Protein AF-A0A6J8AWX3-F1 (afdb_monomer_lite)

Radius of gyration: 43.08 Å; chains: 1; bounding box: 112×89×134 Å

Organism: Mytilus coruscus (NCBI:txid42192)

InterPro domains:
  IPR013320 Concanavalin A-like lectin/glucanase domain superfamily [SSF49899] (795-946)
  IPR016024 Armadillo-type fold [SSF48371] (82-376)
  IPR031570 Neurobeachin/BDCP, DUF4704 [PF15787] (1084-1241)
  IPR046852 Neurobeachin, alpha-solenoid region [PF20425] (607-786)
  IPR050865 BEACH Domain-Containing [PTHR13743] (530-1243)

Sequence (1250 aa):
MEGLSATENLFEKWMLFSTKNDREKLADFVNCFQETYKHLVDLELTHLNDGYSEEGPHFTVLPDGVLQVFSTQLSQCSELIAHSCDLDTLHFASSIIECLIIITRNYDNVPLVASCEFVKYIVSIASTVISKIKDNSCDIDDICMFVKLVVHFFECLYDPYFVWRKRIKGWSMDKNRMKYKPANLHVEVVPFFFDCFDRGHLSFDLRIRLLHMFGAIMCGSQNNALKVITPATLEVLLKMLSADHVTGPTNELRQELFCIKDLVLKCIICMVHVINLASIDQRQVEVSHVMEDYIKILLKKEDEPQDEQETHIQLAMIGAINEMLSCQDKSSLQVIMVSGGTFDAFISLLQKTALTGSEGQNLAMSVLGVMNSVLSGSVSAKVCRPMSVLVVMNAVLSGSDSAQVCRPMSVLGVMNSVLSGSVRAQVCRPMSVLVVMNAVLSGSVSAKVCRPMSVLVVMNAVLSGSVRAKVCRPMSVLVVMNSVLSGSVRAQVCRPMSVLGVMNSVLSGSVSAKVCRPMSVLVVMNAVLSGSVRAQVCRPMSVLGVMNSVLSGSVSAKVCRPMSVLVVMNAVLSGSVRAQVCRPMSVLVVMNSVLSGSVRAQVCRPMSVLGVMNSVLSGSVSAKERFHLRVGYVKFVEALKSLGQPSIDLLKAVLNLVVETEFDGTKHLVVHNTQAAIMLLHWLPDIQSHDLQMWLSESLGTLCAKTYNKMNCCRDGMISAILQVLERSKQINTKAVGYLIGLLECLGTQSITATELKKLISLLRLDEEENQNPYCSRLMRAMSTMARREGNEGALHFLSLQEHNDCVSLPAGIKKWPGVAFSFHAWLCLDTEVDLTPHNIAGQTYRRQLYSFIASAGCGLESFVTAEFDIVISVFNKKEHSSVLVENTTIGDGHWHCIDIVQSSSRRPFTVSQLNVYFDGKLVQNSQLKFPSMTDPFSSCNIGSPCPKSALVSFADQSDSNTNAEVKKKSPFKFIFPGQSKPSSEPGIRTVPIGTQNEEWGSPIALHGQIGSVCLFHDVITPAQIKTLYTLGPNQMNIFDDEEHTELNDLVNKSVLYYSAKAHKDGVVVDLTGNQHHGHLIGQCCVTWDIKDVINCIGGIQVLFPLLEQVNKSPIPENDEVTILSSPVTISPTDDDWLLIRPSSSYADSKLEQNQAAGFLTLLRHMLHTSSTNRDTFTRTNAAATIGAILQKVNSKLIDVHVLMSAQLLVDMAATTSRTLLQHLYQYILFDFRIWSKSNFPIRIGKKVT

Foldseek 3Di:
DDDDPLLVVLVVLVVVCVVPVDPVSVVVNLVSLCVVQVVLPPLPCPVPDQPDDDAADDCVSPDPCPLVVLLVLLQVLLVCCLVPVDPVSLVVNLSSLVVLSRQLLHLVCLAVNLVGCNLVSLLSNLLSLQLCVVVVPDDVVSNLSSLSSNLSSLLSQQQVVLQLVCVVVVHDDDPVVCPHAHHADDPCVLVSLLCCQPPGPDDLVSLVSSLSSLSSLLRRDLNSVQVNDAPSNLCSLLCLLLDPDDPDDDPVVVVSSLVSNLSSLSSLLSSLQSQVPDDPVSHNDDNLVSVLSLLVSLQVPQDDPPDPSVLVSSLSSLVSLLSSCVHDCNVVVLVSCVPSCVLVSLLVCLVRDPDADPSSVSSVLSSLLNVLSSQDDDDDDDDDFFDDEDEAEDEEEAEEAADEEEHAAYEYEYELYEYAYEYHYEEEYAAYEYEYYNYEYAEEYEYEEAYHHYEAEYYNYEYQYEYYYEYEDEAYEAEYECYEYQEEYEYEYEYYHYEAEYYLYEYQYEYYYEYEYAHYEYEYENYEYQEEYEYEEAYAHYEYEYYLYEYAYEYYYEYEDAHYEYEYYNYEYAEEYEYEYEDDHYYYYYYNYHYPYYYYYYYHDDDGSLLSVLVSPPPPPPSVVCCCVPCNLVSVLVSVVSRPADDPVNLQSLVCSQQSHRDDLVDQTAGPDLVSLLSLLLCLLVHQDQVSLLVSLQSSLSRCLPLRNLQVNLVVCVLVSLLVSLVSCVSHDPNSNVSSLSSNLSNLLFFDFLVSVVSLLVLLAQDPVSHGNPCNLVSLVSLLSSLQDFPFFDFQWWFFAADQPWWWWFDLPCQFQDAFKKKKKWKWAAALDHDCVVVVQVPWWEWWWQKWWAFPQAKTWTWTATNQGWIKTWIDHQWKIKIFTQPDDPRSPGTIKMKMWMWGHDPDPPDAIWIWIDILLHTRDIDRHHDDPRGGGIPIIIGQFDDDPVSVVVVVPPPDPDDDDDDDDDDPDDDDDDDDDDDDDDPRMDMDTPPCCCVVRNHYGGNNTIIFKMWIFRDGDDSVLSNVVSVVHRYDPPQQPDPVCVVCVVCLVGTPFIFGLVQDDDQWTFGPHPNGRITGTPGDIGGHHRPLVSC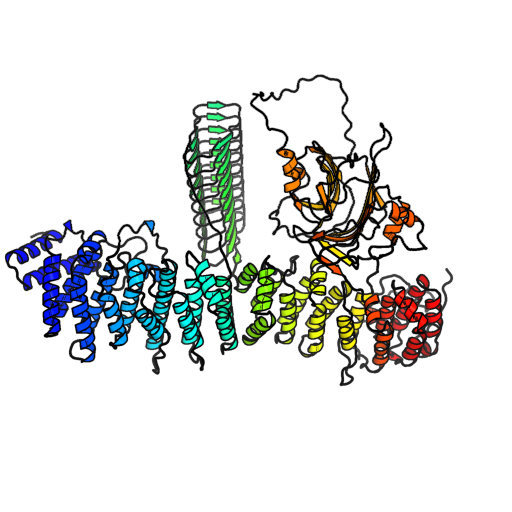VVVPAPVSCLVSLLSLQSHPDDDDPPDDDDDDDPDDDDDDDPDDDDDPDDPPPCVVLSVQSLLSSLSSLLSSPANDPVRLCVCLVVLVLQVNLVSLLVDALVRLEVSNVVSLVSSLVRCVVPPPSSNVSSVVRPVVPVSNVVSYPDDDDDDDDDD

Structure (mmCIF, N/CA/C/O backbone):
data_AF-A0A6J8AWX3-F1
#
_entry.id   AF-A0A6J8AWX3-F1
#
loop_
_atom_site.group_PDB
_atom_site.id
_atom_site.type_symbol
_atom_site.label_atom_id
_atom_site.label_alt_id
_atom_site.label_comp_id
_atom_site.label_asym_id
_atom_site.label_entity_id
_atom_site.label_seq_id
_atom_site.pdbx_PDB_ins_code
_atom_site.Cartn_x
_atom_site.Cartn_y
_atom_site.Cartn_z
_atom_site.occupancy
_atom_site.B_iso_or_equiv
_atom_site.auth_seq_id
_atom_site.auth_comp_id
_atom_site.auth_asym_id
_atom_site.auth_atom_id
_atom_site.pdbx_PDB_model_num
ATOM 1 N N . MET A 1 1 ? 65.670 15.652 -52.267 1.00 40.12 1 MET A N 1
ATOM 2 C CA . MET A 1 1 ? 64.398 15.288 -52.921 1.00 40.12 1 MET A CA 1
ATOM 3 C C . MET A 1 1 ? 63.368 15.340 -51.820 1.00 40.12 1 MET A C 1
ATOM 5 O O . MET A 1 1 ? 63.522 14.609 -50.850 1.00 40.12 1 MET A O 1
ATOM 9 N N . GLU A 1 2 ? 62.469 16.313 -51.876 1.00 34.88 2 GLU A N 1
ATOM 10 C CA . GLU A 1 2 ? 61.564 16.641 -50.769 1.00 34.88 2 GLU A CA 1
ATOM 11 C C . GLU A 1 2 ? 60.180 16.031 -51.017 1.00 34.88 2 GLU A C 1
ATOM 13 O O . GLU A 1 2 ? 59.877 15.619 -52.135 1.00 34.88 2 GLU A O 1
ATOM 18 N N . GLY A 1 3 ? 59.395 15.878 -49.949 1.00 42.22 3 GLY A N 1
ATOM 19 C CA . GLY A 1 3 ? 58.271 14.944 -49.915 1.00 42.22 3 GLY A CA 1
ATOM 20 C C . GLY A 1 3 ? 57.171 15.209 -50.945 1.00 42.22 3 GLY A C 1
ATOM 21 O O . GLY A 1 3 ? 56.498 16.236 -50.890 1.00 42.22 3 GLY A O 1
ATOM 22 N N . LEU A 1 4 ? 56.921 14.203 -51.787 1.00 43.84 4 LEU A N 1
ATOM 23 C CA . LEU A 1 4 ? 55.582 13.918 -52.304 1.00 43.84 4 LEU A CA 1
ATOM 24 C C . LEU A 1 4 ? 54.631 13.672 -51.121 1.00 43.84 4 LEU A C 1
ATOM 26 O O . LEU A 1 4 ? 55.043 13.134 -50.087 1.00 43.84 4 LEU A O 1
ATOM 30 N N . SER A 1 5 ? 53.355 14.023 -51.266 1.00 58.16 5 SER A N 1
ATOM 31 C CA . SER A 1 5 ? 52.338 13.633 -50.288 1.00 58.16 5 SER A CA 1
ATOM 32 C C . SER A 1 5 ? 52.164 12.109 -50.260 1.00 58.16 5 SER A C 1
ATOM 34 O O . SER A 1 5 ? 52.387 11.419 -51.259 1.00 58.16 5 SER A O 1
ATOM 36 N N . ALA A 1 6 ? 51.717 11.563 -49.123 1.00 60.31 6 ALA A N 1
ATOM 37 C CA . ALA A 1 6 ? 51.477 10.121 -48.982 1.00 60.31 6 ALA A CA 1
ATOM 38 C C . ALA A 1 6 ? 50.500 9.580 -50.049 1.00 60.31 6 ALA A C 1
ATOM 40 O O . ALA A 1 6 ? 50.668 8.471 -50.548 1.00 60.31 6 ALA A O 1
ATOM 41 N N . THR A 1 7 ? 49.530 10.403 -50.457 1.00 62.00 7 THR A N 1
ATOM 42 C CA . THR A 1 7 ? 48.603 10.131 -51.562 1.00 62.00 7 THR A CA 1
ATOM 43 C C . THR A 1 7 ? 49.288 10.032 -52.926 1.00 62.00 7 THR A C 1
ATOM 45 O O . THR A 1 7 ? 48.968 9.128 -53.690 1.00 62.00 7 THR A O 1
ATOM 48 N N . GLU A 1 8 ? 50.247 10.903 -53.251 1.00 65.62 8 GLU A N 1
ATOM 49 C CA . GLU A 1 8 ? 50.924 10.880 -54.560 1.00 65.62 8 GLU A CA 1
ATOM 50 C C . GLU A 1 8 ? 51.823 9.642 -54.716 1.00 65.62 8 GLU A C 1
ATOM 52 O O . GLU A 1 8 ? 51.775 8.981 -55.751 1.00 65.62 8 GLU A O 1
ATOM 57 N N . ASN A 1 9 ? 52.549 9.262 -53.657 1.00 74.44 9 ASN A N 1
ATOM 58 C CA . ASN A 1 9 ? 53.335 8.019 -53.595 1.00 74.44 9 ASN A CA 1
ATOM 59 C C . ASN A 1 9 ? 52.445 6.770 -53.804 1.00 74.44 9 ASN A C 1
ATOM 61 O O . ASN A 1 9 ? 52.802 5.845 -54.537 1.00 74.44 9 ASN A O 1
ATOM 65 N N . LEU A 1 10 ? 51.234 6.771 -53.231 1.00 76.06 10 LEU A N 1
ATOM 66 C CA . LEU A 1 10 ? 50.262 5.693 -53.421 1.00 76.06 10 LEU A CA 1
ATOM 67 C C . LEU A 1 10 ? 49.818 5.553 -54.892 1.00 76.06 10 LEU A C 1
ATOM 69 O O . LEU A 1 10 ? 49.774 4.441 -55.427 1.00 76.06 10 LEU A O 1
ATOM 73 N N . PHE A 1 11 ? 49.518 6.673 -55.559 1.00 76.25 11 PHE A N 1
ATOM 74 C CA . PHE A 1 11 ? 49.150 6.683 -56.979 1.00 76.25 11 PHE A CA 1
ATOM 75 C C . PHE A 1 11 ? 50.326 6.307 -57.892 1.00 76.25 11 PHE A C 1
ATOM 77 O O . PHE A 1 11 ? 50.115 5.586 -58.869 1.00 76.25 11 PHE A O 1
ATOM 84 N N . GLU A 1 12 ? 51.560 6.712 -57.573 1.00 77.56 12 GLU A N 1
ATOM 85 C CA . GLU A 1 12 ? 52.757 6.297 -58.316 1.00 77.56 12 GLU A CA 1
ATOM 86 C C . GLU A 1 12 ? 52.929 4.770 -58.282 1.00 77.56 12 GLU A C 1
ATOM 88 O O . GLU A 1 12 ? 53.055 4.134 -59.333 1.00 77.56 12 GLU A O 1
ATOM 93 N N . LYS A 1 13 ? 52.833 4.155 -57.095 1.00 79.06 13 LYS A N 1
ATOM 94 C CA . LYS A 1 13 ? 52.882 2.692 -56.943 1.00 79.06 13 LYS A CA 1
ATOM 95 C C . LYS A 1 13 ? 51.745 1.983 -57.685 1.00 79.06 13 LYS A C 1
ATOM 97 O O . LYS A 1 13 ? 51.999 0.978 -58.349 1.00 79.06 13 LYS A O 1
ATOM 102 N N . TRP A 1 14 ? 50.523 2.522 -57.659 1.00 80.25 14 TRP A N 1
ATOM 103 C CA . TRP A 1 14 ? 49.409 1.963 -58.436 1.00 80.25 14 TRP A CA 1
ATOM 104 C C . TRP A 1 14 ? 49.652 2.027 -59.948 1.00 80.25 14 TRP A C 1
ATOM 106 O O . TRP A 1 14 ? 49.464 1.031 -60.644 1.00 80.25 14 TRP A O 1
ATOM 116 N N . MET A 1 15 ? 50.133 3.157 -60.473 1.00 76.12 15 MET A N 1
ATOM 117 C CA . MET A 1 15 ? 50.483 3.294 -61.894 1.00 76.12 15 MET A CA 1
ATOM 118 C C . MET A 1 15 ? 51.615 2.336 -62.293 1.00 76.12 15 MET A C 1
ATOM 120 O O . MET A 1 15 ? 51.580 1.727 -63.365 1.00 76.12 15 MET A O 1
ATOM 124 N N . LEU A 1 16 ? 52.590 2.138 -61.404 1.00 75.56 16 LEU A N 1
ATOM 125 C CA . LEU A 1 16 ? 53.685 1.180 -61.552 1.00 75.56 16 LEU A CA 1
ATOM 126 C C . LEU A 1 16 ? 53.244 -0.294 -61.475 1.00 75.56 16 LEU A C 1
ATOM 128 O O . LEU A 1 16 ? 53.989 -1.153 -61.958 1.00 75.56 16 LEU A O 1
ATOM 132 N N . PHE A 1 17 ? 52.083 -0.595 -60.887 1.00 81.56 17 PHE A N 1
ATOM 133 C CA . PHE A 1 17 ? 51.407 -1.891 -60.991 1.00 81.56 17 PHE A CA 1
ATOM 134 C C . PHE A 1 17 ? 50.600 -1.977 -62.294 1.00 81.56 17 PHE A C 1
ATOM 136 O O . PHE A 1 17 ? 50.862 -2.857 -63.110 1.00 81.56 17 PHE A O 1
ATOM 143 N N . SER A 1 18 ? 49.694 -1.027 -62.546 1.00 72.81 18 SER A N 1
ATOM 144 C CA . SER A 1 18 ? 48.782 -1.012 -63.701 1.00 72.81 18 SER A CA 1
ATOM 145 C C . SER A 1 18 ? 49.494 -1.074 -65.060 1.00 72.81 18 SER A C 1
ATOM 147 O O . SER A 1 18 ? 48.910 -1.548 -66.031 1.00 72.81 18 SER A O 1
ATOM 149 N N . THR A 1 19 ? 50.743 -0.606 -65.146 1.00 70.44 19 THR A N 1
ATOM 150 C CA . THR A 1 19 ? 51.570 -0.652 -66.367 1.00 70.44 19 THR A CA 1
ATOM 151 C C . THR A 1 19 ? 52.378 -1.943 -66.550 1.00 70.44 19 THR A C 1
ATOM 153 O O . THR A 1 19 ? 52.921 -2.150 -67.635 1.00 70.44 19 THR A O 1
ATOM 156 N N . LYS A 1 20 ? 52.479 -2.812 -65.530 1.00 70.19 20 LYS A N 1
ATOM 157 C CA . LYS A 1 20 ? 53.238 -4.081 -65.595 1.00 70.19 20 LYS A CA 1
ATOM 158 C C . LYS A 1 20 ? 52.442 -5.342 -65.229 1.00 70.19 20 LYS A C 1
ATOM 160 O O . LYS A 1 20 ? 52.871 -6.424 -65.607 1.00 70.19 20 LYS A O 1
ATOM 165 N N . ASN A 1 21 ? 51.309 -5.205 -64.536 1.00 72.56 21 ASN A N 1
ATOM 166 C CA . ASN A 1 21 ? 50.432 -6.287 -64.073 1.00 72.56 21 ASN A CA 1
ATOM 167 C C . ASN A 1 21 ? 51.176 -7.399 -63.298 1.00 72.56 21 ASN A C 1
ATOM 169 O O . ASN A 1 21 ? 51.109 -8.576 -63.644 1.00 72.56 21 ASN A O 1
ATOM 173 N N . ASP A 1 22 ? 51.916 -6.992 -62.267 1.00 76.31 22 ASP A N 1
ATOM 174 C CA . ASP A 1 22 ? 52.918 -7.799 -61.559 1.00 76.31 22 ASP A CA 1
ATOM 175 C C . ASP A 1 22 ? 52.577 -7.928 -60.058 1.00 76.31 22 ASP A C 1
ATOM 177 O O . ASP A 1 22 ? 52.214 -6.936 -59.418 1.00 76.31 22 ASP A O 1
ATOM 181 N N . ARG A 1 23 ? 52.675 -9.140 -59.488 1.00 71.75 23 ARG A N 1
ATOM 182 C CA . ARG A 1 23 ? 52.224 -9.448 -58.114 1.00 71.75 23 ARG A CA 1
ATOM 183 C C . ARG A 1 23 ? 53.098 -8.778 -57.053 1.00 71.75 23 ARG A C 1
ATOM 185 O O . ARG A 1 23 ? 52.554 -8.280 -56.070 1.00 71.75 23 ARG A O 1
ATOM 192 N N . GLU A 1 24 ? 54.413 -8.693 -57.266 1.00 74.50 24 GLU A N 1
ATOM 193 C CA . GLU A 1 24 ? 55.331 -8.016 -56.330 1.00 74.50 24 GLU A CA 1
ATOM 194 C C . GLU A 1 24 ? 54.977 -6.526 -56.208 1.00 74.50 24 GLU A C 1
ATOM 196 O O . GLU A 1 24 ? 54.868 -5.970 -55.117 1.00 74.50 24 GLU A O 1
ATOM 201 N N . LYS A 1 25 ? 54.654 -5.897 -57.341 1.00 76.88 25 LYS A N 1
ATOM 202 C CA . LYS A 1 25 ? 54.291 -4.475 -57.431 1.00 76.88 25 LYS A CA 1
ATOM 203 C C . LYS A 1 25 ? 52.911 -4.175 -56.842 1.00 76.88 25 LYS A C 1
ATOM 205 O O . LYS A 1 25 ? 52.665 -3.054 -56.399 1.00 76.88 25 LYS A O 1
ATOM 210 N N . LEU A 1 26 ? 52.016 -5.164 -56.816 1.00 80.00 26 LEU A N 1
ATOM 211 C CA . LEU A 1 26 ? 50.752 -5.067 -56.087 1.00 80.00 26 LEU A CA 1
ATOM 212 C C . LEU A 1 26 ? 50.974 -5.167 -54.569 1.00 80.00 26 LEU A C 1
ATOM 214 O O . LEU A 1 26 ? 50.343 -4.421 -53.823 1.00 80.00 26 LEU A O 1
ATOM 218 N N . ALA A 1 27 ? 51.903 -6.015 -54.113 1.00 78.88 27 ALA A N 1
ATOM 219 C CA . ALA A 1 27 ? 52.310 -6.063 -52.708 1.00 78.88 27 ALA A CA 1
ATOM 220 C C . ALA A 1 27 ? 52.970 -4.742 -52.259 1.00 78.88 27 ALA A C 1
ATOM 222 O O . ALA A 1 27 ? 52.600 -4.208 -51.217 1.00 78.88 27 ALA A O 1
ATOM 223 N N . ASP A 1 28 ? 53.843 -4.137 -53.077 1.00 79.00 28 ASP A N 1
ATOM 224 C CA . ASP A 1 28 ? 54.427 -2.807 -52.815 1.00 79.00 28 ASP A CA 1
ATOM 225 C C . ASP A 1 28 ? 53.374 -1.708 -52.591 1.00 79.00 28 ASP A C 1
ATOM 227 O O . ASP A 1 28 ? 53.579 -0.808 -51.767 1.00 79.00 28 ASP A O 1
ATOM 231 N N . PHE A 1 29 ? 52.267 -1.757 -53.344 1.00 83.81 29 PHE A N 1
ATOM 232 C CA . PHE A 1 29 ? 51.123 -0.851 -53.206 1.00 83.81 29 PHE A CA 1
ATOM 233 C C . PHE A 1 29 ? 50.322 -1.141 -51.928 1.00 83.81 29 PHE A C 1
ATOM 235 O O . PHE A 1 29 ? 50.059 -0.217 -51.158 1.00 83.81 29 PHE A O 1
ATOM 242 N N . VAL A 1 30 ? 49.987 -2.412 -51.675 1.00 82.12 30 VAL A N 1
ATOM 243 C CA . VAL A 1 30 ? 49.249 -2.865 -50.480 1.00 82.12 30 VAL A CA 1
ATOM 244 C C . VAL A 1 30 ? 49.996 -2.493 -49.194 1.00 82.12 30 VAL A C 1
ATOM 246 O O . VAL A 1 30 ? 49.419 -1.836 -48.327 1.00 82.12 30 VAL A O 1
ATOM 249 N N . ASN A 1 31 ? 51.298 -2.780 -49.123 1.00 82.81 31 ASN A N 1
ATOM 250 C CA . ASN A 1 31 ? 52.151 -2.427 -47.987 1.00 82.81 31 ASN A CA 1
ATOM 251 C C . ASN A 1 31 ? 52.167 -0.902 -47.754 1.00 82.81 31 ASN A C 1
ATOM 253 O O . ASN A 1 31 ? 52.000 -0.436 -46.629 1.00 82.81 31 ASN A O 1
ATOM 257 N N . CYS A 1 32 ? 52.281 -0.103 -48.824 1.00 81.25 32 CYS A N 1
ATOM 258 C CA . CYS A 1 32 ? 52.262 1.362 -48.728 1.00 81.25 32 CYS A CA 1
ATOM 259 C C . CYS A 1 32 ? 50.914 1.911 -48.230 1.00 81.25 32 CYS A C 1
ATOM 261 O O . CYS A 1 32 ? 50.868 2.903 -47.496 1.00 81.25 32 CYS A O 1
ATOM 263 N N . PHE A 1 33 ? 49.812 1.271 -48.631 1.00 82.19 33 PHE A N 1
ATOM 264 C CA . PHE A 1 33 ? 48.465 1.603 -48.179 1.00 82.19 33 PHE A CA 1
ATOM 265 C C . PHE A 1 33 ? 48.288 1.289 -46.686 1.00 82.19 33 PHE A C 1
ATOM 267 O O . PHE A 1 33 ? 47.804 2.136 -45.933 1.00 82.19 33 PHE A O 1
ATOM 274 N N . GLN A 1 34 ? 48.741 0.109 -46.245 1.00 81.62 34 GLN A N 1
ATOM 275 C CA . GLN A 1 34 ? 48.739 -0.295 -44.836 1.00 81.62 34 GLN A CA 1
ATOM 276 C C . GLN A 1 34 ? 49.578 0.658 -43.974 1.00 81.62 34 GLN A C 1
ATOM 278 O O . GLN A 1 34 ? 49.087 1.122 -42.949 1.00 81.62 34 GLN A O 1
ATOM 283 N N . GLU A 1 35 ? 50.798 1.019 -44.389 1.00 81.31 35 GLU A N 1
ATOM 284 C CA . GLU A 1 35 ? 51.639 1.986 -43.664 1.00 81.31 35 GLU A CA 1
ATOM 285 C C . GLU A 1 35 ? 50.961 3.356 -43.515 1.00 81.31 35 GLU A C 1
ATOM 287 O O . GLU A 1 35 ? 50.958 3.928 -42.423 1.00 81.31 35 GLU A O 1
ATOM 292 N N . THR A 1 36 ? 50.329 3.854 -44.583 1.00 80.50 36 THR A N 1
ATOM 293 C CA . THR A 1 36 ? 49.646 5.161 -44.600 1.00 80.50 36 THR A CA 1
ATOM 294 C C . THR A 1 36 ? 48.445 5.210 -43.645 1.00 80.50 36 THR A C 1
ATOM 296 O O . THR A 1 36 ? 48.205 6.229 -42.996 1.00 80.50 36 THR A O 1
ATOM 299 N N . TYR A 1 37 ? 47.696 4.109 -43.526 1.00 79.44 37 TYR A N 1
ATOM 300 C CA . TYR A 1 37 ? 46.421 4.054 -42.796 1.00 79.44 37 TYR A CA 1
ATOM 301 C C . TYR A 1 37 ? 46.437 3.160 -41.543 1.00 79.44 37 TYR A C 1
ATOM 303 O O . TYR A 1 37 ? 45.381 2.878 -40.974 1.00 79.44 37 TYR A O 1
ATOM 311 N N . LYS A 1 38 ? 47.621 2.752 -41.065 1.00 77.31 38 LYS A N 1
ATOM 312 C CA . LYS A 1 38 ? 47.820 1.761 -39.985 1.00 77.31 38 LYS A CA 1
ATOM 313 C C . LYS A 1 38 ? 47.013 2.019 -38.705 1.00 77.31 38 LYS A C 1
ATOM 315 O O . LYS A 1 38 ? 46.582 1.078 -38.046 1.00 77.31 38 LYS A O 1
ATOM 320 N N . HIS A 1 39 ? 46.774 3.286 -38.369 1.00 71.75 39 HIS A N 1
ATOM 321 C CA . HIS A 1 39 ? 45.999 3.710 -37.197 1.00 71.75 39 HIS A CA 1
ATOM 322 C C . HIS A 1 39 ? 44.514 3.290 -37.245 1.00 71.75 39 HIS A C 1
ATOM 324 O O . HIS A 1 39 ? 43.889 3.132 -36.200 1.00 71.75 39 HIS A O 1
ATOM 330 N N . LEU A 1 40 ? 43.953 3.037 -38.433 1.00 73.19 40 LEU A N 1
ATOM 331 C CA . LEU A 1 40 ? 42.547 2.653 -38.610 1.00 73.19 40 LEU A CA 1
ATOM 332 C C . LEU A 1 40 ? 42.271 1.155 -38.345 1.00 73.19 40 LEU A C 1
ATOM 334 O O . LEU A 1 40 ? 41.105 0.743 -38.265 1.00 73.19 40 LEU A O 1
ATOM 338 N N . VAL A 1 41 ? 43.310 0.329 -38.171 1.00 75.06 41 VAL A N 1
ATOM 339 C CA . VAL A 1 41 ? 43.216 -1.133 -37.957 1.00 75.06 41 VAL A CA 1
ATOM 340 C C . VAL A 1 41 ? 43.241 -1.489 -36.456 1.00 75.06 41 VAL A C 1
ATOM 342 O O . VAL A 1 41 ? 43.943 -2.385 -36.003 1.00 75.06 41 VAL A O 1
ATOM 345 N N . ASP A 1 42 ? 42.444 -0.782 -35.650 1.00 77.25 42 ASP A N 1
ATOM 346 C CA . ASP A 1 42 ? 42.178 -1.155 -34.250 1.00 77.25 42 ASP A CA 1
ATOM 347 C C . ASP A 1 42 ? 41.193 -2.342 -34.187 1.00 77.25 42 ASP A C 1
ATOM 349 O O . ASP A 1 42 ? 39.975 -2.143 -34.302 1.00 77.25 42 ASP A O 1
ATOM 353 N N . LEU A 1 43 ? 41.737 -3.559 -34.034 1.00 74.50 43 LEU A N 1
ATOM 354 C CA . LEU A 1 43 ? 41.008 -4.839 -33.932 1.00 74.50 43 LEU A CA 1
ATOM 355 C C . LEU A 1 43 ? 40.319 -5.059 -32.573 1.00 74.50 43 LEU A C 1
ATOM 357 O O . LEU A 1 43 ? 39.480 -5.951 -32.427 1.00 74.50 43 LEU A O 1
ATOM 361 N N . GLU A 1 44 ? 40.692 -4.287 -31.552 1.00 69.00 44 GLU A N 1
ATOM 362 C CA . GLU A 1 44 ? 40.143 -4.398 -30.194 1.00 69.00 44 GLU A CA 1
ATOM 363 C C . GLU A 1 44 ? 39.135 -3.285 -29.880 1.00 69.00 44 GLU A C 1
ATOM 365 O O . GLU A 1 44 ? 38.353 -3.390 -28.931 1.00 69.00 44 GLU A O 1
ATOM 370 N N . LEU A 1 45 ? 39.109 -2.239 -30.711 1.00 71.19 45 LEU A N 1
ATOM 371 C CA . LEU A 1 45 ? 38.271 -1.051 -30.564 1.00 71.19 45 LEU A CA 1
ATOM 372 C C . LEU A 1 45 ? 38.535 -0.358 -29.213 1.00 71.19 45 LEU A C 1
ATOM 374 O O . LEU A 1 45 ? 37.617 0.102 -28.511 1.00 71.19 45 LEU A O 1
ATOM 378 N N . THR A 1 46 ? 39.824 -0.290 -28.864 1.00 63.28 46 THR A N 1
ATOM 379 C CA . THR A 1 46 ? 40.371 0.434 -27.710 1.00 63.28 46 THR A CA 1
ATOM 380 C C . THR A 1 46 ? 40.183 1.941 -27.867 1.00 63.28 46 THR A C 1
ATOM 382 O O . THR A 1 46 ? 39.697 2.589 -26.939 1.00 63.28 46 THR A O 1
ATOM 385 N N . HIS A 1 47 ? 40.447 2.482 -29.060 1.00 64.44 47 HIS A N 1
ATOM 386 C CA . HIS A 1 47 ? 40.358 3.911 -29.381 1.00 64.44 47 HIS A CA 1
ATOM 387 C C . HIS A 1 47 ? 38.934 4.378 -29.744 1.00 64.44 47 HIS A C 1
ATOM 389 O O . HIS A 1 47 ? 38.703 5.559 -30.016 1.00 64.44 47 HIS A O 1
ATOM 395 N N . LEU A 1 48 ? 37.950 3.471 -29.727 1.00 68.94 48 LEU A N 1
ATOM 396 C CA . LEU A 1 48 ? 36.548 3.769 -30.027 1.00 68.94 48 LEU A CA 1
ATOM 397 C C . LEU A 1 48 ? 35.960 4.769 -29.017 1.00 68.94 48 LEU A C 1
ATOM 399 O O . LEU A 1 48 ? 35.874 4.456 -27.831 1.00 68.94 48 LEU A O 1
ATOM 403 N N . ASN A 1 49 ? 35.477 5.917 -29.501 1.00 63.66 49 ASN A N 1
ATOM 404 C CA . ASN A 1 49 ? 34.885 6.993 -28.698 1.00 63.66 49 ASN A CA 1
ATOM 405 C C . ASN A 1 49 ? 33.358 7.139 -28.910 1.00 63.66 49 ASN A C 1
ATOM 407 O O . ASN A 1 49 ? 32.787 6.639 -29.883 1.00 63.66 49 ASN A O 1
ATOM 411 N N . ASP A 1 50 ? 32.689 7.846 -27.990 1.00 49.22 50 ASP A N 1
ATOM 412 C CA . ASP A 1 50 ? 31.227 8.075 -27.996 1.00 49.22 50 ASP A CA 1
ATOM 413 C C . ASP A 1 50 ? 30.770 9.046 -29.111 1.00 49.22 50 ASP A C 1
ATOM 415 O O . ASP A 1 50 ? 29.672 8.923 -29.654 1.00 49.22 50 ASP A O 1
ATOM 419 N N . GLY A 1 51 ? 31.625 10.008 -29.486 1.00 56.12 51 GLY A N 1
ATOM 420 C CA . GLY A 1 51 ? 31.279 11.091 -30.419 1.00 56.12 51 GLY A CA 1
ATOM 421 C C . GLY A 1 51 ? 31.741 10.914 -31.870 1.00 56.12 51 GLY A C 1
ATOM 422 O O . GLY A 1 51 ? 31.007 11.303 -32.776 1.00 56.12 51 GLY A O 1
ATOM 423 N N . TYR A 1 52 ? 32.932 10.349 -32.088 1.00 50.66 52 TYR A N 1
ATOM 424 C CA . TYR A 1 52 ? 33.592 10.257 -33.396 1.00 50.66 52 TYR A CA 1
ATOM 425 C C . TYR A 1 52 ? 34.271 8.892 -33.575 1.00 50.66 52 TYR A C 1
ATOM 427 O O . TYR A 1 52 ? 34.841 8.347 -32.629 1.00 50.66 52 TYR A O 1
ATOM 435 N N . SER A 1 53 ? 34.217 8.377 -34.803 1.00 56.41 53 SER A N 1
ATOM 436 C CA . SER A 1 53 ? 35.218 7.459 -35.354 1.00 56.41 53 SER A CA 1
ATOM 437 C C . SER A 1 53 ? 36.077 8.271 -36.312 1.00 56.41 53 SER A C 1
ATOM 439 O O . SER A 1 53 ? 35.566 9.203 -36.934 1.00 56.41 53 SER A O 1
ATOM 441 N N . GLU A 1 54 ? 37.342 7.903 -36.464 1.00 58.53 54 GLU A N 1
ATOM 442 C CA . GLU A 1 54 ? 38.134 8.345 -37.609 1.00 58.53 54 GLU A CA 1
ATOM 443 C C . GLU A 1 54 ? 37.542 7.708 -38.879 1.00 58.53 54 GLU A C 1
ATOM 445 O O . GLU A 1 54 ? 37.063 6.567 -38.841 1.00 58.53 54 GLU A O 1
ATOM 450 N N . GLU A 1 55 ? 37.480 8.476 -39.967 1.00 66.56 55 GLU A N 1
ATOM 451 C CA . GLU A 1 55 ? 36.829 8.080 -41.220 1.00 66.56 55 GLU A CA 1
ATOM 452 C C . GLU A 1 55 ? 37.883 7.606 -42.228 1.00 66.56 55 GLU A C 1
ATOM 454 O O . GLU A 1 55 ? 38.910 8.256 -42.426 1.00 66.56 55 GLU A O 1
ATOM 459 N N . GLY A 1 56 ? 37.634 6.457 -42.864 1.00 73.94 56 GLY A N 1
ATOM 460 C CA . GLY A 1 56 ? 38.543 5.891 -43.866 1.00 73.94 56 GLY A CA 1
ATOM 461 C C . GLY A 1 56 ? 38.618 6.717 -45.163 1.00 73.94 56 GLY A C 1
ATOM 462 O O . GLY A 1 56 ? 37.787 7.607 -45.386 1.00 73.94 56 GLY A O 1
ATOM 463 N N . PRO A 1 57 ? 39.569 6.410 -46.064 1.00 79.94 57 PRO A N 1
ATOM 464 C CA . PRO A 1 57 ? 39.684 7.094 -47.350 1.00 79.94 57 PRO A CA 1
ATOM 465 C C . PRO A 1 57 ? 38.388 6.981 -48.168 1.00 79.94 57 PRO A C 1
ATOM 467 O O . PRO A 1 57 ? 37.869 5.889 -48.410 1.00 79.94 57 PRO A O 1
ATOM 470 N N . HIS A 1 58 ? 37.861 8.125 -48.604 1.00 78.12 58 HIS A N 1
ATOM 471 C CA . HIS A 1 58 ? 36.719 8.180 -49.517 1.00 78.12 58 HIS A CA 1
ATOM 472 C C . HIS A 1 58 ? 37.122 7.643 -50.898 1.00 78.12 58 HIS A C 1
ATOM 474 O O . HIS A 1 58 ? 38.241 7.891 -51.349 1.00 78.12 58 HIS A O 1
ATOM 480 N N . PHE A 1 59 ? 36.214 6.946 -51.591 1.00 75.62 59 PHE A N 1
ATOM 481 C CA . PHE A 1 59 ? 36.530 6.228 -52.834 1.00 75.62 59 PHE A CA 1
ATOM 482 C C . PHE A 1 59 ? 37.202 7.091 -53.920 1.00 75.62 59 PHE A C 1
ATOM 484 O O . PHE A 1 59 ? 38.057 6.602 -54.642 1.00 75.62 59 PHE A O 1
ATOM 491 N N . THR A 1 60 ? 36.907 8.395 -53.987 1.00 72.44 60 THR A N 1
ATOM 492 C CA . THR A 1 60 ? 37.540 9.347 -54.930 1.00 72.44 60 THR A CA 1
ATOM 493 C C . THR A 1 60 ? 39.035 9.607 -54.694 1.00 72.44 60 THR A C 1
ATOM 495 O O . THR A 1 60 ? 39.643 10.347 -55.460 1.00 72.44 60 THR A O 1
ATOM 498 N N . VAL A 1 61 ? 39.612 9.084 -53.609 1.00 72.50 61 VAL A N 1
ATOM 499 C CA . VAL A 1 61 ? 41.053 9.147 -53.289 1.00 72.50 61 VAL A CA 1
ATOM 500 C C . VAL A 1 61 ? 41.731 7.791 -53.553 1.00 72.50 61 VAL A C 1
ATOM 502 O O . VAL A 1 61 ? 42.952 7.683 -53.490 1.00 72.50 61 VAL A O 1
ATOM 505 N N . LEU A 1 62 ? 40.953 6.751 -53.867 1.00 78.50 62 LEU A N 1
ATOM 506 C CA . LEU A 1 62 ? 41.453 5.438 -54.259 1.00 78.50 62 LEU A CA 1
ATOM 507 C C . LEU A 1 62 ? 41.603 5.379 -55.790 1.00 78.50 62 LEU A C 1
ATOM 509 O O . LEU A 1 62 ? 40.788 5.970 -56.499 1.00 78.50 62 LEU A O 1
ATOM 513 N N . PRO A 1 63 ? 42.604 4.661 -56.322 1.00 78.56 63 PRO A N 1
ATOM 514 C CA . PRO A 1 63 ? 42.704 4.440 -57.759 1.00 78.56 63 PRO A CA 1
ATOM 515 C C . PRO A 1 63 ? 41.539 3.628 -58.351 1.00 78.56 63 PRO A C 1
ATOM 517 O O . PRO A 1 63 ? 40.972 2.740 -57.706 1.00 78.56 63 PRO A O 1
ATOM 520 N N . ASP A 1 64 ? 41.223 3.888 -59.622 1.00 76.00 64 ASP A N 1
ATOM 521 C CA . ASP A 1 64 ? 40.194 3.150 -60.356 1.00 76.00 64 ASP A CA 1
ATOM 522 C C . ASP A 1 64 ? 40.531 1.651 -60.469 1.00 76.00 64 ASP A C 1
ATOM 524 O O . ASP A 1 64 ? 41.666 1.254 -60.736 1.00 76.00 64 ASP A O 1
ATOM 528 N N . GLY A 1 65 ? 39.517 0.800 -60.282 1.00 78.50 65 GLY A N 1
ATOM 529 C CA . GLY A 1 65 ? 39.624 -0.657 -60.441 1.00 78.50 65 GLY A CA 1
ATOM 530 C C . GLY A 1 65 ? 40.174 -1.439 -59.237 1.00 78.50 65 GLY A C 1
ATOM 531 O O . GLY A 1 65 ? 40.102 -2.668 -59.256 1.00 78.50 65 GLY A O 1
ATOM 532 N N . VAL A 1 66 ? 40.647 -0.782 -58.166 1.00 82.94 66 VAL A N 1
ATOM 533 C CA . VAL A 1 66 ? 41.261 -1.439 -56.984 1.00 82.94 66 VAL A CA 1
ATOM 534 C C . VAL A 1 66 ? 40.423 -2.598 -56.425 1.00 82.94 66 VAL A C 1
ATOM 536 O O . VAL A 1 66 ? 40.947 -3.693 -56.222 1.00 82.94 66 VAL A O 1
ATOM 539 N N . LEU A 1 67 ? 39.110 -2.408 -56.240 1.00 84.38 67 LEU A N 1
ATOM 540 C CA . LEU A 1 67 ? 38.232 -3.461 -55.706 1.00 84.38 67 LEU A CA 1
ATOM 541 C C . LEU A 1 67 ? 38.108 -4.677 -56.644 1.00 84.38 67 LEU A C 1
ATOM 543 O O . LEU A 1 67 ? 38.004 -5.806 -56.166 1.00 84.38 67 LEU A O 1
ATOM 547 N N . GLN A 1 68 ? 38.158 -4.477 -57.965 1.00 84.25 68 GLN A N 1
ATOM 548 C CA . GLN A 1 68 ? 38.113 -5.570 -58.942 1.00 84.25 68 GLN A CA 1
ATOM 549 C C . GLN A 1 68 ? 39.422 -6.373 -58.934 1.00 84.25 68 GLN A C 1
ATOM 551 O O . GLN A 1 68 ? 39.391 -7.605 -58.977 1.00 84.25 68 GLN A O 1
ATOM 556 N N . VAL A 1 69 ? 40.566 -5.692 -58.808 1.00 84.75 69 VAL A N 1
ATOM 557 C CA . VAL A 1 69 ? 41.881 -6.336 -58.657 1.00 84.75 69 VAL A CA 1
ATOM 558 C C . VAL A 1 69 ? 41.927 -7.151 -57.363 1.00 84.75 69 VAL A C 1
ATOM 560 O O . VAL A 1 69 ? 42.218 -8.345 -57.414 1.00 84.75 69 VAL A O 1
ATOM 563 N N . PHE A 1 70 ? 41.540 -6.566 -56.223 1.00 88.12 70 PHE A N 1
ATOM 564 C CA . PHE A 1 70 ? 41.455 -7.283 -54.945 1.00 88.12 70 PHE A CA 1
ATOM 565 C C . PHE A 1 70 ? 40.500 -8.486 -55.004 1.00 88.12 70 PHE A C 1
ATOM 567 O O . PHE A 1 70 ? 40.829 -9.541 -54.468 1.00 88.12 70 PHE A O 1
ATOM 574 N N . SER A 1 71 ? 39.352 -8.378 -55.685 1.00 86.94 71 SER A N 1
ATOM 575 C CA . SER A 1 71 ? 38.410 -9.503 -55.803 1.00 86.94 71 SER A CA 1
ATOM 576 C C . SER A 1 71 ? 38.975 -10.632 -56.668 1.00 86.94 71 SER A C 1
ATOM 578 O O . SER A 1 71 ? 38.752 -11.802 -56.366 1.00 86.94 71 SER A O 1
ATOM 580 N N . THR A 1 72 ? 39.733 -10.293 -57.713 1.00 85.75 72 THR A N 1
ATOM 581 C CA . THR A 1 72 ? 40.409 -11.273 -58.579 1.00 85.75 72 THR A CA 1
ATOM 582 C C . THR A 1 72 ? 41.531 -11.987 -57.820 1.00 85.75 72 THR A C 1
ATOM 584 O O . THR A 1 72 ? 41.642 -13.209 -57.889 1.00 85.75 72 THR A O 1
ATOM 587 N N . GLN A 1 73 ? 42.327 -11.244 -57.043 1.00 85.06 73 GLN A N 1
ATOM 588 C CA . GLN A 1 73 ? 43.389 -11.814 -56.209 1.00 85.06 73 GLN A CA 1
ATOM 589 C C . GLN A 1 73 ? 42.839 -12.704 -55.087 1.00 85.06 73 GLN A C 1
ATOM 591 O O . GLN A 1 73 ? 43.350 -13.801 -54.893 1.00 85.06 73 GLN A O 1
ATOM 596 N N . LEU A 1 74 ? 41.763 -12.304 -54.398 1.00 86.38 74 LEU A N 1
ATOM 597 C CA . LEU A 1 74 ? 41.145 -13.141 -53.361 1.00 86.38 74 LEU A CA 1
ATOM 598 C C . LEU A 1 74 ? 40.529 -14.433 -53.925 1.00 86.38 74 LEU A C 1
ATOM 600 O O . LEU A 1 74 ? 40.617 -15.465 -53.262 1.00 86.38 74 LEU A O 1
ATOM 604 N N . SER A 1 75 ? 39.990 -14.419 -55.153 1.00 88.19 75 SER A N 1
ATOM 605 C CA . SER A 1 75 ? 39.579 -15.652 -55.848 1.00 88.19 75 SER A CA 1
ATOM 606 C C . SER A 1 75 ? 40.768 -16.596 -56.044 1.00 88.19 75 SER A C 1
ATOM 608 O O . SER A 1 75 ? 40.712 -17.748 -55.613 1.00 88.19 75 SER A O 1
ATOM 610 N N . GLN A 1 76 ? 41.880 -16.089 -56.590 1.00 84.38 76 GLN A N 1
ATOM 611 C CA . GLN A 1 76 ? 43.108 -16.866 -56.808 1.00 84.38 76 GLN A CA 1
ATOM 612 C C . GLN A 1 76 ? 43.699 -17.399 -55.490 1.00 84.38 76 GLN A C 1
ATOM 614 O O . GLN A 1 76 ? 44.065 -18.569 -55.412 1.00 84.38 76 GLN A O 1
ATOM 619 N N . CYS A 1 77 ? 43.721 -16.593 -54.422 1.00 84.56 77 CYS A N 1
ATOM 620 C CA . CYS A 1 77 ? 44.109 -17.050 -53.085 1.00 84.56 77 CYS A CA 1
ATOM 621 C C . CYS A 1 77 ? 43.195 -18.172 -52.565 1.00 84.56 77 CYS A C 1
ATOM 623 O O . CYS A 1 77 ? 43.689 -19.107 -51.940 1.00 84.56 77 CYS A O 1
ATOM 625 N N . SER A 1 78 ? 41.883 -18.114 -52.827 1.00 85.94 78 SER A N 1
ATOM 626 C CA . SER A 1 78 ? 40.941 -19.144 -52.368 1.00 85.94 78 SER A CA 1
ATOM 627 C C . SER A 1 78 ? 41.128 -20.492 -53.071 1.00 85.94 78 SER A C 1
ATOM 629 O O . SER A 1 78 ? 41.081 -21.530 -52.412 1.00 85.94 78 SER A O 1
ATOM 631 N N . GLU A 1 79 ? 41.431 -20.481 -54.372 1.00 82.94 79 GLU A N 1
ATOM 632 C CA . GLU A 1 79 ? 41.766 -21.681 -55.150 1.00 82.94 79 GLU A CA 1
ATOM 633 C C . GLU A 1 79 ? 43.112 -22.275 -54.700 1.00 82.94 79 GLU A C 1
ATOM 635 O O . GLU A 1 79 ? 43.217 -23.477 -54.449 1.00 82.94 79 GLU A O 1
ATOM 640 N N . LEU A 1 80 ? 44.132 -21.428 -54.516 1.00 81.12 80 LEU A N 1
ATOM 641 C CA . LEU A 1 80 ? 45.454 -21.859 -54.058 1.00 81.12 80 LEU A CA 1
ATOM 642 C C . LEU A 1 80 ? 45.405 -22.465 -52.648 1.00 81.12 80 LEU A C 1
ATOM 644 O O . LEU A 1 80 ? 45.891 -23.577 -52.465 1.00 81.12 80 LEU A O 1
ATOM 648 N N . ILE A 1 81 ? 44.767 -21.804 -51.673 1.00 81.69 81 ILE A N 1
ATOM 649 C CA . ILE A 1 81 ? 44.688 -22.279 -50.275 1.00 81.69 81 ILE A CA 1
ATOM 650 C C . ILE A 1 81 ? 43.851 -23.567 -50.145 1.00 81.69 81 ILE A C 1
ATOM 652 O O . ILE A 1 81 ? 44.104 -24.383 -49.247 1.00 81.69 81 ILE A O 1
ATOM 656 N N . ALA A 1 82 ? 42.894 -23.799 -51.051 1.00 78.62 82 ALA A N 1
ATOM 657 C CA . ALA A 1 82 ? 42.181 -25.072 -51.143 1.00 78.62 82 ALA A CA 1
ATOM 658 C C . ALA A 1 82 ? 43.129 -26.227 -51.518 1.00 78.62 82 ALA A C 1
ATOM 660 O O . ALA A 1 82 ? 43.121 -27.259 -50.844 1.00 78.62 82 ALA A O 1
ATOM 661 N N . HIS A 1 83 ? 43.990 -26.037 -52.525 1.00 74.69 83 HIS A N 1
ATOM 662 C CA . HIS A 1 83 ? 44.926 -27.062 -53.005 1.00 74.69 83 HIS A CA 1
ATOM 663 C C . HIS A 1 83 ? 46.196 -27.217 -52.148 1.00 74.69 83 HIS A C 1
ATOM 665 O O . HIS A 1 83 ? 46.640 -28.338 -51.909 1.00 74.69 83 HIS A O 1
ATOM 671 N N . SER A 1 84 ? 46.770 -26.118 -51.659 1.00 66.19 84 SER A N 1
ATOM 672 C CA . SER A 1 84 ? 48.010 -26.080 -50.874 1.00 66.19 84 SER A CA 1
ATOM 673 C C . SER A 1 84 ? 47.974 -24.905 -49.896 1.00 66.19 84 SER A C 1
ATOM 675 O O . SER A 1 84 ? 47.842 -23.759 -50.315 1.00 66.19 84 SER A O 1
ATOM 677 N N . CYS A 1 85 ? 48.096 -25.170 -48.591 1.00 67.31 85 CYS A N 1
ATOM 678 C CA . CYS A 1 85 ? 48.016 -24.129 -47.559 1.00 67.31 85 CYS A CA 1
ATOM 679 C C . CYS A 1 85 ? 49.342 -23.360 -47.430 1.00 67.31 85 CYS A C 1
ATOM 681 O O . CYS A 1 85 ? 50.064 -23.510 -46.450 1.00 67.31 85 CYS A O 1
ATOM 683 N N . ASP A 1 86 ? 49.673 -22.589 -48.461 1.00 75.69 86 ASP A N 1
ATOM 684 C CA . ASP A 1 86 ? 50.851 -21.728 -48.507 1.00 75.69 86 ASP A CA 1
ATOM 685 C C . ASP A 1 86 ? 50.695 -20.504 -47.584 1.00 75.69 86 ASP A C 1
ATOM 687 O O . ASP A 1 86 ? 49.683 -19.794 -47.636 1.00 75.69 86 ASP A O 1
ATOM 691 N N . LEU A 1 87 ? 51.708 -20.263 -46.748 1.00 76.38 87 LEU A N 1
ATOM 692 C CA . LEU A 1 87 ? 51.702 -19.214 -45.728 1.00 76.38 87 LEU A CA 1
ATOM 693 C C . LEU A 1 87 ? 51.861 -17.818 -46.350 1.00 76.38 87 LEU A C 1
ATOM 695 O O . LEU A 1 87 ? 51.145 -16.897 -45.957 1.00 76.38 87 LEU A O 1
ATOM 699 N N . ASP A 1 88 ? 52.687 -17.669 -47.391 1.00 77.94 88 ASP A N 1
ATOM 700 C CA . ASP A 1 88 ? 52.857 -16.395 -48.107 1.00 77.94 88 ASP A CA 1
ATOM 701 C C . ASP A 1 88 ? 51.540 -15.952 -48.769 1.00 77.94 88 ASP A C 1
ATOM 703 O O . ASP A 1 88 ? 51.154 -14.779 -48.735 1.00 77.94 88 ASP A O 1
ATOM 707 N N . THR A 1 89 ? 50.786 -16.904 -49.324 1.00 82.19 89 THR A N 1
ATOM 708 C CA . THR A 1 89 ? 49.454 -16.653 -49.887 1.00 82.19 89 THR A CA 1
ATOM 709 C C . THR A 1 89 ? 48.403 -16.343 -48.809 1.00 82.19 89 THR A C 1
ATOM 711 O O . THR A 1 89 ? 47.515 -15.524 -49.067 1.00 82.19 89 THR A O 1
ATOM 714 N N . LEU A 1 90 ? 48.518 -16.895 -47.592 1.00 83.56 90 LEU A N 1
ATOM 715 C CA . LEU A 1 90 ? 47.664 -16.529 -46.450 1.00 83.56 90 LEU A CA 1
ATOM 716 C C . LEU A 1 90 ? 47.981 -15.120 -45.914 1.00 83.56 90 LEU A C 1
ATOM 718 O O . LEU A 1 90 ? 47.057 -14.341 -45.657 1.00 83.56 90 LEU A O 1
ATOM 722 N N . HIS A 1 91 ? 49.259 -14.744 -45.810 1.00 84.88 91 HIS A N 1
ATOM 723 C CA . HIS A 1 91 ? 49.670 -13.380 -45.460 1.00 84.88 91 HIS A CA 1
ATOM 724 C C . HIS A 1 91 ? 49.204 -12.367 -46.515 1.00 84.88 91 HIS A C 1
ATOM 726 O O . HIS A 1 91 ? 48.618 -11.343 -46.170 1.00 84.88 91 HIS A O 1
ATOM 732 N N . PHE A 1 92 ? 49.361 -12.670 -47.808 1.00 85.06 92 PHE A N 1
ATOM 733 C CA . PHE A 1 92 ? 48.884 -11.796 -48.884 1.00 85.06 92 PHE A CA 1
ATOM 734 C C . PHE A 1 92 ? 47.357 -11.599 -48.845 1.00 85.06 92 PHE A C 1
ATOM 736 O O . PHE A 1 92 ? 46.873 -10.475 -48.990 1.00 85.06 92 PHE A O 1
ATOM 743 N N . ALA A 1 93 ? 46.589 -12.661 -48.567 1.00 86.50 93 ALA A N 1
ATOM 744 C CA . ALA A 1 93 ? 45.146 -12.556 -48.344 1.00 86.50 93 ALA A CA 1
ATOM 745 C C . ALA A 1 93 ? 44.805 -11.715 -47.094 1.00 86.50 93 ALA A C 1
ATOM 747 O O . ALA A 1 93 ? 43.873 -10.910 -47.138 1.00 86.50 93 ALA A O 1
ATOM 748 N N . SER A 1 94 ? 45.583 -11.849 -46.013 1.00 88.25 94 SER A N 1
ATOM 749 C CA . SER A 1 94 ? 45.455 -11.040 -44.788 1.00 88.25 94 SER A CA 1
ATOM 750 C C . SER A 1 94 ? 45.621 -9.545 -45.078 1.00 88.25 94 SER A C 1
ATOM 752 O O . SER A 1 94 ? 44.759 -8.750 -44.701 1.00 88.25 94 SER A O 1
ATOM 754 N N . SER A 1 95 ? 46.662 -9.158 -45.823 1.00 86.38 95 SER A N 1
ATOM 755 C CA . SER A 1 95 ? 46.914 -7.752 -46.166 1.00 86.38 95 SER A CA 1
ATOM 756 C C . SER A 1 95 ? 45.810 -7.139 -47.037 1.00 86.38 95 SER A C 1
ATOM 758 O O . SER A 1 95 ? 45.432 -5.986 -46.829 1.00 86.38 95 SER A O 1
ATOM 760 N N . ILE A 1 96 ? 45.214 -7.907 -47.961 1.00 88.00 96 ILE A N 1
ATOM 761 C CA . ILE A 1 96 ? 44.044 -7.436 -48.725 1.00 88.00 96 ILE A CA 1
ATOM 762 C C . ILE A 1 96 ? 42.836 -7.218 -47.795 1.00 88.00 96 ILE A C 1
ATOM 764 O O . ILE A 1 96 ? 42.117 -6.229 -47.951 1.00 88.00 96 ILE A O 1
ATOM 768 N N . ILE A 1 97 ? 42.616 -8.087 -46.801 1.00 89.56 97 ILE A N 1
ATOM 769 C CA . ILE A 1 97 ? 41.533 -7.918 -45.816 1.00 89.56 97 ILE A CA 1
ATOM 770 C C . ILE A 1 97 ? 41.769 -6.674 -44.946 1.00 89.56 97 ILE A C 1
ATOM 772 O O . ILE A 1 97 ? 40.821 -5.929 -44.700 1.00 89.56 97 ILE A O 1
ATOM 776 N N . GLU A 1 98 ? 43.010 -6.370 -44.552 1.00 88.75 98 GLU A N 1
ATOM 777 C CA . GLU A 1 98 ? 43.336 -5.108 -43.870 1.00 88.75 98 GLU A CA 1
ATOM 778 C C . GLU A 1 98 ? 43.032 -3.877 -44.737 1.00 88.75 98 GLU A C 1
ATOM 780 O O . GLU A 1 98 ? 42.406 -2.929 -44.253 1.00 88.75 98 GLU A O 1
ATOM 785 N N . CYS A 1 99 ? 43.368 -3.900 -46.033 1.00 87.38 99 CYS A N 1
ATOM 786 C CA . CYS A 1 99 ? 42.950 -2.843 -46.958 1.00 87.38 99 CYS A CA 1
ATOM 787 C C . CYS A 1 99 ? 41.416 -2.702 -47.016 1.00 87.38 99 CYS A C 1
ATOM 789 O O . CYS A 1 99 ? 40.903 -1.583 -46.986 1.00 87.38 99 CYS A O 1
ATOM 791 N N . LEU A 1 100 ? 40.666 -3.810 -47.047 1.00 88.06 100 LEU A N 1
ATOM 792 C CA . LEU A 1 100 ? 39.197 -3.793 -47.044 1.00 88.06 100 LEU A CA 1
ATOM 793 C C . LEU A 1 100 ? 38.607 -3.286 -45.712 1.00 88.06 100 LEU A C 1
ATOM 795 O O . LEU A 1 100 ? 37.597 -2.577 -45.732 1.00 88.06 100 LEU A O 1
ATOM 799 N N . ILE A 1 101 ? 39.241 -3.567 -44.569 1.00 87.50 101 ILE A N 1
ATOM 800 C CA . ILE A 1 101 ? 38.898 -2.977 -43.261 1.00 87.50 101 ILE A CA 1
ATOM 801 C C . ILE A 1 101 ? 39.075 -1.454 -43.313 1.00 87.50 101 ILE A C 1
ATOM 803 O O . ILE A 1 101 ? 38.142 -0.717 -43.002 1.00 87.50 101 ILE A O 1
ATOM 807 N N . ILE A 1 102 ? 40.233 -0.966 -43.771 1.00 86.00 102 ILE A N 1
ATOM 808 C CA . ILE A 1 102 ? 40.525 0.473 -43.900 1.00 86.00 102 ILE A CA 1
ATOM 809 C C . ILE A 1 102 ? 39.505 1.167 -44.820 1.00 86.00 102 ILE A C 1
ATOM 811 O O . ILE A 1 102 ? 38.968 2.218 -44.469 1.00 86.00 102 ILE A O 1
ATOM 815 N N . ILE A 1 103 ? 39.184 0.563 -45.969 1.00 86.06 103 ILE A N 1
ATOM 816 C CA . ILE A 1 103 ? 38.199 1.097 -46.923 1.00 86.06 103 ILE A CA 1
ATOM 817 C C . ILE A 1 103 ? 36.789 1.128 -46.307 1.00 86.06 103 ILE A C 1
ATOM 819 O O . ILE A 1 103 ? 36.071 2.111 -46.492 1.00 86.06 103 ILE A O 1
ATOM 823 N N . THR A 1 104 ? 36.387 0.107 -45.541 1.00 86.12 104 THR A N 1
ATOM 824 C CA . THR A 1 104 ? 35.054 0.042 -44.902 1.00 86.12 104 THR A CA 1
ATOM 825 C C . THR A 1 104 ? 34.907 0.884 -43.629 1.00 86.12 104 THR A C 1
ATOM 827 O O . THR A 1 104 ? 33.778 1.108 -43.194 1.00 86.12 104 THR A O 1
ATOM 830 N N . ARG A 1 105 ? 35.990 1.456 -43.074 1.00 84.06 105 ARG A N 1
ATOM 831 C CA . ARG A 1 105 ? 35.896 2.521 -42.047 1.00 84.06 105 ARG A CA 1
ATOM 832 C C . ARG A 1 105 ? 35.221 3.795 -42.569 1.00 84.06 105 ARG A C 1
ATOM 834 O O . ARG A 1 105 ? 34.786 4.613 -41.763 1.00 84.06 105 ARG A O 1
ATOM 841 N N . ASN A 1 106 ? 35.132 3.993 -43.887 1.00 84.12 106 ASN A N 1
ATOM 842 C CA . ASN A 1 106 ? 34.288 5.034 -44.468 1.00 84.12 106 ASN A CA 1
ATOM 843 C C . ASN A 1 106 ? 32.899 4.466 -44.798 1.00 84.12 106 ASN A C 1
ATOM 845 O O . ASN A 1 106 ? 32.764 3.548 -45.610 1.00 84.12 106 ASN A O 1
ATOM 849 N N . TYR A 1 107 ? 31.860 5.030 -44.182 1.00 82.00 107 TYR A N 1
ATOM 850 C CA . TYR A 1 107 ? 30.490 4.523 -44.281 1.00 82.00 107 TYR A CA 1
ATOM 851 C C . TYR A 1 107 ? 29.913 4.558 -45.709 1.00 82.00 107 TYR A C 1
ATOM 853 O O . TYR A 1 107 ? 29.085 3.708 -46.039 1.00 82.00 107 TYR A O 1
ATOM 861 N N . ASP A 1 108 ? 30.349 5.501 -46.555 1.00 81.25 108 ASP A N 1
ATOM 862 C CA . ASP A 1 108 ? 29.909 5.606 -47.954 1.00 81.25 108 ASP A CA 1
ATOM 863 C C . ASP A 1 108 ? 30.459 4.460 -48.829 1.00 81.25 108 ASP A C 1
ATOM 865 O O . ASP A 1 108 ? 29.816 4.055 -49.798 1.00 81.25 108 ASP A O 1
ATOM 869 N N . ASN A 1 109 ? 31.603 3.868 -48.462 1.00 86.44 109 ASN A N 1
ATOM 870 C CA . ASN A 1 109 ? 32.217 2.764 -49.208 1.00 86.44 109 ASN A CA 1
ATOM 871 C C . ASN A 1 109 ? 31.528 1.405 -48.945 1.00 86.44 109 ASN A C 1
ATOM 873 O O . ASN A 1 109 ? 31.616 0.496 -49.776 1.00 86.44 109 ASN A O 1
ATOM 877 N N . VAL A 1 110 ? 30.844 1.242 -47.802 1.00 86.25 110 VAL A N 1
ATOM 878 C CA . VAL A 1 110 ? 30.284 -0.046 -47.335 1.00 86.25 110 VAL A CA 1
ATOM 879 C C . VAL A 1 110 ? 29.355 -0.721 -48.364 1.00 86.25 110 VAL A C 1
ATOM 881 O O . VAL A 1 110 ? 29.543 -1.915 -48.608 1.00 86.25 110 VAL A O 1
ATOM 884 N N . PRO A 1 111 ? 28.405 -0.028 -49.032 1.00 83.12 111 PRO A N 1
ATOM 885 C CA . PRO A 1 111 ? 27.535 -0.658 -50.029 1.00 83.12 111 PRO A CA 1
ATOM 886 C C . PRO A 1 111 ? 28.273 -1.132 -51.289 1.00 83.12 111 PRO A C 1
ATOM 888 O O . PRO A 1 111 ? 27.847 -2.107 -51.904 1.00 83.12 111 PRO A O 1
ATOM 891 N N . LEU A 1 112 ? 29.370 -0.465 -51.669 1.00 83.25 112 LEU A N 1
ATOM 892 C CA . LEU A 1 112 ? 30.181 -0.836 -52.832 1.00 83.25 112 LEU A CA 1
ATOM 893 C C . LEU A 1 112 ? 31.001 -2.093 -52.532 1.00 83.25 112 LEU A C 1
ATOM 895 O O . LEU A 1 112 ? 30.927 -3.062 -53.284 1.00 83.25 112 LEU A O 1
ATOM 899 N N . VAL A 1 113 ? 31.693 -2.128 -51.388 1.00 85.75 113 VAL A N 1
ATOM 900 C CA . VAL A 1 113 ? 32.427 -3.322 -50.931 1.00 85.75 113 VAL A CA 1
ATOM 901 C C . VAL A 1 113 ? 31.479 -4.518 -50.764 1.00 85.75 113 VAL A C 1
ATOM 903 O O . VAL A 1 113 ? 31.813 -5.624 -51.177 1.00 85.75 113 VAL A O 1
ATOM 906 N N . ALA A 1 114 ? 30.264 -4.293 -50.254 1.00 83.69 114 ALA A N 1
ATOM 907 C CA . ALA A 1 114 ? 29.229 -5.320 -50.115 1.00 83.69 114 ALA A CA 1
ATOM 908 C C . ALA A 1 114 ? 28.636 -5.839 -51.442 1.00 83.69 114 ALA A C 1
ATOM 910 O O . ALA A 1 114 ? 27.931 -6.847 -51.426 1.00 83.69 114 ALA A O 1
ATOM 911 N N . SER A 1 115 ? 28.872 -5.156 -52.569 1.00 83.31 115 SER A N 1
ATOM 912 C CA . SER A 1 115 ? 28.420 -5.599 -53.899 1.00 83.31 115 SER A CA 1
ATOM 913 C C . SER A 1 115 ? 29.412 -6.531 -54.606 1.00 83.31 115 SER A C 1
ATOM 915 O O . SER A 1 115 ? 29.046 -7.197 -55.573 1.00 83.31 115 SER A O 1
ATOM 917 N N . CYS A 1 116 ? 30.648 -6.610 -54.108 1.00 85.38 116 CYS A N 1
ATOM 918 C CA . CYS A 1 116 ? 31.682 -7.512 -54.601 1.00 85.38 116 CYS A CA 1
ATOM 919 C C . CYS A 1 116 ? 31.611 -8.877 -53.896 1.00 85.38 116 CYS A C 1
ATOM 921 O O . CYS A 1 116 ? 31.238 -8.974 -52.727 1.00 85.38 116 CYS A O 1
ATOM 923 N N . GLU A 1 117 ? 32.078 -9.938 -54.556 1.00 85.81 117 GLU A N 1
ATOM 924 C CA . GLU A 1 117 ? 32.088 -11.306 -54.011 1.00 85.81 117 GLU A CA 1
ATOM 925 C C . GLU A 1 117 ? 33.126 -11.548 -52.883 1.00 85.81 117 GLU A C 1
ATOM 927 O O . GLU A 1 117 ? 33.403 -12.692 -52.530 1.00 85.81 117 GLU A O 1
ATOM 932 N N . PHE A 1 118 ? 33.695 -10.503 -52.267 1.00 88.62 118 PHE A N 1
ATOM 933 C CA . PHE A 1 118 ? 34.725 -10.627 -51.222 1.00 88.62 118 PHE A CA 1
ATOM 934 C C . PHE A 1 118 ? 34.334 -11.594 -50.099 1.00 88.62 118 PHE A C 1
ATOM 936 O O . PHE A 1 118 ? 35.140 -12.432 -49.705 1.00 88.62 118 PHE A O 1
ATOM 943 N N . VAL A 1 119 ? 33.095 -11.505 -49.600 1.00 88.56 119 VAL A N 1
ATOM 944 C CA . VAL A 1 119 ? 32.624 -12.322 -48.468 1.00 88.56 119 VAL A CA 1
ATOM 945 C C . VAL A 1 119 ? 32.686 -13.818 -48.789 1.00 88.56 119 VAL A C 1
ATOM 947 O O . VAL A 1 119 ? 33.074 -14.595 -47.926 1.00 88.56 119 VAL A O 1
ATOM 950 N N . LYS A 1 120 ? 32.382 -14.207 -50.032 1.00 88.69 120 LYS A N 1
ATOM 951 C CA . LYS A 1 120 ? 32.411 -15.593 -50.518 1.00 88.69 120 LYS A CA 1
ATOM 952 C C . LYS A 1 120 ? 33.829 -16.166 -50.512 1.00 88.69 120 LYS A C 1
ATOM 954 O O . LYS A 1 120 ? 34.094 -17.184 -49.876 1.00 88.69 120 LYS A O 1
ATOM 959 N N . TYR A 1 121 ? 34.774 -15.464 -51.140 1.00 89.44 121 TYR A N 1
ATOM 960 C CA . TYR A 1 121 ? 36.177 -15.892 -51.163 1.00 89.44 121 TYR A CA 1
ATOM 961 C C . TYR A 1 121 ? 36.793 -15.915 -49.757 1.00 89.44 121 TYR A C 1
ATOM 963 O O . TYR A 1 121 ? 37.477 -16.872 -49.397 1.00 89.44 121 TYR A O 1
ATOM 971 N N . ILE A 1 122 ? 36.481 -14.916 -48.924 1.00 90.25 122 ILE A N 1
ATOM 972 C CA . ILE A 1 122 ? 36.963 -14.828 -47.541 1.00 90.25 122 ILE A CA 1
ATOM 973 C C . ILE A 1 122 ? 36.400 -15.961 -46.663 1.00 90.25 122 ILE A C 1
ATOM 975 O O . ILE A 1 122 ? 37.173 -16.597 -45.948 1.00 90.25 122 ILE A O 1
ATOM 979 N N . VAL A 1 123 ? 35.096 -16.268 -46.729 1.00 89.06 123 VAL A N 1
ATOM 980 C CA . VAL A 1 123 ? 34.502 -17.390 -45.973 1.00 89.06 123 VAL A CA 1
ATOM 981 C C . VAL A 1 123 ? 35.043 -18.735 -46.462 1.00 89.06 123 VAL A C 1
ATOM 983 O O . VAL A 1 123 ? 35.329 -19.600 -45.633 1.00 89.06 123 VAL A O 1
ATOM 986 N N . SER A 1 124 ? 35.256 -18.912 -47.769 1.00 87.31 124 SER A N 1
ATOM 987 C CA . SER A 1 124 ? 35.854 -20.134 -48.322 1.00 87.31 124 SER A CA 1
ATOM 988 C C . SER A 1 124 ? 37.278 -20.368 -47.795 1.00 87.31 124 SER A C 1
ATOM 990 O O . SER A 1 124 ? 37.596 -21.468 -47.332 1.00 87.31 124 SER A O 1
ATOM 992 N N . ILE A 1 125 ? 38.120 -19.324 -47.779 1.00 85.69 125 ILE A N 1
ATOM 993 C CA . ILE A 1 125 ? 39.469 -19.389 -47.189 1.00 85.69 125 ILE A CA 1
ATOM 994 C C . ILE A 1 125 ? 39.374 -19.681 -45.686 1.00 85.69 125 ILE A C 1
ATOM 996 O O . ILE A 1 125 ? 39.982 -20.641 -45.219 1.00 85.69 125 ILE A O 1
ATOM 1000 N N . ALA A 1 126 ? 38.576 -18.915 -44.934 1.00 87.06 126 ALA A N 1
ATOM 1001 C CA . ALA A 1 126 ? 38.462 -19.059 -43.482 1.00 87.06 126 ALA A CA 1
ATOM 1002 C C . ALA A 1 126 ? 37.969 -20.454 -43.064 1.00 87.06 126 ALA A C 1
ATOM 1004 O O . ALA A 1 126 ? 38.527 -21.048 -42.146 1.00 87.06 126 ALA A O 1
ATOM 1005 N N . SER A 1 127 ? 36.978 -21.011 -43.763 1.00 86.31 127 SER A N 1
ATOM 1006 C CA . SER A 1 127 ? 36.454 -22.360 -43.498 1.00 86.31 127 SER A CA 1
ATOM 1007 C C . SER A 1 127 ? 37.504 -23.439 -43.779 1.00 86.31 127 SER A C 1
ATOM 1009 O O . SER A 1 127 ? 37.699 -24.351 -42.974 1.00 86.31 127 SER A O 1
ATOM 1011 N N . THR A 1 128 ? 38.233 -23.305 -44.894 1.00 82.50 128 THR A N 1
ATOM 1012 C CA . THR A 1 128 ? 39.328 -24.215 -45.265 1.00 82.50 128 THR A CA 1
ATOM 1013 C C . THR A 1 128 ? 40.444 -24.176 -44.223 1.00 82.50 128 THR A C 1
ATOM 1015 O O . THR A 1 128 ? 40.886 -25.220 -43.747 1.00 82.50 128 THR A O 1
ATOM 1018 N N . VAL A 1 129 ? 40.867 -22.978 -43.823 1.00 80.31 129 VAL A N 1
ATOM 1019 C CA . VAL A 1 129 ? 41.925 -22.760 -42.833 1.00 80.31 129 VAL A CA 1
ATOM 1020 C C . VAL A 1 129 ? 41.516 -23.282 -41.450 1.00 80.31 129 VAL A C 1
ATOM 1022 O O . VAL A 1 129 ? 42.279 -24.026 -40.840 1.00 80.31 129 VAL A O 1
ATOM 1025 N N . ILE A 1 130 ? 40.293 -22.998 -40.983 1.00 78.81 130 ILE A N 1
ATOM 1026 C CA . ILE A 1 130 ? 39.785 -23.505 -39.695 1.00 78.81 130 ILE A CA 1
ATOM 1027 C C . ILE A 1 130 ? 39.706 -25.038 -39.682 1.00 78.81 130 ILE A C 1
ATOM 1029 O O . ILE A 1 130 ? 40.004 -25.646 -38.655 1.00 78.81 130 ILE A O 1
ATOM 1033 N N . SER A 1 131 ? 39.383 -25.684 -40.809 1.00 76.56 131 SER A N 1
ATOM 1034 C CA . SER A 1 131 ? 39.417 -27.152 -40.883 1.00 76.56 131 SER A CA 1
ATOM 1035 C C . SER A 1 131 ? 40.832 -27.721 -40.684 1.00 76.56 131 SER A C 1
ATOM 1037 O O . SER A 1 131 ? 40.988 -28.714 -39.976 1.00 76.56 131 SER A O 1
ATOM 1039 N N . LYS A 1 132 ? 41.865 -27.039 -41.203 1.00 71.38 132 LYS A N 1
ATOM 1040 C CA . LYS A 1 132 ? 43.278 -27.453 -41.119 1.00 71.38 132 LYS A CA 1
ATOM 1041 C C . LYS A 1 132 ? 43.905 -27.238 -39.731 1.00 71.38 132 LYS A C 1
ATOM 1043 O O . LYS A 1 132 ? 44.879 -27.914 -39.412 1.00 71.38 132 LYS A O 1
ATOM 1048 N N . ILE A 1 133 ? 43.305 -26.412 -38.858 1.00 68.50 133 ILE A N 1
ATOM 1049 C CA . ILE A 1 133 ? 43.688 -26.316 -37.426 1.00 68.50 133 ILE A CA 1
ATOM 1050 C C . ILE A 1 133 ? 43.630 -27.695 -36.747 1.00 68.50 133 ILE A C 1
ATOM 1052 O O . ILE A 1 133 ? 44.416 -27.982 -35.850 1.00 68.50 133 ILE A O 1
ATOM 1056 N N . LYS A 1 134 ? 42.715 -28.571 -37.183 1.00 60.50 134 LYS A N 1
ATOM 1057 C CA . LYS A 1 134 ? 42.533 -29.914 -36.618 1.00 60.50 134 LYS A CA 1
ATOM 1058 C C . LYS A 1 134 ? 43.681 -30.882 -36.935 1.00 60.50 134 LYS A C 1
ATOM 1060 O O . LYS A 1 134 ? 43.899 -31.821 -36.172 1.00 60.50 134 LYS A O 1
ATOM 1065 N N . ASP A 1 135 ? 44.403 -30.641 -38.027 1.00 59.72 135 ASP A N 1
ATOM 1066 C CA . ASP A 1 135 ? 45.415 -31.555 -38.567 1.00 59.72 135 ASP A CA 1
ATOM 1067 C C . ASP A 1 135 ? 46.856 -31.147 -38.182 1.00 59.72 135 ASP A C 1
ATOM 1069 O O . ASP A 1 135 ? 47.814 -31.795 -38.601 1.00 59.72 135 ASP A O 1
ATOM 1073 N N . ASN A 1 136 ? 47.023 -30.092 -37.363 1.00 57.56 136 ASN A N 1
ATOM 1074 C CA . ASN A 1 136 ? 48.306 -29.575 -36.849 1.00 57.56 136 ASN A CA 1
ATOM 1075 C C . ASN A 1 136 ? 49.376 -29.271 -37.929 1.00 57.56 136 ASN A C 1
ATOM 1077 O O . ASN A 1 136 ? 50.573 -29.326 -37.651 1.00 57.56 136 ASN A O 1
ATOM 1081 N N . SER A 1 137 ? 48.972 -28.959 -39.166 1.00 53.84 137 SER A N 1
ATOM 1082 C CA . SER A 1 137 ? 49.889 -28.871 -40.316 1.00 53.84 137 SER A CA 1
ATOM 1083 C C . SER A 1 137 ? 50.501 -27.488 -40.587 1.00 53.84 137 SER A C 1
ATOM 1085 O O . SER A 1 137 ? 51.299 -27.363 -41.514 1.00 53.84 137 SER A O 1
ATOM 1087 N N . CYS A 1 138 ? 50.081 -26.446 -39.866 1.00 56.66 138 CYS A N 1
ATOM 1088 C CA . CYS A 1 138 ? 50.413 -25.040 -40.136 1.00 56.66 138 CYS A CA 1
ATOM 1089 C C . CYS A 1 138 ? 50.501 -24.236 -38.828 1.00 56.66 138 CYS A C 1
ATOM 1091 O O . CYS A 1 138 ? 49.876 -24.617 -37.835 1.00 56.66 138 CYS A O 1
ATOM 1093 N N . ASP A 1 139 ? 51.212 -23.105 -38.843 1.00 65.94 139 ASP A N 1
ATOM 1094 C CA . ASP A 1 139 ? 51.346 -22.226 -37.678 1.00 65.94 139 ASP A CA 1
ATOM 1095 C C . ASP A 1 139 ? 49.996 -21.645 -37.223 1.00 65.94 139 ASP A C 1
ATOM 1097 O O . ASP A 1 139 ? 49.240 -21.026 -37.977 1.00 65.94 139 ASP A O 1
ATOM 1101 N N . ILE A 1 140 ? 49.675 -21.894 -35.951 1.00 70.62 140 ILE A N 1
ATOM 1102 C CA . ILE A 1 140 ? 48.342 -21.662 -35.380 1.00 70.62 140 ILE A CA 1
ATOM 1103 C C . ILE A 1 140 ? 48.072 -20.165 -35.169 1.00 70.62 140 ILE A C 1
ATOM 1105 O O . ILE A 1 140 ? 46.922 -19.731 -35.279 1.00 70.62 140 ILE A O 1
ATOM 1109 N N . ASP A 1 141 ? 49.107 -19.369 -34.892 1.00 75.12 141 ASP A N 1
ATOM 1110 C CA . ASP A 1 141 ? 48.965 -17.946 -34.572 1.00 75.12 141 ASP A CA 1
ATOM 1111 C C . ASP A 1 141 ? 48.609 -17.095 -35.800 1.00 75.12 141 ASP A C 1
ATOM 1113 O O . ASP A 1 141 ? 47.685 -16.283 -35.718 1.00 75.12 141 ASP A O 1
ATOM 1117 N N . ASP A 1 142 ? 49.236 -17.331 -36.957 1.00 76.88 142 ASP A N 1
ATOM 1118 C CA . ASP A 1 142 ? 48.898 -16.642 -38.213 1.00 76.88 142 ASP A CA 1
ATOM 1119 C C . ASP A 1 142 ? 47.498 -17.011 -38.709 1.00 76.88 142 ASP A C 1
ATOM 1121 O O . ASP A 1 142 ? 46.726 -16.152 -39.146 1.00 76.88 142 ASP A O 1
ATOM 1125 N N . ILE A 1 143 ? 47.111 -18.278 -38.538 1.00 78.62 143 ILE A N 1
ATOM 1126 C CA . ILE A 1 143 ? 45.739 -18.739 -38.761 1.00 78.62 143 ILE A CA 1
ATOM 1127 C C . ILE A 1 143 ? 44.756 -18.015 -37.828 1.00 78.62 143 ILE A C 1
ATOM 1129 O O . ILE A 1 143 ? 43.717 -17.519 -38.277 1.00 78.62 143 ILE A O 1
ATOM 1133 N N . CYS A 1 144 ? 45.079 -17.901 -36.538 1.00 80.38 144 CYS A N 1
ATOM 1134 C CA . CYS A 1 144 ? 44.258 -17.155 -35.590 1.00 80.38 144 CYS A CA 1
ATOM 1135 C C . CYS A 1 144 ? 44.178 -15.666 -35.955 1.00 80.38 144 CYS A C 1
ATOM 1137 O O . CYS A 1 144 ? 43.106 -15.074 -35.828 1.00 80.38 144 CYS A O 1
ATOM 1139 N N . MET A 1 145 ? 45.266 -15.056 -36.431 1.00 84.12 145 MET A N 1
ATOM 1140 C CA . MET A 1 145 ? 45.298 -13.659 -36.867 1.00 84.12 145 MET A CA 1
ATOM 1141 C C . MET A 1 145 ? 44.431 -13.430 -38.112 1.00 84.12 145 MET A C 1
ATOM 1143 O O . MET A 1 145 ? 43.605 -12.516 -38.113 1.00 84.12 145 MET A O 1
ATOM 1147 N N . PHE A 1 146 ? 44.514 -14.305 -39.121 1.00 87.19 146 PHE A N 1
ATOM 1148 C CA . PHE A 1 146 ? 43.629 -14.264 -40.290 1.00 87.19 146 PHE A CA 1
ATOM 1149 C C . PHE A 1 146 ? 42.150 -14.319 -39.875 1.00 87.19 146 PHE A C 1
ATOM 1151 O O . PHE A 1 146 ? 41.352 -13.480 -40.295 1.00 87.19 146 PHE A O 1
ATOM 1158 N N . VAL A 1 147 ? 41.768 -15.243 -38.984 1.00 85.88 147 VAL A N 1
ATOM 1159 C CA . VAL A 1 147 ? 40.375 -15.349 -38.507 1.00 85.88 147 VAL A CA 1
ATOM 1160 C C . VAL A 1 147 ? 39.935 -14.100 -37.724 1.00 85.88 147 VAL A C 1
ATOM 1162 O O . VAL A 1 147 ? 38.795 -13.660 -37.885 1.00 85.88 147 VAL A O 1
ATOM 1165 N N . LYS A 1 148 ? 40.823 -13.467 -36.939 1.00 87.25 148 LYS A N 1
ATOM 1166 C CA . LYS A 1 148 ? 40.539 -12.176 -36.276 1.00 87.25 148 LYS A CA 1
ATOM 1167 C C . LYS A 1 148 ? 40.291 -11.054 -37.289 1.00 87.25 148 LYS A C 1
ATOM 1169 O O . LYS A 1 148 ? 39.341 -10.292 -37.108 1.00 87.25 148 LYS A O 1
ATOM 1174 N N . LEU A 1 149 ? 41.086 -10.976 -38.359 1.00 88.88 149 LEU A N 1
ATOM 1175 C CA . LEU A 1 149 ? 40.900 -10.009 -39.448 1.00 88.88 149 LEU A CA 1
ATOM 1176 C C . LEU A 1 149 ? 39.563 -10.219 -40.175 1.00 88.88 149 LEU A C 1
ATOM 1178 O O . LEU A 1 149 ? 38.815 -9.260 -40.365 1.00 88.88 149 LEU A O 1
ATOM 1182 N N . VAL A 1 150 ? 39.211 -11.465 -40.508 1.00 90.25 150 VAL A N 1
ATOM 1183 C CA . VAL A 1 150 ? 37.917 -11.814 -41.126 1.00 90.25 150 VAL A CA 1
ATOM 1184 C C . VAL A 1 150 ? 36.737 -11.403 -40.242 1.00 90.25 150 VAL A C 1
ATOM 1186 O O . VAL A 1 150 ? 35.794 -10.767 -40.715 1.00 90.25 150 VAL A O 1
ATOM 1189 N N . VAL A 1 151 ? 36.801 -11.712 -38.946 1.00 90.06 151 VAL A N 1
ATOM 1190 C CA . VAL A 1 151 ? 35.767 -11.323 -37.978 1.00 90.06 151 VAL A CA 1
ATOM 1191 C C . VAL A 1 151 ? 35.643 -9.802 -37.860 1.00 90.06 151 VAL A C 1
ATOM 1193 O O . VAL A 1 151 ? 34.529 -9.278 -37.893 1.00 90.06 151 VAL A O 1
ATOM 1196 N N . HIS A 1 152 ? 36.761 -9.079 -37.772 1.00 89.69 152 HIS A N 1
ATOM 1197 C CA . HIS A 1 152 ? 36.750 -7.618 -37.670 1.00 89.69 152 HIS A CA 1
ATOM 1198 C C . HIS A 1 152 ? 36.209 -6.950 -38.940 1.00 89.69 152 HIS A C 1
ATOM 1200 O O . HIS A 1 152 ? 35.421 -6.008 -38.855 1.00 89.69 152 HIS A O 1
ATOM 1206 N N . PHE A 1 153 ? 36.544 -7.483 -40.120 1.00 91.25 153 PHE A N 1
ATOM 1207 C CA . PHE A 1 153 ? 35.945 -7.066 -41.389 1.00 91.25 153 PHE A CA 1
ATOM 1208 C C . PHE A 1 153 ? 34.420 -7.262 -41.393 1.00 91.25 153 PHE A C 1
ATOM 1210 O O . PHE A 1 153 ? 33.690 -6.376 -41.838 1.00 91.25 153 PHE A O 1
ATOM 1217 N N . PHE A 1 154 ? 33.907 -8.364 -40.838 1.00 91.94 154 PHE A N 1
ATOM 1218 C CA . PHE A 1 154 ? 32.463 -8.575 -40.700 1.00 91.94 154 PHE A CA 1
ATOM 1219 C C . PHE A 1 154 ? 31.804 -7.664 -39.645 1.00 91.94 154 PHE A C 1
ATOM 1221 O O . PHE A 1 154 ? 30.665 -7.246 -39.862 1.00 91.94 154 PHE A O 1
ATOM 1228 N N . GLU A 1 155 ? 32.496 -7.268 -38.568 1.00 90.56 155 GLU A N 1
ATOM 1229 C CA . GLU A 1 155 ? 32.015 -6.187 -37.687 1.00 90.56 155 GLU A CA 1
ATOM 1230 C C . GLU A 1 155 ? 31.914 -4.852 -38.451 1.00 90.56 155 GLU A C 1
ATOM 1232 O O . GLU A 1 155 ? 30.850 -4.234 -38.435 1.00 90.56 155 GLU A O 1
ATOM 1237 N N . CYS A 1 156 ? 32.949 -4.451 -39.204 1.00 88.38 156 CYS A N 1
ATOM 1238 C CA . CYS A 1 156 ? 32.921 -3.258 -40.065 1.00 88.38 156 CYS A CA 1
ATOM 1239 C C . CYS A 1 156 ? 31.786 -3.286 -41.107 1.00 88.38 156 CYS A C 1
ATOM 1241 O O . CYS A 1 156 ? 31.145 -2.266 -41.353 1.00 88.38 156 CYS A O 1
ATOM 1243 N N . LEU A 1 157 ? 31.539 -4.441 -41.731 1.00 89.69 157 LEU A N 1
ATOM 1244 C CA . LEU A 1 157 ? 30.600 -4.602 -42.846 1.00 89.69 157 LEU A CA 1
ATOM 1245 C C . LEU A 1 157 ? 29.126 -4.645 -42.391 1.00 89.69 157 LEU A C 1
ATOM 1247 O O . LEU A 1 157 ? 28.245 -4.107 -43.074 1.00 89.69 157 LEU A O 1
ATOM 1251 N N . TYR A 1 158 ? 28.849 -5.277 -41.243 1.00 91.31 158 TYR A N 1
ATOM 1252 C CA . TYR A 1 158 ? 27.486 -5.511 -40.746 1.00 91.31 158 TYR A CA 1
ATOM 1253 C C . TYR A 1 158 ? 27.063 -4.607 -39.575 1.00 91.31 158 TYR A C 1
ATOM 1255 O O . TYR A 1 158 ? 25.860 -4.409 -39.397 1.00 91.31 158 TYR A O 1
ATOM 1263 N N . ASP A 1 159 ? 28.001 -3.999 -38.839 1.00 88.38 159 ASP A N 1
ATOM 1264 C CA . ASP A 1 159 ? 27.757 -2.937 -37.846 1.00 88.38 159 ASP A CA 1
ATOM 1265 C C . ASP A 1 159 ? 28.785 -1.785 -37.980 1.00 88.38 159 ASP A C 1
ATOM 1267 O O . ASP A 1 159 ? 29.584 -1.560 -37.068 1.00 88.38 159 ASP A O 1
ATOM 1271 N N . PRO A 1 160 ? 28.762 -0.995 -39.079 1.00 85.00 160 PRO A N 1
ATOM 1272 C CA . PRO A 1 160 ? 29.752 0.063 -39.327 1.00 85.00 160 PRO A CA 1
ATOM 1273 C C . PRO A 1 160 ? 29.875 1.102 -38.201 1.00 85.00 160 PRO A C 1
ATOM 1275 O O . PRO A 1 160 ? 30.915 1.729 -38.025 1.00 85.00 160 PRO A O 1
ATOM 1278 N N . TYR A 1 161 ? 28.806 1.307 -37.424 1.00 83.56 161 TYR A N 1
ATOM 1279 C CA . TYR A 1 161 ? 28.777 2.250 -36.303 1.00 83.56 161 TYR A CA 1
ATOM 1280 C C . TYR A 1 161 ? 29.253 1.642 -34.970 1.00 83.56 161 TYR A C 1
ATOM 1282 O O . TYR A 1 161 ? 29.343 2.375 -33.972 1.00 83.56 161 TYR A O 1
ATOM 1290 N N . PHE A 1 162 ? 29.557 0.340 -34.949 1.00 85.88 162 PHE A N 1
ATOM 1291 C CA . PHE A 1 162 ? 29.913 -0.475 -33.784 1.00 85.88 162 PHE A CA 1
ATOM 1292 C C . PHE A 1 162 ? 28.889 -0.357 -32.643 1.00 85.88 162 PHE A C 1
ATOM 1294 O O . PHE A 1 162 ? 29.243 -0.232 -31.465 1.00 85.88 162 PHE A O 1
ATOM 1301 N N . VAL A 1 163 ? 27.598 -0.365 -32.995 1.00 86.25 163 VAL A N 1
ATOM 1302 C CA . VAL A 1 163 ? 26.454 -0.296 -32.073 1.00 86.25 163 VAL A CA 1
ATOM 1303 C C . VAL A 1 163 ? 26.544 -1.377 -30.998 1.00 86.25 163 VAL A C 1
ATOM 1305 O O . VAL A 1 163 ? 26.294 -1.083 -29.830 1.00 86.25 163 VAL A O 1
ATOM 1308 N N . TRP A 1 164 ? 26.949 -2.598 -31.353 1.00 89.00 164 TRP A N 1
ATOM 1309 C CA . TRP A 1 164 ? 27.135 -3.699 -30.408 1.00 89.00 164 TRP A CA 1
ATOM 1310 C C . TRP A 1 164 ? 28.226 -3.412 -29.372 1.00 89.00 164 TRP A C 1
ATOM 1312 O O . TRP A 1 164 ? 27.981 -3.467 -28.165 1.00 89.00 164 TRP A O 1
ATOM 1322 N N . ARG A 1 165 ? 29.423 -3.025 -29.826 1.00 86.88 165 ARG A N 1
ATOM 1323 C CA . ARG A 1 165 ? 30.564 -2.712 -28.950 1.00 86.88 165 ARG A CA 1
ATOM 1324 C C . ARG A 1 165 ? 30.251 -1.520 -28.034 1.00 86.88 165 ARG A C 1
ATOM 1326 O O . ARG A 1 165 ? 30.567 -1.558 -26.846 1.00 86.88 165 ARG A O 1
ATOM 1333 N N . LYS A 1 166 ? 29.550 -0.499 -28.545 1.00 84.44 166 LYS A N 1
ATOM 1334 C CA . LYS A 1 166 ? 29.075 0.661 -27.763 1.00 84.44 166 LYS A CA 1
ATOM 1335 C C . LYS A 1 166 ? 27.968 0.288 -26.768 1.00 84.44 166 LYS A C 1
ATOM 1337 O O . LYS A 1 166 ? 27.975 0.794 -25.647 1.00 84.44 166 LYS A O 1
ATOM 1342 N N . ARG A 1 167 ? 27.072 -0.645 -27.122 1.00 81.94 167 ARG A N 1
ATOM 1343 C CA . ARG A 1 167 ? 26.058 -1.220 -26.216 1.00 81.94 167 ARG A CA 1
ATOM 1344 C C . ARG A 1 167 ? 26.709 -1.968 -25.050 1.00 81.94 167 ARG A C 1
ATOM 1346 O O . ARG A 1 167 ? 26.289 -1.757 -23.918 1.00 81.94 167 ARG A O 1
ATOM 1353 N N . ILE A 1 168 ? 27.753 -2.768 -25.294 1.00 83.12 168 ILE A N 1
ATOM 1354 C CA . ILE A 1 168 ? 28.517 -3.446 -24.226 1.00 83.12 168 ILE A CA 1
ATOM 1355 C C . ILE A 1 168 ? 29.219 -2.431 -23.310 1.00 83.12 168 ILE A C 1
ATOM 1357 O O . ILE A 1 168 ? 29.165 -2.581 -22.093 1.00 83.12 168 ILE A O 1
ATOM 1361 N N . LYS A 1 169 ? 29.807 -1.357 -23.864 1.00 79.94 169 LYS A N 1
ATOM 1362 C CA . LYS A 1 169 ? 30.375 -0.238 -23.079 1.00 79.94 169 LYS A CA 1
ATOM 1363 C C . LYS A 1 169 ? 29.305 0.636 -22.376 1.00 79.94 169 LYS A C 1
ATOM 1365 O O . LYS A 1 169 ? 29.656 1.584 -21.676 1.00 79.94 169 LYS A O 1
ATOM 1370 N N . GLY A 1 170 ? 28.010 0.323 -22.521 1.00 71.94 170 GLY A N 1
ATOM 1371 C CA . GLY A 1 170 ? 26.895 0.979 -21.826 1.00 71.94 170 GLY A CA 1
ATOM 1372 C C . GLY A 1 170 ? 26.447 2.326 -22.410 1.00 71.94 170 GLY A C 1
ATOM 1373 O O . GLY A 1 170 ? 25.765 3.090 -21.724 1.00 71.94 170 GLY A O 1
ATOM 1374 N N . TRP A 1 171 ? 26.834 2.658 -23.646 1.00 76.12 171 TRP A N 1
ATOM 1375 C CA . TRP A 1 171 ? 26.592 3.978 -24.244 1.00 76.12 171 TRP A CA 1
ATOM 1376 C C . TRP A 1 171 ? 25.223 4.082 -24.937 1.00 76.12 171 TRP A C 1
ATOM 1378 O O . TRP A 1 171 ? 24.721 3.133 -25.543 1.00 76.12 171 TRP A O 1
ATOM 1388 N N . SER A 1 172 ? 24.592 5.258 -24.852 1.00 59.59 172 SER A N 1
ATOM 1389 C CA . SER A 1 172 ? 23.224 5.481 -25.337 1.00 59.59 172 SER A CA 1
ATOM 1390 C C . SER A 1 172 ? 23.192 6.002 -26.779 1.00 59.59 172 SER A C 1
ATOM 1392 O O . SER A 1 172 ? 23.289 7.206 -27.015 1.00 59.59 172 SER A O 1
ATOM 1394 N N . MET A 1 173 ? 23.003 5.099 -27.741 1.00 64.38 173 MET A N 1
ATOM 1395 C CA . MET A 1 173 ? 23.030 5.423 -29.173 1.00 64.38 173 MET A CA 1
ATOM 1396 C C . MET A 1 173 ? 21.785 6.193 -29.657 1.00 64.38 173 MET A C 1
ATOM 1398 O O . MET A 1 173 ? 20.653 5.712 -29.562 1.00 64.38 173 MET A O 1
ATOM 1402 N N . ASP A 1 174 ? 21.995 7.366 -30.261 1.00 59.22 174 ASP A N 1
ATOM 1403 C CA . ASP A 1 174 ? 20.950 8.142 -30.943 1.00 59.22 174 ASP A CA 1
ATOM 1404 C C . ASP A 1 174 ? 20.774 7.673 -32.398 1.00 59.22 174 ASP A C 1
ATOM 1406 O O . ASP A 1 174 ? 21.556 8.032 -33.283 1.00 59.22 174 ASP A O 1
ATOM 1410 N N . LYS A 1 175 ? 19.709 6.901 -32.659 1.00 65.06 175 LYS A N 1
ATOM 1411 C CA . LYS A 1 175 ? 19.389 6.371 -33.999 1.00 65.06 175 LYS A CA 1
ATOM 1412 C C . LYS A 1 175 ? 19.241 7.454 -35.078 1.00 65.06 175 LYS A C 1
ATOM 1414 O O . LYS A 1 175 ? 19.416 7.146 -36.249 1.00 65.06 175 LYS A O 1
ATOM 1419 N N . ASN A 1 176 ? 18.974 8.716 -34.722 1.00 63.06 176 ASN A N 1
ATOM 1420 C CA . ASN A 1 176 ? 18.855 9.808 -35.699 1.00 63.06 176 ASN A CA 1
ATOM 1421 C C . ASN A 1 176 ? 20.203 10.218 -36.327 1.00 63.06 176 ASN A C 1
ATOM 1423 O O . ASN A 1 176 ? 20.217 10.964 -37.305 1.00 63.06 176 ASN A O 1
ATOM 1427 N N . ARG A 1 177 ? 21.335 9.757 -35.773 1.00 65.62 177 ARG A N 1
ATOM 1428 C CA . ARG A 1 177 ? 22.686 10.012 -36.307 1.00 65.62 177 ARG A CA 1
ATOM 1429 C C . ARG A 1 177 ? 23.152 8.951 -37.309 1.00 65.62 177 ARG A C 1
ATOM 1431 O O . ARG A 1 177 ? 24.100 9.194 -38.049 1.00 65.62 177 ARG A O 1
ATOM 1438 N N . MET A 1 178 ? 22.484 7.799 -37.348 1.00 73.50 178 MET A N 1
ATOM 1439 C CA . MET A 1 178 ? 22.798 6.678 -38.236 1.00 73.50 178 MET A CA 1
ATOM 1440 C C . MET A 1 178 ? 22.173 6.934 -39.612 1.00 73.50 178 MET A C 1
ATOM 1442 O O . MET A 1 178 ? 21.003 6.629 -39.839 1.00 73.50 178 MET A O 1
ATOM 1446 N N . LYS A 1 179 ? 22.934 7.564 -40.514 1.00 69.38 179 LYS A N 1
ATOM 1447 C CA . LYS A 1 179 ? 22.482 7.889 -41.880 1.00 69.38 179 LYS A CA 1
ATOM 1448 C C . LYS A 1 179 ? 22.640 6.716 -42.847 1.00 69.38 179 LYS A C 1
ATOM 1450 O O . LYS A 1 179 ? 21.791 6.520 -43.714 1.00 69.38 179 LYS A O 1
ATOM 1455 N N . TYR A 1 180 ? 23.732 5.972 -42.704 1.00 73.44 180 TYR A N 1
ATOM 1456 C CA . TYR A 1 180 ? 24.119 4.894 -43.606 1.00 73.44 180 TYR A CA 1
ATOM 1457 C C . TYR A 1 180 ? 23.563 3.551 -43.132 1.00 73.44 180 TYR A C 1
ATOM 1459 O O . TYR A 1 180 ? 23.250 3.369 -41.954 1.00 73.44 180 TYR A O 1
ATOM 1467 N N . LYS A 1 181 ? 23.410 2.612 -44.068 1.00 78.38 181 LYS A N 1
ATOM 1468 C CA . LYS A 1 181 ? 22.940 1.248 -43.796 1.00 78.38 181 LYS A CA 1
ATOM 1469 C C . LYS A 1 181 ? 24.122 0.275 -43.880 1.00 78.38 181 LYS A C 1
ATOM 1471 O O . LYS A 1 181 ? 24.952 0.457 -44.768 1.00 78.38 181 LYS A O 1
ATOM 1476 N N . PRO A 1 182 ? 24.187 -0.756 -43.019 1.00 86.06 182 PRO A N 1
ATOM 1477 C CA . PRO A 1 182 ? 25.148 -1.842 -43.185 1.00 86.06 182 PRO A CA 1
ATOM 1478 C C . PRO A 1 182 ? 24.845 -2.669 -44.441 1.00 86.06 182 PRO A C 1
ATOM 1480 O O . PRO A 1 182 ? 23.756 -2.576 -45.018 1.00 86.06 182 PRO A O 1
ATOM 1483 N N . ALA A 1 183 ? 25.790 -3.530 -44.816 1.00 87.56 183 ALA A N 1
ATOM 1484 C CA . ALA A 1 183 ? 25.598 -4.530 -45.860 1.00 87.56 183 ALA A CA 1
ATOM 1485 C C . ALA A 1 183 ? 24.437 -5.495 -45.547 1.00 87.56 183 ALA A C 1
ATOM 1487 O O . ALA A 1 183 ? 24.084 -5.714 -44.386 1.00 87.56 183 ALA A O 1
ATOM 1488 N N . ASN A 1 184 ? 23.877 -6.135 -46.576 1.00 88.12 184 ASN A N 1
ATOM 1489 C CA . ASN A 1 184 ? 22.974 -7.275 -46.390 1.00 88.12 184 ASN A CA 1
ATOM 1490 C C . ASN A 1 184 ? 23.786 -8.526 -46.023 1.00 88.12 184 ASN A C 1
ATOM 1492 O O . ASN A 1 184 ? 24.780 -8.815 -46.682 1.00 88.12 184 ASN A O 1
ATOM 1496 N N . LEU A 1 185 ? 23.340 -9.296 -45.025 1.00 89.75 185 LEU A N 1
ATOM 1497 C CA . LEU A 1 185 ? 24.015 -10.530 -44.601 1.00 89.75 185 LEU A CA 1
ATOM 1498 C C . LEU A 1 185 ? 24.126 -11.550 -45.752 1.00 89.75 185 LEU A C 1
ATOM 1500 O O . LEU A 1 185 ? 23.099 -11.962 -46.309 1.00 89.75 185 LEU A O 1
ATOM 1504 N N . HIS A 1 186 ? 25.363 -11.953 -46.071 1.00 90.69 186 HIS A N 1
ATOM 1505 C CA . HIS A 1 186 ? 25.679 -12.993 -47.056 1.00 90.69 186 HIS A CA 1
ATOM 1506 C C . HIS A 1 186 ? 25.283 -14.387 -46.545 1.00 90.69 186 HIS A C 1
ATOM 1508 O O . HIS A 1 186 ? 25.375 -14.666 -45.349 1.00 90.69 186 HIS A O 1
ATOM 1514 N N . VAL A 1 187 ? 24.853 -15.273 -47.449 1.00 87.12 187 VAL A N 1
ATOM 1515 C CA . VAL A 1 187 ? 24.233 -16.563 -47.082 1.00 87.12 187 VAL A CA 1
ATOM 1516 C C . VAL A 1 187 ? 25.189 -17.534 -46.380 1.00 87.12 187 VAL A C 1
ATOM 1518 O O . VAL A 1 187 ? 24.755 -18.300 -45.528 1.00 87.12 187 VAL A O 1
ATOM 1521 N N . GLU A 1 188 ? 26.486 -17.458 -46.673 1.00 87.38 188 GLU A N 1
ATOM 1522 C CA . GLU A 1 188 ? 27.517 -18.355 -46.123 1.00 87.38 188 GLU A CA 1
ATOM 1523 C C . GLU A 1 188 ? 27.971 -17.989 -44.697 1.00 87.38 188 GLU A C 1
ATOM 1525 O O . GLU A 1 188 ? 28.564 -18.817 -44.010 1.00 87.38 188 GLU A O 1
ATOM 1530 N N . VAL A 1 189 ? 27.664 -16.780 -44.207 1.00 89.06 189 VAL A N 1
ATOM 1531 C CA . VAL A 1 189 ? 28.137 -16.306 -42.888 1.00 89.06 189 VAL A CA 1
ATOM 1532 C C . VAL A 1 189 ? 27.453 -17.042 -41.727 1.00 89.06 189 VAL A C 1
ATOM 1534 O O . VAL A 1 189 ? 28.065 -17.225 -40.676 1.00 89.06 189 VAL A O 1
ATOM 1537 N N . VAL A 1 190 ? 26.206 -17.500 -41.902 1.00 87.88 190 VAL A N 1
ATOM 1538 C CA . VAL A 1 190 ? 25.485 -18.261 -40.863 1.00 87.88 190 VAL A CA 1
ATOM 1539 C C . VAL A 1 190 ? 26.004 -19.708 -40.754 1.00 87.88 190 VAL A C 1
ATOM 1541 O O . VAL A 1 190 ? 26.333 -20.107 -39.636 1.00 87.88 190 VAL A O 1
ATOM 1544 N N . PRO A 1 191 ? 26.182 -20.473 -41.857 1.00 87.75 191 PRO A N 1
ATOM 1545 C CA . PRO A 1 191 ? 26.916 -21.743 -41.833 1.00 87.75 191 PRO A CA 1
ATOM 1546 C C . PRO A 1 191 ? 28.328 -21.617 -41.249 1.00 87.75 191 PRO A C 1
ATOM 1548 O O . PRO A 1 191 ? 28.677 -22.382 -40.357 1.00 87.75 191 PRO A O 1
ATOM 1551 N N . PHE A 1 192 ? 29.103 -20.608 -41.668 1.00 87.06 192 PHE A N 1
ATOM 1552 C CA . PHE A 1 192 ? 30.454 -20.362 -41.153 1.00 87.06 192 PHE A CA 1
ATOM 1553 C C . PHE A 1 192 ? 30.485 -20.188 -39.628 1.00 87.06 192 PHE A C 1
ATOM 1555 O O . PHE A 1 192 ? 31.296 -20.818 -38.949 1.00 87.06 192 PHE A O 1
ATOM 1562 N N . PHE A 1 193 ? 29.573 -19.382 -39.071 1.00 87.12 193 PHE A N 1
ATOM 1563 C CA . PHE A 1 193 ? 29.450 -19.215 -37.621 1.00 87.12 193 PHE A CA 1
ATOM 1564 C C . PHE A 1 193 ? 29.109 -20.535 -36.910 1.00 87.12 193 PHE A C 1
ATOM 1566 O O . PHE A 1 193 ? 29.667 -20.809 -35.851 1.00 87.12 193 PHE A O 1
ATOM 1573 N N . PHE A 1 194 ? 28.232 -21.365 -37.485 1.00 82.19 194 PHE A N 1
ATOM 1574 C CA . PHE A 1 194 ? 27.892 -22.670 -36.914 1.00 82.19 194 PHE A CA 1
ATOM 1575 C C . PHE A 1 194 ? 29.086 -23.639 -36.939 1.00 82.19 194 PHE A C 1
ATOM 1577 O O . PHE A 1 194 ? 29.471 -24.164 -35.894 1.00 82.19 194 PHE A O 1
ATOM 1584 N N . ASP A 1 195 ? 29.723 -23.821 -38.100 1.00 80.75 195 ASP A N 1
ATOM 1585 C CA . ASP A 1 195 ? 30.854 -24.743 -38.269 1.00 80.75 195 ASP A CA 1
ATOM 1586 C C . ASP A 1 195 ? 32.049 -24.372 -37.371 1.00 80.75 195 ASP A C 1
ATOM 1588 O O . ASP A 1 195 ? 32.725 -25.264 -36.851 1.00 80.75 195 ASP A O 1
ATOM 1592 N N . CYS A 1 196 ? 32.263 -23.076 -37.107 1.00 80.88 196 CYS A N 1
ATOM 1593 C CA . CYS A 1 196 ? 33.265 -22.592 -36.152 1.00 80.88 196 CYS A CA 1
ATOM 1594 C C . CYS A 1 196 ? 33.061 -23.134 -34.724 1.00 80.88 196 CYS A C 1
ATOM 1596 O O . CYS A 1 196 ? 34.043 -23.460 -34.056 1.00 80.88 196 CYS A O 1
ATOM 1598 N N . PHE A 1 197 ? 31.815 -23.227 -34.244 1.00 76.88 197 PHE A N 1
ATOM 1599 C CA . PHE A 1 197 ? 31.505 -23.674 -32.878 1.00 76.88 197 PHE A CA 1
ATOM 1600 C C . PHE A 1 197 ? 31.213 -25.175 -32.761 1.00 76.88 197 PHE A C 1
ATOM 1602 O O . PHE A 1 197 ? 31.367 -25.723 -31.670 1.00 76.88 197 PHE A O 1
ATOM 1609 N N . ASP A 1 198 ? 30.810 -25.843 -33.845 1.00 69.38 198 ASP A N 1
ATOM 1610 C CA . ASP A 1 198 ? 30.514 -27.281 -33.824 1.00 69.38 198 ASP A CA 1
ATOM 1611 C C . ASP A 1 198 ? 31.735 -28.158 -34.164 1.00 69.38 198 ASP A C 1
ATOM 1613 O O . ASP A 1 198 ? 31.887 -29.244 -33.605 1.00 69.38 198 ASP A O 1
ATOM 1617 N N . ARG A 1 199 ? 32.652 -27.689 -35.031 1.00 58.41 199 ARG A N 1
ATOM 1618 C CA . ARG A 1 199 ? 33.776 -28.509 -35.536 1.00 58.41 199 ARG A CA 1
ATOM 1619 C C . ARG A 1 199 ? 35.157 -28.165 -34.971 1.00 58.41 199 ARG A C 1
ATOM 1621 O O . ARG A 1 199 ? 36.079 -28.965 -35.144 1.00 58.41 199 ARG A O 1
ATOM 1628 N N . GLY A 1 200 ? 35.331 -26.994 -34.355 1.00 55.22 200 GLY A N 1
ATOM 1629 C CA . GLY A 1 200 ? 36.646 -26.436 -34.019 1.00 55.22 200 GLY A CA 1
ATOM 1630 C C . GLY A 1 200 ? 36.969 -26.378 -32.522 1.00 55.22 200 GLY A C 1
ATOM 1631 O O . GLY A 1 200 ? 36.224 -25.799 -31.734 1.00 55.22 200 GLY A O 1
ATOM 1632 N N . HIS A 1 201 ? 38.161 -26.846 -32.134 1.00 63.94 201 HIS A N 1
ATOM 1633 C CA . HIS A 1 201 ? 38.777 -26.512 -30.840 1.00 63.94 201 HIS A CA 1
ATOM 1634 C C . HIS A 1 201 ? 39.342 -25.076 -30.856 1.00 63.94 201 HIS A C 1
ATOM 1636 O O . HIS A 1 201 ? 40.532 -24.856 -30.653 1.00 63.94 201 HIS A O 1
ATOM 1642 N N . LEU A 1 202 ? 38.489 -24.081 -31.120 1.00 72.69 202 LEU A N 1
ATOM 1643 C CA . LEU A 1 202 ? 38.905 -22.678 -31.202 1.00 72.69 202 LEU A CA 1
ATOM 1644 C C . LEU A 1 202 ? 39.456 -22.172 -29.863 1.00 72.69 202 LEU A C 1
ATOM 1646 O O . LEU A 1 202 ? 38.912 -22.494 -28.799 1.00 72.69 202 LEU A O 1
ATOM 1650 N N . SER A 1 203 ? 40.491 -21.333 -29.928 1.00 75.25 203 SER A N 1
ATOM 1651 C CA . SER A 1 203 ? 41.068 -20.645 -28.770 1.00 75.25 203 SER A CA 1
ATOM 1652 C C . SER A 1 203 ? 40.081 -19.653 -28.139 1.00 75.25 203 SER A C 1
ATOM 1654 O O . SER A 1 203 ? 39.084 -19.255 -28.750 1.00 75.25 203 SER A O 1
ATOM 1656 N N . PHE A 1 204 ? 40.345 -19.269 -26.889 1.00 76.44 204 PHE A N 1
ATOM 1657 C CA . PHE A 1 204 ? 39.443 -18.446 -26.083 1.00 76.44 204 PHE A CA 1
ATOM 1658 C C . PHE A 1 204 ? 39.087 -17.100 -26.745 1.00 76.44 204 PHE A C 1
ATOM 1660 O O . PHE A 1 204 ? 37.906 -16.799 -26.940 1.00 76.44 204 PHE A O 1
ATOM 1667 N N . ASP A 1 205 ? 40.100 -16.339 -27.175 1.00 79.50 205 ASP A N 1
ATOM 1668 C CA . ASP A 1 205 ? 39.926 -15.057 -27.873 1.00 79.50 205 ASP A CA 1
ATOM 1669 C C . ASP A 1 205 ? 39.073 -15.215 -29.144 1.00 79.50 205 ASP A C 1
ATOM 1671 O O . ASP A 1 205 ? 38.109 -14.475 -29.323 1.00 79.50 205 ASP A O 1
ATOM 1675 N N . LEU A 1 206 ? 39.321 -16.233 -29.981 1.00 82.38 206 LEU A N 1
ATOM 1676 C CA . LEU A 1 206 ? 38.542 -16.453 -31.210 1.00 82.38 206 LEU A CA 1
ATOM 1677 C C . LEU A 1 206 ? 37.042 -16.665 -30.936 1.00 82.38 206 LEU A C 1
ATOM 1679 O O . LEU A 1 206 ? 36.211 -16.132 -31.674 1.00 82.38 206 LEU A O 1
ATOM 1683 N N . ARG A 1 207 ? 36.672 -17.368 -29.855 1.00 85.44 207 ARG A N 1
ATOM 1684 C CA . ARG A 1 207 ? 35.258 -17.533 -29.455 1.00 85.44 207 ARG A CA 1
ATOM 1685 C C . ARG A 1 207 ? 34.624 -16.201 -29.053 1.00 85.44 207 ARG A C 1
ATOM 1687 O O . ARG A 1 207 ? 33.489 -15.926 -29.442 1.00 85.44 207 ARG A O 1
ATOM 1694 N N . ILE A 1 208 ? 35.359 -15.354 -28.328 1.00 85.75 208 ILE A N 1
ATOM 1695 C CA . ILE A 1 208 ? 34.917 -13.997 -27.974 1.00 85.75 208 ILE A CA 1
ATOM 1696 C C . ILE A 1 208 ? 34.763 -13.119 -29.223 1.00 85.75 208 ILE A C 1
ATOM 1698 O O . ILE A 1 208 ? 33.738 -12.450 -29.367 1.00 85.75 208 ILE A O 1
ATOM 1702 N N . ARG A 1 209 ? 35.713 -13.153 -30.168 1.00 87.62 209 ARG A N 1
ATOM 1703 C CA . ARG A 1 209 ? 35.620 -12.409 -31.441 1.00 87.62 209 ARG A CA 1
ATOM 1704 C C . ARG A 1 209 ? 34.384 -12.844 -32.240 1.00 87.62 209 ARG A C 1
ATOM 1706 O O . ARG A 1 209 ? 33.602 -11.992 -32.652 1.00 87.62 209 ARG A O 1
ATOM 1713 N N . LEU A 1 210 ? 34.139 -14.148 -32.388 1.00 88.81 210 LEU A N 1
ATOM 1714 C CA . LEU A 1 210 ? 32.952 -14.672 -33.083 1.00 88.81 210 LEU A CA 1
ATOM 1715 C C . LEU A 1 210 ? 31.630 -14.278 -32.397 1.00 88.81 210 LEU A C 1
ATOM 1717 O O . LEU A 1 210 ? 30.664 -13.929 -33.078 1.00 88.81 210 LEU A O 1
ATOM 1721 N N . LEU A 1 211 ? 31.578 -14.262 -31.061 1.00 89.88 211 LEU A N 1
ATOM 1722 C CA . LEU A 1 211 ? 30.428 -13.724 -30.323 1.00 89.88 211 LEU A CA 1
ATOM 1723 C C . LEU A 1 211 ? 30.253 -12.211 -30.543 1.00 89.88 211 LEU A C 1
ATOM 1725 O O . LEU A 1 211 ? 29.120 -11.728 -30.632 1.00 89.88 211 LEU A O 1
ATOM 1729 N N . HIS A 1 212 ? 31.344 -11.452 -30.693 1.00 90.62 212 HIS A N 1
ATOM 1730 C CA . HIS A 1 212 ? 31.256 -10.041 -31.062 1.00 90.62 212 HIS A CA 1
ATOM 1731 C C . HIS A 1 212 ? 30.724 -9.823 -32.483 1.00 90.62 212 HIS A C 1
ATOM 1733 O O . HIS A 1 212 ? 29.826 -8.999 -32.657 1.00 90.62 212 HIS A O 1
ATOM 1739 N N . MET A 1 213 ? 31.169 -10.619 -33.457 1.00 91.81 213 MET A N 1
ATOM 1740 C CA . MET A 1 213 ? 30.617 -10.647 -34.815 1.00 91.81 213 MET A CA 1
ATOM 1741 C C . MET A 1 213 ? 29.106 -10.927 -34.817 1.00 91.81 213 MET A C 1
ATOM 1743 O O . MET A 1 213 ? 28.336 -10.206 -35.451 1.00 91.81 213 MET A O 1
ATOM 1747 N N . PHE A 1 214 ? 28.658 -11.945 -34.076 1.00 92.19 214 PHE A N 1
ATOM 1748 C CA . PHE A 1 214 ? 27.243 -12.314 -33.989 1.00 92.19 214 PHE A CA 1
ATOM 1749 C C . PHE A 1 214 ? 26.390 -11.180 -33.395 1.00 92.19 214 PHE A C 1
ATOM 1751 O O . PHE A 1 214 ? 25.354 -10.802 -33.949 1.00 92.19 214 PHE A O 1
ATOM 1758 N N . GLY A 1 215 ? 26.860 -10.568 -32.304 1.00 90.06 215 GLY A N 1
ATOM 1759 C CA . GLY A 1 215 ? 26.203 -9.414 -31.693 1.00 90.06 215 GLY A CA 1
ATOM 1760 C C . GLY A 1 215 ? 26.191 -8.157 -32.573 1.00 90.06 215 GLY A C 1
ATOM 1761 O O . GLY A 1 215 ? 25.188 -7.437 -32.577 1.00 90.06 215 GLY A O 1
ATOM 1762 N N . ALA A 1 216 ? 27.243 -7.925 -33.364 1.00 89.75 216 ALA A N 1
ATOM 1763 C CA . ALA A 1 216 ? 27.309 -6.865 -34.371 1.00 89.75 216 ALA A CA 1
ATOM 1764 C C . ALA A 1 216 ? 26.255 -7.069 -35.473 1.00 89.75 216 ALA A C 1
ATOM 1766 O O . ALA A 1 216 ? 25.427 -6.183 -35.701 1.00 89.75 216 ALA A O 1
ATOM 1767 N N . ILE A 1 217 ? 26.189 -8.266 -36.072 1.00 91.38 217 ILE A N 1
ATOM 1768 C CA . ILE A 1 217 ? 25.184 -8.621 -37.091 1.00 91.38 217 ILE A CA 1
ATOM 1769 C C . ILE A 1 217 ? 23.752 -8.421 -36.557 1.00 91.38 217 ILE A C 1
ATOM 1771 O O . ILE A 1 217 ? 22.890 -7.920 -37.285 1.00 91.38 217 ILE A O 1
ATOM 1775 N N . MET A 1 218 ? 23.498 -8.740 -35.279 1.00 90.50 218 MET A N 1
ATOM 1776 C CA . MET A 1 218 ? 22.205 -8.472 -34.631 1.00 90.50 218 MET A CA 1
ATOM 1777 C C . MET A 1 218 ? 21.919 -6.980 -34.381 1.00 90.50 218 MET A C 1
ATOM 1779 O O . MET A 1 218 ? 20.761 -6.564 -34.443 1.00 90.50 218 MET A O 1
ATOM 1783 N N . CYS A 1 219 ? 22.932 -6.166 -34.067 1.00 86.81 219 CYS A N 1
ATOM 1784 C CA . CYS A 1 219 ? 22.741 -4.754 -33.714 1.00 86.81 219 CYS A CA 1
ATOM 1785 C C . CYS A 1 219 ? 22.666 -3.811 -34.921 1.00 86.81 219 CYS A C 1
ATOM 1787 O O . CYS A 1 219 ? 21.937 -2.818 -34.856 1.00 86.81 219 CYS A O 1
ATOM 1789 N N . GLY A 1 220 ? 23.401 -4.093 -36.001 1.00 83.50 220 GLY A N 1
ATOM 1790 C CA . GLY A 1 220 ? 23.530 -3.178 -37.137 1.00 83.50 220 GLY A CA 1
ATOM 1791 C C . GLY A 1 220 ? 22.270 -3.059 -38.004 1.00 83.50 220 GLY A C 1
ATOM 1792 O O . GLY A 1 220 ? 21.924 -1.962 -38.447 1.00 83.50 220 GLY A O 1
ATOM 1793 N N . SER A 1 221 ? 21.543 -4.159 -38.241 1.00 86.75 221 SER A N 1
ATOM 1794 C CA . SER A 1 221 ? 20.308 -4.153 -39.044 1.00 86.75 221 SER A CA 1
ATOM 1795 C C . SER A 1 221 ? 19.335 -5.254 -38.637 1.00 86.75 221 SER A C 1
ATOM 1797 O O . SER A 1 221 ? 19.687 -6.430 -38.615 1.00 86.75 221 SER A O 1
ATOM 1799 N N . GLN A 1 222 ? 18.069 -4.881 -38.429 1.00 85.44 222 GLN A N 1
ATOM 1800 C CA . GLN A 1 222 ? 16.984 -5.811 -38.097 1.00 85.44 222 GLN A CA 1
ATOM 1801 C C . GLN A 1 222 ? 16.798 -6.910 -39.162 1.00 85.44 222 GLN A C 1
ATOM 1803 O O . GLN A 1 222 ? 16.531 -8.055 -38.812 1.00 85.44 222 GLN A O 1
ATOM 1808 N N . ASN A 1 223 ? 17.021 -6.600 -40.445 1.00 86.38 223 ASN A N 1
ATOM 1809 C CA . ASN A 1 223 ? 16.918 -7.582 -41.533 1.00 86.38 223 ASN A CA 1
ATOM 1810 C C . ASN A 1 223 ? 18.065 -8.607 -41.516 1.00 86.38 223 ASN A C 1
ATOM 1812 O O . ASN A 1 223 ? 17.872 -9.744 -41.937 1.00 86.38 223 ASN A O 1
ATOM 1816 N N . ASN A 1 224 ? 19.254 -8.218 -41.045 1.00 89.75 224 ASN A N 1
ATOM 1817 C CA . ASN A 1 224 ? 20.379 -9.141 -40.870 1.00 89.75 224 ASN A CA 1
ATOM 1818 C C . ASN A 1 224 ? 20.191 -9.967 -39.596 1.00 89.75 224 ASN A C 1
ATOM 1820 O O . ASN A 1 224 ? 20.390 -11.178 -39.609 1.00 89.75 224 ASN A O 1
ATOM 1824 N N . ALA A 1 225 ? 19.728 -9.323 -38.525 1.00 88.62 225 ALA A N 1
ATOM 1825 C CA . ALA A 1 225 ? 19.435 -9.961 -37.255 1.00 88.62 225 ALA A CA 1
ATOM 1826 C C . ALA A 1 225 ? 18.396 -11.089 -37.406 1.00 88.62 225 ALA A C 1
ATOM 1828 O O . ALA A 1 225 ? 18.629 -12.201 -36.950 1.00 88.62 225 ALA A O 1
ATOM 1829 N N . LEU A 1 226 ? 17.297 -10.861 -38.135 1.00 87.38 226 LEU A N 1
ATOM 1830 C CA . LEU A 1 226 ? 16.281 -11.895 -38.390 1.00 87.38 226 LEU A CA 1
ATOM 1831 C C . LEU A 1 226 ? 16.758 -13.036 -39.307 1.00 87.38 226 LEU A C 1
ATOM 1833 O O . LEU A 1 226 ? 16.153 -14.105 -39.294 1.00 87.38 226 LEU A O 1
ATOM 1837 N N . LYS A 1 227 ? 17.844 -12.842 -40.070 1.00 87.25 227 LYS A N 1
ATOM 1838 C CA . LYS A 1 227 ? 18.511 -13.914 -40.829 1.00 87.25 227 LYS A CA 1
ATOM 1839 C C . LYS A 1 227 ? 19.507 -14.707 -39.979 1.00 87.25 227 LYS A C 1
ATOM 1841 O O . LYS A 1 227 ? 19.571 -15.921 -40.128 1.00 87.25 227 LYS A O 1
ATOM 1846 N N . VAL A 1 228 ? 20.285 -14.032 -39.124 1.00 89.56 228 VAL A N 1
ATOM 1847 C CA . VAL A 1 228 ? 21.308 -14.675 -38.277 1.00 89.56 228 VAL A CA 1
ATOM 1848 C C . VAL A 1 228 ? 20.681 -15.439 -37.108 1.00 89.56 228 VAL A C 1
ATOM 1850 O O . VAL A 1 228 ? 21.208 -16.469 -36.710 1.00 89.56 228 VAL A O 1
ATOM 1853 N N . ILE A 1 229 ? 19.540 -14.970 -36.589 1.00 90.50 229 ILE A N 1
ATOM 1854 C CA . ILE A 1 229 ? 18.768 -15.646 -35.541 1.00 90.50 229 ILE A CA 1
ATOM 1855 C C . ILE A 1 229 ? 18.041 -16.847 -36.161 1.00 90.50 229 ILE A C 1
ATOM 1857 O O . ILE A 1 229 ? 16.988 -16.710 -36.780 1.00 90.50 229 ILE A O 1
ATOM 1861 N N . THR A 1 230 ? 18.621 -18.027 -35.968 1.00 89.06 230 THR A N 1
ATOM 1862 C CA . THR A 1 230 ? 18.103 -19.341 -36.383 1.00 89.06 230 THR A CA 1
ATOM 1863 C C . THR A 1 230 ? 18.067 -20.305 -35.187 1.00 89.06 230 THR A C 1
ATOM 1865 O O . THR A 1 230 ? 18.821 -20.093 -34.228 1.00 89.06 230 THR A O 1
ATOM 1868 N N . PRO A 1 231 ? 17.273 -21.395 -35.226 1.00 87.38 231 PRO A N 1
ATOM 1869 C CA . PRO A 1 231 ? 17.275 -22.409 -34.167 1.00 87.38 231 PRO A CA 1
ATOM 1870 C C . PRO A 1 231 ? 18.676 -22.964 -33.854 1.00 87.38 231 PRO A C 1
ATOM 1872 O O . PRO A 1 231 ? 19.061 -23.017 -32.691 1.00 87.38 231 PRO A O 1
ATOM 1875 N N . ALA A 1 232 ? 19.488 -23.255 -34.878 1.00 85.00 232 ALA A N 1
ATOM 1876 C CA . ALA A 1 232 ? 20.859 -23.746 -34.701 1.00 85.00 232 ALA A CA 1
ATOM 1877 C C . ALA A 1 232 ? 21.772 -22.727 -33.987 1.00 85.00 232 ALA A C 1
ATOM 1879 O O . ALA A 1 232 ? 22.544 -23.086 -33.101 1.00 85.00 232 ALA A O 1
ATOM 1880 N N . THR A 1 233 ? 21.664 -21.432 -34.313 1.00 87.94 233 THR A N 1
ATOM 1881 C CA . THR A 1 233 ? 22.436 -20.390 -33.604 1.00 87.94 233 THR A CA 1
ATOM 1882 C C . THR A 1 233 ? 21.965 -20.160 -32.167 1.00 87.94 233 THR A C 1
ATOM 1884 O O . THR A 1 233 ? 22.781 -19.821 -31.312 1.00 87.94 233 THR A O 1
ATOM 1887 N N . LEU A 1 234 ? 20.673 -20.368 -31.878 1.00 89.81 234 LEU A N 1
ATOM 1888 C CA . LEU A 1 234 ? 20.159 -20.362 -30.509 1.00 89.81 234 LEU A CA 1
ATOM 1889 C C . LEU A 1 234 ? 20.732 -21.552 -29.727 1.00 89.81 234 LEU A C 1
ATOM 1891 O O . LEU A 1 234 ? 21.250 -21.354 -28.631 1.00 89.81 234 LEU A O 1
ATOM 1895 N N . GLU A 1 235 ? 20.705 -22.756 -30.304 1.00 86.81 235 GLU A N 1
ATOM 1896 C CA . GLU A 1 235 ? 21.259 -23.964 -29.688 1.00 86.81 235 GLU A CA 1
ATOM 1897 C C . GLU A 1 235 ? 22.745 -23.796 -29.339 1.00 86.81 235 GLU A C 1
ATOM 1899 O O . GLU A 1 235 ? 23.134 -24.089 -28.213 1.00 86.81 235 GLU A O 1
ATOM 1904 N N . VAL A 1 236 ? 23.564 -23.232 -30.237 1.00 86.81 236 VAL A N 1
ATOM 1905 C CA . VAL A 1 236 ? 24.986 -22.933 -29.970 1.00 86.81 236 VAL A CA 1
ATOM 1906 C C . VAL A 1 236 ? 25.168 -21.994 -28.765 1.00 86.81 236 VAL A C 1
ATOM 1908 O O . VAL A 1 236 ? 26.009 -22.261 -27.903 1.00 86.81 236 VAL A O 1
ATOM 1911 N N . LEU A 1 237 ? 24.372 -20.923 -28.653 1.00 87.88 237 LEU A N 1
ATOM 1912 C CA . LEU A 1 237 ? 24.436 -20.006 -27.504 1.00 87.88 237 LEU A CA 1
ATOM 1913 C C . LEU A 1 237 ? 23.999 -20.686 -26.199 1.00 87.88 237 LEU A C 1
ATOM 1915 O O . LEU A 1 237 ? 24.671 -20.548 -25.176 1.00 87.88 237 LEU A O 1
ATOM 1919 N N . LEU A 1 238 ? 22.899 -21.442 -26.231 1.00 86.44 238 LEU A N 1
ATOM 1920 C CA . LEU A 1 238 ? 22.379 -22.166 -25.070 1.00 86.44 238 LEU A CA 1
ATOM 1921 C C . LEU A 1 238 ? 23.359 -23.262 -24.604 1.00 86.44 238 LEU A C 1
ATOM 1923 O O . LEU A 1 238 ? 23.643 -23.349 -23.411 1.00 86.44 238 LEU A O 1
ATOM 1927 N N . LYS A 1 239 ? 23.958 -24.013 -25.539 1.00 84.06 239 LYS A N 1
ATOM 1928 C CA . LYS A 1 239 ? 24.997 -25.035 -25.308 1.00 84.06 239 LYS A CA 1
ATOM 1929 C C . LYS A 1 239 ? 26.257 -24.443 -24.670 1.00 84.06 239 LYS A C 1
ATOM 1931 O O . LYS A 1 239 ? 26.830 -25.072 -23.786 1.00 84.06 239 LYS A O 1
ATOM 1936 N N . MET A 1 240 ? 26.669 -23.228 -25.054 1.00 81.75 240 MET A N 1
ATOM 1937 C CA . MET A 1 240 ? 27.777 -22.518 -24.393 1.00 81.75 240 MET A CA 1
ATOM 1938 C C . MET A 1 240 ? 27.415 -21.999 -22.994 1.00 81.75 240 MET A C 1
ATOM 1940 O O . MET A 1 240 ? 28.260 -22.021 -22.098 1.00 81.75 240 MET A O 1
ATOM 1944 N N . LEU A 1 241 ? 26.170 -21.568 -22.771 1.00 81.38 241 LEU A N 1
ATOM 1945 C CA . LEU A 1 241 ? 25.704 -21.157 -21.444 1.00 81.38 241 LEU A CA 1
ATOM 1946 C C . LEU A 1 241 ? 25.667 -22.353 -20.472 1.00 81.38 241 LEU A C 1
ATOM 1948 O O . LEU A 1 241 ? 26.165 -22.252 -19.348 1.00 81.38 241 LEU A O 1
ATOM 1952 N N . SER A 1 242 ? 25.170 -23.505 -20.936 1.00 75.75 242 SER A N 1
ATOM 1953 C CA . SER A 1 242 ? 25.106 -24.767 -20.186 1.00 75.75 242 SER A CA 1
ATOM 1954 C C . SER A 1 242 ? 26.386 -25.617 -20.241 1.00 75.75 242 SER A C 1
ATOM 1956 O O . SER A 1 242 ? 26.334 -26.800 -19.916 1.00 75.75 242 SER A O 1
ATOM 1958 N N . ALA A 1 243 ? 27.518 -25.080 -20.709 1.00 68.56 243 ALA A N 1
ATOM 1959 C CA . ALA A 1 243 ? 28.760 -25.846 -20.803 1.00 68.56 243 ALA A CA 1
ATOM 1960 C C . ALA A 1 243 ? 29.422 -25.998 -19.423 1.00 68.56 243 ALA A C 1
ATOM 1962 O O . ALA A 1 243 ? 29.926 -25.019 -18.861 1.00 68.56 243 ALA A O 1
ATOM 1963 N N . ASP A 1 244 ? 29.456 -27.228 -18.911 1.00 55.56 244 ASP A N 1
ATOM 1964 C CA . ASP A 1 244 ? 30.109 -27.609 -17.654 1.00 55.56 244 ASP A CA 1
ATOM 1965 C C . ASP A 1 244 ? 31.511 -28.177 -17.931 1.00 55.56 244 ASP A C 1
ATOM 1967 O O . ASP A 1 244 ? 31.775 -29.378 -17.848 1.00 55.56 244 ASP A O 1
ATOM 1971 N N . HIS A 1 245 ? 32.422 -27.290 -18.335 1.00 47.62 245 HIS A N 1
ATOM 1972 C CA . HIS A 1 245 ? 33.815 -27.616 -18.644 1.00 47.62 245 HIS A CA 1
ATOM 1973 C C . HIS A 1 245 ? 34.779 -26.619 -17.990 1.00 47.62 245 HIS A C 1
ATOM 1975 O O . HIS A 1 245 ? 35.162 -25.656 -18.640 1.00 47.62 245 HIS A O 1
ATOM 1981 N N . VAL A 1 246 ? 35.201 -26.897 -16.748 1.00 45.78 246 VAL A N 1
ATOM 1982 C CA . VAL A 1 246 ? 36.626 -27.006 -16.355 1.00 45.78 246 VAL A CA 1
ATOM 1983 C C . VAL A 1 246 ? 36.720 -27.908 -15.111 1.00 45.78 246 VAL A C 1
ATOM 1985 O O . VAL A 1 246 ? 36.559 -27.449 -13.984 1.00 45.78 246 VAL A O 1
ATOM 1988 N N . THR A 1 247 ? 37.062 -29.186 -15.294 1.00 43.50 247 THR A N 1
ATOM 1989 C CA . THR A 1 247 ? 37.725 -29.981 -14.243 1.00 43.50 247 THR A CA 1
ATOM 1990 C C . THR A 1 247 ? 39.232 -29.753 -14.372 1.00 43.50 247 THR A C 1
ATOM 1992 O O . THR A 1 247 ? 39.920 -30.490 -15.078 1.00 43.50 247 THR A O 1
ATOM 1995 N N . GLY A 1 248 ? 39.738 -28.676 -13.769 1.00 45.50 248 GLY A N 1
ATOM 1996 C CA . GLY A 1 248 ? 41.119 -28.215 -13.943 1.00 45.50 248 GLY A CA 1
ATOM 1997 C C . GLY A 1 248 ? 41.501 -27.082 -12.973 1.00 45.50 248 GLY A C 1
ATOM 1998 O O . GLY A 1 248 ? 40.606 -26.454 -12.407 1.00 45.50 248 GLY A O 1
ATOM 1999 N N . PRO A 1 249 ? 42.805 -26.833 -12.733 1.00 44.62 249 PRO A N 1
ATOM 2000 C CA . PRO A 1 249 ? 43.261 -26.262 -11.460 1.00 44.62 249 PRO A CA 1
ATOM 2001 C C . PRO A 1 249 ? 43.625 -24.762 -11.466 1.00 44.62 249 PRO A C 1
ATOM 2003 O O . PRO A 1 249 ? 44.262 -24.309 -10.518 1.00 44.62 249 PRO A O 1
ATOM 2006 N N . THR A 1 250 ? 43.288 -23.981 -12.501 1.00 57.69 250 THR A N 1
ATOM 2007 C CA . THR A 1 250 ? 43.692 -22.560 -12.604 1.00 57.69 250 THR A CA 1
ATOM 2008 C C . THR A 1 250 ? 42.509 -21.588 -12.622 1.00 57.69 250 THR A C 1
ATOM 2010 O O . THR A 1 250 ? 41.521 -21.779 -13.330 1.00 57.69 250 THR A O 1
ATOM 2013 N N . ASN A 1 251 ? 42.632 -20.497 -11.857 1.00 61.91 251 ASN A N 1
ATOM 2014 C CA . ASN A 1 251 ? 41.606 -19.449 -11.751 1.00 61.91 251 ASN A CA 1
ATOM 2015 C C . ASN A 1 251 ? 41.393 -18.675 -13.063 1.00 61.91 251 ASN A C 1
ATOM 2017 O O . ASN A 1 251 ? 40.298 -18.176 -13.311 1.00 61.91 251 ASN A O 1
ATOM 2021 N N . GLU A 1 252 ? 42.422 -18.596 -13.906 1.00 62.50 252 GLU A N 1
ATOM 2022 C CA . GLU A 1 252 ? 42.409 -17.861 -15.175 1.00 62.50 252 GLU A CA 1
ATOM 2023 C C . GLU A 1 252 ? 41.381 -18.457 -16.147 1.00 62.50 252 GLU A C 1
ATOM 2025 O O . GLU A 1 252 ? 40.471 -17.749 -16.571 1.00 62.50 252 GLU A O 1
ATOM 2030 N N . LEU A 1 253 ? 41.415 -19.778 -16.378 1.00 65.69 253 LEU A N 1
ATOM 2031 C CA . LEU A 1 253 ? 40.441 -20.490 -17.225 1.00 65.69 253 LEU A CA 1
ATOM 2032 C C . LEU A 1 253 ? 38.986 -20.325 -16.742 1.00 65.69 253 LEU A C 1
ATOM 2034 O O . LEU A 1 253 ? 38.050 -20.333 -17.542 1.00 65.69 253 LEU A O 1
ATOM 2038 N N . ARG A 1 254 ? 38.779 -20.164 -15.429 1.00 66.75 254 ARG A N 1
ATOM 2039 C CA . ARG A 1 254 ? 37.450 -19.928 -14.845 1.00 66.75 254 ARG A CA 1
ATOM 2040 C C . ARG A 1 254 ? 36.958 -18.503 -15.120 1.00 66.75 254 ARG A C 1
ATOM 2042 O O . ARG A 1 254 ? 35.806 -18.313 -15.512 1.00 66.75 254 ARG A O 1
ATOM 2049 N N . GLN A 1 255 ? 37.838 -17.509 -14.978 1.00 70.25 255 GLN A N 1
ATOM 2050 C CA . GLN A 1 255 ? 37.544 -16.113 -15.317 1.00 70.25 255 GLN A CA 1
ATOM 2051 C C . GLN A 1 255 ? 37.320 -15.926 -16.828 1.00 70.25 255 GLN A C 1
ATOM 2053 O O . GLN A 1 255 ? 36.429 -15.179 -17.232 1.00 70.25 255 GLN A O 1
ATOM 2058 N N . GLU A 1 256 ? 38.069 -16.648 -17.662 1.00 72.62 256 GLU A N 1
ATOM 2059 C CA . GLU A 1 256 ? 37.827 -16.744 -19.101 1.00 72.62 256 GLU A CA 1
ATOM 2060 C C . GLU A 1 256 ? 36.413 -17.279 -19.396 1.00 72.62 256 GLU A C 1
ATOM 2062 O O . GLU A 1 256 ? 35.613 -16.608 -20.057 1.00 72.62 256 GLU A O 1
ATOM 2067 N N . LEU A 1 257 ? 36.050 -18.444 -18.844 1.00 74.81 257 LEU A N 1
ATOM 2068 C CA . LEU A 1 257 ? 34.731 -19.051 -19.055 1.00 74.81 257 LEU A CA 1
ATOM 2069 C C . LEU A 1 257 ? 33.576 -18.131 -18.610 1.00 74.81 257 LEU A C 1
ATOM 2071 O O . LEU A 1 257 ? 32.552 -18.057 -19.297 1.00 74.81 257 LEU A O 1
ATOM 2075 N N . PHE A 1 258 ? 33.751 -17.383 -17.514 1.00 78.12 258 PHE A N 1
ATOM 2076 C CA . PHE A 1 258 ? 32.799 -16.360 -17.068 1.00 78.12 258 PHE A CA 1
ATOM 2077 C C . PHE A 1 258 ? 32.578 -15.271 -18.131 1.00 78.12 258 PHE A C 1
ATOM 2079 O O . PHE A 1 258 ? 31.432 -14.947 -18.445 1.00 78.12 258 PHE A O 1
ATOM 2086 N N . CYS A 1 259 ? 33.648 -14.743 -18.735 1.00 80.56 259 CYS A N 1
ATOM 2087 C CA . CYS A 1 259 ? 33.563 -13.714 -19.778 1.00 80.56 259 CYS A CA 1
ATOM 2088 C C . CYS A 1 259 ? 32.820 -14.197 -21.039 1.00 80.56 259 CYS A C 1
ATOM 2090 O O . CYS A 1 259 ? 32.052 -13.430 -21.621 1.00 80.56 259 CYS A O 1
ATOM 2092 N N . ILE A 1 260 ? 32.976 -15.468 -21.438 1.00 82.88 260 ILE A N 1
ATOM 2093 C CA . ILE A 1 260 ? 32.150 -16.054 -22.510 1.00 82.88 260 ILE A CA 1
ATOM 2094 C C . ILE A 1 260 ? 30.677 -16.119 -22.091 1.00 82.88 260 ILE A C 1
ATOM 2096 O O . ILE A 1 260 ? 29.815 -15.700 -22.865 1.00 82.88 260 ILE A O 1
ATOM 2100 N N . LYS A 1 261 ? 30.366 -16.604 -20.880 1.00 84.81 261 LYS A N 1
ATOM 2101 C CA . LYS A 1 261 ? 28.971 -16.746 -20.427 1.00 84.81 261 LYS A CA 1
ATOM 2102 C C . LYS A 1 261 ? 28.269 -15.383 -20.295 1.00 84.81 261 LYS A C 1
ATOM 2104 O O . LYS A 1 261 ? 27.151 -15.243 -20.783 1.00 84.81 261 LYS A O 1
ATOM 2109 N N . ASP A 1 262 ? 28.933 -14.348 -19.777 1.00 84.69 262 ASP A N 1
ATOM 2110 C CA . ASP A 1 262 ? 28.431 -12.959 -19.768 1.00 84.69 262 ASP A CA 1
ATOM 2111 C C . ASP A 1 262 ? 28.166 -12.402 -21.187 1.00 84.69 262 ASP A C 1
ATOM 2113 O O . ASP A 1 262 ? 27.108 -11.815 -21.447 1.00 84.69 262 ASP A O 1
ATOM 2117 N N . LEU A 1 263 ? 29.079 -12.632 -22.138 1.00 87.00 263 LEU A N 1
ATOM 2118 C CA . LEU A 1 263 ? 28.909 -12.185 -23.524 1.00 87.00 263 LEU A CA 1
ATOM 2119 C C . LEU A 1 263 ? 27.764 -12.931 -24.240 1.00 87.00 263 LEU A C 1
ATOM 2121 O O . LEU A 1 263 ? 27.005 -12.317 -24.997 1.00 87.00 263 LEU A O 1
ATOM 2125 N N . VAL A 1 264 ? 27.580 -14.224 -23.952 1.00 89.56 264 VAL A N 1
ATOM 2126 C CA . VAL A 1 264 ? 26.433 -15.028 -24.410 1.00 89.56 264 VAL A CA 1
ATOM 2127 C C . VAL A 1 264 ? 25.116 -14.482 -23.849 1.00 89.56 264 VAL A C 1
ATOM 2129 O O . VAL A 1 264 ? 24.171 -14.295 -24.617 1.00 89.56 264 VAL A O 1
ATOM 2132 N N . LEU A 1 265 ? 25.043 -14.134 -22.558 1.00 88.44 265 LEU A N 1
ATOM 2133 C CA . LEU A 1 265 ? 23.843 -13.515 -21.975 1.00 88.44 265 LEU A CA 1
ATOM 2134 C C . LEU A 1 265 ? 23.487 -12.196 -22.672 1.00 88.44 265 LEU A C 1
ATOM 2136 O O . LEU A 1 265 ? 22.328 -11.980 -23.034 1.00 88.44 265 LEU A O 1
ATOM 2140 N N . LYS A 1 266 ? 24.482 -11.351 -22.962 1.00 89.06 266 LYS A N 1
ATOM 2141 C CA . LYS A 1 266 ? 24.290 -10.108 -23.732 1.00 89.06 266 LYS A CA 1
ATOM 2142 C C . LYS A 1 266 ? 23.784 -10.380 -25.153 1.00 89.06 266 LYS A C 1
ATOM 2144 O O . LYS A 1 266 ? 22.956 -9.615 -25.656 1.00 89.06 266 LYS A O 1
ATOM 2149 N N . CYS A 1 267 ? 24.217 -11.474 -25.787 1.00 90.06 267 CYS A N 1
ATOM 2150 C CA . CYS A 1 267 ? 23.691 -11.909 -27.085 1.00 90.06 267 CYS A CA 1
ATOM 2151 C C . CYS A 1 267 ? 22.222 -12.352 -26.988 1.00 90.06 267 CYS A C 1
ATOM 2153 O O . CYS A 1 267 ? 21.418 -11.932 -27.819 1.00 90.06 267 CYS A O 1
ATOM 2155 N N . ILE A 1 268 ? 21.837 -13.114 -25.958 1.00 89.62 268 ILE A N 1
ATOM 2156 C CA . ILE A 1 268 ? 20.448 -13.565 -25.752 1.00 89.62 268 ILE A CA 1
ATOM 2157 C C . ILE A 1 268 ? 19.519 -12.373 -25.449 1.00 89.62 268 ILE A C 1
ATOM 2159 O O . ILE A 1 268 ? 18.451 -12.262 -26.052 1.00 89.62 268 ILE A O 1
ATOM 2163 N N . ILE A 1 269 ? 19.938 -11.415 -24.609 1.00 87.62 269 ILE A N 1
ATOM 2164 C CA . ILE A 1 269 ? 19.188 -10.162 -24.377 1.00 87.62 269 ILE A CA 1
ATOM 2165 C C . ILE A 1 269 ? 18.987 -9.399 -25.699 1.00 87.62 269 ILE A C 1
ATOM 2167 O O . ILE A 1 269 ? 17.901 -8.877 -25.964 1.00 87.62 269 ILE A O 1
ATOM 2171 N N . CYS A 1 270 ? 20.017 -9.337 -26.552 1.00 87.94 270 CYS A N 1
ATOM 2172 C CA . CYS A 1 270 ? 19.918 -8.710 -27.870 1.00 87.94 270 CYS A CA 1
ATOM 2173 C C . CYS A 1 270 ? 18.925 -9.448 -28.786 1.00 87.94 270 CYS A C 1
ATOM 2175 O O . CYS A 1 270 ? 18.048 -8.807 -29.365 1.00 87.94 270 CYS A O 1
ATOM 2177 N N . MET A 1 271 ? 19.007 -10.780 -28.849 1.00 90.06 271 MET A N 1
ATOM 2178 C CA . MET A 1 271 ? 18.115 -11.641 -29.629 1.00 90.06 271 MET A CA 1
ATOM 2179 C C . MET A 1 271 ? 16.643 -11.438 -29.236 1.00 90.06 271 MET A C 1
ATOM 2181 O O . MET A 1 271 ? 15.814 -11.148 -30.099 1.00 90.06 271 MET A O 1
ATOM 2185 N N . VAL A 1 272 ? 16.317 -11.478 -27.938 1.00 86.81 272 VAL A N 1
ATOM 2186 C CA . VAL A 1 272 ? 14.952 -11.235 -27.429 1.00 86.81 272 VAL A CA 1
ATOM 2187 C C . VAL A 1 272 ? 14.447 -9.835 -27.806 1.00 86.81 272 VAL A C 1
ATOM 2189 O O . VAL A 1 272 ? 13.297 -9.679 -28.223 1.00 86.81 272 VAL A O 1
ATOM 2192 N N . HIS A 1 273 ? 15.302 -8.807 -27.724 1.00 85.06 273 HIS A N 1
ATOM 2193 C CA . HIS A 1 273 ? 14.950 -7.443 -28.144 1.00 85.06 273 HIS A CA 1
ATOM 2194 C C . HIS A 1 273 ? 14.693 -7.326 -29.652 1.00 85.06 273 HIS A C 1
ATOM 2196 O O . HIS A 1 273 ? 13.792 -6.586 -30.044 1.00 85.06 273 HIS A O 1
ATOM 2202 N N . VAL A 1 274 ? 15.452 -8.037 -30.492 1.00 84.75 274 VAL A N 1
ATOM 2203 C CA . VAL A 1 274 ? 15.253 -8.058 -31.952 1.00 84.75 274 VAL A CA 1
ATOM 2204 C C . VAL A 1 274 ? 13.950 -8.762 -32.320 1.00 84.75 274 VAL A C 1
ATOM 2206 O O . VAL A 1 274 ? 13.144 -8.181 -33.049 1.00 84.75 274 VAL A O 1
ATOM 2209 N N . ILE A 1 275 ? 13.722 -9.980 -31.812 1.00 84.38 275 ILE A N 1
ATOM 2210 C CA . ILE A 1 275 ? 12.536 -10.783 -32.152 1.00 84.38 275 ILE A CA 1
ATOM 2211 C C . ILE A 1 275 ? 11.264 -10.025 -31.746 1.00 84.38 275 ILE A C 1
ATOM 2213 O O . ILE A 1 275 ? 10.342 -9.894 -32.550 1.00 84.38 275 ILE A O 1
ATOM 2217 N N . ASN A 1 276 ? 11.234 -9.439 -30.543 1.00 82.00 276 ASN A N 1
ATOM 2218 C CA . ASN A 1 276 ? 10.070 -8.691 -30.061 1.00 82.00 276 ASN A CA 1
ATOM 2219 C C . ASN A 1 276 ? 9.747 -7.432 -30.896 1.00 82.00 276 ASN A C 1
ATOM 2221 O O . ASN A 1 276 ? 8.594 -7.020 -30.968 1.00 82.00 276 ASN A O 1
ATOM 2225 N N . LEU A 1 277 ? 10.745 -6.824 -31.548 1.00 79.12 277 LEU A N 1
ATOM 2226 C CA . LEU A 1 277 ? 10.556 -5.683 -32.455 1.00 79.12 277 LEU A CA 1
ATOM 2227 C C . LEU A 1 277 ? 10.185 -6.090 -33.894 1.00 79.12 277 LEU A C 1
ATOM 2229 O O . LEU A 1 277 ? 9.924 -5.212 -34.720 1.00 79.12 277 LEU A O 1
ATOM 2233 N N . ALA A 1 278 ? 10.182 -7.385 -34.220 1.00 79.25 278 ALA A N 1
ATOM 2234 C CA . ALA A 1 278 ? 9.820 -7.910 -35.533 1.00 79.25 278 ALA A CA 1
ATOM 2235 C C . ALA A 1 278 ? 8.357 -8.374 -35.590 1.00 79.25 278 ALA A C 1
ATOM 2237 O O . ALA A 1 278 ? 7.818 -8.885 -34.605 1.00 79.25 278 ALA A O 1
ATOM 2238 N N . SER A 1 279 ? 7.731 -8.253 -36.763 1.00 76.25 279 SER A N 1
ATOM 2239 C CA . SER A 1 279 ? 6.443 -8.889 -37.071 1.00 76.25 279 SER A CA 1
ATOM 2240 C C . SER A 1 279 ? 6.566 -10.414 -37.062 1.00 76.25 279 SER A C 1
ATOM 2242 O O . SER A 1 279 ? 7.596 -10.940 -37.483 1.00 76.25 279 SER A O 1
ATOM 2244 N N . ILE A 1 280 ? 5.505 -11.107 -36.639 1.00 71.25 280 ILE A N 1
ATOM 2245 C CA . ILE A 1 280 ? 5.471 -12.570 -36.468 1.00 71.25 280 ILE A CA 1
ATOM 2246 C C . ILE A 1 280 ? 5.912 -13.295 -37.752 1.00 71.25 280 ILE A C 1
ATOM 2248 O O . ILE A 1 280 ? 6.801 -14.137 -37.704 1.00 71.25 280 ILE A O 1
ATOM 2252 N N . ASP A 1 281 ? 5.406 -12.866 -38.912 1.00 70.31 281 ASP A N 1
ATOM 2253 C CA . ASP A 1 281 ? 5.658 -13.481 -40.229 1.00 70.31 281 ASP A CA 1
ATOM 2254 C C . ASP A 1 281 ? 7.125 -13.403 -40.715 1.00 70.31 281 ASP A C 1
ATOM 2256 O O . ASP A 1 281 ? 7.453 -13.901 -41.790 1.00 70.31 281 ASP A O 1
ATOM 2260 N N . GLN A 1 282 ? 8.009 -12.738 -39.962 1.00 74.50 282 GLN A N 1
ATOM 2261 C CA . GLN A 1 282 ? 9.433 -12.558 -40.279 1.00 74.50 282 GLN A CA 1
ATOM 2262 C C . GLN A 1 282 ? 10.370 -13.249 -39.271 1.00 74.50 282 GLN A C 1
ATOM 2264 O O . GLN A 1 282 ? 11.587 -13.073 -39.345 1.00 74.50 282 GLN A O 1
ATOM 2269 N N . ARG A 1 283 ? 9.829 -14.003 -38.305 1.00 81.94 283 ARG A N 1
ATOM 2270 C CA . ARG A 1 283 ? 10.599 -14.668 -37.244 1.00 81.94 283 ARG A CA 1
ATOM 2271 C C . ARG A 1 283 ? 10.911 -16.117 -37.623 1.00 81.94 283 ARG A C 1
ATOM 2273 O O . ARG A 1 283 ? 10.014 -16.874 -37.970 1.00 81.94 283 ARG A O 1
ATOM 2280 N N . GLN A 1 284 ? 12.175 -16.521 -37.483 1.00 82.56 284 GLN A N 1
ATOM 2281 C CA . GLN A 1 284 ? 12.586 -17.937 -37.540 1.00 82.56 284 GLN A CA 1
ATOM 2282 C C . GLN A 1 284 ? 12.541 -18.626 -36.163 1.00 82.56 284 GLN A C 1
ATOM 2284 O O . GLN A 1 284 ? 12.606 -19.848 -36.074 1.00 82.56 284 GLN A O 1
ATOM 2289 N N . VAL A 1 285 ? 12.474 -17.836 -35.087 1.00 84.44 285 VAL A N 1
ATOM 2290 C CA . VAL A 1 285 ? 12.502 -18.270 -33.685 1.00 84.44 285 VAL A CA 1
ATOM 2291 C C . VAL A 1 285 ? 11.541 -17.378 -32.902 1.00 84.44 285 VAL A C 1
ATOM 2293 O O . VAL A 1 285 ? 11.589 -16.155 -33.049 1.00 84.44 285 VAL A O 1
ATOM 2296 N N . GLU A 1 286 ? 10.686 -17.970 -32.068 1.00 83.56 286 GLU A N 1
ATOM 2297 C CA . GLU A 1 286 ? 9.758 -17.225 -31.211 1.00 83.56 286 GLU A CA 1
ATOM 2298 C C . GLU A 1 286 ? 10.290 -17.000 -29.794 1.00 83.56 286 GLU A C 1
ATOM 2300 O O . GLU A 1 286 ? 11.031 -17.817 -29.244 1.00 83.56 286 GLU A O 1
ATOM 2305 N N . VAL A 1 287 ? 9.879 -15.887 -29.175 1.00 83.19 287 VAL A N 1
ATOM 2306 C CA . VAL A 1 287 ? 10.404 -15.485 -27.856 1.00 83.19 287 VAL A CA 1
ATOM 2307 C C . VAL A 1 287 ? 10.004 -16.465 -26.750 1.00 83.19 287 VAL A C 1
ATOM 2309 O O . VAL A 1 287 ? 10.774 -16.658 -25.813 1.00 83.19 287 VAL A O 1
ATOM 2312 N N . SER A 1 288 ? 8.840 -17.115 -26.854 1.00 78.12 288 SER A N 1
ATOM 2313 C CA . SER A 1 288 ? 8.422 -18.162 -25.911 1.00 78.12 288 SER A CA 1
ATOM 2314 C C . SER A 1 288 ? 9.440 -19.300 -25.846 1.00 78.12 288 SER A C 1
ATOM 2316 O O . SER A 1 288 ? 9.904 -19.626 -24.761 1.00 78.12 288 SER A O 1
ATOM 2318 N N . HIS A 1 289 ? 9.865 -19.823 -26.999 1.00 82.75 289 HIS A N 1
ATOM 2319 C CA . HIS A 1 289 ? 10.832 -20.919 -27.098 1.00 82.75 289 HIS A CA 1
ATOM 2320 C C . HIS A 1 289 ? 12.197 -20.536 -26.502 1.00 82.75 289 HIS A C 1
ATOM 2322 O O . HIS A 1 289 ? 12.749 -21.291 -25.702 1.00 82.75 289 HIS A O 1
ATOM 2328 N N . VAL A 1 290 ? 12.692 -19.325 -26.806 1.00 84.50 290 VAL A N 1
ATOM 2329 C CA . VAL A 1 290 ? 13.929 -18.780 -26.210 1.00 84.50 290 VAL A CA 1
ATOM 2330 C C . VAL A 1 290 ? 13.817 -18.706 -24.686 1.00 84.50 290 VAL A C 1
ATOM 2332 O O . VAL A 1 290 ? 14.730 -19.134 -23.984 1.00 84.50 290 VAL A O 1
ATOM 2335 N N . MET A 1 291 ? 12.705 -18.178 -24.164 1.00 80.62 291 MET A N 1
ATOM 2336 C CA . MET A 1 291 ? 12.495 -18.043 -22.720 1.00 80.62 291 MET A CA 1
ATOM 2337 C C . MET A 1 291 ? 12.330 -19.399 -22.029 1.00 80.62 291 MET A C 1
ATOM 2339 O O . MET A 1 291 ? 12.888 -19.593 -20.953 1.00 80.62 291 MET A O 1
ATOM 2343 N N . GLU A 1 292 ? 11.607 -20.344 -22.631 1.00 80.69 292 GLU A N 1
ATOM 2344 C CA . GLU A 1 292 ? 11.424 -21.692 -22.092 1.00 80.69 292 GLU A CA 1
ATOM 2345 C C . GLU A 1 292 ? 12.755 -22.427 -21.928 1.00 80.69 292 GLU A C 1
ATOM 2347 O O . GLU A 1 292 ? 13.019 -22.961 -20.852 1.00 80.69 292 GLU A O 1
ATOM 2352 N N . ASP A 1 293 ? 13.612 -22.445 -22.951 1.00 81.44 293 ASP A N 1
ATOM 2353 C CA . ASP A 1 293 ? 14.887 -23.168 -22.873 1.00 81.44 293 ASP A CA 1
ATOM 2354 C C . ASP A 1 293 ? 15.920 -22.444 -22.002 1.00 81.44 293 ASP A C 1
ATOM 2356 O O . ASP A 1 293 ? 16.673 -23.085 -21.267 1.00 81.44 293 ASP A O 1
ATOM 2360 N N . TYR A 1 294 ? 15.884 -21.110 -21.973 1.00 83.44 294 TYR A N 1
ATOM 2361 C CA . TYR A 1 294 ? 16.652 -20.311 -21.019 1.00 83.44 294 TYR A CA 1
ATOM 2362 C C . TYR A 1 294 ? 16.261 -20.613 -19.559 1.00 83.44 294 TYR A C 1
ATOM 2364 O O . TYR A 1 294 ? 17.131 -20.784 -18.702 1.00 83.44 294 TYR A O 1
ATOM 2372 N N . ILE A 1 295 ? 14.959 -20.740 -19.271 1.00 75.38 295 ILE A N 1
ATOM 2373 C CA . ILE A 1 295 ? 14.448 -21.121 -17.944 1.00 75.38 295 ILE A CA 1
ATOM 2374 C C . ILE A 1 295 ? 14.800 -22.581 -17.621 1.00 75.38 295 ILE A C 1
ATOM 2376 O O . ILE A 1 295 ? 15.195 -22.861 -16.491 1.00 75.38 295 ILE A O 1
ATOM 2380 N N . LYS A 1 296 ? 14.737 -23.506 -18.591 1.00 78.31 296 LYS A N 1
ATOM 2381 C CA . LYS A 1 296 ? 15.187 -24.899 -18.397 1.00 78.31 296 LYS A CA 1
ATOM 2382 C C . LYS A 1 296 ? 16.660 -24.947 -17.979 1.00 78.31 296 LYS A C 1
ATOM 2384 O O . LYS A 1 296 ? 16.976 -25.656 -17.032 1.00 78.31 296 LYS A O 1
ATOM 2389 N N . ILE A 1 297 ? 17.546 -24.166 -18.606 1.00 78.19 297 ILE A N 1
ATOM 2390 C CA . ILE A 1 297 ? 18.967 -24.096 -18.210 1.00 78.19 297 ILE A CA 1
ATOM 2391 C C . ILE A 1 297 ? 19.133 -23.496 -16.808 1.00 78.19 297 ILE A C 1
ATOM 2393 O O . ILE A 1 297 ? 19.889 -24.049 -16.012 1.00 78.19 297 ILE A O 1
ATOM 2397 N N . LEU A 1 298 ? 18.391 -22.434 -16.470 1.00 73.75 298 LEU A N 1
ATOM 2398 C CA . LEU A 1 298 ? 18.403 -21.836 -15.126 1.00 73.75 298 LEU A CA 1
ATOM 2399 C C . LEU A 1 298 ? 17.980 -22.828 -14.021 1.00 73.75 298 LEU A C 1
ATOM 2401 O O . LEU A 1 298 ? 18.437 -22.702 -12.889 1.00 73.75 298 LEU A O 1
ATOM 2405 N N . LEU A 1 299 ? 17.127 -23.806 -14.343 1.00 68.69 299 LEU A N 1
ATOM 2406 C CA . LEU A 1 299 ? 16.621 -24.818 -13.406 1.00 68.69 299 LEU A CA 1
ATOM 2407 C C . LEU A 1 299 ? 17.408 -26.144 -13.395 1.00 68.69 299 LEU A C 1
ATOM 2409 O O . LEU A 1 299 ? 17.174 -26.956 -12.507 1.00 68.69 299 LEU A O 1
ATOM 2413 N N . LYS A 1 300 ? 18.295 -26.402 -14.369 1.00 65.12 300 LYS A N 1
ATOM 2414 C CA . LYS A 1 300 ? 18.897 -27.737 -14.588 1.00 65.12 300 LYS A CA 1
ATOM 2415 C C . LYS A 1 300 ? 20.114 -28.055 -13.700 1.00 65.12 300 LYS A C 1
ATOM 2417 O O . LYS A 1 300 ? 20.500 -29.217 -13.605 1.00 65.12 300 LYS A O 1
ATOM 2422 N N . LYS A 1 301 ? 20.732 -27.061 -13.055 1.00 57.16 301 LYS A N 1
ATOM 2423 C CA . LYS A 1 301 ? 21.828 -27.284 -12.091 1.00 57.16 301 LYS A CA 1
ATOM 2424 C C . LYS A 1 301 ? 21.248 -27.673 -10.726 1.00 57.16 301 LYS A C 1
ATOM 2426 O O . LYS A 1 301 ? 21.013 -26.805 -9.891 1.00 57.16 301 LYS A O 1
ATOM 2431 N N . GLU A 1 302 ? 20.971 -28.966 -10.543 1.00 49.06 302 GLU A N 1
ATOM 2432 C CA . GLU A 1 302 ? 20.315 -29.498 -9.334 1.00 49.06 302 GLU A CA 1
ATOM 2433 C C . GLU A 1 302 ? 21.277 -30.033 -8.252 1.00 49.06 302 GLU A C 1
ATOM 2435 O O . GLU A 1 302 ? 20.854 -30.142 -7.104 1.00 49.06 302 GLU A O 1
ATOM 2440 N N . ASP A 1 303 ? 22.555 -30.284 -8.566 1.00 43.78 303 ASP A N 1
ATOM 2441 C CA . ASP A 1 303 ? 23.549 -30.831 -7.624 1.00 43.78 303 ASP A CA 1
ATOM 2442 C C . ASP A 1 303 ? 24.675 -29.822 -7.288 1.00 43.78 303 ASP A C 1
ATOM 2444 O O . ASP A 1 303 ? 25.297 -29.246 -8.178 1.00 43.78 303 ASP A O 1
ATOM 2448 N N . GLU A 1 304 ? 24.897 -29.616 -5.983 1.00 42.56 304 GLU A N 1
ATOM 2449 C CA . GLU A 1 304 ? 25.941 -28.829 -5.282 1.00 42.56 304 GLU A CA 1
ATOM 2450 C C . GLU A 1 304 ? 26.672 -27.666 -6.014 1.00 42.56 304 GLU A C 1
ATOM 2452 O O . GLU A 1 304 ? 27.712 -27.871 -6.645 1.00 42.56 304 GLU A O 1
ATOM 2457 N N . PRO A 1 305 ? 26.272 -26.393 -5.789 1.00 46.56 305 PRO A N 1
ATOM 2458 C CA . PRO A 1 305 ? 27.084 -25.232 -6.163 1.00 46.56 305 PRO A CA 1
ATOM 2459 C C . PRO A 1 305 ? 28.243 -25.019 -5.167 1.00 46.56 305 PRO A C 1
ATOM 2461 O O . PRO A 1 305 ? 28.115 -24.260 -4.207 1.00 46.56 305 PRO A O 1
ATOM 2464 N N . GLN A 1 306 ? 29.384 -25.680 -5.392 1.00 47.31 306 GLN A N 1
ATOM 2465 C CA . GLN A 1 306 ? 30.586 -25.533 -4.548 1.00 47.31 306 GLN A CA 1
ATOM 2466 C C . GLN A 1 306 ? 31.439 -24.278 -4.856 1.00 47.31 306 GLN A C 1
ATOM 2468 O O . GLN A 1 306 ? 32.344 -23.962 -4.087 1.00 47.31 306 GLN A O 1
ATOM 2473 N N . ASP A 1 307 ? 31.166 -23.553 -5.949 1.00 55.81 307 ASP A N 1
ATOM 2474 C CA . ASP A 1 307 ? 31.975 -22.418 -6.428 1.00 55.81 307 ASP A CA 1
ATOM 2475 C C . ASP A 1 307 ? 31.198 -21.083 -6.464 1.00 55.81 307 ASP A C 1
ATOM 2477 O O . ASP A 1 307 ? 30.185 -20.956 -7.155 1.00 55.81 307 ASP A O 1
ATOM 2481 N N . GLU A 1 308 ? 31.739 -20.037 -5.819 1.00 56.31 308 GLU A N 1
ATOM 2482 C CA . GLU A 1 308 ? 31.180 -18.662 -5.790 1.00 56.31 308 GLU A CA 1
ATOM 2483 C C . GLU A 1 308 ? 30.937 -18.070 -7.196 1.00 56.31 308 GLU A C 1
ATOM 2485 O O . GLU A 1 308 ? 30.072 -17.221 -7.413 1.00 56.31 308 GLU A O 1
ATOM 2490 N N . GLN A 1 309 ? 31.700 -18.519 -8.193 1.00 57.69 309 GLN A N 1
ATOM 2491 C CA . GLN A 1 309 ? 31.591 -18.026 -9.567 1.00 57.69 309 GLN A CA 1
ATOM 2492 C C . GLN A 1 309 ? 30.338 -18.555 -10.289 1.00 57.69 309 GLN A C 1
ATOM 2494 O O . GLN A 1 309 ? 29.826 -17.881 -11.185 1.00 57.69 309 GLN A O 1
ATOM 2499 N N . GLU A 1 310 ? 29.785 -19.702 -9.876 1.00 60.47 310 GLU A N 1
ATOM 2500 C CA . GLU A 1 310 ? 28.518 -20.213 -10.418 1.00 60.47 310 GLU A CA 1
ATOM 2501 C C . GLU A 1 310 ? 27.314 -19.421 -9.881 1.00 60.47 310 GLU A C 1
ATOM 2503 O O . GLU A 1 310 ? 26.403 -19.100 -10.651 1.00 60.47 310 GLU A O 1
ATOM 2508 N N . THR A 1 311 ? 27.323 -19.026 -8.598 1.00 62.62 311 THR A N 1
ATOM 2509 C CA . THR A 1 311 ? 26.241 -18.213 -8.002 1.00 62.62 311 THR A CA 1
ATOM 2510 C C . THR A 1 311 ? 26.175 -16.834 -8.664 1.00 62.62 311 THR A C 1
ATOM 2512 O O . THR A 1 311 ? 25.091 -16.359 -9.016 1.00 62.62 311 THR A O 1
ATOM 2515 N N . HIS A 1 312 ? 27.332 -16.235 -8.970 1.00 66.19 312 HIS A N 1
ATOM 2516 C CA . HIS A 1 312 ? 27.421 -15.011 -9.766 1.00 66.19 312 HIS A CA 1
ATOM 2517 C C . HIS A 1 312 ? 26.821 -15.152 -11.175 1.00 66.19 312 HIS A C 1
ATOM 2519 O O . HIS A 1 312 ? 26.136 -14.231 -11.627 1.00 66.19 312 HIS A O 1
ATOM 2525 N N . ILE A 1 313 ? 27.014 -16.285 -11.862 1.00 70.81 313 ILE A N 1
ATOM 2526 C CA . ILE A 1 313 ? 26.412 -16.525 -13.186 1.00 70.81 313 ILE A CA 1
ATOM 2527 C C . ILE A 1 313 ? 24.892 -16.715 -13.073 1.00 70.81 313 ILE A C 1
ATOM 2529 O O . ILE A 1 313 ? 24.157 -16.137 -13.873 1.00 70.81 313 ILE A O 1
ATOM 2533 N N . GLN A 1 314 ? 24.391 -17.432 -12.061 1.00 69.69 314 GLN A N 1
ATOM 2534 C CA . GLN A 1 314 ? 22.944 -17.556 -11.816 1.00 69.69 314 GLN A CA 1
ATOM 2535 C C . GLN A 1 314 ? 22.292 -16.192 -11.519 1.00 69.69 314 GLN A C 1
ATOM 2537 O O . GLN A 1 314 ? 21.241 -15.859 -12.075 1.00 69.69 314 GLN A O 1
ATOM 2542 N N . LEU A 1 315 ? 22.938 -15.353 -10.702 1.00 68.69 315 LEU A N 1
ATOM 2543 C CA . LEU A 1 315 ? 22.490 -13.983 -10.430 1.00 68.69 315 LEU A CA 1
ATOM 2544 C C . LEU A 1 315 ? 22.522 -13.107 -11.694 1.00 68.69 315 LEU A C 1
ATOM 2546 O O . LEU A 1 315 ? 21.573 -12.358 -11.937 1.00 68.69 315 LEU A O 1
ATOM 2550 N N . ALA A 1 316 ? 23.552 -13.237 -12.536 1.00 68.62 316 ALA A N 1
ATOM 2551 C CA . ALA A 1 316 ? 23.620 -12.563 -13.833 1.00 68.62 316 ALA A CA 1
ATOM 2552 C C . ALA A 1 316 ? 22.515 -13.042 -14.792 1.00 68.62 316 ALA A C 1
ATOM 2554 O O . ALA A 1 316 ? 21.888 -12.217 -15.457 1.00 68.62 316 ALA A O 1
ATOM 2555 N N . MET A 1 317 ? 22.199 -14.342 -14.810 1.00 73.62 317 MET A N 1
ATOM 2556 C CA . MET A 1 317 ? 21.096 -14.904 -15.596 1.00 73.62 317 MET A CA 1
ATOM 2557 C C . MET A 1 317 ? 19.731 -14.349 -15.173 1.00 73.62 317 MET A C 1
ATOM 2559 O O . MET A 1 317 ? 18.895 -14.062 -16.030 1.00 73.62 317 MET A O 1
ATOM 2563 N N . ILE A 1 318 ? 19.495 -14.154 -13.874 1.00 70.44 318 ILE A N 1
ATOM 2564 C CA . ILE A 1 318 ? 18.250 -13.560 -13.357 1.00 70.44 318 ILE A CA 1
ATOM 2565 C C . ILE A 1 318 ? 18.226 -12.043 -13.619 1.00 70.44 318 ILE A C 1
ATOM 2567 O O . ILE A 1 318 ? 17.193 -11.490 -14.005 1.00 70.44 318 ILE A O 1
ATOM 2571 N N . GLY A 1 319 ? 19.374 -11.368 -13.500 1.00 67.94 319 GLY A N 1
ATOM 2572 C CA . GLY A 1 319 ? 19.555 -9.969 -13.895 1.00 67.94 319 GLY A CA 1
ATOM 2573 C C . GLY A 1 319 ? 19.230 -9.723 -15.373 1.00 67.94 319 GLY A C 1
ATOM 2574 O O . GLY A 1 319 ? 18.458 -8.816 -15.691 1.00 67.94 319 GLY A O 1
ATOM 2575 N N . ALA A 1 320 ? 19.716 -10.590 -16.263 1.00 75.31 320 ALA A N 1
ATOM 2576 C CA . ALA A 1 320 ? 19.480 -10.529 -17.703 1.00 75.31 320 ALA A CA 1
ATOM 2577 C C . ALA A 1 320 ? 17.986 -10.543 -18.075 1.00 75.31 320 ALA A C 1
ATOM 2579 O O . ALA A 1 320 ? 17.594 -9.882 -19.035 1.00 75.31 320 ALA A O 1
ATOM 2580 N N . ILE A 1 321 ? 17.120 -11.199 -17.295 1.00 72.69 321 ILE A N 1
ATOM 2581 C CA . ILE A 1 321 ? 15.667 -11.200 -17.545 1.00 72.69 321 ILE A CA 1
ATOM 2582 C C . ILE A 1 321 ? 15.054 -9.804 -17.301 1.00 72.69 321 ILE A C 1
ATOM 2584 O O . ILE A 1 321 ? 14.170 -9.372 -18.046 1.00 72.69 321 ILE A O 1
ATOM 2588 N N . ASN A 1 322 ? 15.558 -9.035 -16.325 1.00 68.12 322 ASN A N 1
ATOM 2589 C CA . ASN A 1 322 ? 15.175 -7.622 -16.179 1.00 68.12 322 ASN A CA 1
ATOM 2590 C C . ASN A 1 322 ? 15.634 -6.778 -17.382 1.00 68.12 322 ASN A C 1
ATOM 2592 O O . ASN A 1 322 ? 14.929 -5.849 -17.782 1.00 68.12 322 ASN A O 1
ATOM 2596 N N . GLU A 1 323 ? 16.779 -7.104 -17.987 1.00 71.31 323 GLU A N 1
ATOM 2597 C CA . GLU A 1 323 ? 17.259 -6.431 -19.199 1.00 71.31 323 GLU A CA 1
ATOM 2598 C C . GLU A 1 323 ? 16.458 -6.828 -20.449 1.00 71.31 323 GLU A C 1
ATOM 2600 O O . GLU A 1 323 ? 16.121 -5.956 -21.252 1.00 71.31 323 GLU A O 1
ATOM 2605 N N . MET A 1 324 ? 16.038 -8.088 -20.595 1.00 75.94 324 MET A N 1
ATOM 2606 C CA . MET A 1 324 ? 15.098 -8.520 -21.645 1.00 75.94 324 MET A CA 1
ATOM 2607 C C . MET A 1 324 ? 13.787 -7.713 -21.586 1.00 75.94 324 MET A C 1
ATOM 2609 O O . MET A 1 324 ? 13.304 -7.223 -22.610 1.00 75.94 324 MET A O 1
ATOM 2613 N N . LEU A 1 325 ? 13.280 -7.448 -20.377 1.00 66.00 325 LEU A N 1
ATOM 2614 C CA . LEU A 1 325 ? 12.098 -6.612 -20.122 1.00 66.00 325 LEU A CA 1
ATOM 2615 C C . LEU A 1 325 ? 12.322 -5.091 -20.299 1.00 66.00 325 LEU A C 1
ATOM 2617 O O . LEU A 1 325 ? 11.373 -4.320 -20.148 1.00 66.00 325 LEU A O 1
ATOM 2621 N N . SER A 1 326 ? 13.529 -4.629 -20.649 1.00 67.00 326 SER A N 1
ATOM 2622 C CA . SER A 1 326 ? 13.847 -3.201 -20.870 1.00 67.00 326 SER A CA 1
ATOM 2623 C C . SER A 1 326 ? 13.540 -2.680 -22.293 1.00 67.00 326 SER A C 1
ATOM 2625 O O . SER A 1 326 ? 14.067 -1.653 -22.726 1.00 67.00 326 SER A O 1
ATOM 2627 N N . CYS A 1 327 ? 12.675 -3.375 -23.035 1.00 62.84 327 CYS A N 1
ATOM 2628 C CA . CYS A 1 327 ? 12.330 -3.081 -24.428 1.00 62.84 327 CYS A CA 1
ATOM 2629 C C . CYS A 1 327 ? 11.158 -2.081 -24.597 1.00 62.84 327 CYS A C 1
ATOM 2631 O O . CYS A 1 327 ? 10.571 -1.598 -23.629 1.00 62.84 327 CYS A O 1
ATOM 2633 N N . GLN A 1 328 ? 10.838 -1.722 -25.852 1.00 56.25 328 GLN A N 1
ATOM 2634 C CA . GLN A 1 328 ? 9.801 -0.722 -26.165 1.00 56.25 328 GLN A CA 1
ATOM 2635 C C . GLN A 1 328 ? 8.372 -1.267 -26.041 1.00 56.25 328 GLN A C 1
ATOM 2637 O O . GLN A 1 328 ? 7.536 -0.603 -25.431 1.00 56.25 328 GLN A O 1
ATOM 2642 N N . ASP A 1 329 ? 8.098 -2.465 -26.569 1.00 57.47 329 ASP A N 1
ATOM 2643 C CA . ASP A 1 329 ? 6.874 -3.209 -26.250 1.00 57.47 329 ASP A CA 1
ATOM 2644 C C . ASP A 1 329 ? 7.161 -4.171 -25.097 1.00 57.47 329 ASP A C 1
ATOM 2646 O O . ASP A 1 329 ? 7.469 -5.347 -25.279 1.00 57.47 329 ASP A O 1
ATOM 2650 N N . LYS A 1 330 ? 7.113 -3.629 -23.881 1.00 60.22 330 LYS A N 1
ATOM 2651 C CA . LYS A 1 330 ? 7.228 -4.422 -22.656 1.00 60.22 330 LYS A CA 1
ATOM 2652 C C . LYS A 1 330 ? 6.016 -5.352 -22.479 1.00 60.22 330 LYS A C 1
ATOM 2654 O O . LYS A 1 330 ? 6.154 -6.450 -21.949 1.00 60.22 330 LYS A O 1
ATOM 2659 N N . SER A 1 331 ? 4.843 -4.912 -22.932 1.00 53.84 331 SER A N 1
ATOM 2660 C CA . SER A 1 331 ? 3.544 -5.572 -22.757 1.00 53.84 331 SER A CA 1
ATOM 2661 C C . SER A 1 331 ? 3.494 -6.974 -23.364 1.00 53.84 331 SER A C 1
ATOM 2663 O O . SER A 1 331 ? 3.008 -7.895 -22.710 1.00 53.84 331 SER A O 1
ATOM 2665 N N . SER A 1 332 ? 4.022 -7.152 -24.577 1.00 61.72 332 SER A N 1
ATOM 2666 C CA . SER A 1 332 ? 4.099 -8.457 -25.249 1.00 61.72 332 SER A CA 1
ATOM 2667 C C . SER A 1 332 ? 4.897 -9.480 -24.427 1.00 61.72 332 SER A C 1
ATOM 2669 O O . SER A 1 332 ? 4.393 -10.559 -24.112 1.00 61.72 332 SER A O 1
ATOM 2671 N N . LEU A 1 333 ? 6.112 -9.115 -24.001 1.00 63.97 333 LEU A N 1
ATOM 2672 C CA . LEU A 1 333 ? 6.993 -9.984 -23.212 1.00 63.97 333 LEU A CA 1
ATOM 2673 C C . LEU A 1 333 ? 6.420 -10.297 -21.828 1.00 63.97 333 LEU A C 1
ATOM 2675 O O . LEU A 1 333 ? 6.538 -11.426 -21.359 1.00 63.97 333 LEU A O 1
ATOM 2679 N N . GLN A 1 334 ? 5.766 -9.321 -21.191 1.00 59.84 334 GLN A N 1
ATOM 2680 C CA . GLN A 1 334 ? 5.084 -9.529 -19.913 1.00 59.84 334 GLN A CA 1
ATOM 2681 C C . GLN A 1 334 ? 4.014 -10.620 -20.020 1.00 59.84 334 GLN A C 1
ATOM 2683 O O . GLN A 1 334 ? 3.970 -11.501 -19.166 1.00 59.84 334 GLN A O 1
ATOM 2688 N N . VAL A 1 335 ? 3.193 -10.611 -21.078 1.00 58.00 335 VAL A N 1
ATOM 2689 C CA . VAL A 1 335 ? 2.195 -11.669 -21.305 1.00 58.00 335 VAL A CA 1
ATOM 2690 C C . VAL A 1 335 ? 2.877 -13.021 -21.520 1.00 58.00 335 VAL A C 1
ATOM 2692 O O . VAL A 1 335 ? 2.527 -13.970 -20.823 1.00 58.00 335 VAL A O 1
ATOM 2695 N N . ILE A 1 336 ? 3.886 -13.093 -22.399 1.00 60.41 336 ILE A N 1
ATOM 2696 C CA . ILE A 1 336 ? 4.614 -14.337 -22.712 1.00 60.41 336 ILE A CA 1
ATOM 2697 C C . ILE A 1 336 ? 5.210 -14.972 -21.443 1.00 60.41 336 ILE A C 1
ATOM 2699 O O . ILE A 1 336 ? 5.045 -16.173 -21.227 1.00 60.41 336 ILE A O 1
ATOM 2703 N N . MET A 1 337 ? 5.821 -14.177 -20.558 1.00 60.88 337 MET A N 1
ATOM 2704 C CA . MET A 1 337 ? 6.383 -14.655 -19.285 1.00 60.88 337 MET A CA 1
ATOM 2705 C C . MET A 1 337 ? 5.322 -15.022 -18.229 1.00 60.88 337 MET A C 1
ATOM 2707 O O . MET A 1 337 ? 5.546 -15.913 -17.413 1.00 60.88 337 MET A O 1
ATOM 2711 N N . VAL A 1 338 ? 4.151 -14.372 -18.229 1.00 56.44 338 VAL A N 1
ATOM 2712 C CA . VAL A 1 338 ? 3.020 -14.764 -17.362 1.00 56.44 338 VAL A CA 1
ATOM 2713 C C . VAL A 1 338 ? 2.403 -16.095 -17.818 1.00 56.44 338 VAL A C 1
ATOM 2715 O O . VAL A 1 338 ? 1.952 -16.871 -16.971 1.00 56.44 338 VAL A O 1
ATOM 2718 N N . SER A 1 339 ? 2.382 -16.372 -19.127 1.00 50.94 339 SER A N 1
ATOM 2719 C CA . SER A 1 339 ? 1.900 -17.645 -19.681 1.00 50.94 339 SER A CA 1
ATOM 2720 C C . SER A 1 339 ? 2.926 -18.780 -19.599 1.00 50.94 339 SER A C 1
ATOM 2722 O O . SER A 1 339 ? 2.546 -19.906 -19.299 1.00 50.94 339 SER A O 1
ATOM 2724 N N . GLY A 1 340 ? 4.215 -18.500 -19.818 1.00 57.59 340 GLY A N 1
ATOM 2725 C CA . GLY A 1 340 ? 5.296 -19.494 -19.901 1.00 57.59 340 GLY A CA 1
ATOM 2726 C C . GLY A 1 340 ? 5.805 -20.027 -18.557 1.00 57.59 340 GLY A C 1
ATOM 2727 O O . GLY A 1 340 ? 7.003 -20.253 -18.411 1.00 57.59 340 GLY A O 1
ATOM 2728 N N . GLY A 1 341 ? 4.938 -20.147 -17.543 1.00 55.06 341 GLY A N 1
ATOM 2729 C CA . GLY A 1 341 ? 5.261 -20.747 -16.236 1.00 55.06 341 GLY A CA 1
ATOM 2730 C C . GLY A 1 341 ? 6.379 -20.066 -15.429 1.00 55.06 341 GLY A C 1
ATOM 2731 O O . GLY A 1 341 ? 6.835 -20.614 -14.428 1.00 55.06 341 GLY A O 1
ATOM 2732 N N . THR A 1 342 ? 6.846 -18.877 -15.829 1.00 60.31 342 THR A N 1
ATOM 2733 C CA . THR A 1 342 ? 8.086 -18.286 -15.295 1.00 60.31 342 THR A CA 1
ATOM 2734 C C . THR A 1 342 ? 7.994 -17.947 -13.800 1.00 60.31 342 THR A C 1
ATOM 2736 O O . THR A 1 342 ? 8.992 -18.004 -13.088 1.00 60.31 342 THR A O 1
ATOM 2739 N N . PHE A 1 343 ? 6.795 -17.651 -13.291 1.00 58.06 343 PHE A N 1
ATOM 2740 C CA . PHE A 1 343 ? 6.563 -17.452 -11.855 1.00 58.06 343 PHE A CA 1
ATOM 2741 C C . PHE A 1 343 ? 6.723 -18.745 -11.052 1.00 58.06 343 PHE A C 1
ATOM 2743 O O . PHE A 1 343 ? 7.347 -18.731 -9.995 1.00 58.06 343 PHE A O 1
ATOM 2750 N N . ASP A 1 344 ? 6.197 -19.855 -11.560 1.00 59.53 344 ASP A N 1
ATOM 2751 C CA . ASP A 1 344 ? 6.255 -21.157 -10.899 1.00 59.53 344 ASP A CA 1
ATOM 2752 C C . ASP A 1 344 ? 7.699 -21.699 -10.910 1.00 59.53 344 ASP A C 1
ATOM 2754 O O . ASP A 1 344 ? 8.184 -22.201 -9.895 1.00 59.53 344 ASP A O 1
ATOM 2758 N N . ALA A 1 345 ? 8.440 -21.455 -12.000 1.00 60.56 345 ALA A N 1
ATOM 2759 C CA . ALA A 1 345 ? 9.887 -21.665 -12.078 1.00 60.56 345 ALA A CA 1
ATOM 2760 C C . ALA A 1 345 ? 10.669 -20.845 -11.030 1.00 60.56 345 ALA A C 1
ATOM 2762 O O . ALA A 1 345 ? 11.531 -21.387 -10.343 1.00 60.56 345 ALA A O 1
ATOM 2763 N N . PHE A 1 346 ? 10.357 -19.556 -10.858 1.00 65.44 346 PHE A N 1
ATOM 2764 C CA . PHE A 1 346 ? 11.015 -18.706 -9.859 1.00 65.44 346 PHE A CA 1
ATOM 2765 C C . PHE A 1 346 ? 10.700 -19.093 -8.409 1.00 65.44 346 PHE A C 1
ATOM 2767 O O . PHE A 1 346 ? 11.588 -19.020 -7.561 1.00 65.44 346 PHE A O 1
ATOM 2774 N N . ILE A 1 347 ? 9.473 -19.528 -8.109 1.00 60.78 347 ILE A N 1
ATOM 2775 C CA . ILE A 1 347 ? 9.140 -20.058 -6.779 1.00 60.78 347 ILE A CA 1
ATOM 2776 C C . ILE A 1 347 ? 9.863 -21.391 -6.546 1.00 60.78 347 ILE A C 1
ATOM 2778 O O . ILE A 1 347 ? 10.463 -21.564 -5.487 1.00 60.78 347 ILE A O 1
ATOM 2782 N N . SER A 1 348 ? 9.907 -22.283 -7.544 1.00 61.62 348 SER A N 1
ATOM 2783 C CA . SER A 1 348 ? 10.690 -23.522 -7.461 1.00 61.62 348 SER A CA 1
ATOM 2784 C C . SER A 1 348 ? 12.183 -23.255 -7.246 1.00 61.62 348 SER A C 1
ATOM 2786 O O . SER A 1 348 ? 12.814 -24.007 -6.510 1.00 61.62 348 SER A O 1
ATOM 2788 N N . LEU A 1 349 ? 12.748 -22.203 -7.849 1.00 64.50 349 LEU A N 1
ATOM 2789 C CA . LEU A 1 349 ? 14.135 -21.794 -7.621 1.00 64.50 349 LEU A CA 1
ATOM 2790 C C . LEU A 1 349 ? 14.352 -21.437 -6.140 1.00 64.50 349 LEU A C 1
ATOM 2792 O O . LEU A 1 349 ? 15.175 -22.061 -5.481 1.00 64.50 349 LEU A O 1
ATOM 2796 N N . LEU A 1 350 ? 13.557 -20.511 -5.589 1.00 60.34 350 LEU A N 1
ATOM 2797 C CA . LEU A 1 350 ? 13.662 -20.070 -4.186 1.00 60.34 350 LEU A CA 1
ATOM 2798 C C . LEU A 1 350 ? 13.357 -21.172 -3.153 1.00 60.34 350 LEU A C 1
ATOM 2800 O O . LEU A 1 350 ? 13.737 -21.048 -1.989 1.00 60.34 350 LEU A O 1
ATOM 2804 N N . GLN A 1 351 ? 12.663 -22.238 -3.561 1.00 56.44 351 GLN A N 1
ATOM 2805 C CA . GLN A 1 351 ? 12.412 -23.422 -2.734 1.00 56.44 351 GLN A CA 1
ATOM 2806 C C . GLN A 1 351 ? 13.532 -24.473 -2.816 1.00 56.44 351 GLN A C 1
ATOM 2808 O O . GLN A 1 351 ? 13.710 -25.221 -1.859 1.00 56.44 351 GLN A O 1
ATOM 2813 N N . LYS A 1 352 ? 14.281 -24.539 -3.927 1.00 57.31 352 LYS A N 1
ATOM 2814 C CA . LYS A 1 352 ? 15.378 -25.504 -4.143 1.00 57.31 352 LYS A CA 1
ATOM 2815 C C . LYS A 1 352 ? 16.774 -24.964 -3.807 1.00 57.31 352 LYS A C 1
ATOM 2817 O O . LYS A 1 352 ? 17.713 -25.746 -3.709 1.00 57.31 352 LYS A O 1
ATOM 2822 N N . THR A 1 353 ? 16.954 -23.652 -3.662 1.00 58.53 353 THR A N 1
ATOM 2823 C CA . THR A 1 353 ? 18.287 -23.051 -3.487 1.00 58.53 353 THR A CA 1
ATOM 2824 C C . THR A 1 353 ? 18.933 -23.376 -2.142 1.00 58.53 353 THR A C 1
ATOM 2826 O O . THR A 1 353 ? 18.413 -22.994 -1.098 1.00 58.53 353 THR A O 1
ATOM 2829 N N . ALA A 1 354 ? 20.137 -23.954 -2.181 1.00 48.69 354 ALA A N 1
ATOM 2830 C CA . ALA A 1 354 ? 20.988 -24.189 -1.008 1.00 48.69 354 ALA A CA 1
ATOM 2831 C C . ALA A 1 354 ? 21.649 -22.912 -0.430 1.00 48.69 354 ALA A C 1
ATOM 2833 O O . ALA A 1 354 ? 22.291 -22.962 0.619 1.00 48.69 354 ALA A O 1
ATOM 2834 N N . LEU A 1 355 ? 21.515 -21.761 -1.103 1.00 55.44 355 LEU A N 1
ATOM 2835 C CA . LEU A 1 355 ? 22.139 -20.496 -0.703 1.00 55.44 355 LEU A CA 1
ATOM 2836 C C . LEU A 1 355 ? 21.422 -19.866 0.498 1.00 55.44 355 LEU A C 1
ATOM 2838 O O . LEU A 1 355 ? 20.259 -19.472 0.410 1.00 55.44 355 LEU A O 1
ATOM 2842 N N . THR A 1 356 ? 22.146 -19.699 1.604 1.00 49.44 356 THR A N 1
ATOM 2843 C CA . THR A 1 356 ? 21.636 -19.110 2.854 1.00 49.44 356 THR A CA 1
ATOM 2844 C C . THR A 1 356 ? 22.296 -17.759 3.158 1.00 49.44 356 THR A C 1
ATOM 2846 O O . THR A 1 356 ? 23.298 -17.378 2.550 1.00 49.44 356 THR A O 1
ATOM 2849 N N . GLY A 1 357 ? 21.717 -16.977 4.076 1.00 53.75 357 GLY A N 1
ATOM 2850 C CA . GLY A 1 357 ? 22.290 -15.693 4.490 1.00 53.75 357 GLY A CA 1
ATOM 2851 C C . GLY A 1 357 ? 22.223 -14.612 3.403 1.00 53.75 357 GLY A C 1
ATOM 2852 O O . GLY A 1 357 ? 21.209 -14.459 2.721 1.00 53.75 357 GLY A O 1
ATOM 2853 N N . SER A 1 358 ? 23.286 -13.814 3.257 1.00 49.62 358 SER A N 1
ATOM 2854 C CA . SER A 1 358 ? 23.309 -12.654 2.349 1.00 49.62 358 SER A CA 1
ATOM 2855 C C . SER A 1 358 ? 23.188 -13.020 0.867 1.00 49.62 358 SER A C 1
ATOM 2857 O O . SER A 1 358 ? 22.559 -12.277 0.118 1.00 49.62 358 SER A O 1
ATOM 2859 N N . GLU A 1 359 ? 23.741 -14.161 0.452 1.00 52.34 359 GLU A N 1
ATOM 2860 C CA . GLU A 1 359 ? 23.655 -14.680 -0.922 1.00 52.34 359 GLU A CA 1
ATOM 2861 C C . GLU A 1 359 ? 22.199 -15.031 -1.274 1.00 52.34 359 GLU A C 1
ATOM 2863 O O . GLU A 1 359 ? 21.641 -14.511 -2.243 1.00 52.34 359 GLU A O 1
ATOM 2868 N N . GLY A 1 360 ? 21.535 -15.822 -0.419 1.00 53.62 360 GLY A N 1
ATOM 2869 C CA . GLY A 1 360 ? 20.116 -16.164 -0.564 1.00 53.62 360 GLY A CA 1
ATOM 2870 C C . GLY A 1 360 ? 19.202 -14.932 -0.536 1.00 53.62 360 GLY A C 1
ATOM 2871 O O . GLY A 1 360 ? 18.275 -14.822 -1.339 1.00 53.62 360 GLY A O 1
ATOM 2872 N N . GLN A 1 361 ? 19.496 -13.943 0.317 1.00 57.22 361 GLN A N 1
ATOM 2873 C CA . GLN A 1 361 ? 18.766 -12.668 0.328 1.00 57.22 361 GLN A CA 1
ATOM 2874 C C . GLN A 1 361 ? 18.973 -11.862 -0.972 1.00 57.22 361 GLN A C 1
ATOM 2876 O O . GLN A 1 361 ? 18.006 -11.309 -1.500 1.00 57.22 361 GLN A O 1
ATOM 2881 N N . ASN A 1 362 ? 20.186 -11.828 -1.537 1.00 57.25 362 ASN A N 1
ATOM 2882 C CA . ASN A 1 362 ? 20.456 -11.198 -2.838 1.00 57.25 362 ASN A CA 1
ATOM 2883 C C . ASN A 1 362 ? 19.747 -11.920 -3.999 1.00 57.25 362 ASN A C 1
ATOM 2885 O O . ASN A 1 362 ? 19.240 -11.263 -4.917 1.00 57.25 362 ASN A O 1
ATOM 2889 N N . LEU A 1 363 ? 19.656 -13.252 -3.944 1.00 59.84 363 LEU A N 1
ATOM 2890 C CA . LEU A 1 363 ? 18.917 -14.055 -4.915 1.00 59.84 363 LEU A CA 1
ATOM 2891 C C . LEU A 1 363 ? 17.409 -13.786 -4.843 1.00 59.84 363 LEU A C 1
ATOM 2893 O O . LEU A 1 363 ? 16.800 -13.444 -5.857 1.00 59.84 363 LEU A O 1
ATOM 2897 N N . ALA A 1 364 ? 16.816 -13.842 -3.648 1.00 55.31 364 ALA A N 1
ATOM 2898 C CA . ALA A 1 364 ? 15.399 -13.543 -3.441 1.00 55.31 364 ALA A CA 1
ATOM 2899 C C . ALA A 1 364 ? 15.036 -12.121 -3.895 1.00 55.31 364 ALA A C 1
ATOM 2901 O O . ALA A 1 364 ? 14.022 -11.913 -4.563 1.00 55.31 364 ALA A O 1
ATOM 2902 N N . MET A 1 365 ? 15.896 -11.139 -3.612 1.00 56.66 365 MET A N 1
ATOM 2903 C CA . MET A 1 365 ? 15.728 -9.763 -4.087 1.00 56.66 365 MET A CA 1
ATOM 2904 C C . MET A 1 365 ? 15.838 -9.665 -5.620 1.00 56.66 365 MET A C 1
ATOM 2906 O O . MET A 1 365 ? 15.048 -8.949 -6.234 1.00 56.66 365 MET A O 1
ATOM 2910 N N . SER A 1 366 ? 16.748 -10.406 -6.259 1.00 56.56 366 SER A N 1
ATOM 2911 C CA . SER A 1 366 ? 16.849 -10.470 -7.728 1.00 56.56 366 SER A CA 1
ATOM 2912 C C . SER A 1 366 ? 15.592 -11.074 -8.368 1.00 56.56 366 SER A C 1
ATOM 2914 O O . SER A 1 366 ? 15.015 -10.473 -9.279 1.00 56.56 366 SER A O 1
ATOM 2916 N N . VAL A 1 367 ? 15.113 -12.209 -7.848 1.00 58.53 367 VAL A N 1
ATOM 2917 C CA . VAL A 1 367 ? 13.910 -12.910 -8.330 1.00 58.53 367 VAL A CA 1
ATOM 2918 C C . VAL A 1 367 ? 12.653 -12.046 -8.170 1.00 58.53 367 VAL A C 1
ATOM 2920 O O . VAL A 1 367 ? 11.922 -11.830 -9.140 1.00 58.53 367 VAL A O 1
ATOM 2923 N N . LEU A 1 368 ? 12.436 -11.460 -6.987 1.00 53.84 368 LEU A N 1
ATOM 2924 C CA . LEU A 1 368 ? 11.323 -10.531 -6.747 1.00 53.84 368 LEU A CA 1
ATOM 2925 C C . LEU A 1 368 ? 11.418 -9.277 -7.634 1.00 53.84 368 LEU A C 1
ATOM 2927 O O . LEU A 1 368 ? 10.393 -8.730 -8.048 1.00 53.84 368 LEU A O 1
ATOM 2931 N N . GLY A 1 369 ? 12.636 -8.850 -7.983 1.00 52.50 369 GLY A N 1
ATOM 2932 C CA . GLY A 1 369 ? 12.888 -7.792 -8.957 1.00 52.50 369 GLY A CA 1
ATOM 2933 C C . GLY A 1 369 ? 12.333 -8.133 -10.342 1.00 52.50 369 GLY A C 1
ATOM 2934 O O . GLY A 1 369 ? 11.604 -7.320 -10.916 1.00 52.50 369 GLY A O 1
ATOM 2935 N N . VAL A 1 370 ? 12.598 -9.349 -10.839 1.00 54.47 370 VAL A N 1
ATOM 2936 C CA . VAL A 1 370 ? 12.043 -9.834 -12.117 1.00 54.47 370 VAL A CA 1
ATOM 2937 C C . VAL A 1 370 ? 10.520 -9.953 -12.051 1.00 54.47 370 VAL A C 1
ATOM 2939 O O . VAL A 1 370 ? 9.840 -9.425 -12.931 1.00 54.47 370 VAL A O 1
ATOM 2942 N N . MET A 1 371 ? 9.962 -10.573 -11.003 1.00 52.91 371 MET A N 1
ATOM 2943 C CA . MET A 1 371 ? 8.504 -10.707 -10.826 1.00 52.91 371 MET A CA 1
ATOM 2944 C C . MET A 1 371 ? 7.799 -9.339 -10.898 1.00 52.91 371 MET A C 1
ATOM 2946 O O . MET A 1 371 ? 6.810 -9.171 -11.612 1.00 52.91 371 MET A O 1
ATOM 2950 N N . ASN A 1 372 ? 8.353 -8.325 -10.231 1.00 50.50 372 ASN A N 1
ATOM 2951 C CA . ASN A 1 372 ? 7.875 -6.945 -10.302 1.00 50.50 372 ASN A CA 1
ATOM 2952 C C . ASN A 1 372 ? 8.021 -6.319 -11.709 1.00 50.50 372 ASN A C 1
ATOM 2954 O O . ASN A 1 372 ? 7.127 -5.602 -12.176 1.00 50.50 372 ASN A O 1
ATOM 2958 N N . SER A 1 373 ? 9.129 -6.578 -12.408 1.00 49.53 373 SER A N 1
ATOM 2959 C CA . SER A 1 373 ? 9.315 -6.123 -13.791 1.00 49.53 373 SER A CA 1
ATOM 2960 C C . SER A 1 373 ? 8.271 -6.737 -14.727 1.00 49.53 373 SER A C 1
ATOM 2962 O O . SER A 1 373 ? 7.734 -6.020 -15.572 1.00 49.53 373 SER A O 1
ATOM 2964 N N . VAL A 1 374 ? 7.892 -8.003 -14.532 1.00 50.91 374 VAL A N 1
ATOM 2965 C CA . VAL A 1 374 ? 6.828 -8.662 -15.306 1.00 50.91 374 VAL A CA 1
ATOM 2966 C C . VAL A 1 374 ? 5.441 -8.055 -15.027 1.00 50.91 374 VAL A C 1
ATOM 2968 O O . VAL A 1 374 ? 4.641 -7.937 -15.946 1.00 50.91 374 VAL A O 1
ATOM 2971 N N . LEU A 1 375 ? 5.158 -7.576 -13.812 1.00 41.78 375 LEU A N 1
ATOM 2972 C CA . LEU A 1 375 ? 3.810 -7.116 -13.421 1.00 41.78 375 LEU A CA 1
ATOM 2973 C C . LEU A 1 375 ? 3.520 -5.610 -13.630 1.00 41.78 375 LEU A C 1
ATOM 2975 O O . LEU A 1 375 ? 2.376 -5.178 -13.508 1.00 41.78 375 LEU A O 1
ATOM 2979 N N . SER A 1 376 ? 4.523 -4.787 -13.953 1.00 40.28 376 SER A N 1
ATOM 2980 C CA . SER A 1 376 ? 4.394 -3.315 -14.022 1.00 40.28 376 SER A CA 1
ATOM 2981 C C . SER A 1 376 ? 4.105 -2.774 -15.442 1.00 40.28 376 SER A C 1
ATOM 2983 O O . SER A 1 376 ? 4.991 -2.780 -16.300 1.00 40.28 376 SER A O 1
ATOM 2985 N N . GLY A 1 377 ? 2.876 -2.301 -15.702 1.00 32.81 377 GLY A N 1
ATOM 2986 C CA . GLY A 1 377 ? 2.381 -1.860 -17.029 1.00 32.81 377 GLY A CA 1
ATOM 2987 C C . GLY A 1 377 ? 2.690 -0.404 -17.454 1.00 32.81 377 GLY A C 1
ATOM 2988 O O . GLY A 1 377 ? 3.366 0.339 -16.743 1.00 32.81 377 GLY A O 1
ATOM 2989 N N . SER A 1 378 ? 2.199 0.023 -18.634 1.00 24.23 378 SER A N 1
ATOM 2990 C CA . SER A 1 378 ? 2.468 1.357 -19.228 1.00 24.23 378 SER A CA 1
ATOM 2991 C C . SER A 1 378 ? 1.301 1.939 -20.069 1.00 24.23 378 SER A C 1
ATOM 2993 O O . SER A 1 378 ? 0.343 1.232 -20.365 1.00 24.23 378 SER A O 1
ATOM 2995 N N . VAL A 1 379 ? 1.348 3.242 -20.421 1.00 20.83 379 VAL A N 1
ATOM 2996 C CA . VAL A 1 379 ? 0.244 4.013 -21.065 1.00 20.83 379 VAL A CA 1
ATOM 2997 C C . VAL A 1 379 ? 0.767 4.964 -22.177 1.00 20.83 379 VAL A C 1
ATOM 2999 O O . VAL A 1 379 ? 1.890 5.461 -22.088 1.00 20.83 379 VAL A O 1
ATOM 3002 N N . SER A 1 380 ? -0.033 5.217 -23.230 1.00 20.70 380 SER A N 1
ATOM 3003 C CA . SER A 1 380 ? 0.387 5.649 -24.592 1.00 20.70 380 SER A CA 1
ATOM 3004 C C . SER A 1 380 ? 0.207 7.156 -24.977 1.00 20.70 380 SER A C 1
ATOM 3006 O O . SER A 1 380 ? -0.003 8.008 -24.113 1.00 20.70 380 SER A O 1
ATOM 3008 N N . ALA A 1 381 ? 0.393 7.542 -26.266 1.00 19.27 381 ALA A N 1
ATOM 3009 C CA . ALA A 1 381 ? 0.611 8.942 -26.738 1.00 19.27 381 ALA A CA 1
ATOM 3010 C C . ALA A 1 381 ? 0.090 9.292 -28.177 1.00 19.27 381 ALA A C 1
ATOM 3012 O O . ALA A 1 381 ? -0.260 8.380 -28.919 1.00 19.27 381 ALA A O 1
ATOM 3013 N N . LYS A 1 382 ? 0.066 10.597 -28.592 1.00 18.53 382 LYS A N 1
ATOM 3014 C CA . LYS A 1 382 ? -0.154 11.127 -29.994 1.00 18.53 382 LYS A CA 1
ATOM 3015 C C . LYS A 1 382 ? 0.157 12.660 -30.201 1.00 18.53 382 LYS A C 1
ATOM 3017 O O . LYS A 1 382 ? 0.551 13.328 -29.242 1.00 18.53 382 LYS A O 1
ATOM 3022 N N . VAL A 1 383 ? 0.070 13.219 -31.440 1.00 18.42 383 VAL A N 1
ATOM 3023 C CA . VAL A 1 383 ? 0.756 14.472 -31.953 1.00 18.42 383 VAL A CA 1
ATOM 3024 C C . VAL A 1 383 ? -0.073 15.331 -32.981 1.00 18.42 383 VAL A C 1
ATOM 3026 O O . VAL A 1 383 ? -0.920 14.735 -33.627 1.00 18.42 383 VAL A O 1
ATOM 3029 N N . CYS A 1 384 ? 0.157 16.678 -33.158 1.00 18.97 384 CYS A N 1
ATOM 3030 C CA . CYS A 1 384 ? -0.015 17.517 -34.420 1.00 18.97 384 CYS A CA 1
ATOM 3031 C C . CYS A 1 384 ? 0.259 19.081 -34.297 1.00 18.97 384 CYS A C 1
ATOM 3033 O O . CYS A 1 384 ? 0.455 19.555 -33.177 1.00 18.97 384 CYS A O 1
ATOM 3035 N N . ARG A 1 385 ? 0.314 19.892 -35.408 1.00 23.84 385 ARG A N 1
ATOM 3036 C CA . ARG A 1 385 ? 1.013 21.244 -35.563 1.00 23.84 385 ARG A CA 1
ATOM 3037 C C . ARG A 1 385 ? 0.241 22.642 -35.493 1.00 23.84 385 ARG A C 1
ATOM 3039 O O . ARG A 1 385 ? -0.072 23.003 -34.353 1.00 23.84 385 ARG A O 1
ATOM 3046 N N . PRO A 1 386 ? 0.088 23.482 -36.579 1.00 36.34 386 PRO A N 1
ATOM 3047 C CA . PRO A 1 386 ? 0.563 24.916 -36.826 1.00 36.34 386 PRO A CA 1
ATOM 3048 C C . PRO A 1 386 ? -0.424 26.124 -36.507 1.00 36.34 386 PRO A C 1
ATOM 3050 O O . PRO A 1 386 ? -1.528 25.820 -36.076 1.00 36.34 386 PRO A O 1
ATOM 3053 N N . MET A 1 387 ? -0.237 27.482 -36.676 1.00 28.39 387 MET A N 1
ATOM 3054 C CA . MET A 1 387 ? 0.833 28.567 -36.587 1.00 28.39 387 MET A CA 1
ATOM 3055 C C . MET A 1 387 ? 0.199 30.029 -36.381 1.00 28.39 387 MET A C 1
ATOM 3057 O O . MET A 1 387 ? -0.957 30.149 -36.784 1.00 28.39 387 MET A O 1
ATOM 3061 N N . SER A 1 388 ? 0.840 31.095 -35.782 1.00 31.23 388 SER A N 1
ATOM 3062 C CA . SER A 1 388 ? 0.399 32.567 -35.745 1.00 31.23 388 SER A CA 1
ATOM 3063 C C . SER A 1 388 ? 1.239 33.574 -34.854 1.00 31.23 388 SER A C 1
ATOM 3065 O O . SER A 1 388 ? 1.558 33.198 -33.731 1.00 31.23 388 SER A O 1
ATOM 3067 N N . VAL A 1 389 ? 1.467 34.871 -35.208 1.00 34.59 389 VAL A N 1
ATOM 3068 C CA . VAL A 1 389 ? 2.423 35.850 -34.540 1.00 34.59 389 VAL A CA 1
ATOM 3069 C C . VAL A 1 389 ? 1.824 37.233 -34.090 1.00 34.59 389 VAL A C 1
ATOM 3071 O O . VAL A 1 389 ? 0.834 37.652 -34.681 1.00 34.59 389 VAL A O 1
ATOM 3074 N N . LEU A 1 390 ? 2.418 37.958 -33.098 1.00 34.97 390 LEU A N 1
ATOM 3075 C CA . LEU A 1 390 ? 2.066 39.344 -32.639 1.00 34.97 390 LEU A CA 1
ATOM 3076 C C . LEU A 1 390 ? 3.263 40.123 -31.990 1.00 34.97 390 LEU A C 1
ATOM 3078 O O . LEU A 1 390 ? 4.011 39.523 -31.231 1.00 34.97 390 LEU A O 1
ATOM 3082 N N . VAL A 1 391 ? 3.456 41.445 -32.191 1.00 39.06 391 VAL A N 1
ATOM 3083 C CA . VAL A 1 391 ? 4.567 42.242 -31.568 1.00 39.06 391 VAL A CA 1
ATOM 3084 C C . VAL A 1 391 ? 4.145 43.681 -31.194 1.00 39.06 391 VAL A C 1
ATOM 3086 O O . VAL A 1 391 ? 3.331 44.269 -31.899 1.00 39.06 391 VAL A O 1
ATOM 3089 N N . VAL A 1 392 ? 4.729 44.256 -30.126 1.00 39.19 392 VAL A N 1
ATOM 3090 C CA . VAL A 1 392 ? 4.581 45.662 -29.679 1.00 39.19 392 VAL A CA 1
ATOM 3091 C C . VAL A 1 392 ? 5.949 46.374 -29.634 1.00 39.19 392 VAL A C 1
ATOM 3093 O O . VAL A 1 392 ? 6.925 45.842 -29.099 1.00 39.19 392 VAL A O 1
ATOM 3096 N N . MET A 1 393 ? 6.025 47.595 -30.174 1.00 36.78 393 MET A N 1
ATOM 3097 C CA . MET A 1 393 ? 7.224 48.450 -30.194 1.00 36.78 393 MET A CA 1
ATOM 3098 C C . MET A 1 393 ? 6.869 49.914 -29.902 1.00 36.78 393 MET A C 1
ATOM 3100 O O . MET A 1 393 ? 5.798 50.368 -30.298 1.00 36.78 393 MET A O 1
ATOM 3104 N N . ASN A 1 394 ? 7.805 50.652 -29.292 1.00 36.75 394 ASN A N 1
ATOM 3105 C CA . ASN A 1 394 ? 7.790 52.117 -29.142 1.00 36.75 394 ASN A CA 1
ATOM 3106 C C . ASN A 1 394 ? 6.488 52.695 -28.534 1.00 36.75 394 ASN A C 1
ATOM 3108 O O . ASN A 1 394 ? 6.042 53.773 -28.927 1.00 36.75 394 ASN A O 1
ATOM 3112 N N . ALA A 1 395 ? 5.857 51.981 -27.596 1.00 33.22 395 ALA A N 1
ATOM 3113 C CA . ALA A 1 395 ? 4.544 52.328 -27.056 1.00 33.22 395 ALA A CA 1
ATOM 3114 C C . ALA A 1 395 ? 4.614 52.888 -25.624 1.00 33.22 395 ALA A C 1
ATOM 3116 O O . ALA A 1 395 ? 5.382 52.411 -24.786 1.00 33.22 395 ALA A O 1
ATOM 3117 N N . VAL A 1 396 ? 3.746 53.857 -25.318 1.00 37.28 396 VAL A N 1
ATOM 3118 C CA . VAL A 1 396 ? 3.459 54.306 -23.946 1.00 37.28 396 VAL A CA 1
ATOM 3119 C C . VAL A 1 396 ? 2.009 53.944 -23.632 1.00 37.28 396 VAL A C 1
ATOM 3121 O O . VAL A 1 396 ? 1.094 54.470 -24.261 1.00 37.28 396 VAL A O 1
ATOM 3124 N N . LEU A 1 397 ? 1.796 53.006 -22.705 1.00 33.91 397 LEU A N 1
ATOM 3125 C CA . LEU A 1 397 ? 0.485 52.397 -22.450 1.00 33.91 397 LEU A CA 1
ATOM 3126 C C . LEU A 1 397 ? 0.120 52.435 -20.963 1.00 33.91 397 LEU A C 1
ATOM 3128 O O . LEU A 1 397 ? 0.873 51.986 -20.100 1.00 33.91 397 LEU A O 1
ATOM 3132 N N . SER A 1 398 ? -1.091 52.904 -20.667 1.00 36.00 398 SER A N 1
ATOM 3133 C CA . SER A 1 398 ? -1.634 53.003 -19.305 1.00 36.00 398 SER A CA 1
ATOM 3134 C C . SER A 1 398 ? -2.260 51.697 -18.771 1.00 36.00 398 SER A C 1
ATOM 3136 O O . SER A 1 398 ? -2.958 51.705 -17.757 1.00 36.00 398 SER A O 1
ATOM 3138 N N . GLY A 1 399 ? -2.051 50.568 -19.460 1.00 35.16 399 GLY A N 1
ATOM 3139 C CA . GLY A 1 399 ? -2.734 49.292 -19.220 1.00 35.16 399 GLY A CA 1
ATOM 3140 C C . GLY A 1 399 ? -1.797 48.103 -18.983 1.00 35.16 399 GLY A C 1
ATOM 3141 O O . GLY A 1 399 ? -0.576 48.206 -19.080 1.00 35.16 399 GLY A O 1
ATOM 3142 N N . SER A 1 400 ? -2.385 46.948 -18.659 1.00 41.81 400 SER A N 1
ATOM 3143 C CA . SER A 1 400 ? -1.682 45.674 -18.459 1.00 41.81 400 SER A CA 1
ATOM 3144 C C . SER A 1 400 ? -1.949 44.697 -19.606 1.00 41.81 400 SER A C 1
ATOM 3146 O O . SER A 1 400 ? -3.066 44.184 -19.727 1.00 41.81 400 SER A O 1
ATOM 3148 N N . ASP A 1 401 ? -0.927 44.394 -20.401 1.00 36.56 401 ASP A N 1
ATOM 3149 C CA . ASP A 1 401 ? -1.037 43.463 -21.524 1.00 36.56 401 ASP A CA 1
ATOM 3150 C C . ASP A 1 401 ? -1.181 42.003 -21.076 1.00 36.56 401 ASP A C 1
ATOM 3152 O O . ASP A 1 401 ? -0.383 41.470 -20.294 1.00 36.56 401 ASP A O 1
ATOM 3156 N N . SER A 1 402 ? -2.175 41.309 -21.637 1.00 41.38 402 SER A N 1
ATOM 3157 C CA . SER A 1 402 ? -2.363 39.874 -21.426 1.00 41.38 402 SER A CA 1
ATOM 3158 C C . SER A 1 402 ? -2.612 39.133 -22.737 1.00 41.38 402 SER A C 1
ATOM 3160 O O . SER A 1 402 ? -3.494 39.504 -23.506 1.00 41.38 402 SER A O 1
ATOM 3162 N N . ALA A 1 403 ? -1.833 38.078 -22.986 1.00 36.34 403 ALA A N 1
ATOM 3163 C CA . ALA A 1 403 ? -1.853 37.326 -24.237 1.00 36.34 403 ALA A CA 1
ATOM 3164 C C . ALA A 1 403 ? -1.919 35.811 -23.988 1.00 36.34 403 ALA A C 1
ATOM 3166 O O . ALA A 1 403 ? -1.103 35.242 -23.255 1.00 36.34 403 ALA A O 1
ATOM 3167 N N . GLN A 1 404 ? -2.870 35.145 -24.646 1.00 43.78 404 GLN A N 1
ATOM 3168 C CA . GLN A 1 404 ? -2.939 33.685 -24.743 1.00 43.78 404 GLN A CA 1
ATOM 3169 C C . GLN A 1 404 ? -2.569 33.257 -26.161 1.00 43.78 404 GLN A C 1
ATOM 3171 O O . GLN A 1 404 ? -3.184 33.710 -27.123 1.00 43.78 404 GLN A O 1
ATOM 3176 N N . VAL A 1 405 ? -1.572 32.379 -26.304 1.00 42.81 405 VAL A N 1
ATOM 3177 C CA . VAL A 1 405 ? -1.008 32.040 -27.616 1.00 42.81 405 VAL A CA 1
ATOM 3178 C C . VAL A 1 405 ? -0.901 30.527 -27.801 1.00 42.81 405 VAL A C 1
ATOM 3180 O O . VAL A 1 405 ? -0.152 29.822 -27.116 1.00 42.81 405 VAL A O 1
ATOM 3183 N N . CYS A 1 406 ? -1.709 30.011 -28.730 1.00 41.41 406 CYS A N 1
ATOM 3184 C CA . CYS A 1 406 ? -2.020 28.583 -28.828 1.00 41.41 406 CYS A CA 1
ATOM 3185 C C . CYS A 1 406 ? -1.444 27.870 -30.061 1.00 41.41 406 CYS A C 1
ATOM 3187 O O . CYS A 1 406 ? -1.689 26.672 -30.220 1.00 41.41 406 CYS A O 1
ATOM 3189 N N . ARG A 1 407 ? -0.676 28.552 -30.924 1.00 39.25 407 ARG A N 1
ATOM 3190 C CA . ARG A 1 407 ? -0.165 27.996 -32.192 1.00 39.25 407 ARG A CA 1
ATOM 3191 C C . ARG A 1 407 ? 1.390 28.003 -32.273 1.00 39.25 407 ARG A C 1
ATOM 3193 O O . ARG A 1 407 ? 2.015 28.757 -31.542 1.00 39.25 407 ARG A O 1
ATOM 3200 N N . PRO A 1 408 ? 2.040 27.130 -33.081 1.00 35.44 408 PRO A N 1
ATOM 3201 C CA . PRO A 1 408 ? 3.467 26.742 -32.962 1.00 35.44 408 PRO A CA 1
ATOM 3202 C C . PRO A 1 408 ? 4.577 27.618 -33.551 1.00 35.44 408 PRO A C 1
ATOM 3204 O O . PRO A 1 408 ? 5.715 27.167 -33.526 1.00 35.44 408 PRO A O 1
ATOM 3207 N N . MET A 1 409 ? 4.298 28.785 -34.115 1.00 41.62 409 MET A N 1
ATOM 3208 C CA . MET A 1 409 ? 5.316 29.835 -34.205 1.00 41.62 409 MET A CA 1
ATOM 3209 C C . MET A 1 409 ? 4.615 31.114 -33.815 1.00 41.62 409 MET A C 1
ATOM 3211 O O . MET A 1 409 ? 3.626 31.462 -34.461 1.00 41.62 409 MET A O 1
ATOM 3215 N N . SER A 1 410 ? 5.091 31.743 -32.746 1.00 47.31 410 SER A N 1
ATOM 3216 C CA . SER A 1 410 ? 4.518 32.972 -32.213 1.00 47.31 410 SER A CA 1
ATOM 3217 C C . SER A 1 410 ? 5.564 33.771 -31.436 1.00 47.31 410 SER A C 1
ATOM 3219 O O . SER A 1 410 ? 5.915 33.419 -30.306 1.00 47.31 410 SER A O 1
ATOM 3221 N N . VAL A 1 411 ? 6.058 34.856 -32.023 1.00 48.00 411 VAL A N 1
ATOM 3222 C CA . VAL A 1 411 ? 6.777 35.890 -31.264 1.00 48.00 411 VAL A CA 1
ATOM 3223 C C . VAL A 1 411 ? 5.751 36.692 -30.455 1.00 48.00 411 VAL A C 1
ATOM 3225 O O . VAL A 1 411 ? 4.612 36.831 -30.902 1.00 48.00 411 VAL A O 1
ATOM 3228 N N . LEU A 1 412 ? 6.156 37.174 -29.277 1.00 48.44 412 LEU A N 1
ATOM 3229 C CA . LEU A 1 412 ? 5.497 38.232 -28.511 1.00 48.44 412 LEU A CA 1
ATOM 3230 C C . LEU A 1 412 ? 6.585 39.143 -27.923 1.00 48.44 412 LEU A C 1
ATOM 3232 O O . LEU A 1 412 ? 7.263 38.771 -26.970 1.00 48.44 412 LEU A O 1
ATOM 3236 N N . GLY A 1 413 ? 6.798 40.314 -28.517 1.00 50.78 413 GLY A N 1
ATOM 3237 C CA . GLY A 1 413 ? 7.828 41.266 -28.080 1.00 50.78 413 GLY A CA 1
ATOM 3238 C C . GLY A 1 413 ? 7.231 42.539 -27.489 1.00 50.78 413 GLY A C 1
ATOM 3239 O O . GLY A 1 413 ? 6.226 43.022 -28.005 1.00 50.78 413 GLY A O 1
ATOM 3240 N N . VAL A 1 414 ? 7.877 43.080 -26.454 1.00 52.72 414 VAL A N 1
ATOM 3241 C CA . VAL A 1 414 ? 7.689 44.447 -25.944 1.00 52.72 414 VAL A CA 1
ATOM 3242 C C . VAL A 1 414 ? 9.060 45.122 -25.940 1.00 52.72 414 VAL A C 1
ATOM 3244 O O . VAL A 1 414 ? 9.955 44.720 -25.192 1.00 52.72 414 VAL A O 1
ATOM 3247 N N . MET A 1 415 ? 9.244 46.120 -26.804 1.00 52.19 415 MET A N 1
ATOM 3248 C CA . MET A 1 415 ? 10.537 46.782 -27.021 1.00 52.19 415 MET A CA 1
ATOM 3249 C C . MET A 1 415 ? 10.407 48.306 -26.943 1.00 52.19 415 MET A C 1
ATOM 3251 O O . MET A 1 415 ? 9.443 48.864 -27.470 1.00 52.19 415 MET A O 1
ATOM 3255 N N . ASN A 1 416 ? 11.374 48.971 -26.298 1.00 52.19 416 ASN A N 1
ATOM 3256 C CA . ASN A 1 416 ? 11.459 50.437 -26.173 1.00 52.19 416 ASN A CA 1
ATOM 3257 C C . ASN A 1 416 ? 10.141 51.083 -25.686 1.00 52.19 416 ASN A C 1
ATOM 3259 O O . ASN A 1 416 ? 9.665 52.053 -26.271 1.00 52.19 416 ASN A O 1
ATOM 3263 N N . SER A 1 417 ? 9.486 50.487 -24.685 1.00 51.03 417 SER A N 1
ATOM 3264 C CA . SER A 1 417 ? 8.101 50.818 -24.309 1.00 51.03 417 SER A CA 1
ATOM 3265 C C . SER A 1 417 ? 7.942 51.053 -22.804 1.00 51.03 417 SER A C 1
ATOM 3267 O O . SER A 1 417 ? 8.606 50.407 -21.989 1.00 51.03 417 SER A O 1
ATOM 3269 N N . VAL A 1 418 ? 7.031 51.953 -22.428 1.00 47.44 418 VAL A N 1
ATOM 3270 C CA . VAL A 1 418 ? 6.712 52.290 -21.031 1.00 47.44 418 VAL A CA 1
ATOM 3271 C C . VAL A 1 418 ? 5.277 51.868 -20.734 1.00 47.44 418 VAL A C 1
ATOM 3273 O O . VAL A 1 418 ? 4.343 52.355 -21.368 1.00 47.44 418 VAL A O 1
ATOM 3276 N N . LEU A 1 419 ? 5.089 50.964 -19.770 1.00 49.97 419 LEU A N 1
ATOM 3277 C CA . LEU A 1 419 ? 3.772 50.441 -19.408 1.00 49.97 419 LEU A CA 1
ATOM 3278 C C . LEU A 1 419 ? 3.488 50.611 -17.915 1.00 49.97 419 LEU A C 1
ATOM 3280 O O . LEU A 1 419 ? 4.228 50.110 -17.064 1.00 49.97 419 LEU A O 1
ATOM 3284 N N . SER A 1 420 ? 2.353 51.228 -17.581 1.00 43.25 420 SER A N 1
ATOM 3285 C CA . SER A 1 420 ? 1.889 51.350 -16.191 1.00 43.25 420 SER A CA 1
ATOM 3286 C C . SER A 1 420 ? 1.127 50.108 -15.695 1.00 43.25 420 SER A C 1
ATOM 3288 O O . SER A 1 420 ? 0.231 50.217 -14.855 1.00 43.25 420 SER A O 1
ATOM 3290 N N . GLY A 1 421 ? 1.455 48.923 -16.220 1.00 49.50 421 GLY A N 1
ATOM 3291 C CA . GLY A 1 421 ? 0.752 47.674 -15.941 1.00 49.50 421 GLY A CA 1
ATOM 3292 C C . GLY A 1 421 ? 1.649 46.435 -15.939 1.00 49.50 421 GLY A C 1
ATOM 3293 O O . GLY A 1 421 ? 2.865 46.495 -16.109 1.00 49.50 421 GLY A O 1
ATOM 3294 N N . SER A 1 422 ? 1.029 45.277 -15.697 1.00 53.81 422 SER A N 1
ATOM 3295 C CA . SER A 1 422 ? 1.698 43.966 -15.655 1.00 53.81 422 SER A CA 1
ATOM 3296 C C . SER A 1 422 ? 1.588 43.218 -16.985 1.00 53.81 422 SER A C 1
ATOM 3298 O O . SER A 1 422 ? 0.515 43.208 -17.579 1.00 53.81 422 SER A O 1
ATOM 3300 N N . VAL A 1 423 ? 2.655 42.538 -17.418 1.00 53.44 423 VAL A N 1
ATOM 3301 C CA . VAL A 1 423 ? 2.618 41.672 -18.613 1.00 53.44 423 VAL A CA 1
ATOM 3302 C C . VAL A 1 423 ? 2.294 40.231 -18.205 1.00 53.44 423 VAL A C 1
ATOM 3304 O O . VAL A 1 423 ? 2.952 39.652 -17.328 1.00 53.44 423 VAL A O 1
ATOM 3307 N N . ARG A 1 424 ? 1.286 39.622 -18.843 1.00 53.69 424 ARG A N 1
ATOM 3308 C CA . ARG A 1 424 ? 0.833 38.247 -18.563 1.00 53.69 424 ARG A CA 1
ATOM 3309 C C . ARG A 1 424 ? 0.720 37.400 -19.833 1.00 53.69 424 ARG A C 1
ATOM 3311 O O . ARG A 1 424 ? -0.244 37.520 -20.581 1.00 53.69 424 ARG A O 1
ATOM 3318 N N . ALA A 1 425 ? 1.653 36.471 -20.026 1.00 53.25 425 ALA A N 1
ATOM 3319 C CA . ALA A 1 425 ? 1.672 35.557 -21.167 1.00 53.25 425 ALA A CA 1
ATOM 3320 C C . ALA A 1 425 ? 1.324 34.108 -20.775 1.00 53.25 425 ALA A C 1
ATOM 3322 O O . ALA A 1 425 ? 1.828 33.565 -19.786 1.00 53.25 425 ALA A O 1
ATOM 3323 N N . GLN A 1 426 ? 0.503 33.444 -21.588 1.00 53.97 426 GLN A N 1
ATOM 3324 C CA . GLN A 1 426 ? 0.228 32.009 -21.492 1.00 53.97 426 GLN A CA 1
ATOM 3325 C C . GLN A 1 426 ? 0.415 31.360 -22.866 1.00 53.97 426 GLN A C 1
ATOM 3327 O O . GLN A 1 426 ? -0.325 31.658 -23.801 1.00 53.97 426 GLN A O 1
ATOM 3332 N N . VAL A 1 427 ? 1.414 30.482 -22.991 1.00 53.03 427 VAL A N 1
ATOM 3333 C CA . VAL A 1 427 ? 1.911 30.003 -24.288 1.00 53.03 427 VAL A CA 1
ATOM 3334 C C . VAL A 1 427 ? 2.027 28.480 -24.324 1.00 53.03 427 VAL A C 1
ATOM 3336 O O . VAL A 1 427 ? 2.694 27.853 -23.496 1.00 53.03 427 VAL A O 1
ATOM 3339 N N . CYS A 1 428 ? 1.347 27.855 -25.286 1.00 51.00 428 CYS A N 1
ATOM 3340 C CA . CYS A 1 428 ? 1.043 26.424 -25.207 1.00 51.00 428 CYS A CA 1
ATOM 3341 C C . CYS A 1 428 ? 1.729 25.529 -26.255 1.00 51.00 428 CYS A C 1
ATOM 3343 O O . CYS A 1 428 ? 1.591 24.305 -26.158 1.00 51.00 428 CYS A O 1
ATOM 3345 N N . ARG A 1 429 ? 2.446 26.077 -27.250 1.00 46.31 429 ARG A N 1
ATOM 3346 C CA . ARG A 1 429 ? 2.946 25.332 -28.430 1.00 46.31 429 ARG A CA 1
ATOM 3347 C C . ARG A 1 429 ? 4.382 25.740 -28.863 1.00 46.31 429 ARG A C 1
ATOM 3349 O O . ARG A 1 429 ? 4.877 26.748 -28.379 1.00 46.31 429 ARG A O 1
ATOM 3356 N N . PRO A 1 430 ? 5.091 24.902 -29.657 1.00 43.56 430 PRO A N 1
ATOM 3357 C CA . PRO A 1 430 ? 6.541 24.687 -29.493 1.00 43.56 430 PRO A CA 1
ATOM 3358 C C . PRO A 1 430 ? 7.513 25.583 -30.296 1.00 43.56 430 PRO A C 1
ATOM 3360 O O . PRO A 1 430 ? 8.525 25.091 -30.789 1.00 43.56 430 PRO A O 1
ATOM 3363 N N . MET A 1 431 ? 7.217 26.872 -30.452 1.00 49.22 431 MET A N 1
ATOM 3364 C CA . MET A 1 431 ? 8.238 27.884 -30.762 1.00 49.22 431 MET A CA 1
ATOM 3365 C C . MET A 1 431 ? 7.682 29.256 -30.392 1.00 49.22 431 MET A C 1
ATOM 3367 O O . MET A 1 431 ? 6.814 29.798 -31.082 1.00 49.22 431 MET A O 1
ATOM 3371 N N . SER A 1 432 ? 8.151 29.800 -29.269 1.00 53.59 432 SER A N 1
ATOM 3372 C CA . SER A 1 432 ? 7.671 31.087 -28.771 1.00 53.59 432 SER A CA 1
ATOM 3373 C C . SER A 1 432 ? 8.747 31.891 -28.059 1.00 53.59 432 SER A C 1
ATOM 3375 O O . SER A 1 432 ? 9.343 31.422 -27.086 1.00 53.59 432 SER A O 1
ATOM 3377 N N . VAL A 1 433 ? 8.941 33.124 -28.510 1.00 55.19 433 VAL A N 1
ATOM 3378 C CA . VAL A 1 433 ? 9.913 34.068 -27.956 1.00 55.19 433 VAL A CA 1
ATOM 3379 C C . VAL A 1 433 ? 9.145 35.183 -27.258 1.00 55.19 433 VAL A C 1
ATOM 3381 O O . VAL A 1 433 ? 8.337 35.851 -27.903 1.00 55.19 433 VAL A O 1
ATOM 3384 N N . LEU A 1 434 ? 9.390 35.362 -25.957 1.00 58.69 434 LEU A N 1
ATOM 3385 C CA . LEU A 1 434 ? 8.900 36.490 -25.168 1.00 58.69 434 LEU A CA 1
ATOM 3386 C C . LEU A 1 434 ? 10.089 37.366 -24.765 1.00 58.69 434 LEU A C 1
ATOM 3388 O O . LEU A 1 434 ? 10.920 36.962 -23.952 1.00 58.69 434 LEU A O 1
ATOM 3392 N N . VAL A 1 435 ? 10.172 38.558 -25.349 1.00 61.50 435 VAL A N 1
ATOM 3393 C CA . VAL A 1 435 ? 11.259 39.515 -25.102 1.00 61.50 435 VAL A CA 1
ATOM 3394 C C . VAL A 1 435 ? 10.681 40.790 -24.512 1.00 61.50 435 VAL A C 1
ATOM 3396 O O . VAL A 1 435 ? 9.757 41.374 -25.076 1.00 61.50 435 VAL A O 1
ATOM 3399 N N . VAL A 1 436 ? 11.256 41.215 -23.388 1.00 58.88 436 VAL A N 1
ATOM 3400 C CA . VAL A 1 436 ? 11.055 42.533 -22.783 1.00 58.88 436 VAL A CA 1
ATOM 3401 C C . VAL A 1 436 ? 12.410 43.233 -22.798 1.00 58.88 436 VAL A C 1
ATOM 3403 O O . VAL A 1 436 ? 13.323 42.815 -22.084 1.00 58.88 436 VAL A O 1
ATOM 3406 N N . MET A 1 437 ? 12.558 44.259 -23.638 1.00 64.62 437 MET A N 1
ATOM 3407 C CA . MET A 1 437 ? 13.841 44.934 -23.862 1.00 64.62 437 MET A CA 1
ATOM 3408 C C . MET A 1 437 ? 13.691 46.456 -23.835 1.00 64.62 437 MET A C 1
ATOM 3410 O O . MET A 1 437 ? 12.793 46.996 -24.483 1.00 64.62 437 MET A O 1
ATOM 3414 N N . ASN A 1 438 ? 14.585 47.138 -23.110 1.00 64.69 438 ASN A N 1
ATOM 3415 C CA . ASN A 1 438 ? 14.581 48.599 -22.942 1.00 64.69 438 ASN A CA 1
ATOM 3416 C C . ASN A 1 438 ? 13.200 49.122 -22.483 1.00 64.69 438 ASN A C 1
ATOM 3418 O O . ASN A 1 438 ? 12.626 50.021 -23.099 1.00 64.69 438 ASN A O 1
ATOM 3422 N N . ALA A 1 439 ? 12.617 48.496 -21.456 1.00 58.59 439 ALA A N 1
ATOM 3423 C CA . ALA A 1 439 ? 11.234 48.737 -21.049 1.00 58.59 439 ALA A CA 1
ATOM 3424 C C . ALA A 1 439 ? 11.113 49.114 -19.566 1.00 58.59 439 ALA A C 1
ATOM 3426 O O . ALA A 1 439 ? 11.780 48.533 -18.705 1.00 58.59 439 ALA A O 1
ATOM 3427 N N . VAL A 1 440 ? 10.215 50.057 -19.271 1.00 59.19 440 VAL A N 1
ATOM 3428 C CA . VAL A 1 440 ? 9.886 50.486 -17.903 1.00 59.19 440 VAL A CA 1
ATOM 3429 C C . VAL A 1 440 ? 8.474 50.016 -17.573 1.00 59.19 440 VAL A C 1
ATOM 3431 O O . VAL A 1 440 ? 7.523 50.334 -18.287 1.00 59.19 440 VAL A O 1
ATOM 3434 N N . LEU A 1 441 ? 8.348 49.226 -16.508 1.00 57.50 441 LEU A N 1
ATOM 3435 C CA . LEU A 1 441 ? 7.138 48.488 -16.150 1.00 57.50 441 LEU A CA 1
ATOM 3436 C C . LEU A 1 441 ? 6.796 48.708 -14.675 1.00 57.50 441 LEU A C 1
ATOM 3438 O O . LEU A 1 441 ? 7.546 48.290 -13.791 1.00 57.50 441 LEU A O 1
ATOM 3442 N N . SER A 1 442 ? 5.630 49.293 -14.388 1.00 55.72 442 SER A N 1
ATOM 3443 C CA . SER A 1 442 ? 5.177 49.411 -12.992 1.00 55.72 442 SER A CA 1
ATOM 3444 C C . SER A 1 442 ? 4.646 48.085 -12.409 1.00 55.72 442 SER A C 1
ATOM 3446 O O . SER A 1 442 ? 4.450 47.957 -11.199 1.00 55.72 442 SER A O 1
ATOM 3448 N N . GLY A 1 443 ? 4.403 47.079 -13.259 1.00 57.62 443 GLY A N 1
ATOM 3449 C CA . GLY A 1 443 ? 3.841 45.782 -12.879 1.00 57.62 443 GLY A CA 1
ATOM 3450 C C . GLY A 1 443 ? 4.815 44.598 -12.938 1.00 57.62 443 GLY A C 1
ATOM 3451 O O . GLY A 1 443 ? 5.937 44.673 -13.428 1.00 57.62 443 GLY A O 1
ATOM 3452 N N . SER A 1 444 ? 4.352 43.441 -12.452 1.00 61.88 444 SER A N 1
ATOM 3453 C CA . SER A 1 444 ? 5.090 42.169 -12.532 1.00 61.88 444 SER A CA 1
ATOM 3454 C C . SER A 1 444 ? 5.027 41.536 -13.927 1.00 61.88 444 SER A C 1
ATOM 3456 O O . SER A 1 444 ? 3.960 41.551 -14.540 1.00 61.88 444 SER A O 1
ATOM 3458 N N . VAL A 1 445 ? 6.079 40.840 -14.363 1.00 58.25 445 VAL A N 1
ATOM 3459 C CA . VAL A 1 445 ? 6.032 39.973 -15.558 1.00 58.25 445 VAL A CA 1
ATOM 3460 C C . VAL A 1 445 ? 5.665 38.546 -15.146 1.00 58.25 445 VAL A C 1
ATOM 3462 O O . VAL A 1 445 ? 6.226 37.982 -14.202 1.00 58.25 445 VAL A O 1
ATOM 3465 N N . SER A 1 446 ? 4.707 37.937 -15.847 1.00 62.06 446 SER A N 1
ATOM 3466 C CA . SER A 1 446 ? 4.205 36.595 -15.532 1.00 62.06 446 SER A CA 1
ATOM 3467 C C . SER A 1 446 ? 4.011 35.724 -16.776 1.00 62.06 446 SER A C 1
ATOM 3469 O O . SER A 1 446 ? 3.334 36.120 -17.720 1.00 62.06 446 SER A O 1
ATOM 3471 N N . ALA A 1 447 ? 4.592 34.520 -16.769 1.00 59.72 447 ALA A N 1
ATOM 3472 C CA . ALA A 1 447 ? 4.595 33.598 -17.904 1.00 59.72 447 ALA A CA 1
ATOM 3473 C C . ALA A 1 447 ? 4.228 32.156 -17.498 1.00 59.72 447 ALA A C 1
ATOM 3475 O O . ALA A 1 447 ? 4.805 31.584 -16.568 1.00 59.72 447 ALA A O 1
ATOM 3476 N N . LYS A 1 448 ? 3.295 31.535 -18.231 1.00 59.44 448 LYS A N 1
ATOM 3477 C CA . LYS A 1 448 ? 3.001 30.088 -18.185 1.00 59.44 448 LYS A CA 1
ATOM 3478 C C . LYS A 1 448 ? 3.326 29.474 -19.550 1.00 59.44 448 LYS A C 1
ATOM 3480 O O . LYS A 1 448 ? 2.695 29.853 -20.532 1.00 59.44 448 LYS A O 1
ATOM 3485 N N . VAL A 1 449 ? 4.275 28.539 -19.626 1.00 58.34 449 VAL A N 1
ATOM 3486 C CA . VAL A 1 449 ? 4.803 28.008 -20.897 1.00 58.34 449 VAL A CA 1
ATOM 3487 C C . VAL A 1 449 ? 4.867 26.477 -20.902 1.00 58.34 449 VAL A C 1
ATOM 3489 O O . VAL A 1 449 ? 5.457 25.861 -20.016 1.00 58.34 449 VAL A O 1
ATOM 3492 N N . CYS A 1 450 ? 4.249 25.823 -21.892 1.00 54.06 450 CYS A N 1
ATOM 3493 C CA . CYS A 1 450 ? 3.918 24.394 -21.765 1.00 54.06 450 CYS A CA 1
ATOM 3494 C C . CYS A 1 450 ? 4.656 23.406 -22.694 1.00 54.06 450 CYS A C 1
ATOM 3496 O O . CYS A 1 450 ? 4.529 22.197 -22.476 1.00 54.06 450 CYS A O 1
ATOM 3498 N N . ARG A 1 451 ? 5.371 23.846 -23.743 1.00 51.66 451 ARG A N 1
ATOM 3499 C CA . ARG A 1 451 ? 5.899 22.983 -24.836 1.00 51.66 451 ARG A CA 1
ATOM 3500 C C . ARG A 1 451 ? 7.316 23.426 -25.302 1.00 51.66 451 ARG A C 1
ATOM 3502 O O . ARG A 1 451 ? 7.717 24.509 -24.900 1.00 51.66 451 ARG A O 1
ATOM 3509 N N . PRO A 1 452 ? 8.107 22.568 -26.001 1.00 47.44 452 PRO A N 1
ATOM 3510 C CA . PRO A 1 452 ? 9.537 22.803 -26.300 1.00 47.44 452 PRO A CA 1
ATOM 3511 C C . PRO A 1 452 ? 9.865 24.146 -26.961 1.00 47.44 452 PRO A C 1
ATOM 3513 O O . PRO A 1 452 ? 9.042 24.661 -27.704 1.00 47.44 452 PRO A O 1
ATOM 3516 N N . MET A 1 453 ? 11.100 24.618 -26.756 1.00 52.19 453 MET A N 1
ATOM 3517 C CA . MET A 1 453 ? 11.677 25.848 -27.317 1.00 52.19 453 MET A CA 1
ATOM 3518 C C . MET A 1 453 ? 10.882 27.116 -26.989 1.00 52.19 453 MET A C 1
ATOM 3520 O O . MET A 1 453 ? 10.108 27.645 -27.790 1.00 52.19 453 MET A O 1
ATOM 3524 N N . SER A 1 454 ? 11.146 27.634 -25.788 1.00 58.19 454 SER A N 1
ATOM 3525 C CA . SER A 1 454 ? 10.693 28.957 -25.368 1.00 58.19 454 SER A CA 1
ATOM 3526 C C . SER A 1 454 ? 11.814 29.783 -24.749 1.00 58.19 454 SER A C 1
ATOM 3528 O O . SER A 1 454 ? 12.434 29.350 -23.774 1.00 58.19 454 SER A O 1
ATOM 3530 N N . VAL A 1 455 ? 12.024 30.989 -25.268 1.00 59.03 455 VAL A N 1
ATOM 3531 C CA . VAL A 1 455 ? 12.993 31.955 -24.738 1.00 59.03 455 VAL A CA 1
ATOM 3532 C C . VAL A 1 455 ? 12.227 33.076 -24.043 1.00 59.03 455 VAL A C 1
ATOM 3534 O O . VAL A 1 455 ? 11.342 33.677 -24.653 1.00 59.03 455 VAL A O 1
ATOM 3537 N N . LEU A 1 456 ? 12.555 33.337 -22.775 1.00 65.94 456 LEU A N 1
ATOM 3538 C CA . LEU A 1 456 ? 12.091 34.499 -22.020 1.00 65.94 456 LEU A CA 1
ATOM 3539 C C . LEU A 1 456 ? 13.304 35.334 -21.605 1.00 65.94 456 LEU A C 1
ATOM 3541 O O . LEU A 1 456 ? 14.078 34.925 -20.739 1.00 65.94 456 LEU A O 1
ATOM 3545 N N . VAL A 1 457 ? 13.459 36.499 -22.229 1.00 67.69 457 VAL A N 1
ATOM 3546 C CA . VAL A 1 457 ? 14.546 37.443 -21.942 1.00 67.69 457 VAL A CA 1
ATOM 3547 C C . VAL A 1 457 ? 13.961 38.746 -21.415 1.00 67.69 457 VAL A C 1
ATOM 3549 O O . VAL A 1 457 ? 13.064 39.328 -22.025 1.00 67.69 457 VAL A O 1
ATOM 3552 N N . VAL A 1 458 ? 14.498 39.193 -20.281 1.00 65.88 458 VAL A N 1
ATOM 3553 C CA . VAL A 1 458 ? 14.280 40.523 -19.710 1.00 65.88 458 VAL A CA 1
ATOM 3554 C C . VAL A 1 458 ? 15.635 41.225 -19.694 1.00 65.88 458 VAL A C 1
ATOM 3556 O O . VAL A 1 458 ? 16.549 40.775 -19.000 1.00 65.88 458 VAL A O 1
ATOM 3559 N N . MET A 1 459 ? 15.784 42.283 -20.491 1.00 74.44 459 MET A N 1
ATOM 3560 C CA . MET A 1 459 ? 17.064 42.964 -20.698 1.00 74.44 459 MET A CA 1
ATOM 3561 C C . MET A 1 459 ? 16.904 44.484 -20.660 1.00 74.44 459 MET A C 1
ATOM 3563 O O . MET A 1 459 ? 15.994 45.026 -21.287 1.00 74.44 459 MET A O 1
ATOM 3567 N N . ASN A 1 460 ? 17.807 45.171 -19.952 1.00 73.06 460 ASN A N 1
ATOM 3568 C CA . ASN A 1 460 ? 17.786 46.631 -19.787 1.00 73.06 460 ASN A CA 1
ATOM 3569 C C . ASN A 1 460 ? 16.412 47.144 -19.294 1.00 73.06 460 ASN A C 1
ATOM 3571 O O . ASN A 1 460 ? 15.879 48.121 -19.823 1.00 73.06 460 ASN A O 1
ATOM 3575 N N . ALA A 1 461 ? 15.788 46.437 -18.346 1.00 69.06 461 ALA A N 1
ATOM 3576 C CA . ALA A 1 461 ? 14.426 46.718 -17.898 1.00 69.06 461 ALA A CA 1
ATOM 3577 C C . ALA A 1 461 ? 14.379 47.201 -16.442 1.00 69.06 461 ALA A C 1
ATOM 3579 O O . ALA A 1 461 ? 15.120 46.717 -15.581 1.00 69.06 461 ALA A O 1
ATOM 3580 N N . VAL A 1 462 ? 13.456 48.123 -16.160 1.00 69.81 462 VAL A N 1
ATOM 3581 C CA . VAL A 1 462 ? 13.168 48.617 -14.806 1.00 69.81 462 VAL A CA 1
ATOM 3582 C C . VAL A 1 462 ? 11.765 48.168 -14.422 1.00 69.81 462 VAL A C 1
ATOM 3584 O O . VAL A 1 462 ? 10.792 48.547 -15.075 1.00 69.81 462 VAL A O 1
ATOM 3587 N N . LEU A 1 463 ? 11.662 47.338 -13.382 1.00 67.62 463 LEU A N 1
ATOM 3588 C CA . LEU A 1 463 ? 10.408 46.719 -12.950 1.00 67.62 463 LEU A CA 1
ATOM 3589 C C . LEU A 1 463 ? 10.137 46.967 -11.465 1.00 67.62 463 LEU A C 1
ATOM 3591 O O . LEU A 1 463 ? 10.837 46.426 -10.607 1.00 67.62 463 LEU A O 1
ATOM 3595 N N . SER A 1 464 ? 9.043 47.654 -11.129 1.00 67.69 464 SER A N 1
ATOM 3596 C CA . SER A 1 464 ? 8.559 47.712 -9.736 1.00 67.69 464 SER A CA 1
ATOM 3597 C C . SER A 1 464 ? 7.746 46.466 -9.335 1.00 67.69 464 SER A C 1
ATOM 3599 O O . SER A 1 464 ? 6.786 46.545 -8.569 1.00 67.69 464 SER A O 1
ATOM 3601 N N . GLY A 1 465 ? 8.107 45.296 -9.875 1.00 66.44 465 GLY A N 1
ATOM 3602 C CA . GLY A 1 465 ? 7.385 44.040 -9.701 1.00 66.44 465 GLY A CA 1
ATOM 3603 C C . GLY A 1 465 ? 8.268 42.796 -9.828 1.00 66.44 465 GLY A C 1
ATOM 3604 O O . GLY A 1 465 ? 9.452 42.858 -10.147 1.00 66.44 465 GLY A O 1
ATOM 3605 N N . SER A 1 466 ? 7.677 41.630 -9.557 1.00 74.31 466 SER A N 1
ATOM 3606 C CA . SER A 1 466 ? 8.349 40.320 -9.626 1.00 74.31 466 SER A CA 1
ATOM 3607 C C . SER A 1 466 ? 8.331 39.701 -11.030 1.00 74.31 466 SER A C 1
ATOM 3609 O O . SER A 1 466 ? 7.451 39.999 -11.837 1.00 74.31 466 SER A O 1
ATOM 3611 N N . VAL A 1 467 ? 9.253 38.768 -11.297 1.00 70.56 467 VAL A N 1
ATOM 3612 C CA . VAL A 1 467 ? 9.241 37.919 -12.505 1.00 70.56 467 VAL A CA 1
ATOM 3613 C C . VAL A 1 467 ? 8.838 36.498 -12.115 1.00 70.56 467 VAL A C 1
ATOM 3615 O O . VAL A 1 467 ? 9.477 35.866 -11.271 1.00 70.56 467 VAL A O 1
ATOM 3618 N N . ARG A 1 468 ? 7.752 35.985 -12.703 1.00 72.56 468 ARG A N 1
ATOM 3619 C CA . ARG A 1 468 ? 7.137 34.700 -12.318 1.00 72.56 468 ARG A CA 1
ATOM 3620 C C . ARG A 1 468 ? 6.934 33.787 -13.528 1.00 72.56 468 ARG A C 1
ATOM 3622 O O . ARG A 1 468 ? 6.081 34.066 -14.366 1.00 72.56 468 ARG A O 1
ATOM 3629 N N . ALA A 1 469 ? 7.665 32.674 -13.592 1.00 66.75 469 ALA A N 1
ATOM 3630 C CA . ALA A 1 469 ? 7.642 31.730 -14.711 1.00 66.75 469 ALA A CA 1
ATOM 3631 C C . ALA A 1 469 ? 7.267 30.297 -14.279 1.00 66.75 469 ALA A C 1
ATOM 3633 O O . ALA A 1 469 ? 7.822 29.753 -13.322 1.00 66.75 469 ALA A O 1
ATOM 3634 N N . LYS A 1 470 ? 6.365 29.648 -15.024 1.00 64.69 470 LYS A N 1
ATOM 3635 C CA . LYS A 1 470 ? 6.117 28.194 -14.958 1.00 64.69 470 LYS A CA 1
ATOM 3636 C C . LYS A 1 470 ? 6.362 27.577 -16.337 1.00 64.69 470 LYS A C 1
ATOM 3638 O O . LYS A 1 470 ? 5.699 27.982 -17.286 1.00 64.69 470 LYS A O 1
ATOM 3643 N N . VAL A 1 471 ? 7.281 26.616 -16.447 1.00 61.47 471 VAL A N 1
ATOM 3644 C CA . VAL A 1 471 ? 7.775 26.053 -17.717 1.00 61.47 471 VAL A CA 1
ATOM 3645 C C . VAL A 1 471 ? 7.768 24.518 -17.690 1.00 61.47 471 VAL A C 1
ATOM 3647 O O . VAL A 1 471 ? 8.340 23.900 -16.795 1.00 61.47 471 VAL A O 1
ATOM 3650 N N . CYS A 1 472 ? 7.118 23.861 -18.655 1.00 56.06 472 CYS A N 1
ATOM 3651 C CA . CYS A 1 472 ? 6.797 22.430 -18.511 1.00 56.06 472 CYS A CA 1
ATOM 3652 C C . CYS A 1 472 ? 7.591 21.431 -19.381 1.00 56.06 472 CYS A C 1
ATOM 3654 O O . CYS A 1 472 ? 7.530 20.237 -19.079 1.00 56.06 472 CYS A O 1
ATOM 3656 N N . ARG A 1 473 ? 8.260 21.840 -20.475 1.00 55.31 473 ARG A N 1
ATOM 3657 C CA . ARG A 1 473 ? 8.873 20.947 -21.503 1.00 55.31 473 ARG A CA 1
ATOM 3658 C C . ARG A 1 473 ? 10.172 21.569 -22.099 1.00 55.31 473 ARG A C 1
ATOM 3660 O O . ARG A 1 473 ? 10.478 22.700 -21.748 1.00 55.31 473 ARG A O 1
ATOM 3667 N N . PRO A 1 474 ? 11.010 20.842 -22.871 1.00 48.06 474 PRO A N 1
ATOM 3668 C CA . PRO A 1 474 ? 12.377 20.494 -22.497 1.00 48.06 474 PRO A CA 1
ATOM 3669 C C . PRO A 1 474 ? 13.435 21.240 -23.338 1.00 48.06 474 PRO A C 1
ATOM 3671 O O . PRO A 1 474 ? 14.298 20.628 -23.958 1.00 48.06 474 PRO A O 1
ATOM 3674 N N . MET A 1 475 ? 13.259 22.550 -23.481 1.00 53.44 475 MET A N 1
ATOM 3675 C CA . MET A 1 475 ? 14.284 23.481 -23.959 1.00 53.44 475 MET A CA 1
ATOM 3676 C C . MET A 1 475 ? 13.765 24.883 -23.664 1.00 53.44 475 MET A C 1
ATOM 3678 O O . MET A 1 475 ? 12.836 25.353 -24.330 1.00 53.44 475 MET A O 1
ATOM 3682 N N . SER A 1 476 ? 14.307 25.524 -22.632 1.00 60.09 476 SER A N 1
ATOM 3683 C CA . SER A 1 476 ? 13.887 26.872 -22.248 1.00 60.09 476 SER A CA 1
ATOM 3684 C C . SER A 1 476 ? 15.003 27.678 -21.601 1.00 60.09 476 SER A C 1
ATOM 3686 O O . SER A 1 476 ? 15.615 27.221 -20.633 1.00 60.09 476 SER A O 1
ATOM 3688 N N . VAL A 1 477 ? 15.198 28.900 -22.085 1.00 60.56 477 VAL A N 1
ATOM 3689 C CA . VAL A 1 477 ? 16.148 29.865 -21.525 1.00 60.56 477 VAL A CA 1
ATOM 3690 C C . VAL A 1 477 ? 15.354 30.985 -20.862 1.00 60.56 477 VAL A C 1
ATOM 3692 O O . VAL A 1 477 ? 14.507 31.603 -21.508 1.00 60.56 477 VAL A O 1
ATOM 3695 N N . LEU A 1 478 ? 15.614 31.220 -19.576 1.00 69.62 478 LEU A N 1
ATOM 3696 C CA . LEU A 1 478 ? 15.106 32.362 -18.820 1.00 69.62 478 LEU A CA 1
ATOM 3697 C C . LEU A 1 478 ? 16.300 33.190 -18.346 1.00 69.62 478 LEU A C 1
ATOM 3699 O O . LEU A 1 478 ? 17.049 32.746 -17.478 1.00 69.62 478 LEU A O 1
ATOM 3703 N N . VAL A 1 479 ? 16.478 34.378 -18.920 1.00 72.38 479 VAL A N 1
ATOM 3704 C CA . VAL A 1 479 ? 17.579 35.288 -18.575 1.00 72.38 479 VAL A CA 1
ATOM 3705 C C . VAL A 1 479 ? 17.032 36.649 -18.163 1.00 72.38 479 VAL A C 1
ATOM 3707 O O . VAL A 1 479 ? 16.218 37.245 -18.869 1.00 72.38 479 VAL A O 1
ATOM 3710 N N . VAL A 1 480 ? 17.512 37.133 -17.019 1.00 71.38 480 VAL A N 1
ATOM 3711 C CA . VAL A 1 480 ? 17.372 38.520 -16.566 1.00 71.38 480 VAL A CA 1
ATOM 3712 C C . VAL A 1 480 ? 18.764 39.148 -16.592 1.00 71.38 480 VAL A C 1
ATOM 3714 O O . VAL A 1 480 ? 19.675 38.639 -15.936 1.00 71.38 480 VAL A O 1
ATOM 3717 N N . MET A 1 481 ? 18.939 40.216 -17.369 1.00 78.19 481 MET A N 1
ATOM 3718 C CA . MET A 1 481 ? 20.239 40.855 -17.586 1.00 78.19 481 MET A CA 1
ATOM 3719 C C . MET A 1 481 ? 20.138 42.382 -17.521 1.00 78.19 481 MET A C 1
ATOM 3721 O O . MET A 1 481 ? 19.165 42.955 -18.017 1.00 78.19 481 MET A O 1
ATOM 3725 N N . ASN A 1 482 ? 21.145 43.042 -16.937 1.00 76.88 482 ASN A N 1
ATOM 3726 C CA . ASN A 1 482 ? 21.256 44.508 -16.872 1.00 76.88 482 ASN A CA 1
ATOM 3727 C C . ASN A 1 482 ? 19.963 45.196 -16.373 1.00 76.88 482 ASN A C 1
ATOM 3729 O O . ASN A 1 482 ? 19.542 46.210 -16.927 1.00 76.88 482 ASN A O 1
ATOM 3733 N N . SER A 1 483 ? 19.259 44.596 -15.406 1.00 79.81 483 SER A N 1
ATOM 3734 C CA . SER A 1 483 ? 17.897 45.000 -15.028 1.00 79.81 483 SER A CA 1
ATOM 3735 C C . SER A 1 483 ? 17.772 45.294 -13.532 1.00 79.81 483 SER A C 1
ATOM 3737 O O . SER A 1 483 ? 18.474 44.709 -12.704 1.00 79.81 483 SER A O 1
ATOM 3739 N N . VAL A 1 484 ? 16.847 46.191 -13.182 1.00 76.19 484 VAL A N 1
ATOM 3740 C CA . VAL A 1 484 ? 16.565 46.600 -11.797 1.00 76.19 484 VAL A CA 1
ATOM 3741 C C . VAL A 1 484 ? 15.146 46.179 -11.433 1.00 76.19 484 VAL A C 1
ATOM 3743 O O . VAL A 1 484 ? 14.190 46.561 -12.111 1.00 76.19 484 VAL A O 1
ATOM 3746 N N . LEU A 1 485 ? 15.005 45.382 -10.370 1.00 74.50 485 LEU A N 1
ATOM 3747 C CA . LEU A 1 485 ? 13.718 44.845 -9.929 1.00 74.50 485 LEU A CA 1
ATOM 3748 C C . LEU A 1 485 ? 13.478 45.105 -8.440 1.00 74.50 485 LEU A C 1
ATOM 3750 O O . LEU A 1 485 ? 14.279 44.699 -7.598 1.00 74.50 485 LEU A O 1
ATOM 3754 N N . SER A 1 486 ? 12.316 45.667 -8.092 1.00 73.50 486 SER A N 1
ATOM 3755 C CA . SER A 1 486 ? 11.877 45.711 -6.685 1.00 73.50 486 SER A CA 1
ATOM 3756 C C . SER A 1 486 ? 11.301 44.372 -6.183 1.00 73.50 486 SER A C 1
ATOM 3758 O O . SER A 1 486 ? 10.932 44.227 -5.017 1.00 73.50 486 SER A O 1
ATOM 3760 N N . GLY A 1 487 ? 11.175 43.381 -7.074 1.00 71.69 487 GLY A N 1
ATOM 3761 C CA . GLY A 1 487 ? 10.546 42.092 -6.805 1.00 71.69 487 GLY A CA 1
ATOM 3762 C C . GLY A 1 487 ? 11.492 40.890 -6.841 1.00 71.69 487 GLY A C 1
ATOM 3763 O O . GLY A 1 487 ? 12.642 40.955 -7.262 1.00 71.69 487 GLY A O 1
ATOM 3764 N N . SER A 1 488 ? 10.956 39.739 -6.429 1.00 78.25 488 SER A N 1
ATOM 3765 C CA . SER A 1 488 ? 11.628 38.435 -6.509 1.00 78.25 488 SER A CA 1
ATOM 3766 C C . SER A 1 488 ? 11.511 37.783 -7.894 1.00 78.25 488 SER A C 1
ATOM 3768 O O . SER A 1 488 ? 10.579 38.056 -8.657 1.00 78.25 488 SER A O 1
ATOM 3770 N N . VAL A 1 489 ? 12.423 36.850 -8.189 1.00 76.19 489 VAL A N 1
ATOM 3771 C CA . VAL A 1 489 ? 12.354 35.958 -9.359 1.00 76.19 489 VAL A CA 1
ATOM 3772 C C . VAL A 1 489 ? 11.916 34.566 -8.900 1.00 76.19 489 VAL A C 1
ATOM 3774 O O . VAL A 1 489 ? 12.518 33.970 -8.001 1.00 76.19 489 VAL A O 1
ATOM 3777 N N . ARG A 1 490 ? 10.854 34.023 -9.507 1.00 75.75 490 ARG A N 1
ATOM 3778 C CA . ARG A 1 490 ? 10.303 32.701 -9.160 1.00 75.75 490 ARG A CA 1
ATOM 3779 C C . ARG A 1 490 ? 10.052 31.845 -10.400 1.00 75.75 490 ARG A C 1
ATOM 3781 O O . ARG A 1 490 ? 9.186 32.173 -11.209 1.00 75.75 490 ARG A O 1
ATOM 3788 N N . ALA A 1 491 ? 10.758 30.721 -10.498 1.00 69.94 491 ALA A N 1
ATOM 3789 C CA . ALA A 1 491 ? 10.696 29.772 -11.604 1.00 69.94 491 ALA A CA 1
ATOM 3790 C C . ALA A 1 491 ? 10.268 28.359 -11.151 1.00 69.94 491 ALA A C 1
ATOM 3792 O O . ALA A 1 491 ? 10.667 27.867 -10.093 1.00 69.94 491 ALA A O 1
ATOM 3793 N N . GLN A 1 492 ? 9.484 27.672 -11.981 1.00 68.94 492 GLN A N 1
ATOM 3794 C CA . GLN A 1 492 ? 9.122 26.260 -11.817 1.00 68.94 492 GLN A CA 1
ATOM 3795 C C . GLN A 1 492 ? 9.301 25.544 -13.163 1.00 68.94 492 GLN A C 1
ATOM 3797 O O . GLN A 1 492 ? 8.593 25.880 -14.108 1.00 68.94 492 GLN A O 1
ATOM 3802 N N . VAL A 1 493 ? 10.229 24.586 -13.260 1.00 62.53 493 VAL A N 1
ATOM 3803 C CA . VAL A 1 493 ? 10.674 23.952 -14.516 1.00 62.53 493 VAL A CA 1
ATOM 3804 C C . VAL A 1 493 ? 10.577 22.421 -14.440 1.00 62.53 493 VAL A C 1
ATOM 3806 O O . VAL A 1 493 ? 11.161 21.792 -13.562 1.00 62.53 493 VAL A O 1
ATOM 3809 N N . CYS A 1 494 ? 9.836 21.776 -15.345 1.00 55.94 494 CYS A N 1
ATOM 3810 C CA . CYS A 1 494 ? 9.444 20.369 -15.142 1.00 55.94 494 CYS A CA 1
ATOM 3811 C C . CYS A 1 494 ? 10.218 19.301 -15.946 1.00 55.94 494 CYS A C 1
ATOM 3813 O O . CYS A 1 494 ? 10.033 18.110 -15.676 1.00 55.94 494 CYS A O 1
ATOM 3815 N N . ARG A 1 495 ? 11.013 19.663 -16.962 1.00 54.59 495 ARG A N 1
ATOM 3816 C CA . ARG A 1 495 ? 11.567 18.740 -17.986 1.00 54.59 495 ARG A CA 1
ATOM 3817 C C . ARG A 1 495 ? 12.939 19.233 -18.513 1.00 54.59 495 ARG A C 1
ATOM 3819 O O . ARG A 1 495 ? 13.230 20.401 -18.286 1.00 54.59 495 ARG A O 1
ATOM 3826 N N . PRO A 1 496 ? 13.780 18.354 -19.106 1.00 47.84 496 PRO A N 1
ATOM 3827 C CA . PRO A 1 496 ? 15.234 18.564 -19.216 1.00 47.84 496 PRO A CA 1
ATOM 3828 C C . PRO A 1 496 ? 15.663 19.710 -20.143 1.00 47.84 496 PRO A C 1
ATOM 3830 O O . PRO A 1 496 ? 14.871 20.134 -20.973 1.00 47.84 496 PRO A O 1
ATOM 3833 N N . MET A 1 497 ? 16.917 20.157 -20.017 1.00 53.19 497 MET A N 1
ATOM 3834 C CA . MET A 1 497 ? 17.516 21.325 -20.689 1.00 53.19 497 MET A CA 1
ATOM 3835 C C . MET A 1 497 ? 16.806 22.655 -20.399 1.00 53.19 497 MET A C 1
ATOM 3837 O O . MET A 1 497 ? 15.940 23.126 -21.139 1.00 53.19 497 MET A O 1
ATOM 3841 N N . SER A 1 498 ? 17.248 23.315 -19.327 1.00 60.44 498 SER A N 1
ATOM 3842 C CA . SER A 1 498 ? 16.896 24.710 -19.050 1.00 60.44 498 SER A CA 1
ATOM 3843 C C . SER A 1 498 ? 18.051 25.500 -18.441 1.00 60.44 498 SER A C 1
ATOM 3845 O O . SER A 1 498 ? 18.658 25.037 -17.471 1.00 60.44 498 SER A O 1
ATOM 3847 N N . VAL A 1 499 ? 18.277 26.714 -18.946 1.00 60.38 499 VAL A N 1
ATOM 3848 C CA . VAL A 1 499 ? 19.197 27.695 -18.351 1.00 60.38 499 VAL A CA 1
ATOM 3849 C C . VAL A 1 499 ? 18.376 28.787 -17.670 1.00 60.38 499 VAL A C 1
ATOM 3851 O O . VAL A 1 499 ? 17.495 29.380 -18.296 1.00 60.38 499 VAL A O 1
ATOM 3854 N N . LEU A 1 500 ? 18.664 29.046 -16.395 1.00 68.06 500 LEU A N 1
ATOM 3855 C CA . LEU A 1 500 ? 18.126 30.163 -15.624 1.00 68.06 500 LEU A CA 1
ATOM 3856 C C . LEU A 1 500 ? 19.287 31.067 -15.195 1.00 68.06 500 LEU A C 1
ATOM 3858 O O . LEU A 1 500 ? 20.075 30.686 -14.332 1.00 68.06 500 LEU A O 1
ATOM 3862 N N . GLY A 1 501 ? 19.393 32.239 -15.820 1.00 70.50 501 GLY A N 1
ATOM 3863 C CA . GLY A 1 501 ? 20.465 33.207 -15.586 1.00 70.50 501 GLY A CA 1
ATOM 3864 C C . GLY A 1 501 ? 19.954 34.513 -14.982 1.00 70.50 501 GLY A C 1
ATOM 3865 O O . GLY A 1 501 ? 19.000 35.100 -15.494 1.00 70.50 501 GLY A O 1
ATOM 3866 N N . VAL A 1 502 ? 20.613 34.995 -13.929 1.00 71.25 502 VAL A N 1
ATOM 3867 C CA . VAL A 1 502 ? 20.493 36.381 -13.446 1.00 71.25 502 VAL A CA 1
ATOM 3868 C C . VAL A 1 502 ? 21.882 37.006 -13.500 1.00 71.25 502 VAL A C 1
ATOM 3870 O O . VAL A 1 502 ? 22.788 36.527 -12.822 1.00 71.25 502 VAL A O 1
ATOM 3873 N N . MET A 1 503 ? 22.057 38.035 -14.331 1.00 78.12 503 MET A N 1
ATOM 3874 C CA . MET A 1 503 ? 23.364 38.632 -14.635 1.00 78.12 503 MET A CA 1
ATOM 3875 C C . MET A 1 503 ? 23.329 40.158 -14.522 1.00 78.12 503 MET A C 1
ATOM 3877 O O . MET A 1 503 ? 22.374 40.779 -14.993 1.00 78.12 503 MET A O 1
ATOM 3881 N N . ASN A 1 504 ? 24.364 40.773 -13.937 1.00 78.38 504 ASN A N 1
ATOM 3882 C CA . ASN A 1 504 ? 24.539 42.237 -13.874 1.00 78.38 504 ASN A CA 1
ATOM 3883 C C . ASN A 1 504 ? 23.265 42.985 -13.406 1.00 78.38 504 ASN A C 1
ATOM 3885 O O . ASN A 1 504 ? 22.841 43.951 -14.038 1.00 78.38 504 ASN A O 1
ATOM 3889 N N . SER A 1 505 ? 22.567 42.477 -12.385 1.00 81.81 505 SER A N 1
ATOM 3890 C CA . SER A 1 505 ? 21.208 42.929 -12.033 1.00 81.81 505 SER A CA 1
ATOM 3891 C C . SER A 1 505 ? 21.043 43.164 -10.531 1.00 81.81 505 SER A C 1
ATOM 3893 O O . SER A 1 505 ? 21.646 42.466 -9.712 1.00 81.81 505 SER A O 1
ATOM 3895 N N . VAL A 1 506 ? 20.190 44.128 -10.174 1.00 77.06 506 VAL A N 1
ATOM 3896 C CA . VAL A 1 506 ? 19.905 44.519 -8.782 1.00 77.06 506 VAL A CA 1
ATOM 3897 C C . VAL A 1 506 ? 18.473 44.129 -8.426 1.00 77.06 506 VAL A C 1
ATOM 3899 O O . VAL A 1 506 ? 17.534 44.491 -9.138 1.00 77.06 506 VAL A O 1
ATOM 3902 N N . LEU A 1 507 ? 18.304 43.378 -7.334 1.00 77.00 507 LEU A N 1
ATOM 3903 C CA . LEU A 1 507 ? 17.014 42.846 -6.894 1.00 77.00 507 LEU A CA 1
ATOM 3904 C C . LEU A 1 507 ? 16.791 43.081 -5.396 1.00 77.00 507 LEU A C 1
ATOM 3906 O O . LEU A 1 507 ? 17.502 42.514 -4.565 1.00 77.00 507 LEU A O 1
ATOM 3910 N N . SER A 1 508 ? 15.729 43.796 -5.016 1.00 74.75 508 SER A N 1
ATOM 3911 C CA . SER A 1 508 ? 15.301 43.866 -3.604 1.00 74.75 508 SER A CA 1
ATOM 3912 C C . SER A 1 508 ? 14.461 42.644 -3.184 1.00 74.75 508 SER A C 1
ATOM 3914 O O . SER A 1 508 ? 13.428 42.761 -2.525 1.00 74.75 508 SER A O 1
ATOM 3916 N N . GLY A 1 509 ? 14.853 41.447 -3.634 1.00 73.56 509 GLY A N 1
ATOM 3917 C CA . GLY A 1 509 ? 14.074 40.222 -3.479 1.00 73.56 509 GLY A CA 1
ATOM 3918 C C . GLY A 1 509 ? 14.883 38.942 -3.696 1.00 73.56 509 GLY A C 1
ATOM 3919 O O . GLY A 1 509 ? 16.041 38.962 -4.100 1.00 73.56 509 GLY A O 1
ATOM 3920 N N . SER A 1 510 ? 14.260 37.800 -3.404 1.00 78.06 510 SER A N 1
ATOM 3921 C CA . SER A 1 510 ? 14.870 36.468 -3.500 1.00 78.06 510 SER A CA 1
ATOM 3922 C C . SER A 1 510 ? 14.774 35.838 -4.897 1.00 78.06 510 SER A C 1
ATOM 3924 O O . SER A 1 510 ? 13.882 36.156 -5.689 1.00 78.06 510 SER A O 1
ATOM 3926 N N . VAL A 1 511 ? 15.662 34.877 -5.176 1.00 76.44 511 VAL A N 1
ATOM 3927 C CA . VAL A 1 511 ? 15.616 34.018 -6.374 1.00 76.44 511 VAL A CA 1
ATOM 3928 C C . VAL A 1 511 ? 15.195 32.611 -5.958 1.00 76.44 511 VAL A C 1
ATOM 3930 O O . VAL A 1 511 ? 15.786 32.004 -5.065 1.00 76.44 511 VAL A O 1
ATOM 3933 N N . SER A 1 512 ? 14.153 32.075 -6.592 1.00 76.12 512 SER A N 1
ATOM 3934 C CA . SER A 1 512 ? 13.548 30.795 -6.204 1.00 76.12 512 SER A CA 1
ATOM 3935 C C . SER A 1 512 ? 13.233 29.904 -7.408 1.00 76.12 512 SER A C 1
ATOM 3937 O O . SER A 1 512 ? 12.528 30.320 -8.325 1.00 76.12 512 SER A O 1
ATOM 3939 N N . ALA A 1 513 ? 13.733 28.666 -7.399 1.00 70.44 513 ALA A N 1
ATOM 3940 C CA . ALA A 1 513 ? 13.615 27.711 -8.499 1.00 70.44 513 ALA A CA 1
ATOM 3941 C C . ALA A 1 513 ? 13.219 26.302 -8.016 1.00 70.44 513 ALA A C 1
ATOM 3943 O O . ALA A 1 513 ? 13.809 25.760 -7.081 1.00 70.44 513 ALA A O 1
ATOM 3944 N N . LYS A 1 514 ? 12.252 25.672 -8.694 1.00 65.94 514 LYS A N 1
ATOM 3945 C CA . LYS A 1 514 ? 11.957 24.230 -8.572 1.00 65.94 514 LYS A CA 1
ATOM 3946 C C . LYS A 1 514 ? 12.164 23.550 -9.926 1.00 65.94 514 LYS A C 1
ATOM 3948 O O . LYS A 1 514 ? 11.524 23.965 -10.887 1.00 65.94 514 LYS A O 1
ATOM 3953 N N . VAL A 1 515 ? 13.015 22.527 -10.003 1.00 62.44 515 VAL A N 1
ATOM 3954 C CA . VAL A 1 515 ? 13.438 21.847 -11.239 1.00 62.44 515 VAL A CA 1
ATOM 3955 C C . VAL A 1 515 ? 13.306 20.323 -11.110 1.00 62.44 515 VAL A C 1
ATOM 3957 O O . VAL A 1 515 ? 13.814 19.717 -10.168 1.00 62.44 515 VAL A O 1
ATOM 3960 N N . CYS A 1 516 ? 12.606 19.663 -12.036 1.00 54.59 516 CYS A N 1
ATOM 3961 C CA . CYS A 1 516 ? 12.169 18.272 -11.816 1.00 54.59 516 CYS A CA 1
ATOM 3962 C C . CYS A 1 516 ? 12.944 17.172 -12.574 1.00 54.59 516 CYS A C 1
ATOM 3964 O O . CYS A 1 516 ? 12.707 15.993 -12.298 1.00 54.59 516 CYS A O 1
ATOM 3966 N N . ARG A 1 517 ? 13.791 17.496 -13.563 1.00 53.94 517 ARG A N 1
ATOM 3967 C CA . ARG A 1 517 ? 14.344 16.544 -14.562 1.00 53.94 517 ARG A CA 1
ATOM 3968 C C . ARG A 1 517 ? 15.733 16.997 -15.083 1.00 53.94 517 ARG A C 1
ATOM 3970 O O . ARG A 1 517 ? 16.067 18.151 -14.838 1.00 53.94 517 ARG A O 1
ATOM 3977 N N . PRO A 1 518 ? 16.540 16.108 -15.711 1.00 47.50 518 PRO A N 1
ATOM 3978 C CA . PRO A 1 518 ? 18.001 16.267 -15.803 1.00 47.50 518 PRO A CA 1
ATOM 3979 C C . PRO A 1 518 ? 18.487 17.377 -16.750 1.00 47.50 518 PRO A C 1
ATOM 3981 O O . PRO A 1 518 ? 17.735 17.844 -17.597 1.00 47.50 518 PRO A O 1
ATOM 3984 N N . MET A 1 519 ? 19.759 17.762 -16.634 1.00 53.88 519 MET A N 1
ATOM 3985 C CA . MET A 1 519 ? 20.399 18.884 -17.341 1.00 53.88 519 MET A CA 1
ATOM 3986 C C . MET A 1 519 ? 19.684 20.226 -17.131 1.00 53.88 519 MET A C 1
ATOM 3988 O O . MET A 1 519 ? 18.906 20.692 -17.964 1.00 53.88 519 MET A O 1
ATOM 3992 N N . SER A 1 520 ? 19.993 20.883 -16.014 1.00 60.97 520 SER A N 1
ATOM 3993 C CA . SER A 1 520 ? 19.598 22.273 -15.757 1.00 60.97 520 SER A CA 1
ATOM 3994 C C . SER A 1 520 ? 20.739 23.081 -15.151 1.00 60.97 520 SER A C 1
ATOM 3996 O O . SER A 1 520 ? 21.385 22.614 -14.209 1.00 60.97 520 SER A O 1
ATOM 3998 N N . VAL A 1 521 ? 20.928 24.305 -15.640 1.00 59.44 521 VAL A N 1
ATOM 3999 C CA . VAL A 1 521 ? 21.941 25.249 -15.153 1.00 59.44 521 VAL A CA 1
ATOM 4000 C C . VAL A 1 521 ? 21.237 26.460 -14.545 1.00 59.44 521 VAL A C 1
ATOM 4002 O O . VAL A 1 521 ? 20.459 27.129 -15.225 1.00 59.44 521 VAL A O 1
ATOM 4005 N N . LEU A 1 522 ? 21.498 26.736 -13.268 1.00 69.38 522 LEU A N 1
ATOM 4006 C CA . LEU A 1 522 ? 21.060 27.949 -12.574 1.00 69.38 522 LEU A CA 1
ATOM 4007 C C . LEU A 1 522 ? 22.300 28.754 -12.187 1.00 69.38 522 LEU A C 1
ATOM 4009 O O . LEU A 1 522 ? 23.087 28.296 -11.363 1.00 69.38 522 LEU A O 1
ATOM 4013 N N . VAL A 1 523 ? 22.463 29.938 -12.779 1.00 71.56 523 VAL A N 1
ATOM 4014 C CA . VAL A 1 523 ? 23.593 30.840 -12.519 1.00 71.56 523 VAL A CA 1
ATOM 4015 C C . VAL A 1 523 ? 23.091 32.209 -12.069 1.00 71.56 523 VAL A C 1
ATOM 4017 O O . VAL A 1 523 ? 22.239 32.822 -12.712 1.00 71.56 523 VAL A O 1
ATOM 4020 N N . VAL A 1 524 ? 23.658 32.695 -10.968 1.00 70.31 524 VAL A N 1
ATOM 4021 C CA . VAL A 1 524 ? 23.556 34.085 -10.511 1.00 70.31 524 VAL A CA 1
ATOM 4022 C C . VAL A 1 524 ? 24.961 34.679 -10.564 1.00 70.31 524 VAL A C 1
ATOM 4024 O O . VAL A 1 524 ? 25.869 34.138 -9.933 1.00 70.31 524 VAL A O 1
ATOM 4027 N N . MET A 1 525 ? 25.158 35.747 -11.337 1.00 76.81 525 MET A N 1
ATOM 4028 C CA . MET A 1 525 ? 26.476 36.340 -11.579 1.00 76.81 525 MET A CA 1
ATOM 4029 C C . MET A 1 525 ? 26.425 37.870 -11.549 1.00 76.81 525 MET A C 1
ATOM 4031 O O . MET A 1 525 ? 25.521 38.466 -12.134 1.00 76.81 525 MET A O 1
ATOM 4035 N N . ASN A 1 526 ? 27.408 38.511 -10.906 1.00 77.19 526 ASN A N 1
ATOM 4036 C CA . ASN A 1 526 ? 27.507 39.975 -10.806 1.00 77.19 526 ASN A CA 1
ATOM 4037 C C . ASN A 1 526 ? 26.194 40.631 -10.310 1.00 77.19 526 ASN A C 1
ATOM 4039 O O . ASN A 1 526 ? 25.746 41.638 -10.861 1.00 77.19 526 ASN A O 1
ATOM 4043 N N . ALA A 1 527 ? 25.514 40.016 -9.336 1.00 76.88 527 ALA A N 1
ATOM 4044 C CA . ALA A 1 527 ? 24.187 40.437 -8.889 1.00 76.88 527 ALA A CA 1
ATOM 4045 C C . ALA A 1 527 ? 24.190 40.917 -7.431 1.00 76.88 527 ALA A C 1
ATOM 4047 O O . ALA A 1 527 ? 24.917 40.388 -6.587 1.00 76.88 527 ALA A O 1
ATOM 4048 N N . VAL A 1 528 ? 23.331 41.893 -7.129 1.00 76.62 528 VAL A N 1
ATOM 4049 C CA . VAL A 1 528 ? 23.113 42.408 -5.768 1.00 76.62 528 VAL A CA 1
ATOM 4050 C C . VAL A 1 528 ? 21.687 42.073 -5.347 1.00 76.62 528 VAL A C 1
ATOM 4052 O O . VAL A 1 528 ? 20.733 42.521 -5.985 1.00 76.62 528 VAL A O 1
ATOM 4055 N N . LEU A 1 529 ? 21.541 41.265 -4.293 1.00 75.56 529 LEU A N 1
ATOM 4056 C CA . LEU A 1 529 ? 20.252 40.763 -3.817 1.00 75.56 529 LEU A CA 1
ATOM 4057 C C . LEU A 1 529 ? 20.040 41.036 -2.326 1.00 75.56 529 LEU A C 1
ATOM 4059 O O . LEU A 1 529 ? 20.800 40.558 -1.484 1.00 75.56 529 LEU A O 1
ATOM 4063 N N . SER A 1 530 ? 18.926 41.678 -1.970 1.00 74.69 530 SER A N 1
ATOM 4064 C CA . SER A 1 530 ? 18.501 41.802 -0.564 1.00 74.69 530 SER A CA 1
ATOM 4065 C C . SER A 1 530 ? 17.786 40.537 -0.037 1.00 74.69 530 SER A C 1
ATOM 4067 O O . SER A 1 530 ? 16.888 40.611 0.805 1.00 74.69 530 SER A O 1
ATOM 4069 N N . GLY A 1 531 ? 18.086 39.365 -0.605 1.00 71.44 531 GLY A N 1
ATOM 4070 C CA . GLY A 1 531 ? 17.299 38.147 -0.423 1.00 71.44 531 GLY A CA 1
ATOM 4071 C C . GLY A 1 531 ? 18.089 36.856 -0.624 1.00 71.44 531 GLY A C 1
ATOM 4072 O O . GLY A 1 531 ? 19.244 36.850 -1.034 1.00 71.44 531 GLY A O 1
ATOM 4073 N N . SER A 1 532 ? 17.439 35.733 -0.312 1.00 76.06 532 SER A N 1
ATOM 4074 C CA . SER A 1 532 ? 18.018 34.385 -0.402 1.00 76.06 532 SER A CA 1
ATOM 4075 C C . SER A 1 532 ? 17.897 33.757 -1.797 1.00 76.06 532 SER A C 1
ATOM 4077 O O . SER A 1 532 ? 17.021 34.114 -2.590 1.00 76.06 532 SER A O 1
ATOM 4079 N N . VAL A 1 533 ? 18.741 32.756 -2.066 1.00 72.94 533 VAL A N 1
ATOM 4080 C CA . VAL A 1 533 ? 18.642 31.867 -3.236 1.00 72.94 533 VAL A CA 1
ATOM 4081 C C . VAL A 1 533 ? 18.129 30.499 -2.782 1.00 72.94 533 VAL A C 1
ATOM 4083 O O . VAL A 1 533 ? 18.669 29.896 -1.850 1.00 72.94 533 VAL A O 1
ATOM 4086 N N . ARG A 1 534 ? 17.073 29.985 -3.425 1.00 73.69 534 ARG A N 1
ATOM 4087 C CA . ARG A 1 534 ? 16.470 28.685 -3.083 1.00 73.69 534 ARG A CA 1
ATOM 4088 C C . ARG A 1 534 ? 16.208 27.814 -4.309 1.00 73.69 534 ARG A C 1
ATOM 4090 O O . ARG A 1 534 ? 15.379 28.164 -5.145 1.00 73.69 534 ARG A O 1
ATOM 4097 N N . ALA A 1 535 ? 16.845 26.649 -4.360 1.00 67.56 535 ALA A N 1
ATOM 4098 C CA . ALA A 1 535 ? 16.715 25.650 -5.414 1.00 67.56 535 ALA A CA 1
ATOM 4099 C C . ALA A 1 535 ? 16.188 24.302 -4.879 1.00 67.56 535 ALA A C 1
ATOM 4101 O O . ALA A 1 535 ? 16.535 23.858 -3.783 1.00 67.56 535 ALA A O 1
ATOM 4102 N N . GLN A 1 536 ? 15.375 23.618 -5.680 1.00 65.44 536 GLN A N 1
ATOM 4103 C CA . GLN A 1 536 ? 14.953 22.232 -5.456 1.00 65.44 536 GLN A CA 1
ATOM 4104 C C . GLN A 1 536 ? 15.081 21.473 -6.780 1.00 65.44 536 GLN A C 1
ATOM 4106 O O . GLN A 1 536 ? 14.376 21.812 -7.724 1.00 65.44 536 GLN A O 1
ATOM 4111 N N . VAL A 1 537 ? 15.965 20.478 -6.860 1.00 59.94 537 VAL A N 1
ATOM 4112 C CA . VAL A 1 537 ? 16.327 19.729 -8.075 1.00 59.94 537 VAL A CA 1
ATOM 4113 C C . VAL A 1 537 ? 16.121 18.229 -7.844 1.00 59.94 537 VAL A C 1
ATOM 4115 O O . VAL A 1 537 ? 16.535 17.699 -6.820 1.00 59.94 537 VAL A O 1
ATOM 4118 N N . CYS A 1 538 ? 15.459 17.522 -8.763 1.00 53.19 538 CYS A N 1
ATOM 4119 C CA . CYS A 1 538 ? 14.943 16.173 -8.460 1.00 53.19 538 CYS A CA 1
ATOM 4120 C C . CYS A 1 538 ? 15.631 14.994 -9.182 1.00 53.19 538 CYS A C 1
ATOM 4122 O O . CYS A 1 538 ? 15.229 13.854 -8.937 1.00 53.19 538 CYS A O 1
ATOM 4124 N N . ARG A 1 539 ? 16.560 15.237 -10.124 1.00 52.34 539 ARG A N 1
ATOM 4125 C CA . ARG A 1 539 ? 17.131 14.234 -11.059 1.00 52.34 539 ARG A CA 1
ATOM 4126 C C . ARG A 1 539 ? 18.540 14.651 -11.562 1.00 52.34 539 ARG A C 1
ATOM 4128 O O . ARG A 1 539 ? 18.860 15.829 -11.423 1.00 52.34 539 ARG A O 1
ATOM 4135 N N . PRO A 1 540 ? 19.354 13.720 -12.117 1.00 45.06 540 PRO A N 1
ATOM 4136 C CA . PRO A 1 540 ? 20.811 13.878 -12.301 1.00 45.06 540 PRO A CA 1
ATOM 4137 C C . PRO A 1 540 ? 21.248 14.962 -13.306 1.00 45.06 540 PRO A C 1
ATOM 4139 O O . PRO A 1 540 ? 20.464 15.408 -14.136 1.00 45.06 540 PRO A O 1
ATOM 4142 N N . MET A 1 541 ? 22.527 15.339 -13.259 1.00 52.19 541 MET A N 1
ATOM 4143 C CA . MET A 1 541 ? 23.165 16.441 -13.996 1.00 52.19 541 MET A CA 1
ATOM 4144 C C . MET A 1 541 ? 22.479 17.800 -13.804 1.00 52.19 541 MET A C 1
ATOM 4146 O O . MET A 1 541 ? 21.625 18.218 -14.584 1.00 52.19 541 MET A O 1
ATOM 4150 N N . SER A 1 542 ? 22.910 18.543 -12.785 1.00 59.00 542 SER A N 1
ATOM 4151 C CA . SER A 1 542 ? 22.549 19.955 -12.611 1.00 59.00 542 SER A CA 1
ATOM 4152 C C . SER A 1 542 ? 23.699 20.767 -12.028 1.00 59.00 542 SER A C 1
ATOM 4154 O O . SER A 1 542 ? 24.343 20.305 -11.081 1.00 59.00 542 SER A O 1
ATOM 4156 N N . VAL A 1 543 ? 23.890 21.988 -12.531 1.00 57.59 543 VAL A N 1
ATOM 4157 C CA . VAL A 1 543 ? 24.864 22.954 -12.004 1.00 57.59 543 VAL A CA 1
ATOM 4158 C C . VAL A 1 543 ? 24.122 24.131 -11.377 1.00 57.59 543 VAL A C 1
ATOM 4160 O O . VAL A 1 543 ? 23.253 24.734 -12.012 1.00 57.59 543 VAL A O 1
ATOM 4163 N N . LEU A 1 544 ? 24.467 24.459 -10.133 1.00 63.88 544 LEU A N 1
ATOM 4164 C CA . LEU A 1 544 ? 24.007 25.653 -9.426 1.00 63.88 544 LEU A CA 1
ATOM 4165 C C . LEU A 1 544 ? 25.225 26.517 -9.088 1.00 63.88 544 LEU A C 1
ATOM 4167 O O . LEU A 1 544 ? 26.041 26.115 -8.264 1.00 63.88 544 LEU A O 1
ATOM 4171 N N . GLY A 1 545 ? 25.347 27.676 -9.734 1.00 61.09 545 GLY A N 1
ATOM 4172 C CA . GLY A 1 545 ? 26.459 28.612 -9.569 1.00 61.09 545 GLY A CA 1
ATOM 4173 C C . GLY A 1 545 ? 26.013 29.961 -9.003 1.00 61.09 545 GLY A C 1
ATOM 4174 O O . GLY A 1 545 ? 25.073 30.570 -9.513 1.00 61.09 545 GLY A O 1
ATOM 4175 N N . VAL A 1 546 ? 26.712 30.456 -7.982 1.00 62.66 546 VAL A N 1
ATOM 4176 C CA . VAL A 1 546 ? 26.622 31.850 -7.516 1.00 62.66 546 VAL A CA 1
ATOM 4177 C C . VAL A 1 546 ? 28.020 32.458 -7.583 1.00 62.66 546 VAL A C 1
ATOM 4179 O O . VAL A 1 546 ? 28.929 31.963 -6.922 1.00 62.66 546 VAL A O 1
ATOM 4182 N N . MET A 1 547 ? 28.204 33.494 -8.402 1.00 69.19 547 MET A N 1
ATOM 4183 C CA . MET A 1 547 ? 29.519 34.064 -8.722 1.00 69.19 547 MET A CA 1
ATOM 4184 C C . MET A 1 547 ? 29.526 35.591 -8.589 1.00 69.19 547 MET A C 1
ATOM 4186 O O . MET A 1 547 ? 28.568 36.242 -9.008 1.00 69.19 547 MET A O 1
ATOM 4190 N N . ASN A 1 548 ? 30.595 36.181 -8.043 1.00 74.12 548 ASN A N 1
ATOM 4191 C CA . ASN A 1 548 ? 30.812 37.641 -7.992 1.00 74.12 548 ASN A CA 1
ATOM 4192 C C . ASN A 1 548 ? 29.592 38.441 -7.459 1.00 74.12 548 ASN A C 1
ATOM 4194 O O . ASN A 1 548 ? 29.241 39.480 -8.014 1.00 74.12 548 ASN A O 1
ATOM 4198 N N . SER A 1 549 ? 28.856 37.920 -6.471 1.00 77.25 549 SER A N 1
ATOM 4199 C CA . SER A 1 549 ? 27.523 38.436 -6.102 1.00 77.25 549 SER A CA 1
ATOM 4200 C C . SER A 1 549 ? 27.400 38.747 -4.610 1.00 77.25 549 SER A C 1
ATOM 4202 O O . SER A 1 549 ? 27.975 38.052 -3.773 1.00 77.25 549 SER A O 1
ATOM 4204 N N . VAL A 1 550 ? 26.609 39.768 -4.274 1.00 73.69 550 VAL A N 1
ATOM 4205 C CA . VAL A 1 550 ? 26.363 40.220 -2.894 1.00 73.69 550 VAL A CA 1
ATOM 4206 C C . VAL A 1 550 ? 24.931 39.873 -2.494 1.00 73.69 550 VAL A C 1
ATOM 4208 O O . VAL A 1 550 ? 23.984 40.254 -3.181 1.00 73.69 550 VAL A O 1
ATOM 4211 N N . LEU A 1 551 ? 24.767 39.143 -1.389 1.00 70.75 551 LEU A N 1
ATOM 4212 C CA . LEU A 1 551 ? 23.486 38.626 -0.917 1.00 70.75 551 LEU A CA 1
ATOM 4213 C C . LEU A 1 551 ? 23.304 38.861 0.587 1.00 70.75 551 LEU A C 1
ATOM 4215 O O . LEU A 1 551 ? 24.039 38.306 1.406 1.00 70.75 551 LEU A O 1
ATOM 4219 N N . SER A 1 552 ? 22.246 39.575 0.977 1.00 71.94 552 SER A N 1
ATOM 4220 C CA . SER A 1 552 ? 21.858 39.705 2.393 1.00 71.94 552 SER A CA 1
ATOM 4221 C C . SER A 1 552 ? 21.033 38.503 2.902 1.00 71.94 552 SER A C 1
ATOM 4223 O O . SER A 1 552 ? 20.082 38.651 3.673 1.00 71.94 552 SER A O 1
ATOM 4225 N N . GLY A 1 553 ? 21.314 37.296 2.399 1.00 64.81 553 GLY A N 1
ATOM 4226 C CA . GLY A 1 553 ? 20.489 36.111 2.617 1.00 64.81 553 GLY A CA 1
ATOM 4227 C C . GLY A 1 553 ? 21.220 34.794 2.362 1.00 64.81 553 GLY A C 1
ATOM 4228 O O . GLY A 1 553 ? 22.345 34.761 1.879 1.00 64.81 553 GLY A O 1
ATOM 4229 N N . SER A 1 554 ? 20.570 33.684 2.711 1.00 64.44 554 SER A N 1
ATOM 4230 C CA . SER A 1 554 ? 21.126 32.329 2.611 1.00 64.44 554 SER A CA 1
ATOM 4231 C C . SER A 1 554 ? 20.998 31.699 1.217 1.00 64.44 554 SER A C 1
ATOM 4233 O O . SER A 1 554 ? 20.102 32.036 0.437 1.00 64.44 554 SER A O 1
ATOM 4235 N N . VAL A 1 555 ? 21.855 30.715 0.931 1.00 60.66 555 VAL A N 1
ATOM 4236 C CA . VAL A 1 555 ? 21.749 29.829 -0.241 1.00 60.66 555 VAL A CA 1
ATOM 4237 C C . VAL A 1 555 ? 21.232 28.467 0.219 1.00 60.66 555 VAL A C 1
ATOM 4239 O O . VAL A 1 555 ? 21.730 27.883 1.180 1.00 60.66 555 VAL A O 1
ATOM 4242 N N . SER A 1 556 ? 20.205 27.942 -0.446 1.00 63.91 556 SER A N 1
ATOM 4243 C CA . SER A 1 556 ? 19.550 26.692 -0.048 1.00 63.91 556 SER A CA 1
ATOM 4244 C C . SER A 1 556 ? 19.230 25.803 -1.248 1.00 63.91 556 SER A C 1
ATOM 4246 O O . SER A 1 556 ? 18.569 26.240 -2.185 1.00 63.91 556 SER A O 1
ATOM 4248 N N . ALA A 1 557 ? 19.681 24.549 -1.215 1.00 61.31 557 ALA A N 1
ATOM 4249 C CA . ALA A 1 557 ? 19.522 23.572 -2.286 1.00 61.31 557 ALA A CA 1
ATOM 4250 C C . ALA A 1 557 ? 19.050 22.215 -1.737 1.00 61.31 557 ALA A C 1
ATOM 4252 O O . ALA A 1 557 ? 19.615 21.688 -0.780 1.00 61.31 557 ALA A O 1
ATOM 4253 N N . LYS A 1 558 ? 18.040 21.614 -2.370 1.00 56.78 558 LYS A N 1
ATOM 4254 C CA . LYS A 1 558 ? 17.723 20.183 -2.223 1.00 56.78 558 LYS A CA 1
ATOM 4255 C C . LYS A 1 558 ? 17.942 19.498 -3.567 1.00 56.78 558 LYS A C 1
ATOM 4257 O O . LYS A 1 558 ? 17.386 19.977 -4.550 1.00 56.78 558 LYS A O 1
ATOM 4262 N N . VAL A 1 559 ? 18.722 18.422 -3.615 1.00 56.41 559 VAL A N 1
ATOM 4263 C CA . VAL A 1 559 ? 19.105 17.707 -4.839 1.00 56.41 559 VAL A CA 1
ATOM 4264 C C . VAL A 1 559 ? 18.906 16.203 -4.659 1.00 56.41 559 VAL A C 1
ATOM 4266 O O . VAL A 1 559 ? 19.432 15.608 -3.723 1.00 56.41 559 VAL A O 1
ATOM 4269 N N . CYS A 1 560 ? 18.167 15.565 -5.564 1.00 47.94 560 CYS A N 1
ATOM 4270 C CA . CYS A 1 560 ? 17.919 14.125 -5.512 1.00 47.94 560 CYS A CA 1
ATOM 4271 C C . CYS A 1 560 ? 18.568 13.394 -6.700 1.00 47.94 560 CYS A C 1
ATOM 4273 O O . CYS A 1 560 ? 18.211 13.665 -7.847 1.00 47.94 560 CYS A O 1
ATOM 4275 N N . ARG A 1 561 ? 19.385 12.367 -6.400 1.00 49.84 561 ARG A N 1
ATOM 4276 C CA . ARG A 1 561 ? 20.074 11.443 -7.335 1.00 49.84 561 ARG A CA 1
ATOM 4277 C C . ARG A 1 561 ? 21.376 12.033 -7.948 1.00 49.84 561 ARG A C 1
ATOM 4279 O O . ARG A 1 561 ? 21.550 13.247 -7.904 1.00 49.84 561 ARG A O 1
ATOM 4286 N N . PRO A 1 562 ? 22.329 11.188 -8.408 1.00 41.34 562 PRO A N 1
ATOM 4287 C CA . PRO A 1 562 ? 23.753 11.548 -8.481 1.00 41.34 562 PRO A CA 1
ATOM 4288 C C . PRO A 1 562 ? 24.141 12.400 -9.702 1.00 41.34 562 PRO A C 1
ATOM 4290 O O . PRO A 1 562 ? 23.367 12.574 -10.632 1.00 41.34 562 PRO A O 1
ATOM 4293 N N . MET A 1 563 ? 25.375 12.900 -9.697 1.00 48.78 563 MET A N 1
ATOM 4294 C CA . MET A 1 563 ? 25.946 13.934 -10.565 1.00 48.78 563 MET A CA 1
ATOM 4295 C C . MET A 1 563 ? 25.235 15.288 -10.450 1.00 48.78 563 MET A C 1
ATOM 4297 O O . MET A 1 563 ? 24.381 15.645 -11.255 1.00 48.78 563 MET A O 1
ATOM 4301 N N . SER A 1 564 ? 25.634 16.088 -9.465 1.00 55.53 564 SER A N 1
ATOM 4302 C CA . SER A 1 564 ? 25.271 17.507 -9.365 1.00 55.53 564 SER A CA 1
ATOM 4303 C C . SER A 1 564 ? 26.426 18.320 -8.795 1.00 55.53 564 SER A C 1
ATOM 4305 O O . SER A 1 564 ? 27.103 17.838 -7.884 1.00 55.53 564 SER A O 1
ATOM 4307 N N . VAL A 1 565 ? 26.604 19.552 -9.275 1.00 54.59 565 VAL A N 1
ATOM 4308 C CA . VAL A 1 565 ? 27.660 20.462 -8.809 1.00 54.59 565 VAL A CA 1
ATOM 4309 C C . VAL A 1 565 ? 27.040 21.751 -8.270 1.00 54.59 565 VAL A C 1
ATOM 4311 O O . VAL A 1 565 ? 26.240 22.397 -8.951 1.00 54.59 565 VAL A O 1
ATOM 4314 N N . LEU A 1 566 ? 27.406 22.124 -7.045 1.00 58.66 566 LEU A N 1
ATOM 4315 C CA . LEU A 1 566 ? 27.054 23.399 -6.416 1.00 58.66 566 LEU A CA 1
ATOM 4316 C C . LEU A 1 566 ? 28.333 24.218 -6.222 1.00 58.66 566 LEU A C 1
ATOM 4318 O O . LEU A 1 566 ? 29.224 23.783 -5.499 1.00 58.66 566 LEU A O 1
ATOM 4322 N N . VAL A 1 567 ? 28.411 25.385 -6.862 1.00 57.41 567 VAL A N 1
ATOM 4323 C CA . VAL A 1 567 ? 29.558 26.301 -6.814 1.00 57.41 567 VAL A CA 1
ATOM 4324 C C . VAL A 1 567 ? 29.131 27.649 -6.236 1.00 57.41 567 VAL A C 1
ATOM 4326 O O . VAL A 1 567 ? 28.168 28.258 -6.705 1.00 57.41 567 VAL A O 1
ATOM 4329 N N . VAL A 1 568 ? 29.875 28.144 -5.250 1.00 56.47 568 VAL A N 1
ATOM 4330 C CA . VAL A 1 568 ? 29.793 29.527 -4.761 1.00 56.47 568 VAL A CA 1
ATOM 4331 C C . VAL A 1 568 ? 31.194 30.136 -4.813 1.00 56.47 568 VAL A C 1
ATOM 4333 O O . VAL A 1 568 ? 32.117 29.604 -4.199 1.00 56.47 568 VAL A O 1
ATOM 4336 N N . MET A 1 569 ? 31.371 31.220 -5.568 1.00 55.06 569 MET A N 1
ATOM 4337 C CA . MET A 1 569 ? 32.682 31.824 -5.820 1.00 55.06 569 MET A CA 1
ATOM 4338 C C . MET A 1 569 ? 32.620 33.352 -5.759 1.00 55.06 569 MET A C 1
ATOM 4340 O O . MET A 1 569 ? 31.697 33.953 -6.306 1.00 55.06 569 MET A O 1
ATOM 4344 N N . ASN A 1 570 ? 33.610 33.995 -5.132 1.00 61.53 570 ASN A N 1
ATOM 4345 C CA . ASN A 1 570 ? 33.712 35.461 -5.045 1.00 61.53 570 ASN A CA 1
ATOM 4346 C C . ASN A 1 570 ? 32.421 36.141 -4.519 1.00 61.53 570 ASN A C 1
ATOM 4348 O O . ASN A 1 570 ? 32.038 37.209 -4.999 1.00 61.53 570 ASN A O 1
ATOM 4352 N N . ALA A 1 571 ? 31.689 35.500 -3.601 1.00 62.16 571 ALA A N 1
ATOM 4353 C CA . ALA A 1 571 ? 30.385 35.970 -3.129 1.00 62.16 571 ALA A CA 1
ATOM 4354 C C . ALA A 1 571 ? 30.441 36.511 -1.692 1.00 62.16 571 ALA A C 1
ATOM 4356 O O . ALA A 1 571 ? 31.174 35.990 -0.853 1.00 62.16 571 ALA A O 1
ATOM 4357 N N . VAL A 1 572 ? 29.627 37.524 -1.385 1.00 61.53 572 VAL A N 1
ATOM 4358 C CA . VAL A 1 572 ? 29.476 38.079 -0.027 1.00 61.53 572 VAL A CA 1
ATOM 4359 C C . VAL A 1 572 ? 28.073 37.758 0.479 1.00 61.53 572 VAL A C 1
ATOM 4361 O O . VAL A 1 572 ? 27.088 38.152 -0.141 1.00 61.53 572 VAL A O 1
ATOM 4364 N N . LEU A 1 573 ? 27.981 37.014 1.582 1.00 58.12 573 LEU A N 1
ATOM 4365 C CA . LEU A 1 573 ? 26.763 36.355 2.057 1.00 58.12 573 LEU A CA 1
ATOM 4366 C C . LEU A 1 573 ? 26.538 36.605 3.553 1.00 58.12 573 LEU A C 1
ATOM 4368 O O . LEU A 1 573 ? 27.235 36.041 4.398 1.00 58.12 573 LEU A O 1
ATOM 4372 N N . SER A 1 574 ? 25.492 37.354 3.911 1.00 57.81 574 SER A N 1
ATOM 4373 C CA . SER A 1 574 ? 25.093 37.526 5.322 1.00 57.81 574 SER A CA 1
ATOM 4374 C C . SER A 1 574 ? 24.254 36.347 5.863 1.00 57.81 574 SER A C 1
ATOM 4376 O O . SER A 1 574 ? 23.350 36.532 6.681 1.00 57.81 574 SER A O 1
ATOM 4378 N N . GLY A 1 575 ? 24.479 35.131 5.353 1.00 55.88 575 GLY A N 1
ATOM 4379 C CA . GLY A 1 575 ? 23.649 33.959 5.624 1.00 55.88 575 GLY A CA 1
ATOM 4380 C C . GLY A 1 575 ? 24.353 32.625 5.361 1.00 55.88 575 GLY A C 1
ATOM 4381 O O . GLY A 1 575 ? 25.474 32.570 4.870 1.00 55.88 575 GLY A O 1
ATOM 4382 N N . SER A 1 576 ? 23.677 31.530 5.715 1.00 53.84 576 SER A N 1
ATOM 4383 C CA . SER A 1 576 ? 24.192 30.152 5.628 1.00 53.84 576 SER A CA 1
ATOM 4384 C C . SER A 1 576 ? 24.020 29.503 4.246 1.00 53.84 576 SER A C 1
ATOM 4386 O O . SER A 1 576 ? 23.171 29.916 3.451 1.00 53.84 576 SER A O 1
ATOM 4388 N N . VAL A 1 577 ? 24.778 28.429 3.989 1.00 51.00 577 VAL A N 1
ATOM 4389 C CA . VAL A 1 577 ? 24.653 27.572 2.794 1.00 51.00 577 VAL A CA 1
ATOM 4390 C C . VAL A 1 577 ? 24.148 26.187 3.206 1.00 51.00 577 VAL A C 1
ATOM 4392 O O . VAL A 1 577 ? 24.793 25.480 3.977 1.00 51.00 577 VAL A O 1
ATOM 4395 N N . ARG A 1 578 ? 22.979 25.765 2.710 1.00 54.12 578 ARG A N 1
ATOM 4396 C CA . ARG A 1 578 ? 22.346 24.494 3.113 1.00 54.12 578 ARG A CA 1
ATOM 4397 C C . ARG A 1 578 ? 22.043 23.602 1.913 1.00 54.12 578 ARG A C 1
ATOM 4399 O O . ARG A 1 578 ? 21.191 23.951 1.099 1.00 54.12 578 ARG A O 1
ATOM 4406 N N . ALA A 1 579 ? 22.681 22.438 1.855 1.00 52.69 579 ALA A N 1
ATOM 4407 C CA . ALA A 1 579 ? 22.450 21.389 0.867 1.00 52.69 579 ALA A CA 1
ATOM 4408 C C . ALA A 1 579 ? 21.728 20.174 1.487 1.00 52.69 579 ALA A C 1
ATOM 4410 O O . ALA A 1 579 ? 21.869 19.883 2.674 1.00 52.69 579 ALA A O 1
ATOM 4411 N N . GLN A 1 580 ? 20.979 19.432 0.674 1.00 50.34 580 GLN A N 1
ATOM 4412 C CA . GLN A 1 580 ? 20.464 18.095 0.989 1.00 50.34 580 GLN A CA 1
ATOM 4413 C C . GLN A 1 580 ? 20.571 17.252 -0.286 1.00 50.34 580 GLN A C 1
ATOM 4415 O O . GLN A 1 580 ? 20.076 17.690 -1.320 1.00 50.34 580 GLN A O 1
ATOM 4420 N N . VAL A 1 581 ? 21.240 16.100 -0.228 1.00 47.81 581 VAL A N 1
ATOM 4421 C CA . VAL A 1 581 ? 21.652 15.271 -1.377 1.00 47.81 581 VAL A CA 1
ATOM 4422 C C . VAL A 1 581 ? 21.046 13.862 -1.263 1.00 47.81 581 VAL A C 1
ATOM 4424 O O . VAL A 1 581 ? 20.704 13.403 -0.172 1.00 47.81 581 VAL A O 1
ATOM 4427 N N . CYS A 1 582 ? 20.931 13.124 -2.372 1.00 41.78 582 CYS A N 1
ATOM 4428 C CA . CYS A 1 582 ? 20.628 11.688 -2.346 1.00 41.78 582 CYS A CA 1
ATOM 4429 C C . CYS A 1 582 ? 21.580 10.898 -3.265 1.00 41.78 582 CYS A C 1
ATOM 4431 O O . CYS A 1 582 ? 21.526 11.093 -4.480 1.00 41.78 582 CYS A O 1
ATOM 4433 N N . ARG A 1 583 ? 22.334 9.940 -2.692 1.00 41.66 583 ARG A N 1
ATOM 4434 C CA . ARG A 1 583 ? 23.361 9.070 -3.323 1.00 41.66 583 ARG A CA 1
ATOM 4435 C C . ARG A 1 583 ? 24.681 9.790 -3.727 1.00 41.66 583 ARG A C 1
ATOM 4437 O O . ARG A 1 583 ? 24.696 11.015 -3.767 1.00 41.66 583 ARG A O 1
ATOM 4444 N N . PRO A 1 584 ? 25.813 9.067 -3.921 1.00 33.62 584 PRO A N 1
ATOM 4445 C CA . PRO A 1 584 ? 27.122 9.546 -3.438 1.00 33.62 584 PRO A CA 1
ATOM 4446 C C . PRO A 1 584 ? 28.016 10.340 -4.411 1.00 33.62 584 PRO A C 1
ATOM 4448 O O . PRO A 1 584 ? 29.083 10.769 -3.994 1.00 33.62 584 PRO A O 1
ATOM 4451 N N . MET A 1 585 ? 27.633 10.573 -5.672 1.00 39.97 585 MET A N 1
ATOM 4452 C CA . MET A 1 585 ? 28.431 11.417 -6.585 1.00 39.97 585 MET A CA 1
ATOM 4453 C C . MET A 1 585 ? 27.848 12.829 -6.695 1.00 39.97 585 MET A C 1
ATOM 4455 O O . MET A 1 585 ? 26.972 13.071 -7.519 1.00 39.97 585 MET A O 1
ATOM 4459 N N . SER A 1 586 ? 28.317 13.779 -5.890 1.00 47.94 586 SER A N 1
ATOM 4460 C CA . SER A 1 586 ? 27.952 15.199 -6.022 1.00 47.94 586 SER A CA 1
ATOM 4461 C C . SER A 1 586 ? 29.003 16.097 -5.380 1.00 47.94 586 SER A C 1
ATOM 4463 O O . SER A 1 586 ? 29.431 15.810 -4.265 1.00 47.94 586 SER A O 1
ATOM 4465 N N . VAL A 1 587 ? 29.368 17.196 -6.040 1.00 44.91 587 VAL A N 1
ATOM 4466 C CA . VAL A 1 587 ? 30.469 18.071 -5.611 1.00 44.91 587 VAL A CA 1
ATOM 4467 C C . VAL A 1 587 ? 29.927 19.414 -5.115 1.00 44.91 587 VAL A C 1
ATOM 4469 O O . VAL A 1 587 ? 29.087 20.038 -5.767 1.00 44.91 587 VAL A O 1
ATOM 4472 N N . LEU A 1 588 ? 30.422 19.861 -3.961 1.00 46.53 588 LEU A N 1
ATOM 4473 C CA . LEU A 1 588 ? 30.166 21.179 -3.383 1.00 46.53 588 LEU A CA 1
ATOM 4474 C C . LEU A 1 588 ? 31.485 21.956 -3.340 1.00 46.53 588 LEU A C 1
ATOM 4476 O O . LEU A 1 588 ? 32.432 21.510 -2.701 1.00 46.53 588 LEU A O 1
ATOM 4480 N N . VAL A 1 589 ? 31.528 23.117 -3.991 1.00 42.75 589 VAL A N 1
ATOM 4481 C CA . VAL A 1 589 ? 32.685 24.020 -4.017 1.00 42.75 589 VAL A CA 1
ATOM 4482 C C . VAL A 1 589 ? 32.267 25.380 -3.469 1.00 42.75 589 VAL A C 1
ATOM 4484 O O . VAL A 1 589 ? 31.311 25.986 -3.954 1.00 42.75 589 VAL A O 1
ATOM 4487 N N . VAL A 1 590 ? 32.999 25.877 -2.474 1.00 47.62 590 VAL A N 1
ATOM 4488 C CA . VAL A 1 590 ? 32.896 27.257 -1.987 1.00 47.62 590 VAL A CA 1
ATOM 4489 C C . VAL A 1 590 ? 34.306 27.836 -1.955 1.00 47.62 590 VAL A C 1
ATOM 4491 O O . VAL A 1 590 ? 35.169 27.285 -1.279 1.00 47.62 590 VAL A O 1
ATOM 4494 N N . MET A 1 591 ? 34.555 28.914 -2.698 1.00 41.22 591 MET A N 1
ATOM 4495 C CA . MET A 1 591 ? 35.871 29.560 -2.796 1.00 41.22 591 MET A CA 1
ATOM 4496 C C . MET A 1 591 ? 35.751 31.085 -2.748 1.00 41.22 591 MET A C 1
ATOM 4498 O O . MET A 1 591 ? 34.749 31.650 -3.188 1.00 41.22 591 MET A O 1
ATOM 4502 N N . ASN A 1 592 ? 36.779 31.754 -2.216 1.00 47.97 592 ASN A N 1
ATOM 4503 C CA . ASN A 1 592 ? 36.939 33.217 -2.217 1.00 47.97 592 ASN A CA 1
ATOM 4504 C C . ASN A 1 592 ? 35.690 34.007 -1.762 1.00 47.97 592 ASN A C 1
ATOM 4506 O O . ASN A 1 592 ? 35.424 35.096 -2.263 1.00 47.97 592 ASN A O 1
ATOM 4510 N N . SER A 1 593 ? 34.879 33.442 -0.864 1.00 53.88 593 SER A N 1
ATOM 4511 C CA . SER A 1 593 ? 33.558 33.973 -0.505 1.00 53.88 593 SER A CA 1
ATOM 4512 C C . SER A 1 593 ? 33.476 34.278 0.988 1.00 53.88 593 SER A C 1
ATOM 4514 O O . SER A 1 593 ? 33.897 33.469 1.812 1.00 53.88 593 SER A O 1
ATOM 4516 N N . VAL A 1 594 ? 32.911 35.434 1.337 1.00 45.16 594 VAL A N 1
ATOM 4517 C CA . VAL A 1 594 ? 32.766 35.912 2.719 1.00 45.16 594 VAL A CA 1
ATOM 4518 C C . VAL A 1 594 ? 31.378 35.536 3.230 1.00 45.16 594 VAL A C 1
ATOM 4520 O O . VAL A 1 594 ? 30.374 35.935 2.641 1.00 45.16 594 VAL A O 1
ATOM 4523 N N . LEU A 1 595 ? 31.313 34.776 4.326 1.00 47.06 595 LEU A N 1
ATOM 4524 C CA . LEU A 1 595 ? 30.070 34.265 4.911 1.00 47.06 595 LEU A CA 1
ATOM 4525 C C . LEU A 1 595 ? 29.971 34.619 6.398 1.00 47.06 595 LEU A C 1
ATOM 4527 O O . LEU A 1 595 ? 30.926 34.410 7.140 1.00 47.06 595 LEU A O 1
ATOM 4531 N N . SER A 1 596 ? 28.793 35.053 6.855 1.00 42.91 596 SER A N 1
ATOM 4532 C CA . SER A 1 596 ? 28.473 35.147 8.294 1.00 42.91 596 SER A CA 1
ATOM 4533 C C . SER A 1 596 ? 27.718 33.925 8.845 1.00 42.91 596 SER A C 1
ATOM 4535 O O . SER A 1 596 ? 27.356 33.898 10.021 1.00 42.91 596 SER A O 1
ATOM 4537 N N . GLY A 1 597 ? 27.443 32.915 8.011 1.00 45.34 597 GLY A N 1
ATOM 4538 C CA . GLY A 1 597 ? 26.658 31.731 8.370 1.00 45.34 597 GLY A CA 1
ATOM 4539 C C . GLY A 1 597 ? 27.296 30.408 7.939 1.00 45.34 597 GLY A C 1
ATOM 4540 O O . GLY A 1 597 ? 28.120 30.352 7.033 1.00 45.34 597 GLY A O 1
ATOM 4541 N N . SER A 1 598 ? 26.882 29.317 8.588 1.00 38.50 598 SER A N 1
ATOM 4542 C CA . SER A 1 598 ? 27.477 27.981 8.431 1.00 38.50 598 SER A CA 1
ATOM 4543 C C . SER A 1 598 ? 27.046 27.215 7.169 1.00 38.50 598 SER A C 1
ATOM 4545 O O . SER A 1 598 ? 26.038 27.531 6.528 1.00 38.50 598 SER A O 1
ATOM 4547 N N . VAL A 1 599 ? 27.809 26.167 6.834 1.00 37.25 599 VAL A N 1
ATOM 4548 C CA . VAL A 1 599 ? 27.552 25.229 5.726 1.00 37.25 599 VAL A CA 1
ATOM 4549 C C . VAL A 1 599 ? 27.014 23.895 6.275 1.00 37.25 599 VAL A C 1
ATOM 4551 O O . VAL A 1 599 ? 27.441 23.459 7.343 1.00 37.25 599 VAL A O 1
ATOM 4554 N N . ARG A 1 600 ? 26.057 23.236 5.597 1.00 36.62 600 ARG A N 1
ATOM 4555 C CA . ARG A 1 600 ? 25.475 21.945 6.049 1.00 36.62 600 ARG A CA 1
ATOM 4556 C C . ARG A 1 600 ? 24.996 21.061 4.882 1.00 36.62 600 ARG A C 1
ATOM 4558 O O . ARG A 1 600 ? 24.354 21.586 3.975 1.00 36.62 600 ARG A O 1
ATOM 4565 N N . ALA A 1 601 ? 25.254 19.746 4.931 1.00 36.16 601 ALA A N 1
ATOM 4566 C CA . ALA A 1 601 ? 24.896 18.746 3.905 1.00 36.16 601 ALA A CA 1
ATOM 4567 C C . ALA A 1 601 ? 24.403 17.403 4.514 1.00 36.16 601 ALA A C 1
ATOM 4569 O O . ALA A 1 601 ? 24.586 17.173 5.707 1.00 36.16 601 ALA A O 1
ATOM 4570 N N . GLN A 1 602 ? 23.756 16.533 3.718 1.00 35.53 602 GLN A N 1
ATOM 4571 C CA . GLN A 1 602 ? 23.151 15.242 4.134 1.00 35.53 602 GLN A CA 1
ATOM 4572 C C . GLN A 1 602 ? 22.942 14.317 2.908 1.00 35.53 602 GLN A C 1
ATOM 4574 O O . GLN A 1 602 ? 22.690 14.858 1.834 1.00 35.53 602 GLN A O 1
ATOM 4579 N N . VAL A 1 603 ? 23.002 12.974 3.033 1.00 34.00 603 VAL A N 1
ATOM 4580 C CA . VAL A 1 603 ? 22.920 12.005 1.899 1.00 34.00 603 VAL A CA 1
ATOM 4581 C C . VAL A 1 603 ? 21.985 10.803 2.184 1.00 34.00 603 VAL A C 1
ATOM 4583 O O . VAL A 1 603 ? 22.014 10.253 3.279 1.00 34.00 603 VAL A O 1
ATOM 4586 N N . CYS A 1 604 ? 21.190 10.358 1.193 1.00 31.66 604 CYS A N 1
ATOM 4587 C CA . CYS A 1 604 ? 20.247 9.211 1.281 1.00 31.66 604 CYS A CA 1
ATOM 4588 C C . CYS A 1 604 ? 20.645 7.963 0.435 1.00 31.66 604 CYS A C 1
ATOM 4590 O O . CYS A 1 604 ? 21.386 8.093 -0.542 1.00 31.66 604 CYS A O 1
ATOM 4592 N N . ARG A 1 605 ? 20.113 6.774 0.793 1.00 26.64 605 ARG A N 1
ATOM 4593 C CA . ARG A 1 605 ? 20.516 5.398 0.370 1.00 26.64 605 ARG A CA 1
ATOM 4594 C C . ARG A 1 605 ? 19.758 4.791 -0.859 1.00 26.64 605 ARG A C 1
ATOM 4596 O O . ARG A 1 605 ? 18.997 5.500 -1.534 1.00 26.64 605 ARG A O 1
ATOM 4603 N N . PRO A 1 606 ? 20.034 3.519 -1.248 1.00 29.03 606 PRO A N 1
ATOM 4604 C CA . PRO A 1 606 ? 19.245 2.721 -2.205 1.00 29.03 606 PRO A CA 1
ATOM 4605 C C . PRO A 1 606 ? 17.768 2.483 -1.824 1.00 29.03 606 PRO A C 1
ATOM 4607 O O . PRO A 1 606 ? 17.319 2.924 -0.775 1.00 29.03 606 PRO A O 1
ATOM 4610 N N . MET A 1 607 ? 17.005 1.851 -2.722 1.00 31.81 607 MET A N 1
ATOM 4611 C CA . MET A 1 607 ? 15.559 1.582 -2.610 1.00 31.81 607 MET A CA 1
ATOM 4612 C C . MET A 1 607 ? 15.354 0.068 -2.747 1.00 31.81 607 MET A C 1
ATOM 4614 O O . MET A 1 607 ? 15.898 -0.510 -3.686 1.00 31.81 607 MET A O 1
ATOM 4618 N N . SER A 1 608 ? 14.645 -0.564 -1.808 1.00 36.69 608 SER A N 1
ATOM 4619 C CA . SER A 1 608 ? 14.505 -2.026 -1.720 1.00 36.69 608 SER A CA 1
ATOM 4620 C C . SER A 1 608 ? 13.423 -2.584 -2.654 1.00 36.69 608 SER A C 1
ATOM 4622 O O . SER A 1 608 ? 12.455 -1.900 -2.984 1.00 36.69 608 SER A O 1
ATOM 4624 N N . VAL A 1 609 ? 13.579 -3.848 -3.064 1.00 36.97 609 VAL A N 1
ATOM 4625 C CA . VAL A 1 609 ? 12.707 -4.532 -4.043 1.00 36.97 609 VAL A CA 1
ATOM 4626 C C . VAL A 1 609 ? 11.273 -4.688 -3.537 1.00 36.97 609 VAL A C 1
ATOM 4628 O O . VAL A 1 609 ? 10.323 -4.440 -4.277 1.00 36.97 609 VAL A O 1
ATOM 4631 N N . LEU A 1 610 ? 11.108 -4.987 -2.248 1.00 38.88 610 LEU A N 1
ATOM 4632 C CA . LEU A 1 610 ? 9.811 -4.979 -1.568 1.00 38.88 610 LEU A CA 1
ATOM 4633 C C . LEU A 1 610 ? 9.093 -3.620 -1.672 1.00 38.88 610 LEU A C 1
ATOM 4635 O O . LEU A 1 610 ? 7.879 -3.592 -1.824 1.00 38.88 610 LEU A O 1
ATOM 4639 N N . GLY A 1 611 ? 9.824 -2.498 -1.709 1.00 36.78 611 GLY A N 1
ATOM 4640 C CA . GLY A 1 611 ? 9.254 -1.173 -1.983 1.00 36.78 611 GLY A CA 1
ATOM 4641 C C . GLY A 1 611 ? 8.708 -1.000 -3.409 1.00 36.78 611 GLY A C 1
ATOM 4642 O O . GLY A 1 611 ? 7.918 -0.091 -3.648 1.00 36.78 611 GLY A O 1
ATOM 4643 N N . VAL A 1 612 ? 9.083 -1.875 -4.350 1.00 38.56 612 VAL A N 1
ATOM 4644 C CA . VAL A 1 612 ? 8.538 -1.903 -5.717 1.00 38.56 612 VAL A CA 1
ATOM 4645 C C . VAL A 1 612 ? 7.377 -2.896 -5.826 1.00 38.56 612 VAL A C 1
ATOM 4647 O O . VAL A 1 612 ? 6.356 -2.545 -6.411 1.00 38.56 612 VAL A O 1
ATOM 4650 N N . MET A 1 613 ? 7.448 -4.052 -5.149 1.00 41.19 613 MET A N 1
ATOM 4651 C CA . MET A 1 613 ? 6.285 -4.938 -4.955 1.00 41.19 613 MET A CA 1
ATOM 4652 C C . MET A 1 613 ? 5.122 -4.186 -4.285 1.00 41.19 613 MET A C 1
ATOM 4654 O O . MET A 1 613 ? 3.972 -4.313 -4.704 1.00 41.19 613 MET A O 1
ATOM 4658 N N . ASN A 1 614 ? 5.443 -3.301 -3.337 1.00 41.81 614 ASN A N 1
ATOM 4659 C CA . ASN A 1 614 ? 4.502 -2.360 -2.743 1.00 41.81 614 ASN A CA 1
ATOM 4660 C C . ASN A 1 614 ? 3.817 -1.471 -3.796 1.00 41.81 614 ASN A C 1
ATOM 4662 O O . ASN A 1 614 ? 2.598 -1.357 -3.817 1.00 41.81 614 ASN A O 1
ATOM 4666 N N . SER A 1 615 ? 4.582 -0.919 -4.744 1.00 38.62 615 SER A N 1
ATOM 4667 C CA . SER A 1 615 ? 4.042 -0.087 -5.833 1.00 38.62 615 SER A CA 1
ATOM 4668 C C . SER A 1 615 ? 3.218 -0.845 -6.890 1.00 38.62 615 SER A C 1
ATOM 4670 O O . SER A 1 615 ? 2.598 -0.203 -7.734 1.00 38.62 615 SER A O 1
ATOM 4672 N N . VAL A 1 616 ? 3.201 -2.184 -6.854 1.00 44.41 616 VAL A N 1
ATOM 4673 C CA . VAL A 1 616 ? 2.368 -3.041 -7.722 1.00 44.41 616 VAL A CA 1
ATOM 4674 C C . VAL A 1 616 ? 1.076 -3.475 -7.021 1.00 44.41 616 VAL A C 1
ATOM 4676 O O . VAL A 1 616 ? 0.036 -3.566 -7.671 1.00 44.41 616 VAL A O 1
ATOM 4679 N N . LEU A 1 617 ? 1.120 -3.725 -5.707 1.00 47.53 617 LEU A N 1
ATOM 4680 C CA . LEU A 1 617 ? -0.078 -4.025 -4.911 1.00 47.53 617 LEU A CA 1
ATOM 4681 C C . LEU A 1 617 ? -0.851 -2.763 -4.494 1.00 47.53 617 LEU A C 1
ATOM 4683 O O . LEU A 1 617 ? -2.045 -2.860 -4.199 1.00 47.53 617 LEU A O 1
ATOM 4687 N N . SER A 1 618 ? -0.194 -1.598 -4.481 1.00 45.38 618 SER A N 1
ATOM 4688 C CA . SER A 1 618 ? -0.797 -0.364 -3.986 1.00 45.38 618 SER A CA 1
ATOM 4689 C C . SER A 1 618 ? -2.016 0.082 -4.795 1.00 45.38 618 SER A C 1
ATOM 4691 O O . SER A 1 618 ? -2.004 0.078 -6.028 1.00 45.38 618 SER A O 1
ATOM 4693 N N . GLY A 1 619 ? -3.090 0.436 -4.083 1.00 48.00 619 GLY A N 1
ATOM 4694 C CA . GLY A 1 619 ? -4.367 0.871 -4.648 1.00 48.00 619 GLY A CA 1
ATOM 4695 C C . GLY A 1 619 ? -5.103 -0.184 -5.484 1.00 48.00 619 GLY A C 1
ATOM 4696 O O . GLY A 1 619 ? -6.058 0.160 -6.174 1.00 48.00 619 GLY A O 1
ATOM 4697 N N . SER A 1 620 ? -4.672 -1.454 -5.469 1.00 47.31 620 SER A N 1
ATOM 4698 C CA . SER A 1 620 ? -5.166 -2.484 -6.392 1.00 47.31 620 SER A CA 1
ATOM 4699 C C . SER A 1 620 ? -5.628 -3.748 -5.663 1.00 47.31 620 SER A C 1
ATOM 4701 O O . SER A 1 620 ? -4.875 -4.709 -5.489 1.00 47.31 620 SER A O 1
ATOM 4703 N N . VAL A 1 621 ? -6.905 -3.766 -5.263 1.00 52.34 621 VAL A N 1
ATOM 4704 C CA . VAL A 1 621 ? -7.554 -4.925 -4.614 1.00 52.34 621 VAL A CA 1
ATOM 4705 C C . VAL A 1 621 ? -7.366 -6.193 -5.454 1.00 52.34 621 VAL A C 1
ATOM 4707 O O . VAL A 1 621 ? -6.818 -7.180 -4.967 1.00 52.34 621 VAL A O 1
ATOM 4710 N N . SER A 1 622 ? -7.655 -6.132 -6.756 1.00 44.31 622 SER A N 1
ATOM 4711 C CA . SER A 1 622 ? -7.506 -7.282 -7.659 1.00 44.31 622 SER A CA 1
ATOM 4712 C C . SER A 1 622 ? -6.063 -7.740 -7.898 1.00 44.31 622 SER A C 1
ATOM 4714 O O . SER A 1 622 ? -5.860 -8.859 -8.370 1.00 44.31 622 SER A O 1
ATOM 4716 N N . ALA A 1 623 ? -5.043 -6.929 -7.589 1.00 49.44 623 ALA A N 1
ATOM 4717 C CA . ALA A 1 623 ? -3.659 -7.406 -7.567 1.00 49.44 623 ALA A CA 1
ATOM 4718 C C . ALA A 1 623 ? -3.374 -8.216 -6.291 1.00 49.44 623 ALA A C 1
ATOM 4720 O O . ALA A 1 623 ? -2.776 -9.290 -6.376 1.00 49.44 623 ALA A O 1
ATOM 4721 N N . LYS A 1 624 ? -3.863 -7.750 -5.132 1.00 57.12 624 LYS A N 1
ATOM 4722 C CA . LYS A 1 624 ? -3.759 -8.457 -3.842 1.00 57.12 624 LYS A CA 1
ATOM 4723 C C . LYS A 1 624 ? -4.489 -9.799 -3.879 1.00 57.12 624 LYS A C 1
ATOM 4725 O O . LYS A 1 624 ? -3.914 -10.804 -3.475 1.00 57.12 624 LYS A O 1
ATOM 4730 N N . GLU A 1 625 ? -5.708 -9.831 -4.418 1.00 52.94 625 GLU A N 1
ATOM 4731 C CA . GLU A 1 625 ? -6.504 -11.056 -4.585 1.00 52.94 625 GLU A CA 1
ATOM 4732 C C . GLU A 1 625 ? -5.778 -12.085 -5.457 1.00 52.94 625 GLU A C 1
ATOM 4734 O O . GLU A 1 625 ? -5.612 -13.233 -5.054 1.00 52.94 625 GLU A O 1
ATOM 4739 N N . ARG A 1 626 ? -5.264 -11.682 -6.629 1.00 48.72 626 ARG A N 1
ATOM 4740 C CA . ARG A 1 626 ? -4.504 -12.588 -7.511 1.00 48.72 626 ARG A CA 1
ATOM 4741 C C . ARG A 1 626 ? -3.201 -13.067 -6.875 1.00 48.72 626 ARG A C 1
ATOM 4743 O O . ARG A 1 626 ? -2.839 -14.224 -7.067 1.00 48.72 626 ARG A O 1
ATOM 4750 N N . PHE A 1 627 ? -2.505 -12.214 -6.120 1.00 58.59 627 PHE A N 1
ATOM 4751 C CA . PHE A 1 627 ? -1.310 -12.618 -5.376 1.00 58.59 627 PHE A CA 1
ATOM 4752 C C . PHE A 1 627 ? -1.656 -13.644 -4.287 1.00 58.59 627 PHE A C 1
ATOM 4754 O O . PHE A 1 627 ? -0.997 -14.678 -4.190 1.00 58.59 627 PHE A O 1
ATOM 4761 N N . HIS A 1 628 ? -2.728 -13.411 -3.526 1.00 59.28 628 HIS A N 1
ATOM 4762 C CA . HIS A 1 628 ? -3.228 -14.335 -2.508 1.00 59.28 628 HIS A CA 1
ATOM 4763 C C . HIS A 1 628 ? -3.659 -15.685 -3.110 1.00 59.28 628 HIS A C 1
ATOM 4765 O O . HIS A 1 628 ? -3.271 -16.728 -2.594 1.00 59.28 628 HIS A O 1
ATOM 4771 N N . LEU A 1 629 ? -4.395 -15.671 -4.227 1.00 49.22 629 LEU A N 1
ATOM 4772 C CA . LEU A 1 629 ? -4.904 -16.874 -4.899 1.00 49.22 629 LEU A CA 1
ATOM 4773 C C . LEU A 1 629 ? -3.822 -17.689 -5.626 1.00 49.22 629 LEU A C 1
ATOM 4775 O O . LEU A 1 629 ? -3.940 -18.910 -5.693 1.00 49.22 629 LEU A O 1
ATOM 4779 N N . ARG A 1 630 ? -2.800 -17.042 -6.211 1.00 48.31 630 ARG A N 1
ATOM 4780 C CA . ARG A 1 630 ? -1.810 -17.717 -7.078 1.00 48.31 630 ARG A CA 1
ATOM 4781 C C . ARG A 1 630 ? -0.454 -17.970 -6.414 1.00 48.31 630 ARG A C 1
ATOM 4783 O O . ARG A 1 630 ? 0.181 -18.968 -6.734 1.00 48.31 630 ARG A O 1
ATOM 4790 N N . VAL A 1 631 ? -0.016 -17.104 -5.498 1.00 55.91 631 VAL A N 1
ATOM 4791 C CA . VAL A 1 631 ? 1.235 -17.280 -4.730 1.00 55.91 631 VAL A CA 1
ATOM 4792 C C . VAL A 1 631 ? 0.915 -17.667 -3.287 1.00 55.91 631 VAL A C 1
ATOM 4794 O O . VAL A 1 631 ? 1.380 -18.697 -2.807 1.00 55.91 631 VAL A O 1
ATOM 4797 N N . GLY A 1 632 ? 0.074 -16.874 -2.620 1.00 60.66 632 GLY A N 1
ATOM 4798 C CA . GLY A 1 632 ? -0.292 -17.045 -1.216 1.00 60.66 632 GLY A CA 1
ATOM 4799 C C . GLY A 1 632 ? 0.777 -16.519 -0.252 1.00 60.66 632 GLY A C 1
ATOM 4800 O O . GLY A 1 632 ? 1.956 -16.861 -0.343 1.00 60.66 632 GLY A O 1
ATOM 4801 N N . TYR A 1 633 ? 0.357 -15.708 0.724 1.00 67.31 633 TYR A N 1
ATOM 4802 C CA . TYR A 1 633 ? 1.262 -15.121 1.724 1.00 67.31 633 TYR A CA 1
ATOM 4803 C C . TYR A 1 633 ? 1.991 -16.176 2.579 1.00 67.31 633 TYR A C 1
ATOM 4805 O O . TYR A 1 633 ? 3.115 -15.936 3.009 1.00 67.31 633 TYR A O 1
ATOM 4813 N N . VAL A 1 634 ? 1.396 -17.361 2.772 1.00 66.00 634 VAL A N 1
ATOM 4814 C CA . VAL A 1 634 ? 2.011 -18.481 3.510 1.00 66.00 634 VAL A CA 1
ATOM 4815 C C . VAL A 1 634 ? 3.243 -19.021 2.773 1.00 66.00 634 VAL A C 1
ATOM 4817 O O . VAL A 1 634 ? 4.335 -18.999 3.335 1.00 66.00 634 VAL A O 1
ATOM 4820 N N . LYS A 1 635 ? 3.110 -19.388 1.488 1.00 62.75 635 LYS A N 1
ATOM 4821 C CA . LYS A 1 635 ? 4.242 -19.858 0.665 1.00 62.75 635 LYS A CA 1
ATOM 4822 C C . LYS A 1 635 ? 5.324 -18.790 0.509 1.00 62.75 635 LYS A C 1
ATOM 4824 O O . LYS A 1 635 ? 6.509 -19.104 0.477 1.00 62.75 635 LYS A O 1
ATOM 4829 N N . PHE A 1 636 ? 4.920 -17.520 0.432 1.00 67.88 636 PHE A N 1
ATOM 4830 C CA . PHE A 1 636 ? 5.855 -16.397 0.406 1.00 67.88 636 PHE A CA 1
ATOM 4831 C C . PHE A 1 636 ? 6.668 -16.290 1.708 1.00 67.88 636 PHE A C 1
ATOM 4833 O O . PHE A 1 636 ? 7.868 -16.051 1.647 1.00 67.88 636 PHE A O 1
ATOM 4840 N N . VAL A 1 637 ? 6.063 -16.537 2.876 1.00 66.31 637 VAL A N 1
ATOM 4841 C CA . VAL A 1 637 ? 6.794 -16.625 4.153 1.00 66.31 637 VAL A CA 1
ATOM 4842 C C . VAL A 1 637 ? 7.688 -17.854 4.226 1.00 66.31 637 VAL A C 1
ATOM 4844 O O . VAL A 1 637 ? 8.811 -17.738 4.702 1.00 66.31 637 VAL A O 1
ATOM 4847 N N . GLU A 1 638 ? 7.246 -19.015 3.750 1.00 66.56 638 GLU A N 1
ATOM 4848 C CA . GLU A 1 638 ? 8.076 -20.228 3.709 1.00 66.56 638 GLU A CA 1
ATOM 4849 C C . GLU A 1 638 ? 9.346 -19.998 2.866 1.00 66.56 638 GLU A C 1
ATOM 4851 O O . GLU A 1 638 ? 10.450 -20.278 3.332 1.00 66.56 638 GLU A O 1
ATOM 4856 N N . ALA A 1 639 ? 9.206 -19.357 1.700 1.00 60.41 639 ALA A N 1
ATOM 4857 C CA . ALA A 1 639 ? 10.315 -18.946 0.831 1.00 60.41 639 ALA A CA 1
ATOM 4858 C C . ALA A 1 639 ? 11.139 -17.741 1.346 1.00 60.41 639 ALA A C 1
ATOM 4860 O O . ALA A 1 639 ? 12.168 -17.410 0.761 1.00 60.41 639 ALA A O 1
ATOM 4861 N N . LEU A 1 640 ? 10.709 -17.069 2.423 1.00 65.44 640 LEU A N 1
ATOM 4862 C CA . LEU A 1 640 ? 11.526 -16.094 3.162 1.00 65.44 640 LEU A CA 1
ATOM 4863 C C . LEU A 1 640 ? 12.221 -16.732 4.376 1.00 65.44 640 LEU A C 1
ATOM 4865 O O . LEU A 1 640 ? 13.328 -16.327 4.721 1.00 65.44 640 LEU A O 1
ATOM 4869 N N . LYS A 1 641 ? 11.603 -17.739 5.007 1.00 65.00 641 LYS A N 1
ATOM 4870 C CA . LYS A 1 641 ? 12.166 -18.506 6.131 1.00 65.00 641 LYS A CA 1
ATOM 4871 C C . LYS A 1 641 ? 13.337 -19.391 5.697 1.00 65.00 641 LYS A C 1
ATOM 4873 O O . LYS A 1 641 ? 14.294 -19.515 6.458 1.00 65.00 641 LYS A O 1
ATOM 4878 N N . SER A 1 642 ? 13.314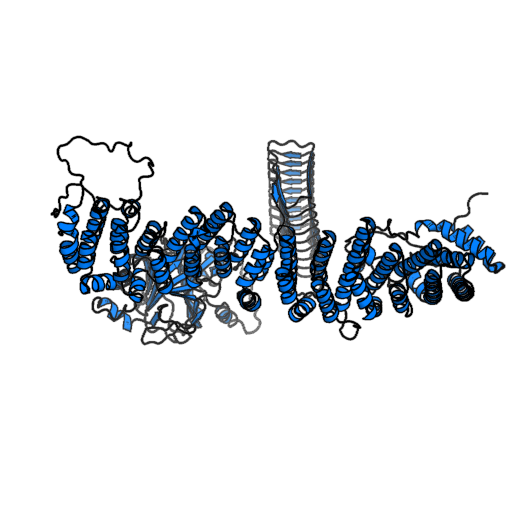 -19.935 4.477 1.00 61.69 642 SER A N 1
ATOM 4879 C CA . SER A 1 642 ? 14.447 -20.680 3.894 1.00 61.69 642 SER A CA 1
ATOM 4880 C C . SER A 1 642 ? 15.739 -19.853 3.785 1.00 61.69 642 SER A C 1
ATOM 4882 O O . SER A 1 642 ? 16.829 -20.417 3.776 1.00 61.69 642 SER A O 1
ATOM 4884 N N . LEU A 1 643 ? 15.642 -18.518 3.770 1.00 55.22 643 LEU A N 1
ATOM 4885 C CA . LEU A 1 643 ? 16.781 -17.599 3.632 1.00 55.22 643 LEU A CA 1
ATOM 4886 C C . LEU A 1 643 ? 17.511 -17.307 4.963 1.00 55.22 643 LEU A C 1
ATOM 4888 O O . LEU A 1 643 ? 18.540 -16.624 4.964 1.00 55.22 643 LEU A O 1
ATOM 4892 N N . GLY A 1 644 ? 16.995 -17.804 6.095 1.00 63.94 644 GLY A N 1
ATOM 4893 C CA . GLY A 1 644 ? 17.555 -17.603 7.437 1.00 63.94 644 GLY A CA 1
ATOM 4894 C C . GLY A 1 644 ? 16.925 -16.440 8.219 1.00 63.94 644 GLY A C 1
ATOM 4895 O O . GLY A 1 644 ? 15.766 -16.080 8.014 1.00 63.94 644 GLY A O 1
ATOM 4896 N N . GLN A 1 645 ? 17.674 -15.857 9.167 1.00 68.06 645 GLN A N 1
ATOM 4897 C CA . GLN A 1 645 ? 17.154 -14.769 10.010 1.00 68.06 645 GLN A CA 1
ATOM 4898 C C . GLN A 1 645 ? 16.832 -13.501 9.184 1.00 68.06 645 GLN A C 1
ATOM 4900 O O . GLN A 1 645 ? 17.665 -13.062 8.382 1.00 68.06 645 GLN A O 1
ATOM 4905 N N . PRO A 1 646 ? 15.670 -12.853 9.404 1.00 75.62 646 PRO A N 1
ATOM 4906 C CA . PRO A 1 646 ? 15.323 -11.617 8.714 1.00 75.62 646 PRO A CA 1
ATOM 4907 C C . PRO A 1 646 ? 16.149 -10.428 9.215 1.00 75.62 646 PRO A C 1
ATOM 4909 O O . PRO A 1 646 ? 16.370 -10.263 10.412 1.00 75.62 646 PRO A O 1
ATOM 4912 N N . SER A 1 647 ? 16.543 -9.535 8.306 1.00 72.62 647 SER A N 1
ATOM 4913 C CA . SER A 1 647 ? 17.137 -8.244 8.672 1.00 72.62 647 SER A CA 1
ATOM 4914 C C . SER A 1 647 ? 16.060 -7.195 8.984 1.00 72.62 647 SER A C 1
ATOM 4916 O O . SER A 1 647 ? 14.941 -7.255 8.471 1.00 72.62 647 SER A O 1
ATOM 4918 N N . ILE A 1 648 ? 16.391 -6.173 9.782 1.00 76.38 648 ILE A N 1
ATOM 4919 C CA . ILE A 1 648 ? 15.443 -5.085 10.093 1.00 76.38 648 ILE A CA 1
ATOM 4920 C C . ILE A 1 648 ? 14.976 -4.328 8.837 1.00 76.38 648 ILE A C 1
ATOM 4922 O O . ILE A 1 648 ? 13.839 -3.865 8.781 1.00 76.38 648 ILE A O 1
ATOM 4926 N N . ASP A 1 649 ? 15.820 -4.224 7.808 1.00 67.12 649 ASP A N 1
ATOM 4927 C CA . ASP A 1 649 ? 15.458 -3.564 6.551 1.00 67.12 649 ASP A CA 1
ATOM 4928 C C . ASP A 1 649 ? 14.575 -4.460 5.659 1.00 67.12 649 ASP A C 1
ATOM 4930 O O . ASP A 1 649 ? 13.738 -3.931 4.923 1.00 67.12 649 ASP A O 1
ATOM 4934 N N . LEU A 1 650 ? 14.666 -5.793 5.788 1.00 69.69 650 LEU A N 1
ATOM 4935 C CA . LEU A 1 650 ? 13.684 -6.730 5.229 1.00 69.69 650 LEU A CA 1
ATOM 4936 C C . LEU A 1 650 ? 12.328 -6.564 5.936 1.00 69.69 650 LEU A C 1
ATOM 4938 O O . LEU A 1 650 ? 11.327 -6.319 5.267 1.00 69.69 650 LEU A O 1
ATOM 4942 N N . LEU A 1 651 ? 12.298 -6.595 7.276 1.00 78.25 651 LEU A N 1
ATOM 4943 C CA . LEU A 1 651 ? 11.064 -6.427 8.062 1.00 78.25 651 LEU A CA 1
ATOM 4944 C C . LEU A 1 651 ? 10.377 -5.079 7.792 1.00 78.25 651 LEU A C 1
ATOM 4946 O O . LEU A 1 651 ? 9.173 -5.050 7.549 1.00 78.25 651 LEU A O 1
ATOM 4950 N N . LYS A 1 652 ? 11.126 -3.967 7.745 1.00 75.00 652 LYS A N 1
ATOM 4951 C CA . LYS A 1 652 ? 10.595 -2.650 7.336 1.00 75.00 652 LYS A CA 1
ATOM 4952 C C . LYS A 1 652 ? 10.007 -2.674 5.932 1.00 75.00 652 LYS A C 1
ATOM 4954 O O . LYS A 1 652 ? 8.966 -2.075 5.698 1.00 75.00 652 LYS A O 1
ATOM 4959 N N . ALA A 1 653 ? 10.658 -3.350 4.989 1.00 66.12 653 ALA A N 1
ATOM 4960 C CA . ALA A 1 653 ? 10.175 -3.392 3.618 1.00 66.12 653 ALA A CA 1
ATOM 4961 C C . ALA A 1 653 ? 8.961 -4.328 3.441 1.00 66.12 653 ALA A C 1
ATOM 4963 O O . ALA A 1 653 ? 8.149 -4.084 2.552 1.00 66.12 653 ALA A O 1
ATOM 4964 N N . VAL A 1 654 ? 8.769 -5.324 4.313 1.00 72.62 654 VAL A N 1
ATOM 4965 C CA . VAL A 1 654 ? 7.496 -6.059 4.421 1.00 72.62 654 VAL A CA 1
ATOM 4966 C C . VAL A 1 654 ? 6.430 -5.213 5.134 1.00 72.62 654 VAL A C 1
ATOM 4968 O O . VAL A 1 654 ? 5.285 -5.211 4.700 1.00 72.62 654 VAL A O 1
ATOM 4971 N N . LEU A 1 655 ? 6.779 -4.411 6.147 1.00 77.19 655 LEU A N 1
ATOM 4972 C CA . LEU A 1 655 ? 5.851 -3.441 6.751 1.00 77.19 655 LEU A CA 1
ATOM 4973 C C . LEU A 1 655 ? 5.396 -2.367 5.749 1.00 77.19 655 LEU A C 1
ATOM 4975 O O . LEU A 1 655 ? 4.226 -1.998 5.766 1.00 77.19 655 LEU A O 1
ATOM 4979 N N . ASN A 1 656 ? 6.250 -1.937 4.810 1.00 72.81 656 ASN A N 1
ATOM 4980 C CA . ASN A 1 656 ? 5.823 -1.099 3.681 1.00 72.81 656 ASN A CA 1
ATOM 4981 C C . ASN A 1 656 ? 4.645 -1.744 2.923 1.00 72.81 656 ASN A C 1
ATOM 4983 O O . ASN A 1 656 ? 3.707 -1.038 2.566 1.00 72.81 656 ASN A O 1
ATOM 4987 N N . LEU A 1 657 ? 4.665 -3.074 2.734 1.00 72.12 657 LEU A N 1
ATOM 4988 C CA . LEU A 1 657 ? 3.617 -3.862 2.063 1.00 72.12 657 LEU A CA 1
ATOM 4989 C C . LEU A 1 657 ? 2.265 -3.843 2.796 1.00 72.12 657 LEU A C 1
ATOM 4991 O O . LEU A 1 657 ? 1.242 -4.129 2.177 1.00 72.12 657 LEU A O 1
ATOM 4995 N N . VAL A 1 658 ? 2.266 -3.532 4.098 1.00 74.75 658 VAL A N 1
ATOM 4996 C CA . VAL A 1 658 ? 1.072 -3.393 4.953 1.00 74.75 658 VAL A CA 1
ATOM 4997 C C . VAL A 1 658 ? 0.419 -2.015 4.779 1.00 74.75 658 VAL A C 1
ATOM 4999 O O . VAL A 1 658 ? -0.810 -1.913 4.798 1.00 74.75 658 VAL A O 1
ATOM 5002 N N . VAL A 1 659 ? 1.236 -0.968 4.599 1.00 71.62 659 VAL A N 1
ATOM 5003 C CA . VAL A 1 659 ? 0.822 0.455 4.598 1.00 71.62 659 VAL A CA 1
ATOM 5004 C C . VAL A 1 659 ? 0.901 1.152 3.236 1.00 71.62 659 VAL A C 1
ATOM 5006 O O . VAL A 1 659 ? 0.695 2.359 3.151 1.00 71.62 659 VAL A O 1
ATOM 5009 N N . GLU A 1 660 ? 1.275 0.429 2.178 1.00 63.47 660 GLU A N 1
ATOM 5010 C CA . GLU A 1 660 ? 1.402 0.905 0.785 1.00 63.47 660 GLU A CA 1
ATOM 5011 C C . GLU A 1 660 ? 2.347 2.100 0.543 1.00 63.47 660 GLU A C 1
ATOM 5013 O O . GLU A 1 660 ? 2.503 2.601 -0.570 1.00 63.47 660 GLU A O 1
ATOM 5018 N N . THR A 1 661 ? 3.076 2.499 1.581 1.00 62.03 661 THR A N 1
ATOM 5019 C CA . THR A 1 661 ? 3.936 3.684 1.645 1.00 62.03 661 THR A CA 1
ATOM 5020 C C . THR A 1 661 ? 5.285 3.336 2.294 1.00 62.03 661 THR A C 1
ATOM 5022 O O . THR A 1 661 ? 5.579 2.168 2.555 1.00 62.03 661 THR A O 1
ATOM 5025 N N . GLU A 1 662 ? 6.162 4.323 2.512 1.00 60.16 662 GLU A N 1
ATOM 5026 C CA . GLU A 1 662 ? 7.375 4.126 3.323 1.00 60.16 662 GLU A CA 1
ATOM 5027 C C . GLU A 1 662 ? 6.995 4.088 4.814 1.00 60.16 662 GLU A C 1
ATOM 5029 O O . GLU A 1 662 ? 6.587 5.109 5.376 1.00 60.16 662 GLU A O 1
ATOM 5034 N N . PHE A 1 663 ? 7.147 2.923 5.454 1.00 66.06 663 PHE A N 1
ATOM 5035 C CA . PHE A 1 663 ? 6.870 2.728 6.874 1.00 66.06 663 PHE A CA 1
ATOM 5036 C C . PHE A 1 663 ? 7.784 3.602 7.741 1.00 66.06 663 PHE A C 1
ATOM 5038 O O . PHE A 1 663 ? 9.014 3.508 7.711 1.00 66.06 663 PHE A O 1
ATOM 5045 N N . ASP A 1 664 ? 7.147 4.435 8.554 1.00 69.38 664 ASP A N 1
ATOM 5046 C CA . ASP A 1 664 ? 7.756 5.331 9.523 1.00 69.38 664 ASP A CA 1
ATOM 5047 C C . ASP A 1 664 ? 6.865 5.326 10.765 1.00 69.38 664 ASP A C 1
ATOM 5049 O O . ASP A 1 664 ? 5.762 5.875 10.739 1.00 69.38 664 ASP A O 1
ATOM 5053 N N . GLY A 1 665 ? 7.340 4.700 11.844 1.00 60.56 665 GLY A N 1
ATOM 5054 C CA . GLY A 1 665 ? 6.576 4.527 13.085 1.00 60.56 665 GLY A CA 1
ATOM 5055 C C . GLY A 1 665 ? 6.158 5.834 13.771 1.00 60.56 665 GLY A C 1
ATOM 5056 O O . GLY A 1 665 ? 5.333 5.800 14.678 1.00 60.56 665 GLY A O 1
ATOM 5057 N N . THR A 1 666 ? 6.680 6.989 13.339 1.00 58.75 666 THR A N 1
ATOM 5058 C CA . THR A 1 666 ? 6.244 8.304 13.836 1.00 58.75 666 THR A CA 1
ATOM 5059 C C . THR A 1 666 ? 4.996 8.848 13.135 1.00 58.75 666 THR A C 1
ATOM 5061 O O . THR A 1 666 ? 4.381 9.786 13.639 1.00 58.75 666 THR A O 1
ATOM 5064 N N . LYS A 1 667 ? 4.599 8.288 11.983 1.00 62.66 667 LYS A N 1
ATOM 5065 C CA . LYS A 1 667 ? 3.477 8.796 11.180 1.00 62.66 667 LYS A CA 1
ATOM 5066 C C . LYS A 1 667 ? 2.148 8.117 11.507 1.00 62.66 667 LYS A C 1
ATOM 5068 O O . LYS A 1 667 ? 2.072 7.011 12.046 1.00 62.66 667 LYS A O 1
ATOM 5073 N N . HIS A 1 668 ? 1.062 8.777 11.129 1.00 63.69 668 HIS A N 1
ATOM 5074 C CA . HIS A 1 668 ? -0.228 8.127 10.943 1.00 63.69 668 HIS A CA 1
ATOM 5075 C C . HIS A 1 668 ? -0.202 7.440 9.576 1.00 63.69 668 HIS A C 1
ATOM 5077 O O . HIS A 1 668 ? 0.109 8.060 8.562 1.00 63.69 668 HIS A O 1
ATOM 5083 N N . LEU A 1 669 ? -0.399 6.123 9.594 1.00 69.81 669 LEU A N 1
ATOM 5084 C CA . LEU A 1 669 ? -0.295 5.234 8.443 1.00 69.81 669 LEU A CA 1
ATOM 5085 C C . LEU A 1 669 ? -1.514 4.317 8.455 1.00 69.81 669 LEU A C 1
ATOM 5087 O O . LEU A 1 669 ? -1.856 3.753 9.499 1.00 69.81 669 LEU A O 1
ATOM 5091 N N . VAL A 1 670 ? -2.156 4.184 7.301 1.00 69.81 670 VAL A N 1
ATOM 5092 C CA . VAL A 1 670 ? -3.334 3.339 7.114 1.00 69.81 670 VAL A CA 1
ATOM 5093 C C . VAL A 1 670 ? -2.897 1.928 6.727 1.00 69.81 670 VAL A C 1
ATOM 5095 O O . VAL A 1 670 ? -1.972 1.746 5.937 1.00 69.81 670 VAL A O 1
ATOM 5098 N N . VAL A 1 671 ? -3.553 0.916 7.293 1.00 75.25 671 VAL A N 1
ATOM 5099 C CA . VAL A 1 671 ? -3.364 -0.484 6.901 1.00 75.25 671 VAL A CA 1
ATOM 5100 C C . VAL A 1 671 ? -4.234 -0.787 5.689 1.00 75.25 671 VAL A C 1
ATOM 5102 O O . VAL A 1 671 ? -5.451 -0.913 5.802 1.00 75.25 671 VAL A O 1
ATOM 5105 N N . HIS A 1 672 ? -3.591 -0.955 4.536 1.00 70.56 672 HIS A N 1
ATOM 5106 C CA . HIS A 1 672 ? -4.243 -1.340 3.283 1.00 70.56 672 HIS A CA 1
ATOM 5107 C C . HIS A 1 672 ? -4.077 -2.837 2.958 1.00 70.56 672 HIS A C 1
ATOM 5109 O O . HIS A 1 672 ? -4.720 -3.347 2.036 1.00 70.56 672 HIS A O 1
ATOM 5115 N N . ASN A 1 673 ? -3.219 -3.557 3.691 1.00 76.06 673 ASN A N 1
ATOM 5116 C CA . ASN A 1 673 ? -2.983 -4.992 3.516 1.00 76.06 673 ASN A CA 1
ATOM 5117 C C . ASN A 1 673 ? -2.786 -5.698 4.871 1.00 76.06 673 ASN A C 1
ATOM 5119 O O . ASN A 1 673 ? -1.671 -6.011 5.292 1.00 76.06 673 ASN A O 1
ATOM 5123 N N . THR A 1 674 ? -3.901 -5.958 5.552 1.00 81.06 674 THR A N 1
ATOM 5124 C CA . THR A 1 674 ? -3.990 -6.698 6.825 1.00 81.06 674 THR A CA 1
ATOM 5125 C C . THR A 1 674 ? -3.372 -8.094 6.751 1.00 81.06 674 THR A C 1
ATOM 5127 O O . THR A 1 674 ? -2.695 -8.520 7.684 1.00 81.06 674 THR A O 1
ATOM 5130 N N . GLN A 1 675 ? -3.525 -8.789 5.621 1.00 78.94 675 GLN A N 1
ATOM 5131 C CA . GLN A 1 675 ? -2.973 -10.131 5.421 1.00 78.94 675 GLN A CA 1
ATOM 5132 C C . GLN A 1 675 ? -1.437 -10.141 5.494 1.00 78.94 675 GLN A C 1
ATOM 5134 O O . GLN A 1 675 ? -0.866 -11.061 6.074 1.00 78.94 675 GLN A O 1
ATOM 5139 N N . ALA A 1 676 ? -0.758 -9.089 5.021 1.00 79.81 676 ALA A N 1
ATOM 5140 C CA . ALA A 1 676 ? 0.690 -8.935 5.195 1.00 79.81 676 ALA A CA 1
ATOM 5141 C C . ALA A 1 676 ? 1.110 -8.633 6.655 1.00 79.81 676 ALA A C 1
ATOM 5143 O O . ALA A 1 676 ? 2.235 -8.951 7.043 1.00 79.81 676 ALA A O 1
ATOM 5144 N N . ALA A 1 677 ? 0.224 -8.070 7.487 1.00 85.00 677 ALA A N 1
ATOM 5145 C CA . ALA A 1 677 ? 0.477 -7.865 8.918 1.00 85.00 677 ALA A CA 1
ATOM 5146 C C . ALA A 1 677 ? 0.305 -9.165 9.724 1.00 85.00 677 ALA A C 1
ATOM 5148 O O . ALA A 1 677 ? 1.150 -9.488 10.558 1.00 85.00 677 ALA A O 1
ATOM 5149 N N . ILE A 1 678 ? -0.738 -9.944 9.419 1.00 85.75 678 ILE A N 1
ATOM 5150 C CA . ILE A 1 678 ? -0.964 -11.293 9.969 1.00 85.75 678 ILE A CA 1
ATOM 5151 C C . ILE A 1 678 ? 0.212 -12.212 9.605 1.00 85.75 678 ILE A C 1
ATOM 5153 O O . ILE A 1 678 ? 0.785 -12.875 10.465 1.00 85.75 678 ILE A O 1
ATOM 5157 N N . MET A 1 679 ? 0.649 -12.159 8.347 1.00 83.12 679 MET A N 1
ATOM 5158 C CA . MET A 1 679 ? 1.828 -12.857 7.831 1.00 83.12 679 MET A CA 1
ATOM 5159 C C . MET A 1 679 ? 3.118 -12.536 8.616 1.00 83.12 679 MET A C 1
ATOM 5161 O O . MET A 1 679 ? 3.882 -13.447 8.934 1.00 83.12 679 MET A O 1
ATOM 5165 N N . LEU A 1 680 ? 3.362 -11.263 8.960 1.00 85.81 680 LEU A N 1
ATOM 5166 C CA . LEU A 1 680 ? 4.487 -10.859 9.818 1.00 85.81 680 LEU A CA 1
ATOM 5167 C C . LEU A 1 680 ? 4.343 -11.382 11.254 1.00 85.81 680 LEU A C 1
ATOM 5169 O O . LEU A 1 680 ? 5.320 -11.830 11.851 1.00 85.81 680 LEU A O 1
ATOM 5173 N N . LEU A 1 681 ? 3.128 -11.348 11.800 1.00 87.56 681 LEU A N 1
ATOM 5174 C CA . LEU A 1 681 ? 2.828 -11.832 13.144 1.00 87.56 681 LEU A CA 1
ATOM 5175 C C . LEU A 1 681 ? 3.059 -13.350 13.272 1.00 87.56 681 LEU A C 1
ATOM 5177 O O . LEU A 1 681 ? 3.694 -13.783 14.230 1.00 87.56 681 LEU A O 1
ATOM 5181 N N . HIS A 1 682 ? 2.649 -14.153 12.285 1.00 86.81 682 HIS A N 1
ATOM 5182 C CA . HIS A 1 682 ? 2.934 -15.598 12.236 1.00 86.81 682 HIS A CA 1
ATOM 5183 C C . HIS A 1 682 ? 4.413 -15.944 11.978 1.00 86.81 682 HIS A C 1
ATOM 5185 O O . HIS A 1 682 ? 4.802 -17.099 12.152 1.00 86.81 682 HIS A O 1
ATOM 5191 N N . TRP A 1 683 ? 5.251 -14.983 11.573 1.00 85.50 683 TRP A N 1
ATOM 5192 C CA . TRP A 1 683 ? 6.708 -15.164 11.479 1.00 85.50 683 TRP A CA 1
ATOM 5193 C C . TRP A 1 683 ? 7.417 -14.871 12.812 1.00 85.50 683 TRP A C 1
ATOM 5195 O O . TRP A 1 683 ? 8.472 -15.441 13.078 1.00 85.50 683 TRP A O 1
ATOM 5205 N N . LEU A 1 684 ? 6.825 -14.040 13.680 1.00 87.38 684 LEU A N 1
ATOM 5206 C CA . LEU A 1 684 ? 7.424 -13.575 14.937 1.00 87.38 684 LEU A CA 1
ATOM 5207 C C . LEU A 1 684 ? 8.046 -14.680 15.830 1.00 87.38 684 LEU A C 1
ATOM 5209 O O . LEU A 1 684 ? 9.152 -14.436 16.317 1.00 87.38 684 LEU A O 1
ATOM 5213 N N . PRO A 1 685 ? 7.431 -15.870 16.038 1.00 85.19 685 PRO A N 1
ATOM 5214 C CA . PRO A 1 685 ? 8.010 -16.916 16.895 1.00 85.19 685 PRO A CA 1
ATOM 5215 C C . PRO A 1 685 ? 9.311 -17.521 16.354 1.00 85.19 685 PRO A C 1
ATOM 5217 O O . PRO A 1 685 ? 10.140 -17.983 17.131 1.00 85.19 685 PRO A O 1
ATOM 5220 N N . ASP A 1 686 ? 9.507 -17.505 15.033 1.00 83.56 686 ASP A N 1
ATOM 5221 C CA . ASP A 1 686 ? 10.666 -18.131 14.383 1.00 83.56 686 ASP A CA 1
ATOM 5222 C C . ASP A 1 686 ? 11.870 -17.166 14.286 1.00 83.56 686 ASP A C 1
ATOM 5224 O O . ASP A 1 686 ? 12.956 -17.540 13.835 1.00 83.56 686 ASP A O 1
ATOM 5228 N N . ILE A 1 687 ? 11.702 -15.903 14.704 1.00 83.44 687 ILE A N 1
ATOM 5229 C CA . ILE A 1 687 ? 12.768 -14.894 14.724 1.00 83.44 687 ILE A CA 1
ATOM 5230 C C . ILE A 1 687 ? 13.628 -15.100 15.975 1.00 83.44 687 ILE A C 1
ATOM 5232 O O . ILE A 1 687 ? 13.251 -14.700 17.071 1.00 83.44 687 ILE A O 1
ATOM 5236 N N . GLN A 1 688 ? 14.824 -15.666 15.800 1.00 80.75 688 GLN A N 1
ATOM 5237 C CA . GLN A 1 688 ? 15.778 -15.951 16.886 1.00 80.75 688 GLN A CA 1
ATOM 5238 C C . GLN A 1 688 ? 16.331 -14.697 17.604 1.00 80.75 688 GLN A C 1
ATOM 5240 O O . GLN A 1 688 ? 16.876 -14.802 18.700 1.00 80.75 688 GLN A O 1
ATOM 5245 N N . SER A 1 689 ? 16.226 -13.505 17.002 1.00 82.75 689 SER A N 1
ATOM 5246 C CA . SER A 1 689 ? 16.711 -12.251 17.596 1.00 82.75 689 SER A CA 1
ATOM 5247 C C . SER A 1 689 ? 15.632 -11.570 18.445 1.00 82.75 689 SER A C 1
ATOM 5249 O O . SER A 1 689 ? 14.650 -11.042 17.918 1.00 82.75 689 SER A O 1
ATOM 5251 N N . HIS A 1 690 ? 15.849 -11.516 19.763 1.00 85.88 690 HIS A N 1
ATOM 5252 C CA . HIS A 1 690 ? 14.941 -10.866 20.715 1.00 85.88 690 HIS A CA 1
ATOM 5253 C C . HIS A 1 690 ? 14.673 -9.384 20.402 1.00 85.88 690 HIS A C 1
ATOM 5255 O O . HIS A 1 690 ? 13.541 -8.927 20.556 1.00 85.88 690 HIS A O 1
ATOM 5261 N N . ASP A 1 691 ? 15.676 -8.635 19.934 1.00 84.44 691 ASP A N 1
ATOM 5262 C CA . ASP A 1 691 ? 15.515 -7.211 19.610 1.00 84.44 691 ASP A CA 1
ATOM 5263 C C . ASP A 1 691 ? 14.621 -7.006 18.381 1.00 84.44 691 ASP A C 1
ATOM 5265 O O . ASP A 1 691 ? 13.794 -6.093 18.357 1.00 84.44 691 ASP A O 1
ATOM 5269 N N . LEU A 1 692 ? 14.721 -7.896 17.385 1.00 84.94 692 LEU A N 1
ATOM 5270 C CA . LEU A 1 692 ? 13.825 -7.891 16.228 1.00 84.94 692 LEU A CA 1
ATOM 5271 C C . LEU A 1 692 ? 12.407 -8.341 16.603 1.00 84.94 692 LEU A C 1
ATOM 5273 O O . LEU A 1 692 ? 11.452 -7.748 16.101 1.00 84.94 692 LEU A O 1
ATOM 5277 N N . GLN A 1 693 ? 12.251 -9.316 17.510 1.00 87.56 693 GLN A N 1
ATOM 5278 C CA . GLN A 1 693 ? 10.935 -9.679 18.052 1.00 87.56 693 GLN A CA 1
ATOM 5279 C C . GLN A 1 693 ? 10.272 -8.482 18.755 1.00 87.56 693 GLN A C 1
ATOM 5281 O O . GLN A 1 693 ? 9.125 -8.144 18.453 1.00 87.56 693 GLN A O 1
ATOM 5286 N N . MET A 1 694 ? 10.994 -7.807 19.660 1.00 87.88 694 MET A N 1
ATOM 5287 C CA . MET A 1 694 ? 10.491 -6.617 20.357 1.00 87.88 694 MET A CA 1
ATOM 5288 C C . MET A 1 694 ? 10.106 -5.521 19.357 1.00 87.88 694 MET A C 1
ATOM 5290 O O . MET A 1 694 ? 8.948 -5.104 19.339 1.00 87.88 694 MET A O 1
ATOM 5294 N N . TRP A 1 695 ? 11.027 -5.128 18.470 1.00 88.94 695 TRP A N 1
ATOM 5295 C CA . TRP A 1 695 ? 10.797 -4.059 17.496 1.00 88.94 695 TRP A CA 1
ATOM 5296 C C . TRP A 1 695 ? 9.623 -4.345 16.548 1.00 88.94 695 TRP A C 1
ATOM 5298 O O . TRP A 1 695 ? 8.834 -3.443 16.260 1.00 88.94 695 TRP A O 1
ATOM 5308 N N . LEU A 1 696 ? 9.465 -5.590 16.080 1.00 89.00 696 LEU A N 1
ATOM 5309 C CA . LEU A 1 696 ? 8.348 -5.972 15.214 1.00 89.00 696 LEU A CA 1
ATOM 5310 C C . LEU A 1 696 ? 7.013 -5.960 15.975 1.00 89.00 696 LEU A C 1
ATOM 5312 O O . LEU A 1 696 ? 6.025 -5.452 15.447 1.00 89.00 696 LEU A O 1
ATOM 5316 N N . SER A 1 697 ? 6.979 -6.456 17.217 1.00 88.81 697 SER A N 1
ATOM 5317 C CA . SER A 1 697 ? 5.764 -6.446 18.048 1.00 88.81 697 SER A CA 1
ATOM 5318 C C . SER A 1 697 ? 5.297 -5.024 18.402 1.00 88.81 697 SER A C 1
ATOM 5320 O O . SER A 1 697 ? 4.107 -4.725 18.303 1.00 88.81 697 SER A O 1
ATOM 5322 N N . GLU A 1 698 ? 6.226 -4.115 18.711 1.00 89.19 698 GLU A N 1
ATOM 5323 C CA . GLU A 1 698 ? 5.949 -2.694 18.959 1.00 89.19 698 GLU A CA 1
ATOM 5324 C C . GLU A 1 698 ? 5.518 -1.962 17.674 1.00 89.19 698 GLU A C 1
ATOM 5326 O O . GLU A 1 698 ? 4.555 -1.190 17.684 1.00 89.19 698 GLU A O 1
ATOM 5331 N N . SER A 1 699 ? 6.166 -2.255 16.540 1.00 86.44 699 SER A N 1
ATOM 5332 C CA . SER A 1 699 ? 5.818 -1.683 15.230 1.00 86.44 699 SER A CA 1
ATOM 5333 C C . SER A 1 699 ? 4.433 -2.121 14.749 1.00 86.44 699 SER A C 1
ATOM 5335 O O . SER A 1 699 ? 3.677 -1.296 14.245 1.00 86.44 699 SER A O 1
ATOM 5337 N N . LEU A 1 700 ? 4.063 -3.395 14.932 1.00 87.38 700 LEU A N 1
ATOM 5338 C CA . LEU A 1 700 ? 2.714 -3.885 14.631 1.00 87.38 700 LEU A CA 1
ATOM 5339 C C . LEU A 1 700 ? 1.679 -3.319 15.613 1.00 87.38 700 LEU A C 1
ATOM 5341 O O . LEU A 1 700 ? 0.592 -2.938 15.182 1.00 87.38 700 LEU A O 1
ATOM 5345 N N . GLY A 1 701 ? 2.017 -3.206 16.902 1.00 84.56 701 GLY A N 1
ATOM 5346 C CA . GLY A 1 701 ? 1.155 -2.617 17.930 1.00 84.56 701 GLY A CA 1
ATOM 5347 C C . GLY A 1 701 ? 0.791 -1.159 17.639 1.00 84.56 701 GLY A C 1
ATOM 5348 O O . GLY A 1 701 ? -0.386 -0.823 17.513 1.00 84.56 701 GLY A O 1
ATOM 5349 N N . THR A 1 702 ? 1.799 -0.303 17.458 1.00 83.81 702 THR A N 1
ATOM 5350 C CA . THR A 1 702 ? 1.636 1.140 17.173 1.00 83.81 702 THR A CA 1
ATOM 5351 C C . THR A 1 702 ? 0.918 1.436 15.852 1.00 83.81 702 THR A C 1
ATOM 5353 O O . THR A 1 702 ? 0.288 2.487 15.717 1.00 83.81 702 THR A O 1
ATOM 5356 N N . LEU A 1 703 ? 0.977 0.512 14.890 1.00 83.56 703 LEU A N 1
ATOM 5357 C CA . LEU A 1 703 ? 0.289 0.578 13.600 1.00 83.56 703 LEU A CA 1
ATOM 5358 C C . LEU A 1 703 ? -1.164 0.079 13.693 1.00 83.56 703 LEU A C 1
ATOM 5360 O O . LEU A 1 703 ? -2.075 0.770 13.237 1.00 83.56 703 LEU A O 1
ATOM 5364 N N . CYS A 1 704 ? -1.411 -1.077 14.317 1.00 83.94 704 CYS A N 1
ATOM 5365 C CA . CYS A 1 704 ? -2.743 -1.692 14.380 1.00 83.94 704 CYS A CA 1
ATOM 5366 C C . CYS A 1 704 ? -3.674 -1.050 15.422 1.00 83.94 704 CYS A C 1
ATOM 5368 O O . CYS A 1 704 ? -4.889 -1.096 15.251 1.00 83.94 704 CYS A O 1
ATOM 5370 N N . ALA A 1 705 ? -3.138 -0.448 16.490 1.00 77.44 705 ALA A N 1
ATOM 5371 C CA . ALA A 1 705 ? -3.943 0.125 17.574 1.00 77.44 705 ALA A CA 1
ATOM 5372 C C . ALA A 1 705 ? -4.578 1.497 17.251 1.00 77.44 705 ALA A C 1
ATOM 5374 O O . ALA A 1 705 ? -5.376 1.994 18.048 1.00 77.44 705 ALA A O 1
ATOM 5375 N N . LYS A 1 706 ? -4.261 2.117 16.103 1.00 76.06 706 LYS A N 1
ATOM 5376 C CA . LYS A 1 706 ? -4.867 3.391 15.662 1.00 76.06 706 LYS A CA 1
ATOM 5377 C C . LYS A 1 706 ? -6.316 3.167 15.209 1.00 76.06 706 LYS A C 1
ATOM 5379 O O . LYS A 1 706 ? -6.574 2.203 14.496 1.00 76.06 706 LYS A O 1
ATOM 5384 N N . THR A 1 707 ? -7.240 4.053 15.596 1.00 67.44 707 THR A N 1
ATOM 5385 C CA . THR A 1 707 ? -8.708 3.869 15.512 1.00 67.44 707 THR A CA 1
ATOM 5386 C C . THR A 1 707 ? -9.201 3.302 14.176 1.00 67.44 707 THR A C 1
ATOM 5388 O O . THR A 1 707 ? -9.823 2.241 14.173 1.00 67.44 707 THR A O 1
ATOM 5391 N N . TYR A 1 708 ? -8.834 3.924 13.050 1.00 69.75 708 TYR A N 1
ATOM 5392 C CA . TYR A 1 708 ? -9.134 3.440 11.693 1.00 69.75 708 TYR A CA 1
ATOM 5393 C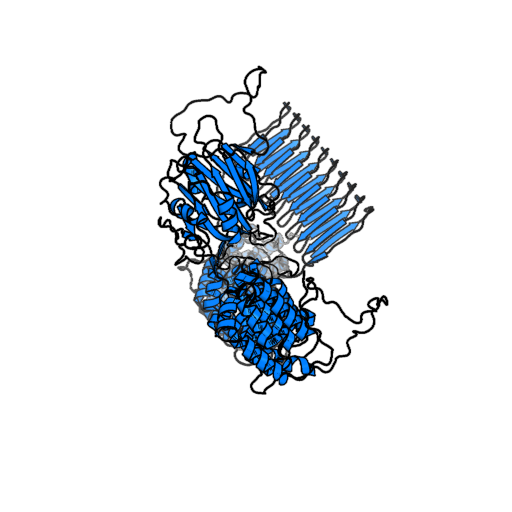 C . TYR A 1 708 ? -8.683 1.984 11.460 1.00 69.75 708 TYR A C 1
ATOM 5395 O O . TYR A 1 708 ? -9.438 1.139 10.979 1.00 69.75 708 TYR A O 1
ATOM 5403 N N . ASN A 1 709 ? -7.435 1.668 11.822 1.00 77.88 709 ASN A N 1
ATOM 5404 C CA . ASN A 1 709 ? -6.815 0.371 11.545 1.00 77.88 709 ASN A CA 1
ATOM 5405 C C . ASN A 1 709 ? -7.420 -0.756 12.394 1.00 77.88 709 ASN A C 1
ATOM 5407 O O . ASN A 1 709 ? -7.462 -1.897 11.927 1.00 77.88 709 ASN A O 1
ATOM 5411 N N . LYS A 1 710 ? -7.933 -0.450 13.599 1.00 80.00 710 LYS A N 1
ATOM 5412 C CA . LYS A 1 710 ? -8.524 -1.450 14.503 1.00 80.00 710 LYS A CA 1
ATOM 5413 C C . LYS A 1 710 ? -9.599 -2.284 13.812 1.00 80.00 710 LYS A C 1
ATOM 5415 O O . LYS A 1 710 ? -9.552 -3.508 13.900 1.00 80.00 710 LYS A O 1
ATOM 5420 N N . MET A 1 711 ? -10.547 -1.643 13.123 1.00 78.44 711 MET A N 1
ATOM 5421 C CA . MET A 1 711 ? -11.699 -2.337 12.535 1.00 78.44 711 MET A CA 1
ATOM 5422 C C . MET A 1 711 ? -11.280 -3.309 11.424 1.00 78.44 711 MET A C 1
ATOM 5424 O O . MET A 1 711 ? -11.708 -4.463 11.426 1.00 78.44 711 MET A O 1
ATOM 5428 N N . ASN A 1 712 ? -10.386 -2.876 10.528 1.00 78.62 712 ASN A N 1
ATOM 5429 C CA . ASN A 1 712 ? -9.833 -3.731 9.474 1.00 78.62 712 ASN A CA 1
ATOM 5430 C C . ASN A 1 712 ? -9.056 -4.918 10.068 1.00 78.62 712 ASN A C 1
ATOM 5432 O O . ASN A 1 712 ? -9.280 -6.060 9.672 1.00 78.62 712 ASN A O 1
ATOM 5436 N N . CYS A 1 713 ? -8.203 -4.680 11.070 1.00 84.38 713 CYS A N 1
ATOM 5437 C CA . CYS A 1 713 ? -7.456 -5.748 11.737 1.00 84.38 713 CYS A CA 1
ATOM 5438 C C . CYS A 1 713 ? -8.369 -6.743 12.482 1.00 84.38 713 CYS A C 1
ATOM 5440 O O . CYS A 1 713 ? -8.117 -7.947 12.425 1.00 84.38 713 CYS A O 1
ATOM 5442 N N . CYS A 1 714 ? -9.436 -6.279 13.144 1.00 84.12 714 CYS A N 1
ATOM 5443 C CA . CYS A 1 714 ? -10.408 -7.162 13.800 1.00 84.12 714 CYS A CA 1
ATOM 5444 C C . CYS A 1 714 ? -11.163 -8.026 12.781 1.00 84.12 714 CYS A C 1
ATOM 5446 O O . CYS A 1 714 ? -11.220 -9.242 12.946 1.00 84.12 714 CYS A O 1
ATOM 5448 N N . ARG A 1 715 ? -11.697 -7.419 11.708 1.00 81.44 715 ARG A N 1
ATOM 5449 C CA . ARG A 1 715 ? -12.438 -8.132 10.652 1.00 81.44 715 ARG A CA 1
ATOM 5450 C C . ARG A 1 715 ? -11.587 -9.210 9.980 1.00 81.44 715 ARG A C 1
ATOM 5452 O O . ARG A 1 715 ? -12.067 -10.316 9.758 1.00 81.44 715 ARG A O 1
ATOM 5459 N N . ASP A 1 716 ? -10.332 -8.891 9.673 1.00 81.06 716 ASP A N 1
ATOM 5460 C CA . ASP A 1 716 ? -9.478 -9.743 8.841 1.00 81.06 716 ASP A CA 1
ATOM 5461 C C . ASP A 1 716 ? -8.739 -10.842 9.641 1.00 81.06 716 ASP A C 1
ATOM 5463 O O . ASP A 1 716 ? -7.912 -11.561 9.081 1.00 81.06 716 ASP A O 1
ATOM 5467 N N . GLY A 1 717 ? -9.061 -11.006 10.935 1.00 85.06 717 GLY A N 1
ATOM 5468 C CA . GLY A 1 717 ? -8.640 -12.140 11.771 1.00 85.06 717 GLY A CA 1
ATOM 5469 C C . GLY A 1 717 ? -7.385 -11.926 12.627 1.00 85.06 717 GLY A C 1
ATOM 5470 O O . GLY A 1 717 ? -6.814 -12.901 13.127 1.00 85.06 717 GLY A O 1
ATOM 5471 N N . MET A 1 718 ? -6.937 -10.678 12.823 1.00 89.69 718 MET A N 1
ATOM 5472 C CA . MET A 1 718 ? -5.699 -10.373 13.559 1.00 89.69 718 MET A CA 1
ATOM 5473 C C . MET A 1 718 ? -5.737 -10.855 15.019 1.00 89.69 718 MET A C 1
ATOM 5475 O O . MET A 1 718 ? -4.720 -11.316 15.527 1.00 89.69 718 MET A O 1
ATOM 5479 N N . ILE A 1 719 ? -6.894 -10.815 15.693 1.00 91.00 719 ILE A N 1
ATOM 5480 C CA . ILE A 1 719 ? -7.036 -11.294 17.081 1.00 91.00 719 ILE A CA 1
ATOM 5481 C C . ILE A 1 719 ? -6.781 -12.809 17.158 1.00 91.00 719 ILE A C 1
ATOM 5483 O O . ILE A 1 719 ? -5.927 -13.246 17.930 1.00 91.00 719 ILE A O 1
ATOM 5487 N N . SER A 1 720 ? -7.438 -13.617 16.319 1.00 90.75 720 SER A N 1
ATOM 5488 C CA . SER A 1 720 ? -7.177 -15.061 16.219 1.00 90.75 720 SER A CA 1
ATOM 5489 C C . SER A 1 720 ? -5.710 -15.383 15.893 1.00 90.75 720 SER A C 1
ATOM 5491 O O . SER A 1 720 ? -5.190 -16.377 16.405 1.00 90.75 720 SER A O 1
ATOM 5493 N N . ALA A 1 721 ? -5.032 -14.554 15.089 1.00 88.75 721 ALA A N 1
ATOM 5494 C CA . ALA A 1 721 ? -3.603 -14.705 14.806 1.00 88.75 721 ALA A CA 1
ATOM 5495 C C . ALA A 1 721 ? -2.715 -14.371 16.024 1.00 88.75 721 ALA A C 1
ATOM 5497 O O . ALA A 1 721 ? -1.773 -15.110 16.303 1.00 88.75 721 ALA A O 1
ATOM 5498 N N . ILE A 1 722 ? -3.037 -13.325 16.800 1.00 91.00 722 ILE A N 1
ATOM 5499 C CA . ILE A 1 722 ? -2.326 -13.010 18.055 1.00 91.00 722 ILE A CA 1
ATOM 5500 C C . ILE A 1 722 ? -2.470 -14.171 19.045 1.00 91.00 722 ILE A C 1
ATOM 5502 O O . ILE A 1 722 ? -1.480 -14.595 19.636 1.00 91.00 722 ILE A O 1
ATOM 5506 N N . LEU A 1 723 ? -3.672 -14.733 19.189 1.00 90.00 723 LEU A N 1
ATOM 5507 C CA . LEU A 1 723 ? -3.930 -15.851 20.103 1.00 90.00 723 LEU A CA 1
ATOM 5508 C C . LEU A 1 723 ? -3.114 -17.105 19.719 1.00 90.00 723 LEU A C 1
ATOM 5510 O O . LEU A 1 723 ? -2.455 -17.675 20.584 1.00 90.00 723 LEU A O 1
ATOM 5514 N N . GLN A 1 724 ? -3.033 -17.449 18.426 1.00 89.19 724 GLN A N 1
ATOM 5515 C CA . GLN A 1 724 ? -2.169 -18.533 17.913 1.00 89.19 724 GLN A CA 1
ATOM 5516 C C . GLN A 1 724 ? -0.666 -18.308 18.159 1.00 89.19 724 GLN A C 1
ATOM 5518 O O . GLN A 1 724 ? 0.107 -19.259 18.258 1.00 89.19 724 GLN A O 1
ATOM 5523 N N . VAL A 1 725 ? -0.228 -17.051 18.229 1.00 88.56 725 VAL A N 1
ATOM 5524 C CA . VAL A 1 725 ? 1.163 -16.694 18.543 1.00 88.56 725 VAL A CA 1
ATOM 5525 C C . VAL A 1 725 ? 1.415 -16.739 20.056 1.00 88.56 725 VAL A C 1
ATOM 5527 O O . VAL A 1 725 ? 2.486 -17.167 20.481 1.00 88.56 725 VAL A O 1
ATOM 5530 N N . LEU A 1 726 ? 0.422 -16.397 20.884 1.00 87.00 726 LEU A N 1
ATOM 5531 C CA . LEU A 1 726 ? 0.486 -16.529 22.346 1.00 87.00 726 LEU A CA 1
ATOM 5532 C C . LEU A 1 726 ? 0.485 -17.998 22.815 1.00 87.00 726 LEU A C 1
ATOM 5534 O O . LEU A 1 726 ? 1.175 -18.316 23.785 1.00 87.00 726 LEU A O 1
ATOM 5538 N N . GLU A 1 727 ? -0.180 -18.904 22.087 1.00 85.31 727 GLU A N 1
ATOM 5539 C CA . GLU A 1 727 ? -0.050 -20.367 22.254 1.00 85.31 727 GLU A CA 1
ATOM 5540 C C . GLU A 1 727 ? 1.423 -20.832 22.136 1.00 85.31 727 GLU A C 1
ATOM 5542 O O . GLU A 1 727 ? 1.829 -21.796 22.781 1.00 85.31 727 GLU A O 1
ATOM 5547 N N . ARG A 1 728 ? 2.266 -20.107 21.381 1.00 82.69 728 ARG A N 1
ATOM 5548 C CA . ARG A 1 728 ? 3.713 -20.368 21.220 1.00 82.69 728 ARG A CA 1
ATOM 5549 C C . ARG A 1 728 ? 4.611 -19.488 22.097 1.00 82.69 728 ARG A C 1
ATOM 5551 O O . ARG A 1 728 ? 5.806 -19.363 21.830 1.00 82.69 728 ARG A O 1
ATOM 5558 N N . SER A 1 729 ? 4.075 -18.890 23.161 1.00 76.25 729 SER A N 1
ATOM 5559 C CA . SER A 1 729 ? 4.788 -17.930 24.027 1.00 76.25 729 SER A CA 1
ATOM 5560 C C . SER A 1 729 ? 6.147 -18.404 24.570 1.00 76.25 729 SER A C 1
ATOM 5562 O O . SER A 1 729 ? 7.020 -17.566 24.781 1.00 76.25 729 SER A O 1
ATOM 5564 N N . LYS A 1 730 ? 6.384 -19.721 24.710 1.00 76.69 730 LYS A N 1
ATOM 5565 C CA . LYS A 1 730 ? 7.697 -20.310 25.068 1.00 76.69 730 LYS A CA 1
ATOM 5566 C C . LYS A 1 730 ? 8.835 -19.962 24.074 1.00 76.69 730 LYS A C 1
ATOM 5568 O O . LYS A 1 730 ? 9.998 -20.127 24.424 1.00 76.69 730 LYS A O 1
ATOM 5573 N N . GLN A 1 731 ? 8.525 -19.478 22.864 1.00 79.88 731 GLN A N 1
ATOM 5574 C CA . GLN A 1 731 ? 9.486 -19.082 21.813 1.00 79.88 731 GLN A CA 1
ATOM 5575 C C . GLN A 1 731 ? 9.699 -17.554 21.705 1.00 79.88 731 GLN A C 1
ATOM 5577 O O . GLN A 1 731 ? 10.469 -17.088 20.864 1.00 79.88 731 GLN A O 1
ATOM 5582 N N . ILE A 1 732 ? 9.001 -16.752 22.518 1.00 83.50 732 ILE A N 1
ATOM 5583 C CA . ILE A 1 732 ? 8.876 -15.299 22.329 1.00 83.50 732 ILE A CA 1
ATOM 5584 C C . ILE A 1 732 ? 9.386 -14.555 23.568 1.00 83.50 732 ILE A C 1
ATOM 5586 O O . ILE A 1 732 ? 9.076 -14.914 24.702 1.00 83.50 732 ILE A O 1
ATOM 5590 N N . ASN A 1 733 ? 10.137 -13.471 23.362 1.00 85.19 733 ASN A N 1
ATOM 5591 C CA . ASN A 1 733 ? 10.627 -12.623 24.443 1.00 85.19 733 ASN A CA 1
ATOM 5592 C C . ASN A 1 733 ? 9.470 -12.069 25.301 1.00 85.19 733 ASN A C 1
ATOM 5594 O O . ASN A 1 733 ? 8.473 -11.571 24.774 1.00 85.19 733 ASN A O 1
ATOM 5598 N N . THR A 1 734 ? 9.634 -12.073 26.626 1.00 84.31 734 THR A N 1
ATOM 5599 C CA . THR A 1 734 ? 8.595 -11.663 27.589 1.00 84.31 734 THR A CA 1
ATOM 5600 C C . THR A 1 734 ? 8.072 -10.236 27.363 1.00 84.31 734 THR A C 1
ATOM 5602 O O . THR A 1 734 ? 6.886 -9.967 27.566 1.00 84.31 734 THR A O 1
ATOM 5605 N N . LYS A 1 735 ? 8.918 -9.320 26.866 1.00 84.31 735 LYS A N 1
ATOM 5606 C CA . LYS A 1 735 ? 8.513 -7.956 26.488 1.00 84.31 735 LYS A CA 1
ATOM 5607 C C . LYS A 1 735 ? 7.687 -7.934 25.200 1.00 84.31 735 LYS A C 1
ATOM 5609 O O . LYS A 1 735 ? 6.681 -7.231 25.149 1.00 84.31 735 LYS A O 1
ATOM 5614 N N . ALA A 1 736 ? 8.061 -8.735 24.200 1.00 86.38 736 ALA A N 1
ATOM 5615 C CA . ALA A 1 736 ? 7.313 -8.871 22.950 1.00 86.38 736 ALA A CA 1
ATOM 5616 C C . ALA A 1 736 ? 5.921 -9.485 23.188 1.00 86.38 736 ALA A C 1
ATOM 5618 O O . ALA A 1 736 ? 4.928 -8.950 22.698 1.00 86.38 736 ALA A O 1
ATOM 5619 N N . VAL A 1 737 ? 5.814 -10.512 24.043 1.00 87.50 737 VAL A N 1
ATOM 5620 C CA . VAL A 1 737 ? 4.515 -11.019 24.534 1.00 87.50 737 VAL A CA 1
ATOM 5621 C C . VAL A 1 737 ? 3.712 -9.907 25.222 1.00 87.50 737 VAL A C 1
ATOM 5623 O O . VAL A 1 737 ? 2.514 -9.764 24.986 1.00 87.50 737 VAL A O 1
ATOM 5626 N N . GLY A 1 738 ? 4.369 -9.055 26.015 1.00 86.25 738 GLY A N 1
ATOM 5627 C CA . GLY A 1 738 ? 3.743 -7.883 26.625 1.00 86.25 738 GLY A CA 1
ATOM 5628 C C . GLY A 1 738 ? 3.129 -6.898 25.618 1.00 86.25 738 GLY A C 1
ATOM 5629 O O . GLY A 1 738 ? 2.007 -6.434 25.840 1.00 86.25 738 GLY A O 1
ATOM 5630 N N . TYR A 1 739 ? 3.821 -6.605 24.512 1.00 88.75 739 TYR A N 1
ATOM 5631 C CA . TYR A 1 739 ? 3.287 -5.774 23.424 1.00 88.75 739 TYR A CA 1
ATOM 5632 C C . TYR A 1 739 ? 2.132 -6.465 22.682 1.00 88.75 739 TYR A C 1
ATOM 5634 O O . TYR A 1 739 ? 1.121 -5.818 22.410 1.00 88.75 739 TYR A O 1
ATOM 5642 N N . LEU A 1 740 ? 2.221 -7.777 22.423 1.00 90.44 740 LEU A N 1
ATOM 5643 C CA . LEU A 1 740 ? 1.130 -8.546 21.808 1.00 90.44 740 LEU A CA 1
ATOM 5644 C C . LEU A 1 740 ? -0.144 -8.544 22.660 1.00 90.44 740 LEU A C 1
ATOM 5646 O O . LEU A 1 740 ? -1.232 -8.378 22.115 1.00 90.44 740 LEU A O 1
ATOM 5650 N N . ILE A 1 741 ? -0.027 -8.679 23.985 1.00 89.50 741 ILE A N 1
ATOM 5651 C CA . ILE A 1 741 ? -1.185 -8.611 24.891 1.00 89.50 741 ILE A CA 1
ATOM 5652 C C . ILE A 1 741 ? -1.778 -7.194 24.915 1.00 89.50 741 ILE A C 1
ATOM 5654 O O . ILE A 1 741 ? -2.996 -7.054 24.921 1.00 89.50 741 ILE A O 1
ATOM 5658 N N . GLY A 1 742 ? -0.949 -6.145 24.844 1.00 88.62 742 GLY A N 1
ATOM 5659 C CA . GLY A 1 742 ? -1.434 -4.764 24.709 1.00 88.62 742 GLY A CA 1
ATOM 5660 C C . GLY A 1 742 ? -2.151 -4.497 23.376 1.00 88.62 742 GLY A C 1
ATOM 5661 O O . GLY A 1 742 ? -3.138 -3.764 23.339 1.00 88.62 742 GLY A O 1
ATOM 5662 N N . LEU A 1 743 ? -1.709 -5.124 22.280 1.00 90.88 743 LEU A N 1
ATOM 5663 C CA . LEU A 1 743 ? -2.419 -5.064 20.999 1.00 90.88 743 LEU A CA 1
ATOM 5664 C C . LEU A 1 743 ? -3.730 -5.869 21.034 1.00 90.88 743 LEU A C 1
ATOM 5666 O O . LEU A 1 743 ? -4.748 -5.386 20.543 1.00 90.88 743 LEU A O 1
ATOM 5670 N N . LEU A 1 744 ? -3.721 -7.059 21.643 1.00 91.44 744 LEU A N 1
ATOM 5671 C CA . LEU A 1 744 ? -4.917 -7.874 21.870 1.00 91.44 744 LEU A CA 1
ATOM 5672 C C . LEU A 1 744 ? -5.970 -7.098 22.673 1.00 91.44 744 LEU A C 1
ATOM 5674 O O . LEU A 1 744 ? -7.131 -7.088 22.284 1.00 91.44 744 LEU A O 1
ATOM 5678 N N . GLU A 1 745 ? -5.556 -6.408 23.736 1.00 89.50 745 GLU A N 1
ATOM 5679 C CA . GLU A 1 745 ? -6.377 -5.479 24.519 1.00 89.50 745 GLU A CA 1
ATOM 5680 C C . GLU A 1 745 ? -6.964 -4.366 23.628 1.00 89.50 745 GLU A C 1
ATOM 5682 O O . GLU A 1 745 ? -8.183 -4.240 23.518 1.00 89.50 745 GLU A O 1
ATOM 5687 N N . CYS A 1 746 ? -6.122 -3.630 22.890 1.00 87.94 746 CYS A N 1
ATOM 5688 C CA . CYS A 1 746 ? -6.557 -2.517 22.033 1.00 87.94 746 CYS A CA 1
ATOM 5689 C C . CYS A 1 746 ? -7.531 -2.905 20.904 1.00 87.94 746 CYS A C 1
ATOM 5691 O O . CYS A 1 746 ? -8.333 -2.057 20.492 1.00 87.94 746 CYS A O 1
ATOM 5693 N N . LEU A 1 747 ? -7.427 -4.133 20.378 1.00 88.50 747 LEU A N 1
ATOM 5694 C CA . LEU A 1 747 ? -8.315 -4.685 19.349 1.00 88.50 747 LEU A CA 1
ATOM 5695 C C . LEU A 1 747 ? -9.576 -5.315 19.962 1.00 88.50 747 LEU A C 1
ATOM 5697 O O . LEU A 1 747 ? -10.675 -5.060 19.478 1.00 88.50 747 LEU A O 1
ATOM 5701 N N . GLY A 1 748 ? -9.450 -6.066 21.059 1.00 86.44 748 GLY A N 1
ATOM 5702 C CA . GLY A 1 748 ? -10.576 -6.731 21.720 1.00 86.44 748 GLY A CA 1
ATOM 5703 C C . GLY A 1 748 ? -11.623 -5.761 22.272 1.00 86.44 748 GLY A C 1
ATOM 5704 O O . GLY A 1 748 ? -12.812 -6.058 22.208 1.00 86.44 748 GLY A O 1
ATOM 5705 N N . THR A 1 749 ? -11.217 -4.567 22.729 1.00 86.06 749 THR A N 1
ATOM 5706 C CA . THR A 1 749 ? -12.156 -3.493 23.114 1.00 86.06 749 THR A CA 1
ATOM 5707 C C . THR A 1 749 ? -12.947 -2.949 21.912 1.00 86.06 749 THR A C 1
ATOM 5709 O O . THR A 1 749 ? -14.061 -2.450 22.078 1.00 86.06 749 THR A O 1
ATOM 5712 N N . GLN A 1 750 ? -12.407 -3.051 20.689 1.00 84.81 750 GLN A N 1
ATOM 5713 C CA . GLN A 1 750 ? -13.144 -2.701 19.471 1.00 84.81 750 GLN A CA 1
ATOM 5714 C C . GLN A 1 750 ? -14.152 -3.798 19.114 1.00 84.81 750 GLN A C 1
ATOM 5716 O O . GLN A 1 750 ? -15.316 -3.483 18.875 1.00 84.81 750 GLN A O 1
ATOM 5721 N N . SER A 1 751 ? -13.706 -5.058 19.053 1.00 88.31 751 SER A N 1
ATOM 5722 C CA . SER A 1 751 ? -14.537 -6.231 18.760 1.00 88.31 751 SER A CA 1
ATOM 5723 C C . SER A 1 751 ? -13.793 -7.531 19.074 1.00 88.31 751 SER A C 1
ATOM 5725 O O . SER A 1 751 ? -12.628 -7.659 18.710 1.00 88.31 751 SER A O 1
ATOM 5727 N N . ILE A 1 752 ? -14.476 -8.544 19.617 1.00 90.12 752 ILE A N 1
ATOM 5728 C CA . ILE A 1 752 ? -13.934 -9.908 19.772 1.00 90.12 752 ILE A CA 1
ATOM 5729 C C . ILE A 1 752 ? -14.980 -10.968 19.399 1.00 90.12 752 ILE A C 1
ATOM 5731 O O . ILE A 1 752 ? -16.126 -10.889 19.827 1.00 90.12 752 ILE A O 1
ATOM 5735 N N . THR A 1 753 ? -14.627 -11.977 18.596 1.00 91.06 753 THR A N 1
ATOM 5736 C CA . THR A 1 753 ? -15.587 -13.037 18.221 1.00 91.06 753 THR A CA 1
ATOM 5737 C C . THR A 1 753 ? -15.709 -14.131 19.289 1.00 91.06 753 THR A C 1
ATOM 5739 O O . THR A 1 753 ? -14.816 -14.327 20.113 1.00 91.06 753 THR A O 1
ATOM 5742 N N . ALA A 1 754 ? -16.796 -14.915 19.267 1.00 90.38 754 ALA A N 1
ATOM 5743 C CA . ALA A 1 754 ? -16.998 -16.016 20.221 1.00 90.38 754 ALA A CA 1
ATOM 5744 C C . ALA A 1 754 ? -15.925 -17.119 20.121 1.00 90.38 754 ALA A C 1
ATOM 5746 O O . ALA A 1 754 ? -15.563 -17.736 21.124 1.00 90.38 754 ALA A O 1
ATOM 5747 N N . THR A 1 755 ? -15.374 -17.353 18.929 1.00 91.06 755 THR A N 1
ATOM 5748 C CA . THR A 1 755 ? -14.248 -18.273 18.704 1.00 91.06 755 THR A CA 1
ATOM 5749 C C . THR A 1 755 ? -12.941 -17.735 19.288 1.00 91.06 755 THR A C 1
ATOM 5751 O O . THR A 1 755 ? -12.171 -18.504 19.861 1.00 91.06 755 THR A O 1
ATOM 5754 N N . GLU A 1 756 ? -12.700 -16.428 19.201 1.00 92.88 756 GLU A N 1
ATOM 5755 C CA . GLU A 1 756 ? -11.521 -15.769 19.775 1.00 92.88 756 GLU A CA 1
ATOM 5756 C C . GLU A 1 756 ? -11.609 -15.646 21.297 1.00 92.88 756 GLU A C 1
ATOM 5758 O O . GLU A 1 756 ? -10.654 -15.995 21.986 1.00 92.88 756 GLU A O 1
ATOM 5763 N N . LEU A 1 757 ? -12.767 -15.264 21.845 1.00 92.06 757 LEU A N 1
ATOM 5764 C CA . LEU A 1 757 ? -12.988 -15.248 23.292 1.00 92.06 757 LEU A CA 1
ATOM 5765 C C . LEU A 1 757 ? -12.854 -16.659 23.890 1.00 92.06 757 LEU A C 1
ATOM 5767 O O . LEU A 1 757 ? -12.263 -16.817 24.956 1.00 92.06 757 LEU A O 1
ATOM 5771 N N . LYS A 1 758 ? -13.307 -17.707 23.185 1.00 90.88 758 LYS A N 1
ATOM 5772 C CA . LYS A 1 758 ? -13.084 -19.101 23.605 1.00 90.88 758 LYS A CA 1
ATOM 5773 C C . LYS A 1 758 ? -11.592 -19.464 23.649 1.00 90.88 758 LYS A C 1
ATOM 5775 O O . LYS A 1 758 ? -11.172 -20.087 24.621 1.00 90.88 758 LYS A O 1
ATOM 5780 N N . LYS A 1 759 ? -10.797 -19.050 22.650 1.00 90.19 759 LYS A N 1
ATOM 5781 C CA . LYS A 1 759 ? -9.329 -19.236 22.629 1.00 90.19 759 LYS A CA 1
ATOM 5782 C C . LYS A 1 759 ? -8.623 -18.465 23.754 1.00 90.19 759 LYS A C 1
ATOM 5784 O O . LYS A 1 759 ? -7.748 -19.010 24.424 1.00 90.19 759 LYS A O 1
ATOM 5789 N N . LEU A 1 760 ? -9.031 -17.219 23.997 1.00 91.31 760 LEU A N 1
ATOM 5790 C CA . LEU A 1 760 ? -8.514 -16.389 25.086 1.00 91.31 760 LEU A CA 1
ATOM 5791 C C . LEU A 1 760 ? -8.811 -17.016 26.458 1.00 91.31 760 LEU A C 1
ATOM 5793 O O . LEU A 1 760 ? -7.925 -17.091 27.304 1.00 91.31 760 LEU A O 1
ATOM 5797 N N . ILE A 1 761 ? -10.016 -17.559 26.651 1.00 88.44 761 ILE A N 1
ATOM 5798 C CA . ILE A 1 761 ? -10.387 -18.280 27.875 1.00 88.44 761 ILE A CA 1
ATOM 5799 C C . ILE A 1 761 ? -9.618 -19.606 28.018 1.00 88.44 761 ILE A C 1
ATOM 5801 O O . ILE A 1 761 ? -9.319 -19.988 29.147 1.00 88.44 761 ILE A O 1
ATOM 5805 N N . SER A 1 762 ? -9.242 -20.305 26.935 1.00 87.12 762 SER A N 1
ATOM 5806 C CA . SER A 1 762 ? -8.334 -21.462 27.056 1.00 87.12 762 SER A CA 1
ATOM 5807 C C . SER A 1 762 ? -6.911 -21.069 27.461 1.00 87.12 762 SER A C 1
ATOM 5809 O O . SER A 1 762 ? -6.339 -21.763 28.291 1.00 87.12 762 SER A O 1
ATOM 5811 N N . LEU A 1 763 ? -6.377 -19.931 26.996 1.00 85.25 763 LEU A N 1
ATOM 5812 C CA . LEU A 1 763 ? -5.061 -19.418 27.424 1.00 85.25 763 LEU A CA 1
ATOM 5813 C C . LEU A 1 763 ? -5.005 -18.976 28.902 1.00 85.25 763 LEU A C 1
ATOM 5815 O O . LEU A 1 763 ? -3.914 -18.718 29.412 1.00 85.25 763 LEU A O 1
ATOM 5819 N N . LEU A 1 764 ? -6.156 -18.864 29.574 1.00 82.56 764 LEU A N 1
ATOM 5820 C CA . LEU A 1 764 ? -6.278 -18.582 31.010 1.00 82.56 764 LEU A CA 1
ATOM 5821 C C . LEU A 1 764 ? -6.420 -19.840 31.880 1.00 82.56 764 LEU A C 1
ATOM 5823 O O . LEU A 1 764 ? -6.411 -19.725 33.105 1.00 82.56 764 LEU A O 1
ATOM 5827 N N . ARG A 1 765 ? -6.596 -21.021 31.278 1.00 80.50 765 ARG A N 1
ATOM 5828 C CA . ARG A 1 765 ? -6.683 -22.289 32.014 1.00 80.50 765 ARG A CA 1
ATOM 5829 C C . ARG A 1 765 ? -5.286 -22.804 32.363 1.00 80.50 765 ARG A C 1
ATOM 5831 O O . ARG A 1 765 ? -4.278 -22.284 31.894 1.00 80.50 765 ARG A O 1
ATOM 5838 N N . LEU A 1 766 ? -5.254 -23.831 33.207 1.00 74.69 766 LEU A N 1
ATOM 5839 C CA . LEU A 1 766 ? -4.059 -24.644 33.404 1.00 74.69 766 LEU A CA 1
ATOM 5840 C C . LEU A 1 766 ? -3.835 -25.528 32.167 1.00 74.69 766 LEU A C 1
ATOM 5842 O O . LEU A 1 766 ? -4.806 -26.048 31.608 1.00 74.69 766 LEU A O 1
ATOM 5846 N N . ASP A 1 767 ? -2.574 -25.691 31.773 1.00 68.12 767 ASP A N 1
ATOM 5847 C CA . ASP A 1 767 ? -2.142 -26.617 30.721 1.00 68.12 767 ASP A CA 1
ATOM 5848 C C . ASP A 1 767 ? -2.329 -28.088 31.163 1.00 68.12 767 ASP A C 1
ATOM 5850 O O . ASP A 1 767 ? -2.612 -28.377 32.328 1.00 68.12 767 ASP A O 1
ATOM 5854 N N . GLU A 1 768 ? -2.116 -29.049 30.254 1.00 65.94 768 GLU A N 1
ATOM 5855 C CA . GLU A 1 768 ? -2.177 -30.495 30.564 1.00 65.94 768 GLU A CA 1
ATOM 5856 C C . GLU A 1 768 ? -1.169 -30.931 31.653 1.00 65.94 768 GLU A C 1
ATOM 5858 O O . GLU A 1 768 ? -1.367 -31.946 32.316 1.00 65.94 768 GLU A O 1
ATOM 5863 N N . GLU A 1 769 ? -0.124 -30.130 31.885 1.00 64.62 769 GLU A N 1
ATOM 5864 C CA . GLU A 1 769 ? 0.882 -30.288 32.947 1.00 64.62 769 GLU A CA 1
ATOM 5865 C C . GLU A 1 769 ? 0.452 -29.671 34.306 1.00 64.62 769 GLU A C 1
ATOM 5867 O O . GLU A 1 769 ? 1.278 -29.518 35.200 1.00 64.62 769 GLU A O 1
ATOM 5872 N N . GLU A 1 770 ? -0.807 -29.235 34.453 1.00 67.25 770 GLU A N 1
ATOM 5873 C CA . GLU A 1 770 ? -1.345 -28.382 35.541 1.00 67.25 770 GLU A CA 1
ATOM 5874 C C . GLU A 1 770 ? -0.673 -26.995 35.706 1.00 67.25 770 GLU A C 1
ATOM 5876 O O . GLU A 1 770 ? -1.056 -26.216 36.583 1.00 67.25 770 GLU A O 1
ATOM 5881 N N . ASN A 1 771 ? 0.279 -26.636 34.842 1.00 67.62 771 ASN A N 1
ATOM 5882 C CA . ASN A 1 771 ? 0.966 -25.343 34.853 1.00 67.62 771 ASN A CA 1
ATOM 5883 C C . ASN A 1 771 ? 0.020 -24.180 34.478 1.00 67.62 771 ASN A C 1
ATOM 5885 O O . ASN A 1 771 ? -0.733 -24.273 33.510 1.00 67.62 771 ASN A O 1
ATOM 5889 N N . GLN A 1 772 ? 0.076 -23.055 35.207 1.00 71.94 772 GLN A N 1
ATOM 5890 C CA . GLN A 1 772 ? -0.634 -21.820 34.834 1.00 71.94 772 GLN A CA 1
ATOM 5891 C C . GLN A 1 772 ? 0.214 -20.992 33.855 1.00 71.94 772 GLN A C 1
ATOM 5893 O O . GLN A 1 772 ? 1.402 -20.768 34.090 1.00 71.94 772 GLN A O 1
ATOM 5898 N N . ASN A 1 773 ? -0.413 -20.466 32.799 1.00 74.50 773 ASN A N 1
ATOM 5899 C CA . ASN A 1 773 ? 0.209 -19.516 31.875 1.00 74.50 773 ASN A CA 1
ATOM 5900 C C . ASN A 1 773 ? 0.817 -18.307 32.638 1.00 74.50 773 ASN A C 1
ATOM 5902 O O . ASN A 1 773 ? 0.062 -17.596 33.314 1.00 74.50 773 ASN A O 1
ATOM 5906 N N . PRO A 1 774 ? 2.127 -17.998 32.498 1.00 74.94 774 PRO A N 1
ATOM 5907 C CA . PRO A 1 774 ? 2.786 -16.886 33.201 1.00 74.94 774 PRO A CA 1
ATOM 5908 C C . PRO A 1 774 ? 2.139 -15.509 32.994 1.00 74.94 774 PRO A C 1
ATOM 5910 O O . PRO A 1 774 ? 2.327 -14.602 33.801 1.00 74.94 774 PRO A O 1
ATOM 5913 N N . TYR A 1 775 ? 1.366 -15.338 31.919 1.00 79.75 775 TYR A N 1
ATOM 5914 C CA . TYR A 1 775 ? 0.690 -14.086 31.582 1.00 79.75 775 TYR A CA 1
ATOM 5915 C C . TYR A 1 775 ? -0.788 -14.050 32.007 1.00 79.75 775 TYR A C 1
ATOM 5917 O O . TYR A 1 775 ? -1.481 -13.091 31.670 1.00 79.75 775 TYR A O 1
ATOM 5925 N N . CYS A 1 776 ? -1.280 -15.049 32.753 1.00 80.38 776 CYS A N 1
ATOM 5926 C CA . CYS A 1 776 ? -2.690 -15.194 33.136 1.00 80.38 776 CYS A CA 1
ATOM 5927 C C . CYS A 1 776 ? -3.283 -13.926 33.784 1.00 80.38 776 CYS A C 1
ATOM 5929 O O . CYS A 1 776 ? -4.333 -13.451 33.355 1.00 80.38 776 CYS A O 1
ATOM 5931 N N . SER A 1 777 ? -2.585 -13.301 34.739 1.00 78.00 777 SER A N 1
ATOM 5932 C CA . SER A 1 777 ? -3.030 -12.042 35.366 1.00 78.00 777 SER A CA 1
ATOM 5933 C C . SER A 1 777 ? -3.135 -10.882 34.365 1.00 78.00 777 SER A C 1
ATOM 5935 O O . SER A 1 777 ? -4.096 -10.114 34.395 1.00 78.00 777 SER A O 1
ATOM 5937 N N . ARG A 1 778 ? -2.191 -10.780 33.419 1.00 81.56 778 ARG A N 1
ATOM 5938 C CA . ARG A 1 778 ? -2.181 -9.749 32.368 1.00 81.56 778 ARG A CA 1
ATOM 5939 C C . ARG A 1 778 ? -3.271 -9.982 31.316 1.00 81.56 778 ARG A C 1
ATOM 5941 O O . ARG A 1 778 ? -3.868 -9.019 30.850 1.00 81.56 778 ARG A O 1
ATOM 5948 N N . LEU A 1 779 ? -3.556 -11.238 30.974 1.00 87.00 779 LEU A N 1
ATOM 5949 C CA . LEU A 1 779 ? -4.648 -11.628 30.075 1.00 87.00 779 LEU A CA 1
ATOM 5950 C C . LEU A 1 779 ? -6.026 -11.421 30.731 1.00 87.00 779 LEU A C 1
ATOM 5952 O O . LEU A 1 779 ? -6.933 -10.891 30.093 1.00 87.00 779 LEU A O 1
ATOM 5956 N N . MET A 1 780 ? -6.173 -11.745 32.021 1.00 84.56 780 MET A N 1
ATOM 5957 C CA . MET A 1 780 ? -7.384 -11.455 32.801 1.00 84.56 780 MET A CA 1
ATOM 5958 C C . MET A 1 780 ? -7.619 -9.942 32.914 1.00 84.56 780 MET A C 1
ATOM 5960 O O . MET A 1 780 ? -8.749 -9.483 32.749 1.00 84.56 780 MET A O 1
ATOM 5964 N N . ARG A 1 781 ? -6.554 -9.153 33.113 1.00 83.94 781 ARG A N 1
ATOM 5965 C CA . ARG A 1 781 ? -6.611 -7.688 33.042 1.00 83.94 781 ARG A CA 1
ATOM 5966 C C . ARG A 1 781 ? -7.020 -7.186 31.654 1.00 83.94 781 ARG A C 1
ATOM 5968 O O . ARG A 1 781 ? -7.869 -6.308 31.586 1.00 83.94 781 ARG A O 1
ATOM 5975 N N . ALA A 1 782 ? -6.489 -7.754 30.571 1.00 87.75 782 ALA A N 1
ATOM 5976 C CA . ALA A 1 782 ? -6.903 -7.389 29.215 1.00 87.75 782 ALA A CA 1
ATOM 5977 C C . ALA A 1 782 ? -8.400 -7.678 28.977 1.00 87.75 782 ALA A C 1
ATOM 5979 O O . ALA A 1 782 ? -9.104 -6.844 28.420 1.00 87.75 782 ALA A O 1
ATOM 5980 N N . MET A 1 783 ? -8.937 -8.801 29.473 1.00 89.75 783 MET A N 1
ATOM 5981 C CA . MET A 1 783 ? -10.391 -9.042 29.462 1.00 89.75 783 MET A CA 1
ATOM 5982 C C . MET A 1 783 ? -11.159 -8.041 30.343 1.00 89.75 783 MET A C 1
ATOM 5984 O O . MET A 1 783 ? -12.228 -7.573 29.954 1.00 89.75 783 MET A O 1
ATOM 5988 N N . SER A 1 784 ? -10.612 -7.683 31.510 1.00 86.88 784 SER A N 1
ATOM 5989 C CA . SER A 1 784 ? -11.184 -6.674 32.414 1.00 86.88 784 SER A CA 1
ATOM 5990 C C . SER A 1 784 ? -11.273 -5.305 31.739 1.00 86.88 784 SER A C 1
ATOM 5992 O O . SER A 1 784 ? -12.273 -4.621 31.926 1.00 86.88 784 SER A O 1
ATOM 5994 N N . THR A 1 785 ? -10.287 -4.900 30.933 1.00 85.94 785 THR A N 1
ATOM 5995 C CA . THR A 1 785 ? -10.297 -3.623 30.201 1.00 85.94 785 THR A CA 1
ATOM 5996 C C . THR A 1 785 ? -11.105 -3.663 28.904 1.00 85.94 785 THR A C 1
ATOM 5998 O O . THR A 1 785 ? -11.774 -2.674 28.611 1.00 85.94 785 THR A O 1
ATOM 6001 N N . MET A 1 786 ? -11.171 -4.794 28.190 1.00 88.38 786 MET A N 1
ATOM 6002 C CA . MET A 1 786 ? -12.158 -5.000 27.112 1.00 88.38 786 MET A CA 1
ATOM 6003 C C . MET A 1 786 ? -13.587 -4.765 27.620 1.00 88.38 786 MET A C 1
ATOM 6005 O O . MET A 1 786 ? -14.361 -4.053 26.988 1.00 88.38 786 MET A O 1
ATOM 6009 N N . ALA A 1 787 ? -13.912 -5.298 28.802 1.00 86.25 787 ALA A N 1
ATOM 6010 C CA . ALA A 1 787 ? -15.235 -5.189 29.415 1.00 86.25 787 ALA A CA 1
ATOM 6011 C C . ALA A 1 787 ? -15.553 -3.809 30.033 1.00 86.25 787 ALA A C 1
ATOM 6013 O O . ALA A 1 787 ? -16.670 -3.606 30.513 1.00 86.25 787 ALA A O 1
ATOM 6014 N N . ARG A 1 788 ? -14.612 -2.852 30.055 1.00 81.62 788 ARG A N 1
ATOM 6015 C CA . ARG A 1 788 ? -14.875 -1.500 30.595 1.00 81.62 788 ARG A CA 1
ATOM 6016 C C . ARG A 1 788 ? -15.727 -0.641 29.670 1.00 81.62 788 ARG A C 1
ATOM 6018 O O . ARG A 1 788 ? -16.450 0.198 30.192 1.00 81.62 788 ARG A O 1
ATOM 6025 N N . ARG A 1 789 ? -15.662 -0.881 28.353 1.00 75.19 789 ARG A N 1
ATOM 6026 C CA . ARG A 1 789 ? -16.389 -0.120 27.326 1.00 75.19 789 ARG A CA 1
ATOM 6027 C C . ARG A 1 789 ? -17.864 0.030 27.695 1.00 75.19 789 ARG A C 1
ATOM 6029 O O . ARG A 1 789 ? -18.532 -0.959 28.012 1.00 75.19 789 ARG A O 1
ATOM 6036 N N . GLU A 1 790 ? -18.378 1.250 27.676 1.00 65.56 790 GLU A N 1
ATOM 6037 C CA . GLU A 1 790 ? -19.789 1.519 27.937 1.00 65.56 790 GLU A CA 1
ATOM 6038 C C . GLU A 1 790 ? -20.606 1.376 26.647 1.00 65.56 790 GLU A C 1
ATOM 6040 O O . GLU A 1 790 ? -20.157 1.726 25.556 1.00 65.56 790 GLU A O 1
ATOM 6045 N N . GLY A 1 791 ? -21.844 0.880 26.761 1.00 57.62 791 GLY A N 1
ATOM 6046 C CA . GLY A 1 791 ? -22.710 0.612 25.600 1.00 57.62 791 GLY A CA 1
ATOM 6047 C C . GLY A 1 791 ? -23.072 1.849 24.763 1.00 57.62 791 GLY A C 1
ATOM 6048 O O . GLY A 1 791 ? -23.572 1.703 23.647 1.00 57.62 791 GLY A O 1
ATOM 6049 N N . ASN A 1 792 ? -22.784 3.047 25.281 1.00 54.53 792 ASN A N 1
ATOM 6050 C CA . ASN A 1 792 ? -23.046 4.332 24.638 1.00 54.53 792 ASN A CA 1
ATOM 6051 C C . ASN A 1 792 ? -21.781 4.977 24.031 1.00 54.53 792 ASN A C 1
ATOM 6053 O O . ASN A 1 792 ? -21.911 5.955 23.306 1.00 54.53 792 ASN A O 1
ATOM 6057 N N . GLU A 1 793 ? -20.575 4.432 24.258 1.00 62.03 793 GLU A N 1
ATOM 6058 C CA . GLU A 1 793 ? -19.314 4.975 23.704 1.00 62.03 793 GLU A CA 1
ATOM 6059 C C . GLU A 1 793 ? -19.167 4.765 22.184 1.00 62.03 793 GLU A C 1
ATOM 6061 O O . GLU A 1 793 ? -18.263 5.323 21.560 1.00 62.03 793 GLU A O 1
ATOM 6066 N N . GLY A 1 794 ? -20.037 3.966 21.556 1.00 73.19 794 GLY A N 1
ATOM 6067 C CA . GLY A 1 794 ? -20.091 3.893 20.099 1.00 73.19 794 GLY A CA 1
ATOM 6068 C C . GLY A 1 794 ? -21.008 2.827 19.516 1.00 73.19 794 GLY A C 1
ATOM 6069 O O . GLY A 1 794 ? -21.386 1.859 20.181 1.00 73.19 794 GLY A O 1
ATOM 6070 N N . ALA A 1 795 ? -21.332 2.997 18.234 1.00 80.88 795 ALA A N 1
ATOM 6071 C CA . ALA A 1 795 ? -22.163 2.064 17.483 1.00 80.88 795 ALA A CA 1
ATOM 6072 C C . ALA A 1 795 ? -21.486 0.688 17.349 1.00 80.88 795 ALA A C 1
ATOM 6074 O O . ALA A 1 795 ? -20.331 0.577 16.935 1.00 80.88 795 ALA A O 1
ATOM 6075 N N . LEU A 1 796 ? -22.229 -0.376 17.657 1.00 82.00 796 LEU A N 1
ATOM 6076 C CA . LEU A 1 796 ? -21.815 -1.758 17.428 1.00 82.00 796 LEU A CA 1
ATOM 6077 C C . LEU A 1 796 ? -21.972 -2.154 15.954 1.00 82.00 796 LEU A C 1
ATOM 6079 O O . LEU A 1 796 ? -21.191 -2.956 15.447 1.00 82.00 796 LEU A O 1
ATOM 6083 N N . HIS A 1 797 ? -22.959 -1.575 15.266 1.00 85.62 797 HIS A N 1
ATOM 6084 C CA . HIS A 1 797 ? -23.254 -1.805 13.852 1.00 85.62 797 HIS A CA 1
ATOM 6085 C C . HIS A 1 797 ? -23.203 -0.456 13.128 1.00 85.62 797 HIS A C 1
ATOM 6087 O O . HIS A 1 797 ? -23.955 0.451 13.483 1.00 85.62 797 HIS A O 1
ATOM 6093 N N . PHE A 1 798 ? -22.342 -0.311 12.121 1.00 87.69 798 PHE A N 1
ATOM 6094 C CA . PHE A 1 798 ? -22.171 0.953 11.399 1.00 87.69 798 PHE A CA 1
ATOM 6095 C C . PHE A 1 798 ? -21.764 0.751 9.939 1.00 87.69 798 PHE A C 1
ATOM 6097 O O . PHE A 1 798 ? -21.234 -0.288 9.550 1.00 87.69 798 PHE A O 1
ATOM 6104 N N . LEU A 1 799 ? -21.998 1.775 9.124 1.00 87.12 799 LEU A N 1
ATOM 6105 C CA . LEU A 1 799 ? -21.518 1.871 7.754 1.00 87.12 799 LEU A CA 1
ATOM 6106 C C . LEU A 1 799 ? -20.193 2.644 7.762 1.00 87.12 799 LEU A C 1
ATOM 6108 O O . LEU A 1 799 ? -20.111 3.759 8.277 1.00 87.12 799 LEU A O 1
ATOM 6112 N N . SER A 1 800 ? -19.147 2.035 7.216 1.00 85.88 800 SER A N 1
ATOM 6113 C CA . SER A 1 800 ? -17.813 2.611 7.071 1.00 85.88 800 SER A CA 1
ATOM 6114 C C . SER A 1 800 ? -17.674 3.178 5.661 1.00 85.88 800 SER A C 1
ATOM 6116 O O . SER A 1 800 ? -17.738 2.420 4.690 1.00 85.88 800 SER A O 1
ATOM 6118 N N . LEU A 1 801 ? -17.501 4.499 5.557 1.00 86.19 801 LEU A N 1
ATOM 6119 C CA . LEU A 1 801 ? -17.482 5.236 4.290 1.00 86.19 801 LEU A CA 1
ATOM 6120 C C . LEU A 1 801 ? -16.133 5.955 4.152 1.00 86.19 801 LEU A C 1
ATOM 6122 O O . LEU A 1 801 ? -15.931 7.036 4.713 1.00 86.19 801 LEU A O 1
ATOM 6126 N N . GLN A 1 802 ? -15.190 5.304 3.468 1.00 77.44 802 GLN A N 1
ATOM 6127 C CA . GLN A 1 802 ? -13.757 5.613 3.531 1.00 77.44 802 GLN A CA 1
ATOM 6128 C C . GLN A 1 802 ? -13.085 5.758 2.160 1.00 77.44 802 GLN A C 1
ATOM 6130 O O . GLN A 1 802 ? -12.121 6.512 2.035 1.00 77.44 802 GLN A O 1
ATOM 6135 N N . GLU A 1 803 ? -13.565 5.071 1.122 1.00 74.06 803 GLU A N 1
ATOM 6136 C CA . GLU A 1 803 ? -13.083 5.278 -0.245 1.00 74.06 803 GLU A CA 1
ATOM 6137 C C . GLU A 1 803 ? -13.783 6.473 -0.919 1.00 74.06 803 GLU A C 1
ATOM 6139 O O . GLU A 1 803 ? -14.868 6.904 -0.532 1.00 74.06 803 GLU A O 1
ATOM 6144 N N . HIS A 1 804 ? -13.173 7.020 -1.980 1.00 71.06 804 HIS A N 1
ATOM 6145 C CA . HIS A 1 804 ? -13.644 8.230 -2.680 1.00 71.06 804 HIS A CA 1
ATOM 6146 C C . HIS A 1 804 ? -15.127 8.175 -3.110 1.00 71.06 804 HIS A C 1
ATOM 6148 O O . HIS A 1 804 ? -15.774 9.219 -3.206 1.00 71.06 804 HIS A O 1
ATOM 6154 N N . ASN A 1 805 ? -15.655 6.983 -3.401 1.00 74.31 805 ASN A N 1
ATOM 6155 C CA . ASN A 1 805 ? -17.013 6.785 -3.915 1.00 74.31 805 ASN A CA 1
ATOM 6156 C C . ASN A 1 805 ? -18.000 6.224 -2.873 1.00 74.31 805 ASN A C 1
ATOM 6158 O O . ASN A 1 805 ? -19.160 6.002 -3.227 1.00 74.31 805 ASN A O 1
ATOM 6162 N N . ASP A 1 806 ? -17.572 5.997 -1.628 1.00 83.44 806 ASP A N 1
ATOM 6163 C CA . ASP A 1 806 ? -18.402 5.324 -0.626 1.00 83.44 806 ASP A CA 1
ATOM 6164 C C . ASP A 1 806 ? -19.615 6.173 -0.220 1.00 83.44 806 ASP A C 1
ATOM 6166 O O . ASP A 1 806 ? -19.479 7.319 0.211 1.00 83.44 806 ASP A O 1
ATOM 6170 N N . CYS A 1 807 ? -20.816 5.610 -0.350 1.00 86.25 807 CYS A N 1
ATOM 6171 C CA . CYS A 1 807 ? -22.080 6.218 0.048 1.00 86.25 807 CYS A CA 1
ATOM 6172 C C . CYS A 1 807 ? -23.217 5.211 0.221 1.00 86.25 807 CYS A C 1
ATOM 6174 O O . CYS A 1 807 ? -23.215 4.118 -0.345 1.00 86.25 807 CYS A O 1
ATOM 6176 N N . VAL A 1 808 ? -24.265 5.658 0.913 1.00 87.75 808 VAL A N 1
ATOM 6177 C CA . VAL A 1 808 ? -25.611 5.112 0.718 1.00 87.75 808 VAL A CA 1
ATOM 6178 C C . VAL A 1 808 ? -26.306 5.978 -0.328 1.00 87.75 808 VAL A C 1
ATOM 6180 O O . VAL A 1 808 ? -26.617 7.141 -0.065 1.00 87.75 808 VAL A O 1
ATOM 6183 N N . SER A 1 809 ? -26.534 5.429 -1.519 1.00 86.19 809 SER A N 1
ATOM 6184 C CA . SER A 1 809 ? -27.304 6.086 -2.576 1.00 86.19 809 SER A CA 1
ATOM 6185 C C . SER A 1 809 ? -28.747 5.591 -2.529 1.00 86.19 809 SER A C 1
ATOM 6187 O O . SER A 1 809 ? -29.010 4.387 -2.571 1.00 86.19 809 SER A O 1
ATOM 6189 N N . LEU A 1 810 ? -29.697 6.511 -2.387 1.00 82.50 810 LEU A N 1
ATOM 6190 C CA . LEU A 1 810 ? -31.115 6.183 -2.297 1.00 82.50 810 LEU A CA 1
ATOM 6191 C C . LEU A 1 810 ? -31.687 6.012 -3.716 1.00 82.50 810 LEU A C 1
ATOM 6193 O O . LEU A 1 810 ? -31.379 6.819 -4.599 1.00 82.50 810 LEU A O 1
ATOM 6197 N N . PRO A 1 811 ? -32.551 5.012 -3.964 1.00 66.31 811 PRO A N 1
ATOM 6198 C CA . PRO A 1 811 ? -33.197 4.850 -5.261 1.00 66.31 811 PRO A CA 1
ATOM 6199 C C . PRO A 1 811 ? -34.121 6.036 -5.573 1.00 66.31 811 PRO A C 1
ATOM 6201 O O . PRO A 1 811 ? -34.660 6.687 -4.677 1.00 66.31 811 PRO A O 1
ATOM 6204 N N . ALA A 1 812 ? -34.404 6.259 -6.860 1.00 57.41 812 ALA A N 1
ATOM 6205 C CA . ALA A 1 812 ? -35.293 7.320 -7.361 1.00 57.41 812 ALA A CA 1
ATOM 6206 C C . ALA A 1 812 ? -36.801 7.108 -7.036 1.00 57.41 812 ALA A C 1
ATOM 6208 O O . ALA A 1 812 ? -37.684 7.500 -7.802 1.00 57.41 812 ALA A O 1
ATOM 6209 N N . GLY A 1 813 ? -37.110 6.451 -5.913 1.00 54.59 813 GLY A N 1
ATOM 6210 C CA . GLY A 1 813 ? -38.463 6.185 -5.421 1.00 54.59 813 GLY A CA 1
ATOM 6211 C C . GLY A 1 813 ? -39.141 7.402 -4.785 1.00 54.59 813 GLY A C 1
ATOM 6212 O O . GLY A 1 813 ? -40.363 7.520 -4.877 1.00 54.59 813 GLY A O 1
ATOM 6213 N N . ILE A 1 814 ? -38.370 8.343 -4.220 1.00 68.62 814 ILE A N 1
ATOM 6214 C CA . ILE A 1 814 ? -38.886 9.567 -3.580 1.00 68.62 814 ILE A CA 1
ATOM 6215 C C . ILE A 1 814 ? -39.352 10.567 -4.659 1.00 68.62 814 ILE A C 1
ATOM 6217 O O . ILE A 1 814 ? -38.695 11.556 -4.983 1.00 68.62 814 ILE A O 1
ATOM 6221 N N . LYS A 1 815 ? -40.512 10.285 -5.261 1.00 66.00 815 LYS A N 1
ATOM 6222 C CA . LYS A 1 815 ? -41.095 11.069 -6.366 1.00 66.00 815 LYS A CA 1
ATOM 6223 C C . LYS A 1 815 ? -41.726 12.393 -5.926 1.00 66.00 815 LYS A C 1
ATOM 6225 O O . LYS A 1 815 ? -41.971 13.251 -6.768 1.00 66.00 815 LYS A O 1
ATOM 6230 N N . LYS A 1 816 ? -42.024 12.543 -4.635 1.00 71.38 816 LYS A N 1
ATOM 6231 C CA . LYS A 1 816 ? -42.594 13.747 -4.020 1.00 71.38 816 LYS A CA 1
ATOM 6232 C C . LYS A 1 816 ? -42.290 13.726 -2.524 1.00 71.38 816 LYS A C 1
ATOM 6234 O O . LYS A 1 816 ? -42.471 12.686 -1.896 1.00 71.38 816 LYS A O 1
ATOM 6239 N N . TRP A 1 817 ? -41.867 14.849 -1.947 1.00 83.38 817 TRP A N 1
ATOM 6240 C CA . TRP A 1 817 ? -41.689 14.944 -0.497 1.00 83.38 817 TRP A CA 1
ATOM 6241 C C . TRP A 1 817 ? -43.058 14.954 0.220 1.00 83.38 817 TRP A C 1
ATOM 6243 O O . TRP A 1 817 ? -43.943 15.706 -0.203 1.00 83.38 817 TRP A O 1
ATOM 6253 N N . PRO A 1 818 ? -43.279 14.129 1.264 1.00 79.81 818 PRO A N 1
ATOM 6254 C CA . PRO A 1 818 ? -44.614 13.958 1.847 1.00 79.81 818 PRO A CA 1
ATOM 6255 C C . PRO A 1 818 ? -45.024 15.045 2.858 1.00 79.81 818 PRO A C 1
ATOM 6257 O O . PRO A 1 818 ? -46.220 15.226 3.082 1.00 79.81 818 PRO A O 1
ATOM 6260 N N . GLY A 1 819 ? -44.070 15.778 3.443 1.00 82.69 819 GLY A N 1
ATOM 6261 C CA . GLY A 1 819 ? -44.316 16.726 4.540 1.00 82.69 819 GLY A CA 1
ATOM 6262 C C . GLY A 1 819 ? -43.862 18.164 4.271 1.00 82.69 819 GLY A C 1
ATOM 6263 O O . GLY A 1 819 ? -43.708 18.588 3.126 1.00 82.69 819 GLY A O 1
ATOM 6264 N N . VAL A 1 820 ? -43.671 18.940 5.344 1.00 82.62 820 VAL A N 1
ATOM 6265 C CA . VAL A 1 820 ? -43.348 20.388 5.292 1.00 82.62 820 VAL A CA 1
ATOM 6266 C C . VAL A 1 820 ? -42.027 20.760 5.971 1.00 82.62 820 VAL A C 1
ATOM 6268 O O . VAL A 1 820 ? -41.689 21.941 6.060 1.00 82.62 820 VAL A O 1
ATOM 6271 N N . ALA A 1 821 ? -41.290 19.775 6.468 1.00 88.31 821 ALA A N 1
ATOM 6272 C CA . ALA A 1 821 ? -39.976 19.942 7.065 1.00 88.31 821 ALA A CA 1
ATOM 6273 C C . ALA A 1 821 ? -39.016 18.880 6.515 1.00 88.31 821 ALA A C 1
ATOM 6275 O O . ALA A 1 821 ? -39.425 17.951 5.818 1.00 88.31 821 ALA A O 1
ATOM 6276 N N . PHE A 1 822 ? -37.739 19.036 6.830 1.00 91.12 822 P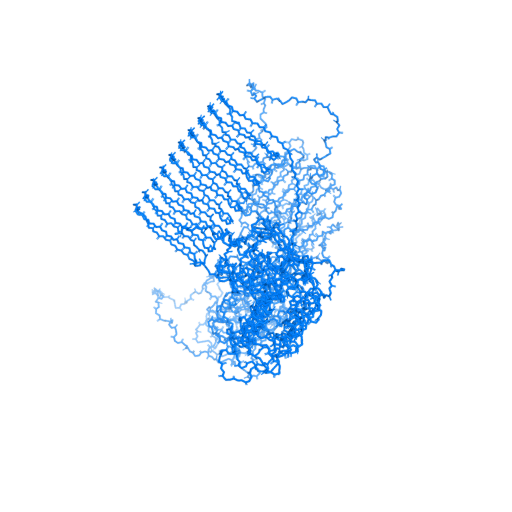HE A N 1
ATOM 6277 C CA . PHE A 1 822 ? -36.698 18.041 6.631 1.00 91.12 822 PHE A CA 1
ATOM 6278 C C . PHE A 1 822 ? -35.972 17.905 7.964 1.00 91.12 822 PHE A C 1
ATOM 6280 O O . PHE A 1 822 ? -35.338 18.861 8.411 1.00 91.12 822 PHE A O 1
ATOM 6287 N N . SER A 1 823 ? -36.097 16.743 8.599 1.00 93.25 823 SER A N 1
ATOM 6288 C CA . SER A 1 823 ? -35.390 16.436 9.841 1.00 93.25 823 SER A CA 1
ATOM 6289 C C . SER A 1 823 ? -34.513 15.208 9.624 1.00 93.25 823 SER A C 1
ATOM 6291 O O . SER A 1 823 ? -35.024 14.136 9.305 1.00 93.25 823 SER A O 1
ATOM 6293 N N . PHE A 1 824 ? -33.202 15.372 9.773 1.00 94.19 824 PHE A N 1
ATOM 6294 C CA . PHE A 1 824 ? -32.190 14.328 9.617 1.00 94.19 824 PHE A CA 1
ATOM 6295 C C . PHE A 1 824 ? -31.549 14.050 10.976 1.00 94.19 824 PHE A C 1
ATOM 6297 O O . PHE A 1 824 ? -31.034 14.976 11.596 1.00 94.19 824 PHE A O 1
ATOM 6304 N N . HIS A 1 825 ? -31.575 12.792 11.410 1.00 93.06 825 HIS A N 1
ATOM 6305 C CA . HIS A 1 825 ? -30.941 12.300 12.633 1.00 93.06 825 HIS A CA 1
ATOM 6306 C C . HIS A 1 825 ? -29.917 11.228 12.257 1.00 93.06 825 HIS A C 1
ATOM 6308 O O . HIS A 1 825 ? -30.266 10.275 11.552 1.00 93.06 825 HIS A O 1
ATOM 6314 N N . ALA A 1 826 ? -28.675 11.354 12.725 1.00 92.75 826 ALA A N 1
ATOM 6315 C CA . ALA A 1 826 ? -27.657 10.323 12.546 1.00 92.75 826 ALA A CA 1
ATOM 6316 C C . ALA A 1 826 ? -26.634 10.288 13.686 1.00 92.75 826 ALA A C 1
ATOM 6318 O O . ALA A 1 826 ? -26.212 11.328 14.195 1.00 92.75 826 ALA A O 1
ATOM 6319 N N . TRP A 1 827 ? -26.166 9.080 14.002 1.00 91.44 827 TRP A N 1
ATOM 6320 C CA . TRP A 1 827 ? -24.965 8.865 14.812 1.00 91.44 827 TRP A CA 1
ATOM 6321 C C . TRP A 1 827 ? -23.726 8.802 13.923 1.00 91.44 827 TRP A C 1
ATOM 6323 O O . TRP A 1 827 ? -23.753 8.139 12.883 1.00 91.44 827 TRP A O 1
ATOM 6333 N N . LEU A 1 828 ? -22.639 9.471 14.313 1.00 90.62 828 LEU A N 1
ATOM 6334 C CA . LEU A 1 828 ? -21.482 9.663 13.437 1.00 90.62 828 LEU A CA 1
ATOM 6335 C C . LEU A 1 828 ? -20.154 9.773 14.201 1.00 90.62 828 LEU A C 1
ATOM 6337 O O . LEU A 1 828 ? -20.090 10.399 15.254 1.00 90.62 828 LEU A O 1
ATOM 6341 N N . CYS A 1 829 ? -19.093 9.197 13.634 1.00 88.00 829 CYS A N 1
ATOM 6342 C CA . CYS A 1 829 ? -17.707 9.298 14.099 1.00 88.00 829 CYS A CA 1
ATOM 6343 C C . CYS A 1 829 ? -16.800 9.648 12.904 1.00 88.00 829 CYS A C 1
ATOM 6345 O O . CYS A 1 829 ? -16.860 8.979 11.870 1.00 88.00 829 CYS A O 1
ATOM 6347 N N . LEU A 1 830 ? -15.959 10.683 13.015 1.00 86.00 830 LEU A N 1
ATOM 6348 C CA . LEU A 1 830 ? -15.056 11.130 11.940 1.00 86.00 830 LEU A CA 1
ATOM 6349 C C . LEU A 1 830 ? -13.592 10.809 12.239 1.00 86.00 830 LEU A C 1
ATOM 6351 O O . LEU A 1 830 ? -13.131 10.953 13.367 1.00 86.00 830 LEU A O 1
ATOM 6355 N N . ASP A 1 831 ? -12.826 10.459 11.203 1.00 80.25 831 ASP A N 1
ATOM 6356 C CA . ASP A 1 831 ? -11.382 10.270 11.344 1.00 80.25 831 ASP A CA 1
ATOM 6357 C C . ASP A 1 831 ? -10.650 11.617 11.483 1.00 80.25 831 ASP A C 1
ATOM 6359 O O . ASP A 1 831 ? -10.764 12.495 10.619 1.00 80.25 831 ASP A O 1
ATOM 6363 N N . THR A 1 832 ? -9.863 11.775 12.553 1.00 73.06 832 THR A N 1
ATOM 6364 C CA . THR A 1 832 ? -9.101 12.998 12.885 1.00 73.06 832 THR A CA 1
ATOM 6365 C C . THR A 1 832 ? -8.088 13.408 11.805 1.00 73.06 832 THR A C 1
ATOM 6367 O O . THR A 1 832 ? -7.800 14.592 11.640 1.00 73.06 832 THR A O 1
ATOM 6370 N N . GLU A 1 833 ? -7.573 12.458 11.020 1.00 69.38 833 GLU A N 1
ATOM 6371 C CA . GLU A 1 833 ? -6.696 12.712 9.870 1.00 69.38 833 GLU A CA 1
ATOM 6372 C C . GLU A 1 833 ? -7.194 11.943 8.636 1.00 69.38 833 GLU A C 1
ATOM 6374 O O . GLU A 1 833 ? -7.667 10.815 8.751 1.00 69.38 833 GLU A O 1
ATOM 6379 N N . VAL A 1 834 ? -7.067 12.542 7.446 1.00 68.19 834 VAL A N 1
ATOM 6380 C CA . VAL A 1 834 ? -7.491 11.957 6.159 1.00 68.19 834 VAL A CA 1
ATOM 6381 C C . VAL A 1 834 ? -6.332 11.978 5.170 1.00 68.19 834 VAL A C 1
ATOM 6383 O O . VAL A 1 834 ? -5.680 13.010 4.992 1.00 68.19 834 VAL A O 1
ATOM 6386 N N . ASP A 1 835 ? -6.101 10.862 4.473 1.00 62.38 835 ASP A N 1
ATOM 6387 C CA . ASP A 1 835 ? -5.122 10.827 3.388 1.00 62.38 835 ASP A CA 1
ATOM 6388 C C . ASP A 1 835 ? -5.652 11.544 2.131 1.00 62.38 835 ASP A C 1
ATOM 6390 O O . ASP A 1 835 ? -6.557 11.085 1.434 1.00 62.38 835 ASP A O 1
ATOM 6394 N N . LEU A 1 836 ? -5.044 12.689 1.816 1.00 64.38 836 LEU A N 1
ATOM 6395 C CA . LEU A 1 836 ? -5.351 13.498 0.633 1.00 64.38 836 LEU A CA 1
ATOM 6396 C C . LEU A 1 836 ? -4.559 13.081 -0.624 1.00 64.38 836 LEU A C 1
ATOM 6398 O O . LEU A 1 836 ? -4.702 13.726 -1.672 1.00 64.38 836 LEU A O 1
ATOM 6402 N N . THR A 1 837 ? -3.714 12.043 -0.553 1.00 55.88 837 THR A N 1
ATOM 6403 C CA . THR A 1 837 ? -2.933 11.552 -1.698 1.00 55.88 837 THR A CA 1
ATOM 6404 C C . THR A 1 837 ? -3.771 10.915 -2.817 1.00 55.88 837 THR A C 1
ATOM 6406 O O . THR A 1 837 ? -3.569 11.359 -3.955 1.00 55.88 837 THR A O 1
ATOM 6409 N N . PRO A 1 838 ? -4.746 9.999 -2.590 1.00 52.75 838 PRO A N 1
ATOM 6410 C CA . PRO A 1 838 ? -5.569 9.458 -3.682 1.00 52.75 838 PRO A CA 1
ATOM 6411 C C . PRO A 1 838 ? -6.379 10.559 -4.382 1.00 52.75 838 PRO A C 1
ATOM 6413 O O . PRO A 1 838 ? -6.465 10.608 -5.611 1.00 52.75 838 PRO A O 1
ATOM 6416 N N . HIS A 1 839 ? -6.884 11.520 -3.606 1.00 52.22 839 HIS A N 1
ATOM 6417 C CA . HIS A 1 839 ? -7.686 12.642 -4.098 1.00 52.22 839 HIS A CA 1
ATOM 6418 C C . HIS A 1 839 ? -6.896 13.652 -4.950 1.00 52.22 839 HIS A C 1
ATOM 6420 O O . HIS A 1 839 ? -7.494 14.440 -5.677 1.00 52.22 839 HIS A O 1
ATOM 6426 N N . ASN A 1 840 ? -5.555 13.653 -4.889 1.00 55.25 840 ASN A N 1
ATOM 6427 C CA . ASN A 1 840 ? -4.671 14.676 -5.481 1.00 55.25 840 ASN A CA 1
ATOM 6428 C C . ASN A 1 840 ? -4.905 16.118 -4.949 1.00 55.25 840 ASN A C 1
ATOM 6430 O O . ASN A 1 840 ? -4.450 17.091 -5.556 1.00 55.25 840 ASN A O 1
ATOM 6434 N N . ILE A 1 841 ? -5.573 16.268 -3.798 1.00 59.31 841 ILE A N 1
ATOM 6435 C CA . ILE A 1 841 ? -5.988 17.562 -3.213 1.00 59.31 841 ILE A CA 1
ATOM 6436 C C . ILE A 1 841 ? -4.878 18.207 -2.351 1.00 59.31 841 ILE A C 1
ATOM 6438 O O . ILE A 1 841 ? -4.981 19.374 -1.987 1.00 59.31 841 ILE A O 1
ATOM 6442 N N . ALA A 1 842 ? -3.774 17.498 -2.080 1.00 51.97 842 ALA A N 1
ATOM 6443 C CA . ALA A 1 842 ? -2.663 17.908 -1.207 1.00 51.97 842 ALA A CA 1
ATOM 6444 C C . ALA A 1 842 ? -2.301 19.419 -1.240 1.00 51.97 842 ALA A C 1
ATOM 6446 O O . ALA A 1 842 ? -1.612 19.903 -2.145 1.00 51.97 842 ALA A O 1
ATOM 6447 N N . GLY A 1 843 ? -2.727 20.152 -0.201 1.00 56.34 843 GLY A N 1
ATOM 6448 C CA . GLY A 1 843 ? -2.513 21.599 -0.052 1.00 56.34 843 GLY A CA 1
ATOM 6449 C C . GLY A 1 843 ? -3.638 22.501 -0.585 1.00 56.34 843 GLY A C 1
ATOM 6450 O O . GLY A 1 843 ? -3.383 23.677 -0.844 1.00 56.34 843 GLY A O 1
ATOM 6451 N N . GLN A 1 844 ? -4.848 21.970 -0.767 1.00 67.31 844 GLN A N 1
ATOM 6452 C CA . GLN A 1 844 ? -6.090 22.701 -1.052 1.00 67.31 844 GLN A CA 1
ATOM 6453 C C . GLN A 1 844 ? -7.139 22.394 0.031 1.00 67.31 844 GLN A C 1
ATOM 6455 O O . GLN A 1 844 ? -7.035 21.379 0.719 1.00 67.31 844 GLN A O 1
ATOM 6460 N N . THR A 1 845 ? -8.147 23.257 0.169 1.00 74.88 845 THR A N 1
ATOM 6461 C CA . THR A 1 845 ? -9.298 23.025 1.053 1.00 74.88 845 THR A CA 1
ATOM 6462 C C . THR A 1 845 ? -10.210 21.923 0.507 1.00 74.88 845 THR A C 1
ATOM 6464 O O . THR A 1 845 ? -10.370 21.757 -0.710 1.00 74.88 845 THR A O 1
ATOM 6467 N N . TYR A 1 846 ? -10.824 21.175 1.420 1.00 84.25 846 TYR A N 1
ATOM 6468 C CA . TYR A 1 846 ? -11.742 20.079 1.125 1.00 84.25 846 TYR A CA 1
ATOM 6469 C C . TYR A 1 846 ? -12.911 20.080 2.114 1.00 84.25 846 TYR A C 1
ATOM 6471 O O . TYR A 1 846 ? -12.815 20.677 3.185 1.00 84.25 846 TYR A O 1
ATOM 6479 N N . ARG A 1 847 ? -13.999 19.394 1.753 1.00 88.06 847 ARG A N 1
ATOM 6480 C CA . ARG A 1 847 ? -15.186 19.223 2.603 1.00 88.06 847 ARG A CA 1
ATOM 6481 C C . ARG A 1 847 ? -15.709 17.790 2.545 1.00 88.06 847 ARG A C 1
ATOM 6483 O O . ARG A 1 847 ? -15.818 17.229 1.456 1.00 88.06 847 ARG A O 1
ATOM 6490 N N . ARG A 1 848 ? -16.006 17.195 3.702 1.00 89.88 848 ARG A N 1
ATOM 6491 C CA . ARG A 1 848 ? -16.488 15.807 3.829 1.00 89.88 848 ARG A CA 1
ATOM 6492 C C . ARG A 1 848 ? -18.010 15.784 3.755 1.00 89.88 848 ARG A C 1
ATOM 6494 O O . ARG A 1 848 ? -18.659 16.493 4.521 1.00 89.88 848 ARG A O 1
ATOM 6501 N N . GLN A 1 849 ? -18.596 15.017 2.843 1.00 90.81 849 GLN A N 1
ATOM 6502 C CA . GLN A 1 849 ? -20.041 15.076 2.614 1.00 90.81 849 GLN A CA 1
ATOM 6503 C C . GLN A 1 849 ? -20.839 14.257 3.642 1.00 90.81 849 GLN A C 1
ATOM 6505 O O . GLN A 1 849 ? -20.656 13.047 3.726 1.00 90.81 849 GLN A O 1
ATOM 6510 N N . LEU A 1 850 ? -21.776 14.890 4.360 1.00 91.25 850 LEU A N 1
ATOM 6511 C CA . LEU A 1 850 ? -22.726 14.201 5.245 1.00 91.25 850 LEU A CA 1
ATOM 6512 C C . LEU A 1 850 ? -23.945 13.709 4.455 1.00 91.25 850 LEU A C 1
ATOM 6514 O O . LEU A 1 850 ? -24.223 12.513 4.413 1.00 91.25 850 LEU A O 1
ATOM 6518 N N . TYR A 1 851 ? -24.633 14.617 3.761 1.00 92.06 851 TYR A N 1
ATOM 6519 C CA . TYR A 1 851 ? -25.695 14.274 2.812 1.00 92.06 851 TYR A CA 1
ATOM 6520 C C . TYR A 1 851 ? -25.768 15.266 1.647 1.00 92.06 851 TYR A C 1
ATOM 6522 O O . TYR A 1 851 ? -25.314 16.409 1.756 1.00 92.06 851 TYR A O 1
ATOM 6530 N N . SER A 1 852 ? -26.368 14.834 0.535 1.00 90.31 852 SER A N 1
ATOM 6531 C CA . SER A 1 852 ? -26.669 15.662 -0.638 1.00 90.31 852 SER A CA 1
ATOM 6532 C C . SER A 1 852 ? -27.972 15.174 -1.294 1.00 90.31 852 SER A C 1
ATOM 6534 O O . SER A 1 852 ? -28.037 14.064 -1.828 1.00 90.31 852 SER A O 1
ATOM 6536 N N . PHE A 1 853 ? -29.026 15.993 -1.223 1.00 88.06 853 PHE A N 1
ATOM 6537 C CA . PHE A 1 853 ? -30.357 15.741 -1.790 1.00 88.06 853 PHE A CA 1
ATOM 6538 C C . PHE A 1 853 ? -30.647 16.780 -2.880 1.00 88.06 853 PHE A C 1
ATOM 6540 O O . PHE A 1 853 ? -30.825 17.962 -2.584 1.00 88.06 853 PHE A O 1
ATOM 6547 N N . ILE A 1 854 ? -30.719 16.347 -4.141 1.00 85.94 854 ILE A N 1
ATOM 6548 C CA . ILE A 1 854 ? -30.912 17.209 -5.316 1.00 85.94 854 ILE A CA 1
ATOM 6549 C C . ILE A 1 854 ? -32.277 16.924 -5.951 1.00 85.94 854 ILE A C 1
ATOM 6551 O O . ILE A 1 854 ? -32.537 15.800 -6.382 1.00 85.94 854 ILE A O 1
ATOM 6555 N N . ALA A 1 855 ? -33.134 17.941 -6.051 1.00 83.94 855 ALA A N 1
ATOM 6556 C CA . ALA A 1 855 ? -34.388 17.876 -6.797 1.00 83.94 855 ALA A CA 1
ATOM 6557 C C . ALA A 1 855 ? -34.168 18.133 -8.296 1.00 83.94 855 ALA A C 1
ATOM 6559 O O . ALA A 1 855 ? -33.338 18.959 -8.686 1.00 83.94 855 ALA A O 1
ATOM 6560 N N . SER A 1 856 ? -34.997 17.513 -9.141 1.00 77.38 856 SER A N 1
ATOM 6561 C CA . SER A 1 856 ? -34.968 17.671 -10.608 1.00 77.38 856 SER A CA 1
ATOM 6562 C C . SER A 1 856 ? -35.204 19.118 -11.075 1.00 77.38 856 SER A C 1
ATOM 6564 O O . SER A 1 856 ? -34.897 19.471 -12.210 1.00 77.38 856 SER A O 1
ATOM 6566 N N . ALA A 1 857 ? -35.711 19.986 -10.194 1.00 72.81 857 ALA A N 1
ATOM 6567 C CA . ALA A 1 857 ? -35.837 21.423 -10.418 1.00 72.81 857 ALA A CA 1
ATOM 6568 C C . ALA A 1 857 ? -34.525 22.216 -10.211 1.00 72.81 857 ALA A C 1
ATOM 6570 O O . ALA A 1 857 ? -34.535 23.440 -10.344 1.00 72.81 857 ALA A O 1
ATOM 6571 N N . GLY A 1 858 ? -33.389 21.578 -9.901 1.00 73.50 858 GLY A N 1
ATOM 6572 C CA . GLY A 1 858 ? -32.111 22.268 -9.672 1.00 73.50 858 GLY A CA 1
ATOM 6573 C C . GLY A 1 858 ? -32.068 23.058 -8.357 1.00 73.50 858 GLY A C 1
ATOM 6574 O O . GLY A 1 858 ? -31.428 24.107 -8.270 1.00 73.50 858 GLY A O 1
ATOM 6575 N N . CYS A 1 859 ? -32.779 22.572 -7.342 1.00 83.31 859 CYS A N 1
ATOM 6576 C CA . CYS A 1 859 ? -32.692 23.024 -5.956 1.00 83.31 859 CYS A CA 1
ATOM 6577 C C . CYS A 1 859 ? -32.505 21.823 -5.026 1.00 83.31 859 CYS A C 1
ATOM 6579 O O . CYS A 1 859 ? -32.790 20.693 -5.420 1.00 83.31 859 CYS A O 1
ATOM 6581 N N . GLY A 1 860 ? -32.029 22.044 -3.805 1.00 87.06 860 GLY A N 1
ATOM 6582 C CA . GLY A 1 860 ? -31.772 20.936 -2.893 1.00 87.06 860 GLY A CA 1
ATOM 6583 C C . GLY A 1 860 ? -31.143 21.331 -1.567 1.00 87.06 860 GLY A C 1
ATOM 6584 O O . GLY A 1 860 ? -30.966 22.517 -1.271 1.00 87.06 860 GLY A O 1
ATOM 6585 N N . LEU A 1 861 ? -30.833 20.297 -0.787 1.00 89.50 861 LEU A N 1
ATOM 6586 C CA . LEU A 1 861 ? -30.255 20.361 0.551 1.00 89.50 861 LEU A CA 1
ATOM 6587 C C . LEU A 1 861 ? -28.908 19.646 0.562 1.00 89.50 861 LEU A C 1
ATOM 6589 O O . LEU A 1 861 ? -28.782 18.532 0.052 1.00 89.50 861 LEU A O 1
ATOM 6593 N N . GLU A 1 862 ? -27.914 20.262 1.182 1.00 90.88 862 GLU A N 1
ATOM 6594 C CA . GLU A 1 862 ? -26.576 19.704 1.320 1.00 90.88 862 GLU A CA 1
ATOM 6595 C C . GLU A 1 862 ? -26.063 19.965 2.741 1.00 90.88 862 GLU A C 1
ATOM 6597 O O . GLU A 1 862 ? -26.318 21.016 3.326 1.00 90.88 862 GLU A O 1
ATOM 6602 N N . SER A 1 863 ? -25.354 19.003 3.328 1.00 92.38 863 SER A N 1
ATOM 6603 C CA . SER A 1 863 ? -24.608 19.228 4.566 1.00 92.38 863 SER A CA 1
ATOM 6604 C C . SER A 1 863 ? -23.267 18.518 4.498 1.00 92.38 863 SER A C 1
ATOM 6606 O O . SER A 1 863 ? -23.168 17.403 3.978 1.00 92.38 863 SER A O 1
ATOM 6608 N N . PHE A 1 864 ? -22.228 19.198 4.970 1.00 92.19 864 PHE A N 1
ATOM 6609 C CA . PHE A 1 864 ? -20.842 18.757 4.908 1.00 92.19 864 PHE A CA 1
ATOM 6610 C C . PHE A 1 864 ? -20.052 19.278 6.107 1.00 92.19 864 PHE A C 1
ATOM 6612 O O . PHE A 1 864 ? -20.451 20.245 6.751 1.00 92.19 864 PHE A O 1
ATOM 6619 N N . VAL A 1 865 ? -18.913 18.648 6.376 1.00 90.62 865 VAL A N 1
ATOM 6620 C CA . VAL A 1 865 ? -17.977 19.036 7.436 1.00 90.62 865 VAL A CA 1
ATOM 6621 C C . VAL A 1 865 ? -16.711 19.631 6.810 1.00 90.62 865 VAL A C 1
ATOM 6623 O O . VAL A 1 865 ? -16.245 19.146 5.772 1.00 90.62 865 VAL A O 1
ATOM 6626 N N . THR A 1 866 ? -16.184 20.707 7.396 1.00 88.06 866 THR A N 1
ATOM 6627 C CA . THR A 1 866 ? -14.967 21.401 6.930 1.00 88.06 866 THR A CA 1
ATOM 6628 C C . THR A 1 866 ? -13.695 20.573 7.182 1.00 88.06 866 THR A C 1
ATOM 6630 O O . THR A 1 866 ? -13.736 19.502 7.794 1.00 88.06 866 THR A O 1
ATOM 6633 N N . ALA A 1 867 ? -12.535 21.050 6.716 1.00 80.31 867 ALA A N 1
ATOM 6634 C CA . ALA A 1 867 ? -11.246 20.462 7.099 1.00 80.31 867 ALA A CA 1
ATOM 6635 C C . ALA A 1 867 ? -10.912 20.732 8.584 1.00 80.31 867 ALA A C 1
ATOM 6637 O O . ALA A 1 867 ? -10.084 20.041 9.173 1.00 80.31 867 ALA A O 1
ATOM 6638 N N . GLU A 1 868 ? -11.582 21.727 9.165 1.00 81.12 868 GLU A N 1
ATOM 6639 C CA . GLU A 1 868 ? -11.496 22.212 10.539 1.00 81.12 868 GLU A CA 1
ATOM 6640 C C . GLU A 1 868 ? -12.507 21.535 11.498 1.00 81.12 868 GLU A C 1
ATOM 6642 O O . GLU A 1 868 ? -12.463 21.793 12.696 1.00 81.12 868 GLU A O 1
ATOM 6647 N N . PHE A 1 869 ? -13.344 20.614 10.992 1.00 84.62 869 PHE A N 1
ATOM 6648 C CA . PHE A 1 869 ? -14.398 19.856 11.701 1.00 84.62 869 PHE A CA 1
ATOM 6649 C C . PHE A 1 869 ? -15.688 20.613 12.084 1.00 84.62 869 PHE A C 1
ATOM 6651 O O . PHE A 1 869 ? -16.523 20.073 12.814 1.00 84.62 869 PHE A O 1
ATOM 6658 N N . ASP A 1 870 ? -15.924 21.800 11.524 1.00 87.81 870 ASP A N 1
ATOM 6659 C CA . ASP A 1 870 ? -17.203 22.511 11.654 1.00 87.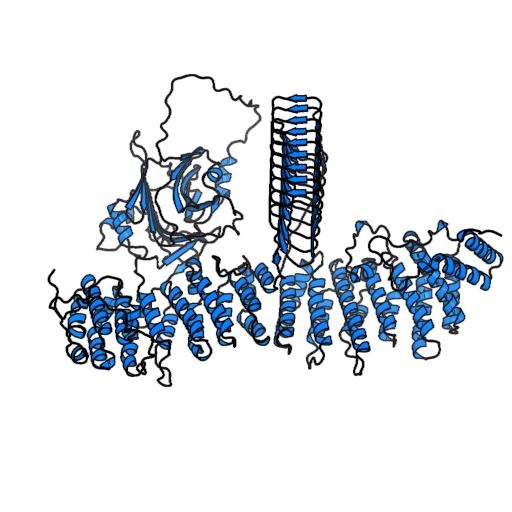81 870 ASP A CA 1
ATOM 6660 C C . ASP A 1 870 ? -18.284 21.895 10.748 1.00 87.81 870 ASP A C 1
ATOM 6662 O O . ASP A 1 870 ? -18.012 21.565 9.586 1.00 87.81 870 ASP A O 1
ATOM 6666 N N . ILE A 1 871 ? -19.536 21.811 11.218 1.00 90.25 871 ILE A N 1
ATOM 6667 C CA . ILE A 1 871 ? -20.676 21.464 10.349 1.00 90.25 871 ILE A CA 1
ATOM 6668 C C . ILE A 1 871 ? -21.101 22.691 9.533 1.00 90.25 871 ILE A C 1
ATOM 6670 O O . ILE A 1 871 ? -21.328 23.775 10.072 1.00 90.25 871 ILE A O 1
ATOM 6674 N N . VAL A 1 872 ? -21.317 22.497 8.232 1.00 91.00 872 VAL A N 1
ATOM 6675 C CA . VAL A 1 872 ? -22.018 23.441 7.358 1.00 91.00 872 VAL A CA 1
ATOM 6676 C C . VAL A 1 872 ? -23.308 22.803 6.846 1.00 91.00 872 VAL A C 1
ATOM 6678 O O . VAL A 1 872 ? -23.319 21.671 6.353 1.00 91.00 872 VAL A O 1
ATOM 6681 N N . ILE A 1 873 ? -24.408 23.549 6.934 1.00 91.94 873 ILE A N 1
ATOM 6682 C CA . ILE A 1 873 ? -25.695 23.209 6.317 1.00 91.94 873 ILE A CA 1
ATOM 6683 C C . ILE A 1 873 ? -25.943 24.223 5.206 1.00 91.94 873 ILE A C 1
ATOM 6685 O O . ILE A 1 873 ? -25.855 25.431 5.441 1.00 91.94 873 ILE A O 1
ATOM 6689 N N . SER A 1 874 ? -26.269 23.760 4.001 1.00 90.12 874 SER A N 1
ATOM 6690 C CA . SER A 1 874 ? -26.579 24.634 2.877 1.00 90.12 874 SER A CA 1
ATOM 6691 C C . SER A 1 874 ? -27.823 24.226 2.089 1.00 90.12 874 SER A C 1
ATOM 6693 O O . SER A 1 874 ? -28.231 23.067 2.005 1.00 90.12 874 SER A O 1
ATOM 6695 N N . VAL A 1 875 ? -28.444 25.246 1.504 1.00 88.75 875 VAL A N 1
ATOM 6696 C CA . VAL A 1 875 ? -29.579 25.149 0.591 1.00 88.75 875 VAL A CA 1
ATOM 6697 C C . VAL A 1 875 ? -29.182 25.840 -0.698 1.00 88.75 875 VAL A C 1
ATOM 6699 O O . VAL A 1 875 ? -28.715 26.981 -0.685 1.00 88.75 875 VAL A O 1
ATOM 6702 N N . PHE A 1 876 ? -29.404 25.179 -1.827 1.00 85.56 876 PHE A N 1
ATOM 6703 C CA . PHE A 1 876 ? -29.123 25.751 -3.139 1.00 85.56 876 PHE A CA 1
ATOM 6704 C C . PHE A 1 876 ? -30.357 25.762 -4.034 1.00 85.56 876 PHE A C 1
ATOM 6706 O O . PHE A 1 876 ? -31.292 24.972 -3.898 1.00 85.56 876 PHE A O 1
ATOM 6713 N N . ASN A 1 877 ? -30.342 26.702 -4.970 1.00 82.12 877 ASN A N 1
ATOM 6714 C CA . ASN A 1 877 ? -31.285 26.836 -6.068 1.00 82.12 877 ASN A CA 1
ATOM 6715 C C . ASN A 1 877 ? -30.512 27.176 -7.358 1.00 82.12 877 ASN A C 1
ATOM 6717 O O . ASN A 1 877 ? -29.300 27.381 -7.320 1.00 82.12 877 ASN A O 1
ATOM 6721 N N . LYS A 1 878 ? -31.208 27.300 -8.497 1.00 74.81 878 LYS A N 1
ATOM 6722 C CA . LYS A 1 878 ? -30.596 27.576 -9.815 1.00 74.81 878 LYS A CA 1
ATOM 6723 C C . LYS A 1 878 ? -29.733 28.853 -9.912 1.00 74.81 878 LYS A C 1
ATOM 6725 O O . LYS A 1 878 ? -29.130 29.076 -10.957 1.00 74.81 878 LYS A O 1
ATOM 6730 N N . LYS A 1 879 ? -29.711 29.723 -8.896 1.00 74.06 879 LYS A N 1
ATOM 6731 C CA . LYS A 1 879 ? -28.963 30.995 -8.882 1.00 74.06 879 LYS A CA 1
ATOM 6732 C C . LYS A 1 879 ? -28.009 31.116 -7.693 1.00 74.06 879 LYS A C 1
ATOM 6734 O O . LYS A 1 879 ? -26.886 31.587 -7.860 1.00 74.06 879 LYS A O 1
ATOM 6739 N N . GLU A 1 880 ? -28.459 30.709 -6.510 1.00 82.50 880 GLU A N 1
ATOM 6740 C CA . GLU A 1 880 ? -27.822 31.012 -5.224 1.00 82.50 880 GLU A CA 1
ATOM 6741 C C . GLU A 1 880 ? -27.655 29.743 -4.376 1.00 82.50 880 GLU A C 1
ATOM 6743 O O . GLU A 1 880 ? -28.535 28.879 -4.349 1.00 82.50 880 GLU A O 1
ATOM 6748 N N . HIS A 1 881 ? -26.541 29.663 -3.650 1.00 86.00 881 HIS A N 1
ATOM 6749 C CA . HIS A 1 881 ? -26.264 28.682 -2.604 1.00 86.00 881 HIS A CA 1
ATOM 6750 C C . HIS A 1 881 ? -26.063 29.436 -1.284 1.00 86.00 881 HIS A C 1
ATOM 6752 O O . HIS A 1 881 ? -25.094 30.185 -1.137 1.00 86.00 881 HIS A O 1
ATOM 6758 N N . SER A 1 882 ? -26.989 29.248 -0.346 1.00 87.31 882 SER A N 1
ATOM 6759 C CA . SER A 1 882 ? -26.966 29.837 0.995 1.00 87.31 882 SER A CA 1
ATOM 6760 C C . SER A 1 882 ? -26.541 28.785 2.011 1.00 87.31 882 SER A C 1
ATOM 6762 O O . SER A 1 882 ? -27.072 27.679 2.017 1.00 87.31 882 SER A O 1
ATOM 6764 N N . SER A 1 883 ? -25.604 29.134 2.882 1.00 88.94 883 SER A N 1
ATOM 6765 C CA . SER A 1 883 ? -24.951 28.239 3.840 1.00 88.94 883 SER A CA 1
ATOM 6766 C C . SER A 1 883 ? -24.859 28.871 5.226 1.00 88.94 883 SER A C 1
ATOM 6768 O O . SER A 1 883 ? -24.603 30.072 5.349 1.00 88.94 883 SER A O 1
ATOM 6770 N N . VAL A 1 884 ? -25.034 28.044 6.254 1.00 89.81 884 VAL A N 1
ATOM 6771 C CA . VAL A 1 884 ? -24.867 28.376 7.672 1.00 89.81 884 VAL A CA 1
ATOM 6772 C C . VAL A 1 884 ? -23.750 27.500 8.231 1.00 89.81 884 VAL A C 1
ATOM 6774 O O . VAL A 1 884 ? -23.790 26.279 8.079 1.00 89.81 884 VAL A O 1
ATOM 6777 N N . LEU A 1 885 ? -22.762 28.139 8.855 1.00 88.38 885 LEU A N 1
ATOM 6778 C CA . LEU A 1 885 ? -21.719 27.485 9.643 1.00 88.38 885 LEU A CA 1
ATOM 6779 C C . LEU A 1 885 ? -22.249 27.267 11.066 1.00 88.38 885 LEU A C 1
ATOM 6781 O O . LEU A 1 885 ? -22.839 28.185 11.637 1.00 88.38 885 LEU A O 1
ATOM 6785 N N . VAL A 1 886 ? -22.047 26.077 11.625 1.00 85.56 886 VAL A N 1
ATOM 6786 C CA . VAL A 1 886 ? -22.323 25.776 13.034 1.00 85.56 886 VAL A CA 1
ATOM 6787 C C . VAL A 1 886 ? -21.025 25.962 13.810 1.00 85.56 886 VAL A C 1
ATOM 6789 O O . VAL A 1 886 ? -20.078 25.204 13.627 1.00 85.56 886 VAL A O 1
ATOM 6792 N N . GLU A 1 887 ? -20.966 26.985 14.658 1.00 72.50 887 GLU A N 1
ATOM 6793 C CA . GLU A 1 887 ? -19.777 27.275 15.463 1.00 72.50 887 GLU A CA 1
ATOM 6794 C C . GLU A 1 887 ? -19.777 26.439 16.760 1.00 72.50 887 GLU A C 1
ATOM 6796 O O . GLU A 1 887 ? -20.821 26.247 17.385 1.00 72.50 887 GLU A O 1
ATOM 6801 N N . ASN A 1 888 ? -18.590 26.023 17.222 1.00 64.56 888 ASN A N 1
ATOM 6802 C CA . ASN A 1 888 ? -18.341 25.271 18.470 1.00 64.56 888 ASN A CA 1
ATOM 6803 C C . ASN A 1 888 ? -18.683 23.757 18.468 1.00 64.56 888 ASN A C 1
ATOM 6805 O O . ASN A 1 888 ? -18.939 23.195 19.533 1.00 64.56 888 ASN A O 1
ATOM 6809 N N . THR A 1 889 ? -18.638 23.062 17.323 1.00 68.25 889 THR A N 1
ATOM 6810 C CA . THR A 1 889 ? -18.747 21.583 17.257 1.00 68.25 889 THR A CA 1
ATOM 6811 C C . THR A 1 889 ? -17.376 20.897 17.216 1.00 68.25 889 THR A C 1
ATOM 6813 O O . THR A 1 889 ? -16.591 21.153 16.310 1.00 68.25 889 THR A O 1
ATOM 6816 N N . THR A 1 890 ? -17.083 19.981 18.146 1.00 70.12 890 THR A N 1
ATOM 6817 C CA . THR A 1 890 ? -15.756 19.339 18.297 1.00 70.12 890 THR A CA 1
ATOM 6818 C C . THR A 1 890 ? -15.692 17.906 17.745 1.00 70.12 890 THR A C 1
ATOM 6820 O O . THR A 1 890 ? -15.232 16.999 18.426 1.00 70.12 890 THR A O 1
ATOM 6823 N N . ILE A 1 891 ? -16.141 17.694 16.505 1.00 77.06 891 ILE A N 1
ATOM 6824 C CA . ILE A 1 891 ? -16.389 16.353 15.912 1.00 77.06 891 ILE A CA 1
ATOM 6825 C C . ILE A 1 891 ? -15.097 15.613 15.496 1.00 77.06 891 ILE A C 1
ATOM 6827 O O . ILE A 1 891 ? -15.118 14.440 15.135 1.00 77.06 891 ILE A O 1
ATOM 6831 N N . GLY A 1 892 ? -13.950 16.296 15.501 1.00 69.75 892 GLY A N 1
ATOM 6832 C CA . GLY A 1 892 ? -12.662 15.729 15.077 1.00 69.75 892 GLY A CA 1
ATOM 6833 C C . GLY A 1 892 ? -11.934 14.881 16.122 1.00 69.75 892 GLY A C 1
ATOM 6834 O O . GLY A 1 892 ? -10.793 14.488 15.879 1.00 69.75 892 GLY A O 1
ATOM 6835 N N . ASP A 1 893 ? -12.538 14.627 17.283 1.00 75.50 893 ASP A N 1
ATOM 6836 C CA . ASP A 1 893 ? -11.893 13.938 18.406 1.00 75.50 893 ASP A CA 1
ATOM 6837 C C . ASP A 1 893 ? -11.836 12.401 18.262 1.00 75.50 893 ASP A C 1
ATOM 6839 O O . ASP A 1 893 ? -11.037 11.753 18.941 1.00 75.50 893 ASP A O 1
ATOM 6843 N N . GLY A 1 894 ? -12.617 11.834 17.336 1.00 74.56 894 GLY A N 1
ATOM 6844 C CA . GLY A 1 894 ? -12.675 10.400 17.048 1.00 74.56 894 GLY A CA 1
ATOM 6845 C C . GLY A 1 894 ? -13.692 9.611 17.882 1.00 74.56 894 GLY A C 1
ATOM 6846 O O . GLY A 1 894 ? -13.608 8.380 17.899 1.00 74.56 894 GLY A O 1
ATOM 6847 N N . HIS A 1 895 ? -14.629 10.280 18.563 1.00 82.44 895 HIS A N 1
ATOM 6848 C CA . HIS A 1 895 ? -15.748 9.643 19.264 1.00 82.44 895 HIS A CA 1
ATOM 6849 C C . HIS A 1 895 ? -17.044 9.636 18.432 1.00 82.44 895 HIS A C 1
ATOM 6851 O O . HIS A 1 895 ? -17.124 10.175 17.325 1.00 82.44 895 HIS A O 1
ATOM 6857 N N . TRP A 1 896 ? -18.071 8.973 18.969 1.00 86.06 896 TRP A N 1
ATOM 6858 C CA . TRP A 1 896 ? -19.409 8.910 18.385 1.00 86.06 896 TRP A CA 1
ATOM 6859 C C . TRP A 1 896 ? -20.304 10.029 18.916 1.00 86.06 896 TRP A C 1
ATOM 6861 O O . TRP A 1 896 ? -20.576 10.087 20.113 1.00 86.06 896 TRP A O 1
ATOM 6871 N N . HIS A 1 897 ? -20.821 10.853 18.006 1.00 89.06 897 HIS A N 1
ATOM 6872 C CA . HIS A 1 897 ? -21.734 11.955 18.302 1.00 89.06 897 HIS A CA 1
ATOM 6873 C C . HIS A 1 897 ? -23.105 11.757 17.654 1.00 89.06 897 HIS A C 1
ATOM 6875 O O . HIS A 1 897 ? -23.224 11.126 16.600 1.00 89.06 897 HIS A O 1
ATOM 6881 N N . CYS A 1 898 ? -24.134 12.349 18.258 1.00 90.56 898 CYS A N 1
ATOM 6882 C CA . CYS A 1 898 ? -25.485 12.428 17.704 1.00 90.56 898 CYS A CA 1
ATOM 6883 C C . CYS A 1 898 ? -25.699 13.794 17.044 1.00 90.56 898 CYS A C 1
ATOM 6885 O O . CYS A 1 898 ? -25.506 14.831 17.685 1.00 90.56 898 CYS A O 1
ATOM 6887 N N . ILE A 1 899 ? -26.103 13.799 15.772 1.00 92.69 899 ILE A N 1
ATOM 6888 C CA . ILE A 1 899 ? -26.334 15.011 14.979 1.00 92.69 899 ILE A CA 1
ATOM 6889 C C . ILE A 1 899 ? -27.788 15.029 14.500 1.00 92.69 899 ILE A C 1
ATOM 6891 O O . ILE A 1 899 ? -28.197 14.164 13.721 1.00 92.69 899 ILE A O 1
ATOM 6895 N N . ASP A 1 900 ? -28.536 16.059 14.902 1.00 93.69 900 ASP A N 1
ATOM 6896 C CA . ASP A 1 900 ? -29.917 16.289 14.470 1.00 93.69 900 ASP A CA 1
ATOM 6897 C C . ASP A 1 900 ? -30.028 17.636 13.744 1.00 93.69 900 ASP A C 1
ATOM 6899 O O . ASP A 1 900 ? -29.838 18.703 14.335 1.00 93.69 900 ASP A O 1
ATOM 6903 N N . ILE A 1 901 ? -30.361 17.606 12.454 1.00 94.31 901 ILE A N 1
ATOM 6904 C CA . ILE A 1 901 ? -30.542 18.793 11.608 1.00 94.31 901 ILE A CA 1
ATOM 6905 C C . ILE A 1 901 ? -32.023 18.901 11.244 1.00 94.31 901 ILE A C 1
ATOM 6907 O O . ILE A 1 901 ? -32.548 18.066 10.510 1.00 94.31 901 ILE A O 1
ATOM 6911 N N . VAL A 1 902 ? -32.695 19.939 11.746 1.00 93.19 902 VAL A N 1
ATOM 6912 C CA . VAL A 1 902 ? -34.148 20.135 11.631 1.00 93.19 902 VAL A CA 1
ATOM 6913 C C . VAL A 1 902 ? -34.439 21.450 10.909 1.00 93.19 902 VAL A C 1
ATOM 6915 O O . VAL A 1 902 ? -34.268 22.532 11.474 1.00 93.19 902 VAL A O 1
ATOM 6918 N N . GLN A 1 903 ? -34.907 21.376 9.661 1.00 90.94 903 GLN A N 1
ATOM 6919 C CA . GLN A 1 903 ? -35.280 22.540 8.853 1.00 90.94 903 GLN A CA 1
ATOM 6920 C C . GLN A 1 903 ? -36.784 22.555 8.550 1.00 90.94 903 GLN A C 1
ATOM 6922 O O . GLN A 1 903 ? -37.342 21.592 8.031 1.00 90.94 903 GLN A O 1
ATOM 6927 N N . SER A 1 904 ? -37.447 23.675 8.839 1.00 88.19 904 SER A N 1
ATOM 6928 C CA . SER A 1 904 ? -38.907 23.823 8.776 1.00 88.19 904 SER A CA 1
ATOM 6929 C C . SER A 1 904 ? -39.354 24.835 7.715 1.00 88.19 904 SER A C 1
ATOM 6931 O O . SER A 1 904 ? -38.848 25.959 7.650 1.00 88.19 904 SER A O 1
ATOM 6933 N N . SER A 1 905 ? -40.335 24.463 6.886 1.00 82.31 905 SER A N 1
ATOM 6934 C CA . SER A 1 905 ? -40.970 25.392 5.945 1.00 82.31 905 SER A CA 1
ATOM 6935 C C . SER A 1 905 ? -42.037 26.247 6.632 1.00 82.31 905 SER A C 1
ATOM 6937 O O . SER A 1 905 ? -42.819 25.771 7.459 1.00 82.31 905 SER A O 1
ATOM 6939 N N . SER A 1 906 ? -42.097 27.529 6.280 1.00 71.50 906 SER A N 1
ATOM 6940 C CA . SER A 1 906 ? -42.970 28.501 6.927 1.00 71.50 906 SER A CA 1
ATOM 6941 C C . SER A 1 906 ? -44.352 28.563 6.263 1.00 71.50 906 SER A C 1
ATOM 6943 O O . SER A 1 906 ? -44.509 28.957 5.111 1.00 71.50 906 SER A O 1
ATOM 6945 N N . ARG A 1 907 ? -45.405 28.207 7.014 1.00 62.47 907 ARG A N 1
ATOM 6946 C CA . ARG A 1 907 ? -46.789 28.130 6.494 1.00 62.47 907 ARG A CA 1
ATOM 6947 C C . ARG A 1 907 ? -47.513 29.487 6.353 1.00 62.47 907 ARG A C 1
ATOM 6949 O O . ARG A 1 907 ? -48.704 29.500 6.052 1.00 62.47 907 ARG A O 1
ATOM 6956 N N . ARG A 1 908 ? -46.852 30.628 6.603 1.00 60.00 908 ARG A N 1
ATOM 6957 C CA . ARG A 1 908 ? -47.435 31.985 6.487 1.00 60.00 908 ARG A CA 1
ATOM 6958 C C . ARG A 1 908 ? -46.532 32.896 5.636 1.00 60.00 908 ARG A C 1
ATOM 6960 O O . ARG A 1 908 ? -45.318 32.866 5.833 1.00 60.00 908 ARG A O 1
ATOM 6967 N N . PRO A 1 909 ? -47.089 33.765 4.766 1.00 46.91 909 PRO A N 1
ATOM 6968 C CA . PRO A 1 909 ? -46.331 34.509 3.744 1.00 46.91 909 PRO A CA 1
ATOM 6969 C C . PRO A 1 909 ? -45.373 35.603 4.260 1.00 46.91 909 PRO A C 1
ATOM 6971 O O . PRO A 1 909 ? -44.729 36.265 3.452 1.00 46.91 909 PRO A O 1
ATOM 6974 N N . PHE A 1 910 ? -45.257 35.791 5.579 1.00 51.94 910 PHE A N 1
ATOM 6975 C CA . PHE A 1 910 ? -44.355 36.765 6.216 1.00 51.94 910 PHE A CA 1
ATOM 6976 C C . PHE A 1 910 ? -43.470 36.154 7.318 1.00 51.94 910 PHE A C 1
ATOM 6978 O O . PHE A 1 910 ? -42.790 36.877 8.037 1.00 51.94 910 PHE A O 1
ATOM 6985 N N . THR A 1 911 ? -43.476 34.827 7.468 1.00 59.16 911 THR A N 1
ATOM 6986 C CA . THR A 1 911 ? -42.563 34.098 8.369 1.00 59.16 911 THR A CA 1
ATOM 6987 C C . THR A 1 911 ? -41.462 33.426 7.558 1.00 59.16 911 THR A C 1
ATOM 6989 O O . THR A 1 911 ? -41.749 32.848 6.509 1.00 59.16 911 THR A O 1
ATOM 6992 N N . VAL A 1 912 ? -40.220 33.469 8.037 1.00 68.56 912 VAL A N 1
ATOM 6993 C CA . VAL A 1 912 ? -39.073 32.810 7.390 1.00 68.56 912 VAL A CA 1
ATOM 6994 C C . VAL A 1 912 ? -38.946 31.365 7.887 1.00 68.56 912 VAL A C 1
ATOM 6996 O O . VAL A 1 912 ? -39.354 31.044 9.003 1.00 68.56 912 VAL A O 1
ATOM 6999 N N . SER A 1 913 ? -38.411 30.482 7.044 1.00 83.88 913 SER A N 1
ATOM 7000 C CA . SER A 1 913 ? -38.033 29.112 7.407 1.00 83.88 913 SER A CA 1
ATOM 7001 C C . SER A 1 913 ? -36.976 29.100 8.517 1.00 83.88 913 SER A C 1
ATOM 7003 O O . SER A 1 913 ? -36.042 29.900 8.470 1.00 83.88 913 SER A O 1
ATOM 7005 N N . GLN A 1 914 ? -37.087 28.177 9.475 1.00 87.50 914 GLN A N 1
ATOM 7006 C CA . GLN A 1 914 ? -36.107 28.022 10.558 1.00 87.50 914 GLN A CA 1
ATOM 7007 C C . GLN A 1 914 ? -35.307 26.726 10.411 1.00 87.50 914 GLN A C 1
ATOM 7009 O O . GLN A 1 914 ? -35.871 25.674 10.106 1.00 87.50 914 GLN A O 1
ATOM 7014 N N . LEU A 1 915 ? -34.006 26.826 10.675 1.00 90.75 915 LEU A N 1
ATOM 7015 C CA . LEU A 1 915 ? -33.044 25.741 10.831 1.00 90.75 915 LEU A CA 1
ATOM 7016 C C . LEU A 1 915 ? -32.631 25.671 12.306 1.00 90.75 915 LEU A C 1
ATOM 7018 O O . LEU A 1 915 ? -32.123 26.654 12.845 1.00 90.75 915 LEU A O 1
ATOM 7022 N N . ASN A 1 916 ? -32.807 24.505 12.920 1.00 92.25 916 ASN A N 1
ATOM 7023 C CA . ASN A 1 916 ? -32.243 24.148 14.217 1.00 92.25 916 ASN A CA 1
ATOM 7024 C C . ASN A 1 916 ? -31.238 23.007 14.023 1.00 92.25 916 ASN A C 1
ATOM 7026 O O . ASN A 1 916 ? -31.511 22.076 13.264 1.00 92.25 916 ASN A O 1
ATOM 7030 N N . VAL A 1 917 ? -30.101 23.066 14.714 1.00 92.44 917 VAL A N 1
ATOM 7031 C CA . VAL A 1 917 ? -29.099 21.990 14.730 1.00 92.44 917 VAL A CA 1
ATOM 7032 C C . VAL A 1 917 ? -28.797 21.619 16.171 1.00 92.44 917 VAL A C 1
ATOM 7034 O O . VAL A 1 917 ? -28.446 22.491 16.974 1.00 92.44 917 VAL A O 1
ATOM 7037 N N . TYR A 1 918 ? -28.921 20.333 16.481 1.00 92.62 918 TYR A N 1
ATOM 7038 C CA . TYR A 1 918 ? -28.596 19.764 17.778 1.00 92.62 918 TYR A CA 1
ATOM 7039 C C . TYR A 1 918 ? -27.378 18.848 17.656 1.00 92.62 918 TYR A C 1
ATOM 7041 O O . TYR A 1 918 ? -27.165 18.197 16.632 1.00 92.62 918 TYR A O 1
ATOM 7049 N N . PHE A 1 919 ? -26.585 18.829 18.720 1.00 90.75 919 PHE A N 1
ATOM 7050 C CA . PHE A 1 919 ? -25.376 18.036 18.870 1.00 90.75 919 PHE A CA 1
ATOM 7051 C C . PHE A 1 919 ? -25.407 17.395 20.258 1.00 90.75 919 PHE A C 1
ATOM 7053 O O . PHE A 1 919 ? -25.596 18.100 21.255 1.00 90.75 919 PHE A O 1
ATOM 7060 N N . ASP A 1 920 ? -25.307 16.069 20.329 1.00 89.69 920 ASP A N 1
ATOM 7061 C CA . ASP A 1 920 ? -25.405 15.282 21.569 1.00 89.69 920 ASP A CA 1
ATOM 7062 C C . ASP A 1 920 ? -26.618 15.681 22.440 1.00 89.69 920 ASP A C 1
ATOM 7064 O O . ASP A 1 920 ? -26.516 15.988 23.635 1.00 89.69 920 ASP A O 1
ATOM 7068 N N . GLY A 1 921 ? -27.784 15.771 21.785 1.00 86.44 921 GLY A N 1
ATOM 7069 C CA . GLY A 1 921 ? -29.070 16.136 22.386 1.00 86.44 921 GLY A CA 1
ATOM 7070 C C . GLY A 1 921 ? -29.239 17.615 22.776 1.00 86.44 921 GLY A C 1
ATOM 7071 O O . GLY A 1 921 ? -30.263 17.973 23.360 1.00 86.44 921 GLY A O 1
ATOM 7072 N N . LYS A 1 922 ? -28.268 18.494 22.485 1.00 89.69 922 LYS A N 1
ATOM 7073 C CA . LYS A 1 922 ? -28.278 19.924 22.861 1.00 89.69 922 LYS A CA 1
ATOM 7074 C C . LYS A 1 922 ? -28.396 20.813 21.627 1.00 89.69 922 LYS A C 1
ATOM 7076 O O . LYS A 1 922 ? -27.685 20.599 20.655 1.00 89.69 922 LYS A O 1
ATOM 7081 N N . LEU A 1 923 ? -29.241 21.844 21.671 1.00 90.62 923 LEU A N 1
ATOM 7082 C CA . LEU A 1 923 ? -29.331 22.842 20.597 1.00 90.62 923 LEU A CA 1
ATOM 7083 C C . LEU A 1 923 ? -28.028 23.657 20.528 1.00 90.62 923 LEU A C 1
ATOM 7085 O O . LEU A 1 923 ? -27.671 24.303 21.512 1.00 90.62 923 LEU A O 1
ATOM 7089 N N . VAL A 1 924 ? -27.357 23.651 19.372 1.00 89.56 924 VAL A N 1
ATOM 7090 C CA . VAL A 1 924 ? -26.132 24.435 19.118 1.00 89.56 924 VAL A CA 1
ATOM 7091 C C . VAL A 1 924 ? -26.413 25.615 18.188 1.00 89.56 924 VAL A C 1
ATOM 7093 O O . VAL A 1 924 ? -26.001 26.730 18.491 1.00 89.56 924 VAL A O 1
ATOM 7096 N N . GLN A 1 925 ? -27.173 25.407 17.105 1.00 87.62 925 GLN A N 1
ATOM 7097 C CA . GLN A 1 925 ? -27.499 26.460 16.134 1.00 87.62 925 GLN A CA 1
ATOM 7098 C C . GLN A 1 925 ? -29.011 26.664 15.999 1.00 87.62 925 GLN A C 1
ATOM 7100 O O . GLN A 1 925 ? -29.763 25.703 15.853 1.00 87.62 925 GLN A O 1
ATOM 7105 N N . ASN A 1 926 ? -29.440 27.925 15.945 1.00 90.06 926 ASN A N 1
ATOM 7106 C CA . ASN A 1 926 ? -30.761 28.351 15.476 1.00 90.06 926 ASN A CA 1
ATOM 7107 C C . ASN A 1 926 ? -30.556 29.476 14.446 1.00 90.06 926 ASN A C 1
ATOM 7109 O O . ASN A 1 926 ? -29.795 30.412 14.698 1.00 90.06 926 ASN A O 1
ATOM 7113 N N . SER A 1 927 ? -31.136 29.368 13.248 1.00 87.25 927 SER A N 1
ATOM 7114 C CA . SER A 1 927 ? -30.931 30.339 12.157 1.00 87.25 927 SER A CA 1
ATOM 7115 C C . SER A 1 927 ? -32.068 30.331 11.129 1.00 87.25 927 SER A C 1
ATOM 7117 O O . SER A 1 927 ? -32.737 29.319 10.927 1.00 87.25 927 SER A O 1
ATOM 7119 N N . GLN A 1 928 ? -32.274 31.445 10.423 1.00 85.38 928 GLN A N 1
ATOM 7120 C CA . GLN A 1 928 ? -33.338 31.589 9.418 1.00 85.38 928 GLN A CA 1
ATOM 7121 C C . GLN A 1 928 ? -32.881 31.161 8.009 1.00 85.38 928 GLN A C 1
ATOM 7123 O O . GLN A 1 928 ? -32.665 31.993 7.127 1.00 85.38 928 GLN A O 1
ATOM 7128 N N . LEU A 1 929 ? -32.715 29.854 7.774 1.00 83.94 929 LEU A N 1
ATOM 7129 C CA . LEU A 1 929 ? -32.315 29.332 6.460 1.00 83.94 929 LEU A CA 1
ATOM 7130 C C . LEU A 1 929 ? -33.533 28.921 5.617 1.00 83.94 929 LEU A C 1
ATOM 7132 O O . LEU A 1 929 ? -34.250 27.978 5.955 1.00 83.94 929 LEU A O 1
ATOM 7136 N N . LYS A 1 930 ? -33.736 29.616 4.490 1.00 83.31 930 LYS A N 1
ATOM 7137 C CA . LYS A 1 930 ? -34.831 29.411 3.522 1.00 83.31 930 LYS A CA 1
ATOM 7138 C C . LYS A 1 930 ? -34.967 27.944 3.085 1.00 83.31 930 LYS A C 1
ATOM 7140 O O . LYS A 1 930 ? -34.033 27.387 2.517 1.00 83.31 930 LYS A O 1
ATOM 7145 N N . PHE A 1 931 ? -36.147 27.355 3.270 1.00 82.75 931 PHE A N 1
ATOM 7146 C CA . PHE A 1 931 ? -36.460 25.998 2.811 1.00 82.75 931 PHE A CA 1
ATOM 7147 C C . PHE A 1 931 ? -36.641 25.960 1.271 1.00 82.75 931 PHE A C 1
ATOM 7149 O O . PHE A 1 931 ? -37.257 26.878 0.714 1.00 82.75 931 PHE A O 1
ATOM 7156 N N . PRO A 1 932 ? -36.113 24.948 0.552 1.00 80.06 932 PRO A N 1
ATOM 7157 C CA . PRO A 1 932 ? -36.294 24.803 -0.896 1.00 80.06 932 PRO A CA 1
ATOM 7158 C C . PRO A 1 932 ? -37.682 24.244 -1.261 1.00 80.06 932 PRO A C 1
ATOM 7160 O O . PRO A 1 932 ? -38.397 23.701 -0.422 1.00 80.06 932 PRO A O 1
ATOM 7163 N N . SER A 1 933 ? -38.072 24.338 -2.538 1.00 74.62 933 SER A N 1
ATOM 7164 C CA . SER A 1 933 ? -39.317 23.715 -3.012 1.00 74.62 933 SER A CA 1
ATOM 7165 C C . SER A 1 933 ? -39.110 22.214 -3.221 1.00 74.62 933 SER A C 1
ATOM 7167 O O . SER A 1 933 ? -38.617 21.789 -4.260 1.00 74.62 933 SER A O 1
ATOM 7169 N N . MET A 1 934 ? -39.500 21.403 -2.236 1.00 73.62 934 MET A N 1
ATOM 7170 C CA . MET A 1 934 ? -39.403 19.930 -2.269 1.00 73.62 934 MET A CA 1
ATOM 7171 C C . MET A 1 934 ? -40.592 19.270 -3.010 1.00 73.62 934 MET A C 1
ATOM 7173 O O . MET A 1 934 ? -40.991 18.142 -2.726 1.00 73.62 934 MET A O 1
ATOM 7177 N N . THR A 1 935 ? -41.209 20.012 -3.933 1.00 71.12 935 THR A N 1
ATOM 7178 C CA . THR A 1 935 ? -42.384 19.614 -4.727 1.00 71.12 935 THR A CA 1
ATOM 7179 C C . THR A 1 935 ? -42.049 18.668 -5.872 1.00 71.12 935 THR A C 1
ATOM 7181 O O . THR A 1 935 ? -42.892 17.867 -6.273 1.00 71.12 935 THR A O 1
ATOM 7184 N N . ASP A 1 936 ? -40.834 18.790 -6.395 1.00 74.31 936 ASP A N 1
ATOM 7185 C CA . ASP A 1 936 ? -40.339 18.110 -7.585 1.00 74.31 936 ASP A CA 1
ATOM 7186 C C . ASP A 1 936 ? -39.572 16.829 -7.206 1.00 74.31 936 ASP A C 1
ATOM 7188 O O . ASP A 1 936 ? -38.944 16.786 -6.145 1.00 74.31 936 ASP A O 1
ATOM 7192 N N . PRO A 1 937 ? -39.586 15.781 -8.053 1.00 76.75 937 PRO A N 1
ATOM 7193 C CA . PRO A 1 937 ? -38.932 14.508 -7.752 1.00 76.75 937 PRO A CA 1
ATOM 7194 C C . PRO A 1 937 ? -37.415 14.663 -7.608 1.00 76.75 937 PRO A C 1
ATOM 7196 O O . PRO A 1 937 ? -36.782 15.426 -8.349 1.00 76.75 937 PRO A O 1
ATOM 7199 N N . PHE A 1 938 ? -36.810 13.895 -6.702 1.00 81.19 938 PHE A N 1
ATOM 7200 C CA . PHE A 1 938 ? -35.360 13.909 -6.522 1.00 81.19 938 PHE A CA 1
ATOM 7201 C C . PHE A 1 938 ? -34.631 13.238 -7.691 1.00 81.19 938 PHE A C 1
ATOM 7203 O O . PHE A 1 938 ? -35.004 12.156 -8.138 1.00 81.19 938 PHE A O 1
ATOM 7210 N N . SER A 1 939 ? -33.585 13.901 -8.186 1.00 76.75 939 SER A N 1
ATOM 7211 C CA . SER A 1 939 ? -32.705 13.406 -9.250 1.00 76.75 939 SER A CA 1
ATOM 7212 C C . SER A 1 939 ? -31.459 12.702 -8.707 1.00 76.75 939 SER A C 1
ATOM 7214 O O . SER A 1 939 ? -30.829 11.939 -9.431 1.00 76.75 939 SER A O 1
ATOM 7216 N N . SER A 1 940 ? -31.075 12.980 -7.456 1.00 79.56 940 SER A N 1
ATOM 7217 C CA . SER A 1 940 ? -30.020 12.259 -6.736 1.00 79.56 940 SER A CA 1
ATOM 7218 C C . SER A 1 940 ? -30.148 12.479 -5.229 1.00 79.56 940 SER A C 1
ATOM 7220 O O . SER A 1 940 ? -30.398 13.604 -4.788 1.00 79.56 940 SER A O 1
ATOM 7222 N N . CYS A 1 941 ? -29.951 11.417 -4.453 1.00 86.81 941 CYS A N 1
ATOM 7223 C CA . CYS A 1 941 ? -30.000 11.419 -2.997 1.00 86.81 941 CYS A CA 1
ATOM 7224 C C . CYS A 1 941 ? -28.879 10.515 -2.475 1.00 86.81 941 CYS A C 1
ATOM 7226 O O . CYS A 1 941 ? -28.990 9.293 -2.560 1.00 86.81 941 CYS A O 1
ATOM 7228 N N . ASN A 1 942 ? -27.816 11.110 -1.935 1.00 89.19 942 ASN A N 1
ATOM 7229 C CA . ASN A 1 942 ? -26.678 10.387 -1.367 1.00 89.19 942 ASN A CA 1
ATOM 7230 C C . ASN A 1 942 ? -26.460 10.783 0.098 1.00 89.19 942 ASN A C 1
ATOM 7232 O O . ASN A 1 942 ? -26.544 11.961 0.456 1.00 89.19 942 ASN A O 1
ATOM 7236 N N . ILE A 1 943 ? -26.101 9.801 0.922 1.00 89.88 943 ILE A N 1
ATOM 7237 C CA . ILE A 1 943 ? -25.586 9.980 2.283 1.00 89.88 943 ILE A CA 1
ATOM 7238 C C . ILE A 1 943 ? -24.117 9.537 2.272 1.00 89.88 943 ILE A C 1
ATOM 7240 O O . ILE A 1 943 ? -23.789 8.476 1.737 1.00 89.88 943 ILE A O 1
ATOM 7244 N N . GLY A 1 944 ? -23.230 10.365 2.820 1.00 85.00 944 GLY A N 1
ATOM 7245 C CA . GLY A 1 944 ? -21.791 10.107 2.922 1.00 85.00 944 GLY A CA 1
ATOM 7246 C C . GLY A 1 944 ? -20.926 10.442 1.696 1.00 85.00 944 GLY A C 1
ATOM 7247 O O . GLY A 1 944 ? -19.704 10.409 1.813 1.00 85.00 944 GLY A O 1
ATOM 7248 N N . SER A 1 945 ? -21.498 10.805 0.538 1.00 84.88 945 SER A N 1
ATOM 7249 C CA . SER A 1 945 ? -20.724 11.279 -0.629 1.00 84.88 945 SER A CA 1
ATOM 7250 C C . SER A 1 945 ? -21.434 12.378 -1.426 1.00 84.88 945 SER A C 1
ATOM 7252 O O . SER A 1 945 ? -22.666 12.481 -1.384 1.00 84.88 945 SER A O 1
ATOM 7254 N N . PRO A 1 946 ? -20.685 13.217 -2.170 1.00 78.50 946 PRO A N 1
ATOM 7255 C CA . PRO A 1 946 ? -21.277 14.172 -3.098 1.00 78.50 946 PRO A CA 1
ATOM 7256 C C . PRO A 1 946 ? -21.928 13.470 -4.296 1.00 78.50 946 PRO A C 1
ATOM 7258 O O . PRO A 1 946 ? -21.475 12.425 -4.764 1.00 78.50 946 PRO A O 1
ATOM 7261 N N . CYS A 1 947 ? -22.965 14.094 -4.853 1.00 68.75 947 CYS A N 1
ATOM 7262 C CA . CYS A 1 947 ? -23.620 13.607 -6.064 1.00 68.75 947 CYS A CA 1
ATOM 7263 C C . CYS A 1 947 ? -22.634 13.507 -7.260 1.00 68.75 947 CYS A C 1
ATOM 7265 O O . CYS A 1 947 ? -21.857 14.442 -7.498 1.00 68.75 947 CYS A O 1
ATOM 7267 N N . PRO A 1 948 ? -22.682 12.428 -8.072 1.00 58.50 948 PRO A N 1
ATOM 7268 C CA . PRO A 1 948 ? -21.903 12.323 -9.302 1.00 58.50 948 PRO A CA 1
ATOM 7269 C C . PRO A 1 948 ? -22.122 13.514 -10.246 1.00 58.50 948 PRO A C 1
ATOM 7271 O O . PRO A 1 948 ? -23.245 13.830 -10.643 1.00 58.50 948 PRO A O 1
ATOM 7274 N N . LYS A 1 949 ? -21.017 14.136 -10.682 1.00 48.69 949 LYS A N 1
ATOM 7275 C CA . LYS A 1 949 ? -20.988 15.397 -11.459 1.00 48.69 949 LYS A CA 1
ATOM 7276 C C . LYS A 1 949 ? -21.865 15.404 -12.723 1.00 48.69 949 LYS A C 1
ATOM 7278 O O . LYS A 1 949 ? -22.261 16.478 -13.165 1.00 48.69 949 LYS A O 1
ATOM 7283 N N . SER A 1 950 ? -22.202 14.230 -13.264 1.00 37.50 950 SER A N 1
ATOM 7284 C CA . SER A 1 950 ? -23.134 14.053 -14.388 1.00 37.50 950 SER A CA 1
ATOM 7285 C C . SER A 1 950 ? -24.479 14.768 -14.177 1.00 37.50 950 SER A C 1
ATOM 7287 O O . SER A 1 950 ? -24.946 15.460 -15.076 1.00 37.50 950 SER A O 1
ATOM 7289 N N . ALA A 1 951 ? -25.062 14.684 -12.973 1.00 35.78 951 ALA A N 1
ATOM 7290 C CA . ALA A 1 951 ? -26.401 15.218 -12.696 1.00 35.78 951 ALA A CA 1
ATOM 7291 C C . ALA A 1 951 ? -26.468 16.758 -12.632 1.00 35.78 951 ALA A C 1
ATOM 7293 O O . ALA A 1 951 ? -27.536 17.340 -12.812 1.00 35.78 951 ALA A O 1
ATOM 7294 N N . LEU A 1 952 ? -25.340 17.428 -12.370 1.00 41.16 952 LEU A N 1
ATOM 7295 C CA . LEU A 1 952 ? -25.267 18.893 -12.303 1.00 41.16 952 LEU A CA 1
ATOM 7296 C C . LEU A 1 952 ? -25.030 19.526 -13.683 1.00 41.16 952 LEU A C 1
ATOM 7298 O O . LEU A 1 952 ? -25.526 20.620 -13.946 1.00 41.16 952 LEU A O 1
ATOM 7302 N N . VAL A 1 953 ? -24.307 18.843 -14.579 1.00 39.66 953 VAL A N 1
ATOM 7303 C CA . VAL A 1 953 ? -24.002 19.354 -15.931 1.00 39.66 953 VAL A CA 1
ATOM 7304 C C . VAL A 1 953 ? -25.248 19.371 -16.823 1.00 39.66 953 VAL A C 1
ATOM 7306 O O . VAL A 1 953 ? -25.448 20.323 -17.574 1.00 39.66 953 VAL A O 1
ATOM 7309 N N . SER A 1 954 ? -26.146 18.390 -16.678 1.00 33.12 954 SER A N 1
ATOM 7310 C CA . SER A 1 954 ? -27.385 18.272 -17.465 1.00 33.12 954 SER A CA 1
ATOM 7311 C C . SER A 1 954 ? -28.348 19.467 -17.368 1.00 33.12 954 SER A C 1
ATOM 7313 O O . SER A 1 954 ? -29.228 19.596 -18.215 1.00 33.12 954 SER A O 1
ATOM 7315 N N . PHE A 1 955 ? -28.177 20.360 -16.385 1.00 39.03 955 PHE A N 1
ATOM 7316 C CA . PHE A 1 955 ? -28.975 21.585 -16.242 1.00 39.03 955 PHE A CA 1
ATOM 7317 C C . PHE A 1 955 ? -28.294 22.857 -16.773 1.00 39.03 955 PHE A C 1
ATOM 7319 O O . PHE A 1 955 ? -28.947 23.898 -16.825 1.00 39.03 955 PHE A O 1
ATOM 7326 N N . ALA A 1 956 ? -27.019 22.793 -17.173 1.00 37.12 956 ALA A N 1
ATOM 7327 C CA . ALA A 1 956 ? -26.296 23.923 -17.761 1.00 37.12 956 ALA A CA 1
ATOM 7328 C C . ALA A 1 956 ? -26.472 23.996 -19.290 1.00 37.12 956 ALA A C 1
ATOM 7330 O O . ALA A 1 956 ? -26.682 25.077 -19.835 1.00 37.12 956 ALA A O 1
ATOM 7331 N N . ASP A 1 957 ? -26.459 22.848 -19.976 1.00 34.41 957 ASP A N 1
ATOM 7332 C CA . ASP A 1 957 ? -26.462 22.779 -21.448 1.00 34.41 957 ASP A CA 1
ATOM 7333 C C . ASP A 1 957 ? -27.867 22.865 -22.094 1.00 34.41 957 ASP A C 1
ATOM 7335 O O . ASP A 1 957 ? -27.997 22.783 -23.314 1.00 34.41 957 ASP A O 1
ATOM 7339 N N . GLN A 1 958 ? -28.939 23.047 -21.309 1.00 33.56 958 GLN A N 1
ATOM 7340 C CA . GLN A 1 958 ? -30.325 23.118 -21.816 1.00 33.56 958 GLN A CA 1
ATOM 7341 C C . GLN A 1 958 ? -30.897 24.542 -21.957 1.00 33.56 958 GLN A C 1
ATOM 7343 O O . GLN A 1 958 ? -32.086 24.693 -22.236 1.00 33.56 958 GLN A O 1
ATOM 7348 N N . SER A 1 959 ? -30.089 25.597 -21.799 1.00 33.09 959 SER A N 1
ATOM 7349 C CA . SER A 1 959 ? -30.569 26.985 -21.914 1.00 33.09 959 SER A CA 1
ATOM 7350 C C . SER A 1 959 ? -29.694 27.914 -22.763 1.00 33.09 959 SER A C 1
ATOM 7352 O O . SER A 1 959 ? -29.508 29.064 -22.383 1.00 33.09 959 SER A O 1
ATOM 7354 N N . ASP A 1 960 ? -29.190 27.438 -23.908 1.00 31.83 960 ASP A N 1
ATOM 7355 C CA . ASP A 1 960 ? -28.848 28.302 -25.055 1.00 31.83 960 ASP A CA 1
ATOM 7356 C C . ASP A 1 960 ? -28.771 27.491 -26.367 1.00 31.83 960 ASP A C 1
ATOM 7358 O O . ASP A 1 960 ? -27.717 27.023 -26.794 1.00 31.83 960 ASP A O 1
ATOM 7362 N N . SER A 1 961 ? -29.920 27.301 -27.024 1.00 30.53 961 SER A N 1
ATOM 7363 C CA . SER A 1 961 ? -30.007 26.646 -28.341 1.00 30.53 961 SER A CA 1
ATOM 7364 C C . SER A 1 961 ? -30.964 27.357 -29.306 1.00 30.53 961 SER A C 1
ATOM 7366 O O . SER A 1 961 ? -31.847 26.740 -29.892 1.00 30.53 961 SER A O 1
ATOM 7368 N N . ASN A 1 962 ? -30.767 28.667 -29.521 1.00 27.59 962 ASN A N 1
ATOM 7369 C CA . ASN A 1 962 ? -31.243 29.330 -30.744 1.00 27.59 962 ASN A CA 1
ATOM 7370 C C . ASN A 1 962 ? -30.447 30.596 -31.129 1.00 27.59 962 ASN A C 1
ATOM 7372 O O . ASN A 1 962 ? -30.365 31.556 -30.374 1.00 27.59 962 ASN A O 1
ATOM 7376 N N . THR A 1 963 ? -29.919 30.575 -32.357 1.00 28.33 963 THR A N 1
ATOM 7377 C CA . THR A 1 963 ? -29.670 31.706 -33.281 1.00 28.33 963 THR A CA 1
ATOM 7378 C C . THR A 1 963 ? -29.184 33.073 -32.753 1.00 28.33 963 THR A C 1
ATOM 7380 O O . THR A 1 963 ? -29.965 33.882 -32.265 1.00 28.33 963 THR A O 1
ATOM 7383 N N . ASN A 1 964 ? -27.928 33.400 -33.089 1.00 35.34 964 ASN A N 1
ATOM 7384 C CA . ASN A 1 964 ? -27.433 34.717 -33.537 1.00 35.34 964 ASN A CA 1
ATOM 7385 C C . ASN A 1 964 ? -28.128 36.000 -33.014 1.00 35.34 964 ASN A C 1
ATOM 7387 O O . ASN A 1 964 ? -29.013 36.543 -33.676 1.00 35.34 964 ASN A O 1
ATOM 7391 N N . ALA A 1 965 ? -27.583 36.599 -31.950 1.00 24.14 965 ALA A N 1
ATOM 7392 C CA . ALA A 1 965 ? -27.750 38.028 -31.662 1.00 24.14 965 ALA A CA 1
ATOM 7393 C C . ALA A 1 965 ? -26.476 38.627 -31.033 1.00 24.14 965 ALA A C 1
ATOM 7395 O O . ALA A 1 965 ? -25.914 38.073 -30.089 1.00 24.14 965 ALA A O 1
ATOM 7396 N N . GLU A 1 966 ? -26.015 39.779 -31.530 1.00 35.03 966 GLU A N 1
ATOM 7397 C CA . GLU A 1 966 ? -24.887 40.505 -30.933 1.00 35.03 966 GLU A CA 1
ATOM 7398 C C . GLU A 1 966 ? -25.312 41.240 -29.651 1.00 35.03 966 GLU A C 1
ATOM 7400 O O . GLU A 1 966 ? -26.080 42.204 -29.710 1.00 35.03 966 GLU A O 1
ATOM 7405 N N . VAL A 1 967 ? -24.756 40.876 -28.487 1.00 27.67 967 VAL A N 1
ATOM 7406 C CA . VAL A 1 967 ? -24.987 41.631 -27.239 1.00 27.67 967 VAL A CA 1
ATOM 7407 C C . VAL A 1 967 ? -23.688 42.150 -26.620 1.00 27.67 967 VAL A C 1
ATOM 7409 O O . VAL A 1 967 ? -22.973 41.486 -25.872 1.00 27.67 967 VAL A O 1
ATOM 7412 N N . LYS A 1 968 ? -23.441 43.422 -26.937 1.00 25.03 968 LYS A N 1
ATOM 7413 C CA . LYS A 1 968 ? -22.527 44.392 -26.312 1.00 25.03 968 LYS A CA 1
ATOM 7414 C C . LYS A 1 968 ? -22.180 44.091 -24.842 1.00 25.03 968 LYS A C 1
ATOM 7416 O O . LYS A 1 968 ? -23.041 44.167 -23.964 1.00 25.03 968 LYS A O 1
ATOM 7421 N N . LYS A 1 969 ? -20.884 43.925 -24.544 1.00 30.00 969 LYS A N 1
ATOM 7422 C CA . LYS A 1 969 ? -20.352 44.044 -23.172 1.00 30.00 969 LYS A CA 1
ATOM 7423 C C . LYS A 1 969 ? -20.642 45.452 -22.635 1.00 30.00 969 LYS A C 1
ATOM 7425 O O . LYS A 1 969 ? -20.126 46.426 -23.179 1.00 30.00 969 LYS A O 1
ATOM 7430 N N . LYS A 1 970 ? -21.440 45.571 -21.568 1.00 26.22 970 LYS A N 1
ATOM 7431 C CA . LYS A 1 970 ? -21.624 46.845 -20.850 1.00 26.22 970 LYS A CA 1
ATOM 7432 C C . LYS A 1 970 ? -20.399 47.172 -19.984 1.00 26.22 970 LYS A C 1
ATOM 7434 O O . LYS A 1 970 ? -19.707 46.281 -19.497 1.00 26.22 970 LYS A O 1
ATOM 7439 N N . SER A 1 971 ? -20.135 48.466 -19.823 1.00 31.17 971 SER A N 1
ATOM 7440 C CA . SER A 1 971 ? -18.961 49.032 -19.149 1.00 31.17 971 SER A CA 1
ATOM 7441 C C . SER A 1 971 ? -19.102 49.115 -17.618 1.00 31.17 971 SER A C 1
ATOM 7443 O O . SER A 1 971 ? -20.219 49.252 -17.115 1.00 31.17 971 SER A O 1
ATOM 7445 N N . PRO A 1 972 ? -17.987 49.128 -16.862 1.00 33.19 972 PRO A N 1
ATOM 7446 C CA . PRO A 1 972 ? -18.000 49.254 -15.406 1.00 33.19 972 PRO A CA 1
ATOM 7447 C C . PRO A 1 972 ? -18.107 50.723 -14.953 1.00 33.19 972 PRO A C 1
ATOM 7449 O O . PRO A 1 972 ? -17.125 51.321 -14.527 1.00 33.19 972 PRO A O 1
ATOM 7452 N N . PHE A 1 973 ? -19.310 51.300 -15.001 1.00 31.77 973 PHE A N 1
ATOM 7453 C CA . PHE A 1 973 ? -19.606 52.592 -14.365 1.00 31.77 973 PHE A CA 1
ATOM 7454 C C . PHE A 1 973 ? -20.803 52.469 -13.417 1.00 31.77 973 PHE A C 1
ATOM 7456 O O . PHE A 1 973 ? -21.948 52.367 -13.852 1.00 31.77 973 PHE A O 1
ATOM 7463 N N . LYS A 1 974 ? -20.538 52.515 -12.104 1.00 29.17 974 LYS A N 1
ATOM 7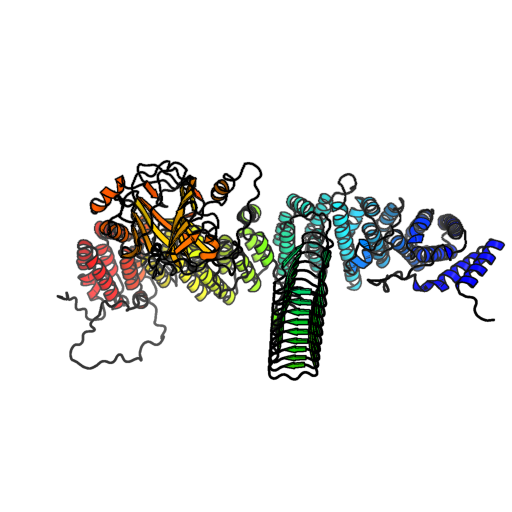464 C CA . LYS A 1 974 ? -21.573 52.779 -11.097 1.00 29.17 974 LYS A CA 1
ATOM 7465 C C . LYS A 1 974 ? -21.822 54.285 -11.044 1.00 29.17 974 LYS A C 1
ATOM 7467 O O . LYS A 1 974 ? -21.020 55.012 -10.466 1.00 29.17 974 LYS A O 1
ATOM 7472 N N . PHE A 1 975 ? -22.936 54.740 -11.612 1.00 28.92 975 PHE A N 1
ATOM 7473 C CA . PHE A 1 975 ? -23.492 56.040 -11.241 1.00 28.92 975 PHE A CA 1
ATOM 7474 C C . PHE A 1 975 ? -24.092 55.969 -9.833 1.00 28.92 975 PHE A C 1
ATOM 7476 O O . PHE A 1 975 ? -24.617 54.934 -9.420 1.00 28.92 975 PHE A O 1
ATOM 7483 N N . ILE A 1 976 ? -23.998 57.076 -9.099 1.00 38.59 976 ILE A N 1
ATOM 7484 C CA . ILE A 1 976 ? -24.568 57.218 -7.760 1.00 38.59 976 ILE A CA 1
ATOM 7485 C C . ILE A 1 976 ? -26.013 57.698 -7.905 1.00 38.59 976 ILE A C 1
ATOM 7487 O O . ILE A 1 976 ? -26.242 58.794 -8.405 1.00 38.59 976 ILE A O 1
ATOM 7491 N N . PHE A 1 977 ? -26.965 56.906 -7.415 1.00 31.42 977 PHE A N 1
ATOM 7492 C CA . PHE A 1 977 ? -28.322 57.355 -7.103 1.00 31.42 977 PHE A CA 1
ATOM 7493 C C . PHE A 1 977 ? -28.741 56.760 -5.749 1.00 31.42 977 PHE A C 1
ATOM 7495 O O . PHE A 1 977 ? -28.627 55.544 -5.569 1.00 31.42 977 PHE A O 1
ATOM 7502 N N . PRO A 1 978 ? -29.177 57.579 -4.775 1.00 36.28 978 PRO A N 1
ATOM 7503 C CA . PRO A 1 978 ? -29.660 57.090 -3.491 1.00 36.28 978 PRO A CA 1
ATOM 7504 C C . PRO A 1 978 ? -31.137 56.677 -3.576 1.00 36.28 978 PRO A C 1
ATOM 7506 O O . PRO A 1 978 ? -31.935 57.356 -4.214 1.00 36.28 978 PRO A O 1
ATOM 7509 N N . GLY A 1 979 ? -31.509 55.614 -2.856 1.00 38.00 979 GLY A N 1
ATOM 7510 C CA . GLY A 1 979 ? -32.913 55.304 -2.565 1.00 38.00 979 GLY A CA 1
ATOM 7511 C C . GLY A 1 979 ? -33.501 54.077 -3.261 1.00 38.00 979 GLY A C 1
ATOM 7512 O O . GLY A 1 979 ? -34.380 54.212 -4.102 1.00 38.00 979 GLY A O 1
ATOM 7513 N N . GLN A 1 980 ? -33.108 52.880 -2.815 1.00 31.88 980 GLN A N 1
ATOM 7514 C CA . GLN A 1 980 ? -34.053 51.804 -2.473 1.00 31.88 980 GLN A CA 1
ATOM 7515 C C . GLN A 1 980 ? -33.368 50.772 -1.558 1.00 31.88 980 GLN A C 1
ATOM 7517 O O . GLN A 1 980 ? -32.144 50.770 -1.408 1.00 31.88 980 GLN A O 1
ATOM 7522 N N . SER A 1 981 ? -34.166 49.982 -0.841 1.00 30.83 981 SER A N 1
ATOM 7523 C CA . SER A 1 981 ? -33.742 49.208 0.334 1.00 30.83 981 SER A CA 1
ATOM 7524 C C . SER A 1 981 ? -32.755 48.077 0.025 1.00 30.83 981 SER A C 1
ATOM 7526 O O . SER A 1 981 ? -32.996 47.259 -0.863 1.00 30.83 981 SER A O 1
ATOM 7528 N N . LYS A 1 982 ? -31.709 47.948 0.854 1.00 28.06 982 LYS A N 1
ATOM 7529 C CA . LYS A 1 982 ? -30.977 46.680 1.000 1.00 28.06 982 LYS A CA 1
ATOM 7530 C C . LYS A 1 982 ? -31.955 45.588 1.474 1.00 28.06 982 LYS A C 1
ATOM 7532 O O . LYS A 1 982 ? -32.668 45.853 2.442 1.00 28.06 982 LYS A O 1
ATOM 7537 N N . PRO A 1 983 ? -31.929 44.359 0.929 1.00 31.97 983 PRO A N 1
ATOM 7538 C CA . PRO A 1 983 ? -32.282 43.199 1.736 1.00 31.97 983 PRO A CA 1
ATOM 7539 C C . PRO A 1 983 ? -31.231 43.050 2.848 1.00 31.97 983 PRO A C 1
ATOM 7541 O O . PRO A 1 983 ? -30.029 43.211 2.611 1.00 31.97 983 PRO A O 1
ATOM 7544 N N . SER A 1 984 ? -31.670 42.790 4.075 1.00 29.75 984 SER A N 1
ATOM 7545 C CA . SER A 1 984 ? -30.779 42.559 5.211 1.00 29.75 984 SER A CA 1
ATOM 7546 C C . SER A 1 984 ? -30.105 41.193 5.089 1.00 29.75 984 SER A C 1
ATOM 7548 O O . SER A 1 984 ? -30.761 40.164 5.218 1.00 29.75 984 SER A O 1
ATOM 7550 N N . SER A 1 985 ? -28.786 41.185 4.887 1.00 38.25 985 SER A N 1
ATOM 7551 C CA . SER A 1 985 ? -27.975 40.011 5.218 1.00 38.25 985 SER A CA 1
ATOM 7552 C C . SER A 1 985 ? -27.990 39.861 6.736 1.00 38.25 985 SER A C 1
ATOM 7554 O O . SER A 1 985 ? -27.422 40.704 7.432 1.00 38.25 985 SER A O 1
ATOM 7556 N N . GLU A 1 986 ? -28.655 38.828 7.248 1.00 49.50 986 GLU A N 1
ATOM 7557 C CA . GLU A 1 986 ? -28.561 38.475 8.666 1.00 49.50 986 GLU A CA 1
ATOM 7558 C C . GLU A 1 986 ? -27.133 38.010 9.006 1.00 49.50 986 GLU A C 1
ATOM 7560 O O . GLU A 1 986 ? -26.435 37.474 8.134 1.00 49.50 986 GLU A O 1
ATOM 7565 N N . PRO A 1 987 ? -26.654 38.228 10.245 1.00 45.28 987 PRO A N 1
ATOM 7566 C CA . PRO A 1 987 ? -25.350 37.730 10.668 1.00 45.28 987 PRO A CA 1
ATOM 7567 C C . PRO A 1 987 ? -25.338 36.192 10.677 1.00 45.28 987 PRO A C 1
ATOM 7569 O O . PRO A 1 987 ? -26.235 35.563 11.228 1.00 45.28 987 PRO A O 1
ATOM 7572 N N . GLY A 1 988 ? -24.310 35.593 10.068 1.00 64.44 988 GLY A N 1
ATOM 7573 C CA . GLY A 1 988 ? -24.072 34.141 10.053 1.00 64.44 988 GLY A CA 1
ATOM 7574 C C . GLY A 1 988 ? -24.398 33.427 8.732 1.00 64.44 988 GLY A C 1
ATOM 7575 O O . GLY A 1 988 ? -23.750 32.433 8.411 1.00 64.44 988 GLY A O 1
ATOM 7576 N N . ILE A 1 989 ? -25.325 33.942 7.915 1.00 76.19 989 ILE A N 1
ATOM 7577 C CA . ILE A 1 989 ? -25.703 33.301 6.641 1.00 76.19 989 ILE A CA 1
ATOM 7578 C C . ILE A 1 989 ? -24.785 33.783 5.508 1.00 76.19 989 ILE A C 1
ATOM 7580 O O . ILE A 1 989 ? -24.841 34.945 5.104 1.00 76.19 989 ILE A O 1
ATOM 7584 N N . ARG A 1 990 ? -23.974 32.886 4.935 1.00 79.56 990 ARG A N 1
ATOM 7585 C CA . ARG A 1 990 ? -23.174 33.168 3.727 1.00 79.56 990 ARG A CA 1
ATOM 7586 C C . ARG A 1 990 ? -23.948 32.739 2.488 1.00 79.56 990 ARG A C 1
ATOM 7588 O O . ARG A 1 990 ? -24.436 31.616 2.442 1.00 79.56 990 ARG A O 1
ATOM 7595 N N . THR A 1 991 ? -24.074 33.610 1.488 1.00 80.88 991 THR A N 1
ATOM 7596 C CA . THR A 1 991 ? -24.727 33.275 0.210 1.00 80.88 991 THR A CA 1
ATOM 7597 C C . THR A 1 991 ? -23.802 33.593 -0.955 1.00 80.88 991 THR A C 1
ATOM 7599 O O . THR A 1 991 ? -23.348 34.728 -1.098 1.00 80.88 991 THR A O 1
ATOM 7602 N N . VAL A 1 992 ? -23.555 32.591 -1.796 1.00 82.94 992 VAL A N 1
ATOM 7603 C CA . VAL A 1 992 ? -22.683 32.663 -2.976 1.00 82.94 992 VAL A CA 1
ATOM 7604 C C . VAL A 1 992 ? -23.438 32.262 -4.248 1.00 82.94 992 VAL A C 1
ATOM 7606 O O . VAL A 1 992 ? -24.407 31.498 -4.174 1.00 82.94 992 VAL A O 1
ATOM 7609 N N . PRO A 1 993 ? -23.037 32.766 -5.430 1.00 77.19 993 PRO A N 1
ATOM 7610 C CA . PRO A 1 993 ? -23.617 32.324 -6.692 1.00 77.19 993 PRO A CA 1
ATOM 7611 C C . PRO A 1 993 ? -23.313 30.843 -6.953 1.00 77.19 993 PRO A C 1
ATOM 7613 O O . PRO A 1 993 ? -22.275 30.309 -6.551 1.00 77.19 993 PRO A O 1
ATOM 7616 N N . ILE A 1 994 ? -24.219 30.171 -7.663 1.00 71.00 994 ILE A N 1
ATOM 7617 C CA . ILE A 1 994 ? -24.019 28.774 -8.054 1.00 71.00 994 ILE A CA 1
ATOM 7618 C C . ILE A 1 994 ? -22.729 28.631 -8.893 1.00 71.00 994 ILE A C 1
ATOM 7620 O O . ILE A 1 994 ? -22.452 29.435 -9.783 1.00 71.00 994 ILE A O 1
ATOM 7624 N N . GLY A 1 995 ? -21.908 27.623 -8.578 1.00 67.62 995 GLY A N 1
ATOM 7625 C CA . GLY A 1 995 ? -20.625 27.359 -9.246 1.00 67.62 995 GLY A CA 1
ATOM 7626 C C . GLY A 1 995 ? -19.362 27.835 -8.511 1.00 67.62 995 GLY A C 1
ATOM 7627 O O . GLY A 1 995 ? -18.322 27.203 -8.684 1.00 67.62 995 GLY A O 1
ATOM 7628 N N . THR A 1 996 ? -19.418 28.849 -7.632 1.00 75.38 996 THR A N 1
ATOM 7629 C CA . THR A 1 996 ? -18.237 29.278 -6.836 1.00 75.38 996 THR A CA 1
ATOM 7630 C C . THR A 1 996 ? -18.080 28.525 -5.507 1.00 75.38 996 THR A C 1
ATOM 7632 O O . THR A 1 996 ? -17.136 28.773 -4.765 1.00 75.38 996 THR A O 1
ATOM 7635 N N . GLN A 1 997 ? -18.969 27.572 -5.204 1.00 77.75 997 GLN A N 1
ATOM 7636 C CA . GLN A 1 997 ? -18.976 26.776 -3.962 1.00 77.75 997 GLN A CA 1
ATOM 7637 C C . GLN A 1 997 ? -17.608 26.159 -3.626 1.00 77.75 997 GLN A C 1
ATOM 7639 O O . GLN A 1 997 ? -17.170 26.214 -2.482 1.00 77.75 997 GLN A O 1
ATOM 7644 N N . ASN A 1 998 ? -16.916 25.608 -4.629 1.00 78.88 998 ASN A N 1
ATOM 7645 C CA . ASN A 1 998 ? -15.618 24.952 -4.440 1.00 78.88 998 ASN A CA 1
ATOM 7646 C C . ASN A 1 998 ? -14.460 25.948 -4.227 1.00 78.88 998 ASN A C 1
ATOM 7648 O O . ASN A 1 998 ? -13.375 25.532 -3.828 1.00 78.88 998 ASN A O 1
ATOM 7652 N N . GLU A 1 999 ? -14.668 27.242 -4.498 1.00 77.38 999 GLU A N 1
ATOM 7653 C CA . GLU A 1 999 ? -13.709 28.311 -4.185 1.00 77.38 999 GLU A CA 1
ATOM 7654 C C . GLU A 1 999 ? -13.879 28.822 -2.742 1.00 77.38 999 GLU A C 1
ATOM 7656 O O . GLU A 1 999 ? -12.903 29.277 -2.152 1.00 77.38 999 GLU A O 1
ATOM 7661 N N . GLU A 1 1000 ? -15.086 28.719 -2.166 1.00 78.44 1000 GLU A N 1
ATOM 7662 C CA . GLU A 1 1000 ? -15.374 29.088 -0.769 1.00 78.44 1000 GLU A CA 1
ATOM 7663 C C . GLU A 1 1000 ? -15.117 27.923 0.204 1.00 78.44 1000 GLU A C 1
ATOM 7665 O O . GLU A 1 1000 ? -14.387 28.088 1.178 1.00 78.44 1000 GLU A O 1
ATOM 7670 N N . TRP A 1 1001 ? -15.672 26.739 -0.077 1.00 80.69 1001 TRP A N 1
ATOM 7671 C CA . TRP A 1 1001 ? -15.689 25.586 0.841 1.00 80.69 1001 TRP A CA 1
ATOM 7672 C C . TRP A 1 1001 ? -14.772 24.428 0.418 1.00 80.69 1001 TRP A C 1
ATOM 7674 O O . TRP A 1 1001 ? -14.755 23.376 1.053 1.00 80.69 1001 TRP A O 1
ATOM 7684 N N . GLY A 1 1002 ? -14.002 24.597 -0.659 1.00 82.56 1002 GLY A N 1
ATOM 7685 C CA . GLY A 1 1002 ? -13.100 23.564 -1.165 1.00 82.56 1002 GLY A CA 1
ATOM 7686 C C . GLY A 1 1002 ? -13.793 22.420 -1.913 1.00 82.56 1002 GLY A C 1
ATOM 7687 O O . GLY A 1 1002 ? -15.002 22.421 -2.165 1.00 82.56 1002 GLY A O 1
ATOM 7688 N N . SER A 1 1003 ? -12.995 21.431 -2.320 1.00 82.81 1003 SER A N 1
ATOM 7689 C CA . SER A 1 1003 ? -13.488 20.296 -3.113 1.00 82.81 1003 SER A CA 1
ATOM 7690 C C . SER A 1 1003 ? -14.220 19.267 -2.237 1.00 82.81 1003 SER A C 1
ATOM 7692 O O . SER A 1 1003 ? -13.670 18.869 -1.208 1.00 82.81 1003 SER A O 1
ATOM 7694 N N . PRO A 1 1004 ? -15.422 18.800 -2.625 1.00 84.94 1004 PRO A N 1
ATOM 7695 C CA . PRO A 1 1004 ? -16.144 17.792 -1.859 1.00 84.94 1004 PRO A CA 1
ATOM 7696 C C . PRO A 1 1004 ? -15.533 16.397 -2.037 1.00 84.94 1004 PRO A C 1
ATOM 7698 O O . PRO A 1 1004 ? -15.177 16.004 -3.152 1.00 84.94 1004 PRO A O 1
ATOM 7701 N N . ILE A 1 1005 ? -15.452 15.657 -0.933 1.00 86.44 1005 ILE A N 1
ATOM 7702 C CA . ILE A 1 1005 ? -15.011 14.260 -0.838 1.00 86.44 1005 ILE A CA 1
ATOM 7703 C C . ILE A 1 1005 ? -16.030 13.438 -0.025 1.00 86.44 1005 ILE A C 1
ATOM 7705 O O . ILE A 1 1005 ? -16.933 14.003 0.598 1.00 86.44 1005 ILE A O 1
ATOM 7709 N N . ALA A 1 1006 ? -15.895 12.109 -0.030 1.00 86.25 1006 ALA A N 1
ATOM 7710 C CA . ALA A 1 1006 ? -16.674 11.216 0.836 1.00 86.25 1006 ALA A CA 1
ATOM 7711 C C . ALA A 1 1006 ? -16.480 11.528 2.337 1.00 86.25 1006 ALA A C 1
ATOM 7713 O O . ALA A 1 1006 ? -15.587 12.295 2.714 1.00 86.25 1006 ALA A O 1
ATOM 7714 N N . LEU A 1 1007 ? -17.304 10.933 3.199 1.00 86.38 1007 LEU A N 1
ATOM 7715 C CA . LEU A 1 1007 ? -17.356 11.232 4.633 1.00 86.38 1007 LEU A CA 1
ATOM 7716 C C . LEU A 1 1007 ? -16.017 11.019 5.366 1.00 86.38 1007 LEU A C 1
ATOM 7718 O O . LEU A 1 1007 ? -15.696 11.820 6.239 1.00 86.38 1007 LEU A O 1
ATOM 7722 N N . HIS A 1 1008 ? -15.240 9.992 4.994 1.00 84.31 1008 HIS A N 1
ATOM 7723 C CA . HIS A 1 1008 ? -14.030 9.539 5.704 1.00 84.31 1008 HIS A CA 1
ATOM 7724 C C . HIS A 1 1008 ? -14.300 9.408 7.213 1.00 84.31 1008 HIS A C 1
ATOM 7726 O O . HIS A 1 1008 ? -13.881 10.238 8.031 1.00 84.31 1008 HIS A O 1
ATOM 7732 N N . GLY A 1 1009 ? -15.130 8.414 7.527 1.00 85.62 1009 GLY A N 1
ATOM 7733 C CA . GLY A 1 1009 ? -15.639 8.145 8.864 1.00 85.62 1009 GLY A CA 1
ATOM 7734 C C . GLY A 1 1009 ? -16.652 6.998 8.894 1.00 85.62 1009 GLY A C 1
ATOM 7735 O O . GLY A 1 1009 ? -16.783 6.207 7.954 1.00 85.62 1009 GLY A O 1
ATOM 7736 N N . GLN A 1 1010 ? -17.376 6.919 10.005 1.00 88.00 1010 GLN A N 1
ATOM 7737 C CA . GLN A 1 1010 ? -18.340 5.873 10.336 1.00 88.00 1010 GLN A CA 1
ATOM 7738 C C . GLN A 1 1010 ? -19.700 6.519 10.629 1.00 88.00 1010 GLN A C 1
ATOM 7740 O O . GLN A 1 1010 ? -19.767 7.527 11.333 1.00 88.00 1010 GLN A O 1
ATOM 7745 N N . ILE A 1 1011 ? -20.784 5.944 10.105 1.00 89.75 1011 ILE A N 1
ATOM 7746 C CA . ILE A 1 1011 ? -22.160 6.409 10.335 1.00 89.75 1011 ILE A CA 1
ATOM 7747 C C . ILE A 1 1011 ? -23.031 5.243 10.824 1.00 89.75 1011 ILE A C 1
ATOM 7749 O O . ILE A 1 1011 ? -22.959 4.136 10.292 1.00 89.75 1011 ILE A O 1
ATOM 7753 N N . GLY A 1 1012 ? -23.787 5.469 11.897 1.00 88.69 1012 GLY A N 1
ATOM 7754 C CA . GLY A 1 1012 ? -24.541 4.447 12.625 1.00 88.69 1012 GLY A CA 1
ATOM 7755 C C . GLY A 1 1012 ? -25.959 4.275 12.084 1.00 88.69 1012 GLY A C 1
ATOM 7756 O O . GLY A 1 1012 ? -26.169 4.058 10.890 1.00 88.69 1012 GLY A O 1
ATOM 7757 N N . SER A 1 1013 ? -26.946 4.383 12.972 1.00 87.38 1013 SER A N 1
ATOM 7758 C CA . SER A 1 1013 ? -28.342 4.579 12.583 1.00 87.38 1013 SER A CA 1
ATOM 7759 C C . SER A 1 1013 ? -28.532 5.931 11.883 1.00 87.38 1013 SER A C 1
ATOM 7761 O O . SER A 1 1013 ? -27.910 6.931 12.250 1.00 87.38 1013 SER A O 1
ATOM 7763 N N . VAL A 1 1014 ? -29.410 5.959 10.875 1.00 90.75 1014 VAL A N 1
ATOM 7764 C CA . VAL A 1 1014 ? -29.814 7.180 10.163 1.00 90.75 1014 VAL A CA 1
ATOM 7765 C C . VAL A 1 1014 ? -31.329 7.192 9.996 1.00 90.75 1014 VAL A C 1
ATOM 7767 O O . VAL A 1 1014 ? -31.898 6.277 9.399 1.00 90.75 1014 VAL A O 1
ATOM 7770 N N . CYS A 1 1015 ? -31.979 8.240 10.491 1.00 90.75 1015 CYS A N 1
ATOM 7771 C CA . CYS A 1 1015 ? -33.420 8.448 10.369 1.00 90.75 1015 CYS A CA 1
ATOM 7772 C C . CYS A 1 1015 ? -33.699 9.753 9.619 1.00 90.75 1015 CYS A C 1
ATOM 7774 O O . CYS A 1 1015 ? -33.060 10.777 9.873 1.00 90.75 1015 CYS A O 1
ATOM 7776 N N . LEU A 1 1016 ? -34.680 9.731 8.717 1.00 91.25 1016 LEU A N 1
ATOM 7777 C CA . LEU A 1 1016 ? -35.133 10.918 7.994 1.00 91.25 1016 LEU A CA 1
ATOM 7778 C C . LEU A 1 1016 ? -36.637 11.093 8.188 1.00 91.25 1016 LEU A C 1
ATOM 7780 O O . LEU A 1 1016 ? -37.398 10.155 7.954 1.00 91.25 1016 LEU A O 1
ATOM 7784 N N . PHE A 1 1017 ? -37.069 12.295 8.561 1.00 91.50 1017 PHE A N 1
ATOM 7785 C CA . PHE A 1 1017 ? -38.470 12.619 8.827 1.00 91.50 1017 PHE A CA 1
ATOM 7786 C C . PHE A 1 1017 ? -38.935 13.821 7.995 1.00 91.50 1017 PHE A C 1
ATOM 7788 O O . PHE A 1 1017 ? -38.160 14.730 7.680 1.00 91.50 1017 PHE A O 1
ATOM 7795 N N . HIS A 1 1018 ? -40.222 13.824 7.643 1.00 88.44 1018 HIS A N 1
ATOM 7796 C CA . HIS A 1 1018 ? -40.860 14.862 6.816 1.00 88.44 1018 HIS A CA 1
ATOM 7797 C C . HIS A 1 1018 ? -41.570 15.966 7.621 1.00 88.44 1018 HIS A C 1
ATOM 7799 O O . HIS A 1 1018 ? -42.067 16.947 7.054 1.00 88.44 1018 HIS A O 1
ATOM 7805 N N . ASP A 1 1019 ? -41.569 15.822 8.945 1.00 91.00 1019 ASP A N 1
ATOM 7806 C CA . ASP A 1 1019 ? -42.094 16.770 9.927 1.00 91.00 1019 ASP A CA 1
ATOM 7807 C C . ASP A 1 1019 ? -40.998 17.174 10.938 1.00 91.00 1019 ASP A C 1
ATOM 7809 O O . ASP A 1 1019 ? -39.885 16.639 10.930 1.00 91.00 1019 ASP A O 1
ATOM 7813 N N . VAL A 1 1020 ? -41.290 18.166 11.778 1.00 88.75 1020 VAL A N 1
ATOM 7814 C CA . VAL A 1 1020 ? -40.360 18.722 12.776 1.00 88.75 1020 VAL A CA 1
ATOM 7815 C C . VAL A 1 1020 ? -40.268 17.799 13.998 1.00 88.75 1020 VAL A C 1
ATOM 7817 O O . VAL A 1 1020 ? -41.269 17.590 14.681 1.00 88.75 1020 VAL A O 1
ATOM 7820 N N . ILE A 1 1021 ? -39.069 17.293 14.314 1.00 90.50 1021 ILE A N 1
ATOM 7821 C CA . ILE A 1 1021 ? -38.813 16.566 15.574 1.00 90.50 1021 ILE A CA 1
ATOM 7822 C C . ILE A 1 1021 ? -38.760 17.574 16.734 1.00 90.50 1021 ILE A C 1
ATOM 7824 O O . ILE A 1 1021 ? -38.188 18.659 16.597 1.00 90.50 1021 ILE A O 1
ATOM 7828 N N . THR A 1 1022 ? -39.346 17.237 17.884 1.00 90.12 1022 THR A N 1
ATOM 7829 C CA . THR A 1 1022 ? -39.319 18.106 19.074 1.00 90.12 1022 THR A CA 1
ATOM 7830 C C . THR A 1 1022 ? -38.020 17.963 19.889 1.00 90.12 1022 THR A C 1
ATOM 7832 O O . THR A 1 1022 ? -37.389 16.906 19.863 1.00 90.12 1022 THR A O 1
ATOM 7835 N N . PRO A 1 1023 ? -37.625 18.976 20.694 1.00 89.44 1023 PRO A N 1
ATOM 7836 C CA . PRO A 1 1023 ? -36.440 18.882 21.555 1.00 89.44 1023 PRO A CA 1
ATOM 7837 C C . PRO A 1 1023 ? -36.500 17.755 22.600 1.00 89.44 1023 PRO A C 1
ATOM 7839 O O . PRO A 1 1023 ? -35.455 17.264 23.018 1.00 89.44 1023 PRO A O 1
ATOM 7842 N N . ALA A 1 1024 ? -37.704 17.350 23.027 1.00 87.50 1024 ALA A N 1
ATOM 7843 C CA . ALA A 1 1024 ? -37.896 16.213 23.927 1.00 87.50 1024 ALA A CA 1
ATOM 7844 C C . ALA A 1 1024 ? -37.528 14.903 23.217 1.00 87.50 1024 ALA A C 1
ATOM 7846 O O . ALA A 1 1024 ? -36.612 14.212 23.650 1.00 87.50 1024 ALA A O 1
ATOM 7847 N N . GLN A 1 1025 ? -38.135 14.650 22.054 1.00 89.19 1025 GLN A N 1
ATOM 7848 C CA . GLN A 1 1025 ? -37.846 13.484 21.217 1.00 89.19 1025 GLN A CA 1
ATOM 7849 C C . GLN A 1 1025 ? -36.361 13.390 20.825 1.00 89.19 1025 GLN A C 1
ATOM 7851 O O . GLN A 1 1025 ? -35.786 12.314 20.934 1.00 89.19 1025 GLN A O 1
ATOM 7856 N N . ILE A 1 1026 ? -35.712 14.503 20.452 1.00 89.88 1026 ILE A N 1
ATOM 7857 C CA . ILE A 1 1026 ? -34.261 14.543 20.164 1.00 89.88 1026 ILE A CA 1
ATOM 7858 C C . ILE A 1 1026 ? -33.438 14.118 21.387 1.00 89.88 1026 ILE A C 1
ATOM 7860 O O . ILE A 1 1026 ? -32.514 13.312 21.273 1.00 89.88 1026 ILE A O 1
ATOM 7864 N N . LYS A 1 1027 ? -33.786 14.612 22.581 1.00 88.69 1027 LYS A N 1
ATOM 7865 C CA . LYS A 1 1027 ? -33.110 14.209 23.818 1.00 88.69 1027 LYS A CA 1
ATOM 7866 C C . LYS A 1 1027 ? -33.315 12.718 24.113 1.00 88.69 1027 LYS A C 1
ATOM 7868 O O . LYS A 1 1027 ? -32.354 12.064 24.508 1.00 88.69 1027 LYS A O 1
ATOM 7873 N N . THR A 1 1028 ? -34.519 12.188 23.891 1.00 87.06 1028 THR A N 1
ATOM 7874 C CA . THR A 1 1028 ? -34.844 10.765 24.080 1.00 87.06 1028 THR A CA 1
ATOM 7875 C C . THR A 1 1028 ? -34.063 9.879 23.100 1.00 87.06 1028 THR A C 1
ATOM 7877 O O . THR A 1 1028 ? -33.419 8.924 23.533 1.00 87.06 1028 THR A O 1
ATOM 7880 N N . LEU A 1 1029 ? -34.013 10.247 21.811 1.00 86.31 1029 LEU A N 1
ATOM 7881 C CA . LEU A 1 1029 ? -33.198 9.583 20.780 1.00 86.31 1029 LEU A CA 1
ATOM 7882 C C . LEU A 1 1029 ? -31.705 9.563 21.146 1.00 86.31 1029 LEU A C 1
ATOM 7884 O O . LEU A 1 1029 ? -31.053 8.530 21.010 1.00 86.31 1029 LEU A O 1
ATOM 7888 N N . TYR A 1 1030 ? -31.170 10.671 21.666 1.00 87.56 1030 TYR A N 1
ATOM 7889 C CA . TYR A 1 1030 ? -29.794 10.718 22.164 1.00 87.56 1030 TYR A CA 1
ATOM 7890 C C . TYR A 1 1030 ? -29.575 9.782 23.367 1.00 87.56 1030 TYR A C 1
ATOM 7892 O O . TYR A 1 1030 ? -28.588 9.049 23.402 1.00 87.56 1030 TYR A O 1
ATOM 7900 N N . THR A 1 1031 ? -30.493 9.752 24.343 1.00 84.50 1031 THR A N 1
ATOM 7901 C CA . THR A 1 1031 ? -30.349 8.889 25.534 1.00 84.50 1031 THR A CA 1
ATOM 7902 C C . THR A 1 1031 ? -30.491 7.391 25.257 1.00 84.50 1031 THR A C 1
ATOM 7904 O O . THR A 1 1031 ? -29.947 6.602 26.025 1.00 84.50 1031 THR A O 1
ATOM 7907 N N . LEU A 1 1032 ? -31.161 6.999 24.167 1.00 80.31 1032 LEU A N 1
ATOM 7908 C CA . LEU A 1 1032 ? -31.223 5.607 23.697 1.00 80.31 1032 LEU A CA 1
ATOM 7909 C C . LEU A 1 1032 ? -29.895 5.102 23.102 1.00 80.31 1032 LEU A C 1
ATOM 7911 O O . LEU A 1 1032 ? -29.666 3.894 23.036 1.00 80.31 1032 LEU A O 1
ATOM 7915 N N . GLY A 1 1033 ? -29.009 6.014 22.692 1.00 82.94 1033 GLY A N 1
ATOM 7916 C CA . GLY A 1 1033 ? -27.710 5.678 22.117 1.00 82.94 1033 GLY A CA 1
ATOM 7917 C C . GLY A 1 1033 ? -27.773 5.095 20.692 1.00 82.94 1033 GLY A C 1
ATOM 7918 O O . GLY A 1 1033 ? -28.846 4.851 20.137 1.00 82.94 1033 GLY A O 1
ATOM 7919 N N . PRO A 1 1034 ? -26.608 4.822 20.077 1.00 81.81 1034 PRO A N 1
ATOM 7920 C CA . PRO A 1 1034 ? -26.514 4.357 18.689 1.00 81.81 1034 PRO A CA 1
ATOM 7921 C C . PRO A 1 1034 ? -26.940 2.894 18.473 1.00 81.81 1034 PRO A C 1
ATOM 7923 O O . PRO A 1 1034 ? -26.957 2.423 17.337 1.00 81.81 1034 PRO A O 1
ATOM 7926 N N . ASN A 1 1035 ? -27.215 2.149 19.549 1.00 79.88 1035 ASN A N 1
ATOM 7927 C CA . ASN A 1 1035 ? -27.328 0.687 19.531 1.00 79.88 1035 ASN A CA 1
ATOM 7928 C C . ASN A 1 1035 ? -28.766 0.153 19.643 1.00 79.88 1035 ASN A C 1
ATOM 7930 O O . ASN A 1 1035 ? -28.978 -1.040 19.409 1.00 79.88 1035 ASN A O 1
ATOM 7934 N N . GLN A 1 1036 ? -29.749 1.005 19.956 1.00 75.06 1036 GLN A N 1
ATOM 7935 C CA . GLN A 1 1036 ? -31.145 0.584 20.064 1.00 75.06 1036 GLN A CA 1
ATOM 7936 C C . GLN A 1 1036 ? -31.753 0.347 18.673 1.00 75.06 1036 GLN A C 1
ATOM 7938 O O . GLN A 1 1036 ? -31.787 1.237 17.825 1.00 75.06 1036 GLN A O 1
ATOM 7943 N N . MET A 1 1037 ? -32.236 -0.876 18.438 1.00 66.25 1037 MET A N 1
ATOM 7944 C CA . MET A 1 1037 ? -32.875 -1.272 17.172 1.00 66.25 1037 MET A CA 1
ATOM 7945 C C . MET A 1 1037 ? -34.374 -0.943 17.133 1.00 66.25 1037 MET A C 1
ATOM 7947 O O . MET A 1 1037 ? -34.920 -0.685 16.064 1.00 66.25 1037 MET A O 1
ATOM 7951 N N . ASN A 1 1038 ? -35.028 -0.945 18.297 1.00 70.06 1038 ASN A N 1
ATOM 7952 C CA . ASN A 1 1038 ? -36.480 -0.853 18.450 1.00 70.06 1038 ASN A CA 1
ATOM 7953 C C . ASN A 1 1038 ? -36.924 0.561 18.869 1.00 70.06 1038 ASN A C 1
ATOM 7955 O O . ASN A 1 1038 ? -37.806 0.715 19.706 1.00 70.06 1038 ASN A O 1
ATOM 7959 N N . ILE A 1 1039 ? -36.333 1.595 18.253 1.00 71.38 1039 ILE A N 1
ATOM 7960 C CA . ILE A 1 1039 ? -36.552 3.034 18.547 1.00 71.38 1039 ILE A CA 1
ATOM 7961 C C . ILE A 1 1039 ? -38.049 3.427 18.594 1.00 71.38 1039 ILE A C 1
ATOM 7963 O O . ILE A 1 1039 ? -38.417 4.433 19.197 1.00 71.38 1039 ILE A O 1
ATOM 7967 N N . PHE A 1 1040 ? -38.909 2.636 17.951 1.00 72.31 1040 PHE A N 1
ATOM 7968 C CA . PHE A 1 1040 ? -40.332 2.897 17.761 1.00 72.31 1040 PHE A CA 1
ATOM 7969 C C . PHE A 1 1040 ? -41.285 1.873 18.408 1.00 72.31 1040 PHE A C 1
ATOM 7971 O O . PHE A 1 1040 ? -42.495 2.085 18.352 1.00 72.31 1040 PHE A O 1
ATOM 7978 N N . ASP A 1 1041 ? -40.762 0.794 19.006 1.00 61.47 1041 ASP A N 1
ATOM 7979 C CA . ASP A 1 1041 ? -41.558 -0.309 19.581 1.00 61.47 1041 ASP A CA 1
ATOM 7980 C C . ASP A 1 1041 ? -41.423 -0.423 21.120 1.00 61.47 1041 ASP A C 1
ATOM 7982 O O . ASP A 1 1041 ? -42.049 -1.292 21.726 1.00 61.47 1041 ASP A O 1
ATOM 7986 N N . ASP A 1 1042 ? -40.618 0.426 21.772 1.00 60.50 1042 ASP A N 1
ATOM 7987 C CA . ASP A 1 1042 ? -40.437 0.414 23.233 1.00 60.50 1042 ASP A CA 1
ATOM 7988 C C . ASP A 1 1042 ? -41.650 1.007 23.979 1.00 60.50 1042 ASP A C 1
ATOM 7990 O O . ASP A 1 1042 ? -41.930 2.208 23.905 1.00 60.50 1042 ASP A O 1
ATOM 7994 N N . GLU A 1 1043 ? -42.329 0.183 24.788 1.00 55.22 1043 GLU A N 1
ATOM 7995 C CA . GLU A 1 1043 ? -43.475 0.603 25.618 1.00 55.22 1043 GLU A CA 1
ATOM 7996 C C . GLU A 1 1043 ? -43.119 1.716 26.630 1.00 55.22 1043 GLU A C 1
ATOM 7998 O O . GLU A 1 1043 ? -43.991 2.486 27.036 1.00 55.22 1043 GLU A O 1
ATOM 8003 N N . GLU A 1 1044 ? -41.842 1.849 27.011 1.00 58.12 1044 GLU A N 1
ATOM 8004 C CA . GLU A 1 1044 ? -41.359 2.872 27.953 1.00 58.12 1044 GLU A CA 1
ATOM 8005 C C . GLU A 1 1044 ? -41.257 4.289 27.341 1.00 58.12 1044 GLU A C 1
ATOM 8007 O O . GLU A 1 1044 ? -41.143 5.274 28.079 1.00 58.12 1044 GLU A O 1
ATOM 8012 N N . HIS A 1 1045 ? -41.301 4.434 26.008 1.00 65.44 1045 HIS A N 1
ATOM 8013 C CA . HIS A 1 1045 ? -40.962 5.686 25.310 1.00 65.44 1045 HIS A CA 1
ATOM 8014 C C . HIS A 1 1045 ? -42.030 6.170 24.319 1.00 65.44 1045 HIS A C 1
ATOM 8016 O O . HIS A 1 1045 ? -41.736 6.592 23.200 1.00 65.44 1045 HIS A O 1
ATOM 8022 N N . THR A 1 1046 ? -43.282 6.230 24.784 1.00 65.56 1046 THR A N 1
ATOM 8023 C CA . THR A 1 1046 ? -44.470 6.640 24.007 1.00 65.56 1046 THR A CA 1
ATOM 8024 C C . THR A 1 1046 ? -44.355 7.966 23.233 1.00 65.56 1046 THR A C 1
ATOM 8026 O O . THR A 1 1046 ? -45.121 8.184 22.296 1.00 65.56 1046 THR A O 1
ATOM 8029 N N . GLU A 1 1047 ? -43.426 8.864 23.589 1.00 68.25 1047 GLU A N 1
ATOM 8030 C CA . GLU A 1 1047 ? -43.141 10.103 22.839 1.00 68.25 1047 GLU A CA 1
ATOM 8031 C C . GLU A 1 1047 ? -42.591 9.858 21.418 1.00 68.25 1047 GLU A C 1
ATOM 8033 O O . GLU A 1 1047 ? -42.734 10.723 20.548 1.00 68.25 1047 GLU A O 1
ATOM 8038 N N . LEU A 1 1048 ? -41.957 8.706 21.168 1.00 76.31 1048 LEU A N 1
ATOM 8039 C CA . LEU A 1 1048 ? -41.339 8.372 19.880 1.00 76.31 1048 LEU A CA 1
ATOM 8040 C C . LEU A 1 1048 ? -42.324 7.732 18.888 1.00 76.31 1048 LEU A C 1
ATOM 8042 O O . LEU A 1 1048 ? -42.106 7.811 17.681 1.00 76.31 1048 LEU A O 1
ATOM 8046 N N . ASN A 1 1049 ? -43.444 7.177 19.355 1.00 75.06 1049 ASN A N 1
ATOM 8047 C CA . ASN A 1 1049 ? -44.379 6.407 18.519 1.00 75.06 1049 ASN A CA 1
ATOM 8048 C C . ASN A 1 1049 ? -45.080 7.280 17.448 1.00 75.06 1049 ASN A C 1
ATOM 8050 O O . ASN A 1 1049 ? -45.439 6.798 16.375 1.00 75.06 1049 ASN A O 1
ATOM 8054 N N . ASP A 1 1050 ? -45.218 8.588 17.693 1.00 79.06 1050 ASP A N 1
ATOM 8055 C CA . ASP A 1 1050 ? -45.680 9.585 16.708 1.00 79.06 1050 ASP A CA 1
ATOM 8056 C C . ASP A 1 1050 ? -44.696 9.752 15.527 1.00 79.06 1050 ASP A C 1
ATOM 8058 O O . ASP A 1 1050 ? -45.107 10.022 14.395 1.00 79.06 1050 ASP A O 1
ATOM 8062 N N . LEU A 1 1051 ? -43.394 9.529 15.751 1.00 81.44 1051 LEU A N 1
ATOM 8063 C CA . LEU A 1 1051 ? -42.367 9.690 14.719 1.00 81.44 1051 LEU A CA 1
ATOM 8064 C C . LEU A 1 1051 ? -42.421 8.607 13.633 1.00 81.44 1051 LEU A C 1
ATOM 8066 O O . LEU A 1 1051 ? -41.965 8.863 12.519 1.00 81.44 1051 LEU A O 1
ATOM 8070 N N . VAL A 1 1052 ? -43.034 7.446 13.897 1.00 80.44 1052 VAL A N 1
ATOM 8071 C CA . VAL A 1 1052 ? -43.196 6.358 12.911 1.00 80.44 1052 VAL A CA 1
ATOM 8072 C C . VAL A 1 1052 ? -43.913 6.863 11.662 1.00 80.44 1052 VAL A C 1
ATOM 8074 O O . VAL A 1 1052 ? -43.392 6.764 10.553 1.00 80.44 1052 VAL A O 1
ATOM 8077 N N . ASN A 1 1053 ? -45.064 7.513 11.845 1.00 79.12 1053 ASN A N 1
ATOM 8078 C CA . ASN A 1 1053 ? -45.871 8.072 10.754 1.00 79.12 1053 ASN A CA 1
ATOM 8079 C C . ASN A 1 1053 ? -45.228 9.320 10.106 1.00 79.12 1053 ASN A C 1
ATOM 8081 O O . ASN A 1 1053 ? -45.642 9.767 9.032 1.00 79.12 1053 ASN A O 1
ATOM 8085 N N . LYS A 1 1054 ? -44.207 9.890 10.756 1.00 86.62 1054 LYS A N 1
ATOM 8086 C CA . LYS A 1 1054 ? -43.433 11.052 10.291 1.00 86.62 1054 LYS A CA 1
ATOM 8087 C C . LYS A 1 1054 ? -42.124 10.657 9.603 1.00 86.62 1054 LYS A C 1
ATOM 8089 O O . LYS A 1 1054 ? -41.462 11.518 9.020 1.00 86.62 1054 LYS A O 1
ATOM 8094 N N . SER A 1 1055 ? -41.754 9.379 9.652 1.00 86.62 1055 SER A N 1
ATOM 8095 C CA . SER A 1 1055 ? -40.548 8.842 9.027 1.00 86.62 1055 SER A CA 1
ATOM 8096 C C . SER A 1 1055 ? -40.703 8.696 7.507 1.00 86.62 1055 SER A C 1
ATOM 8098 O O . SER A 1 1055 ? -41.774 8.392 6.981 1.00 86.62 1055 SER A O 1
ATOM 8100 N N . VAL A 1 1056 ? -39.612 8.957 6.791 1.00 86.06 1056 VAL A N 1
ATOM 8101 C CA . VAL A 1 1056 ? -39.456 8.759 5.339 1.00 86.06 1056 VAL A CA 1
ATOM 8102 C C . VAL A 1 1056 ? -38.614 7.513 5.073 1.00 86.06 1056 VAL A C 1
ATOM 8104 O O . VAL A 1 1056 ? -38.899 6.768 4.138 1.00 86.06 1056 VAL A O 1
ATOM 8107 N N . LEU A 1 1057 ? -37.584 7.307 5.899 1.00 87.75 1057 LEU A N 1
ATOM 8108 C CA . LEU A 1 1057 ? -36.759 6.104 5.958 1.00 87.75 1057 LEU A CA 1
ATOM 8109 C C . LEU A 1 1057 ? -36.092 5.980 7.335 1.00 87.75 1057 LEU A C 1
ATOM 8111 O O . LEU A 1 1057 ? -35.851 6.986 8.012 1.00 87.75 1057 LEU A O 1
ATOM 8115 N N . TYR A 1 1058 ? -35.734 4.751 7.693 1.00 88.62 1058 TYR A N 1
ATOM 8116 C CA . TYR A 1 1058 ? -34.873 4.416 8.826 1.00 88.62 1058 TYR A CA 1
ATOM 8117 C C . TYR A 1 1058 ? -33.874 3.356 8.364 1.00 88.62 1058 TYR A C 1
ATOM 8119 O O . TYR A 1 1058 ? -34.255 2.245 7.998 1.00 88.62 1058 TYR A O 1
ATOM 8127 N N . TYR A 1 1059 ? -32.592 3.708 8.364 1.00 88.38 1059 TYR A N 1
ATOM 8128 C CA . TYR A 1 1059 ? -31.498 2.796 8.062 1.00 88.38 1059 TYR A CA 1
ATOM 8129 C C . TYR A 1 1059 ? -30.746 2.424 9.339 1.00 88.38 1059 TYR A C 1
ATOM 8131 O O . TYR A 1 1059 ? -30.348 3.284 10.126 1.00 88.38 1059 TYR A O 1
ATOM 8139 N N . SER A 1 1060 ? -30.480 1.129 9.492 1.00 86.25 1060 SER A N 1
ATOM 8140 C CA . SER A 1 1060 ? -29.517 0.582 10.444 1.00 86.25 1060 SER A CA 1
ATOM 8141 C C . SER A 1 1060 ? -28.568 -0.338 9.688 1.00 86.25 1060 SER A C 1
ATOM 8143 O O . SER A 1 1060 ? -29.011 -1.156 8.882 1.00 86.25 1060 SER A O 1
ATOM 8145 N N . ALA A 1 1061 ? -27.267 -0.255 9.970 1.00 84.31 1061 ALA A N 1
ATOM 8146 C CA . ALA A 1 1061 ? -26.262 -1.135 9.371 1.00 84.31 1061 ALA A CA 1
ATOM 8147 C C . ALA A 1 1061 ? -26.554 -2.630 9.625 1.00 84.31 1061 ALA A C 1
ATOM 8149 O O . ALA A 1 1061 ? -26.244 -3.484 8.800 1.00 84.31 1061 ALA A O 1
ATOM 8150 N N . LYS A 1 1062 ? -27.235 -2.959 10.733 1.00 81.62 1062 LYS A N 1
ATOM 8151 C CA . LYS A 1 1062 ? -27.676 -4.330 11.038 1.00 81.62 1062 LYS A CA 1
ATOM 8152 C C . LYS A 1 1062 ? -28.694 -4.873 10.023 1.00 81.62 1062 LYS A C 1
ATOM 8154 O O . LYS A 1 1062 ? -28.780 -6.083 9.836 1.00 81.62 1062 LYS A O 1
ATOM 8159 N N . ALA A 1 1063 ? -29.439 -3.991 9.359 1.00 82.75 1063 ALA A N 1
ATOM 8160 C CA . ALA A 1 1063 ? -30.466 -4.311 8.374 1.00 82.75 1063 ALA A CA 1
ATOM 8161 C C . ALA A 1 1063 ? -29.926 -4.238 6.931 1.00 82.75 1063 ALA A C 1
ATOM 8163 O O . ALA A 1 1063 ? -30.552 -3.649 6.054 1.00 82.75 1063 ALA A O 1
ATOM 8164 N N . HIS A 1 1064 ? -28.752 -4.818 6.667 1.00 81.38 1064 HIS A N 1
ATOM 8165 C CA . HIS A 1 1064 ? -28.184 -4.895 5.314 1.00 81.38 1064 HIS A CA 1
ATOM 8166 C C . HIS A 1 1064 ? -28.252 -6.312 4.725 1.00 81.38 1064 HIS A C 1
ATOM 8168 O O . HIS A 1 1064 ? -28.229 -7.303 5.461 1.00 81.38 1064 HIS A O 1
ATOM 8174 N N . LYS A 1 1065 ? -28.269 -6.409 3.392 1.00 78.00 1065 LYS A N 1
ATOM 8175 C CA . LYS A 1 1065 ? -28.029 -7.651 2.649 1.00 78.00 1065 LYS A CA 1
ATOM 8176 C C . LYS A 1 1065 ? -27.553 -7.349 1.225 1.00 78.00 1065 LYS A C 1
ATOM 8178 O O . LYS A 1 1065 ? -28.086 -6.447 0.594 1.00 78.00 1065 LYS A O 1
ATOM 8183 N N . ASP A 1 1066 ? -26.585 -8.107 0.709 1.00 75.69 1066 ASP A N 1
ATOM 8184 C CA . ASP A 1 1066 ? -26.188 -8.124 -0.713 1.00 75.69 1066 ASP A CA 1
ATOM 8185 C C . ASP A 1 1066 ? -25.905 -6.724 -1.334 1.00 75.69 1066 ASP A C 1
ATOM 8187 O O . ASP A 1 1066 ? -26.204 -6.472 -2.498 1.00 75.69 1066 ASP A O 1
ATOM 8191 N N . GLY A 1 1067 ? -25.338 -5.788 -0.554 1.00 77.19 1067 GLY A N 1
ATOM 8192 C CA . GLY A 1 1067 ? -25.070 -4.402 -0.990 1.00 77.19 1067 GLY A CA 1
ATOM 8193 C C . GLY A 1 1067 ? -26.277 -3.449 -0.924 1.00 77.19 1067 GLY A C 1
ATOM 8194 O O . GLY A 1 1067 ? -26.234 -2.346 -1.470 1.00 77.19 1067 GLY A O 1
ATOM 8195 N N . VAL A 1 1068 ? -27.359 -3.851 -0.258 1.00 84.56 1068 VAL A N 1
ATOM 8196 C CA . VAL A 1 1068 ? -28.571 -3.055 -0.023 1.00 84.56 1068 VAL A CA 1
ATOM 8197 C C . VAL A 1 1068 ? -28.774 -2.865 1.482 1.00 84.56 1068 VAL A C 1
ATOM 8199 O O . VAL A 1 1068 ? -28.655 -3.813 2.257 1.00 84.56 1068 VAL A O 1
ATOM 8202 N N . VAL A 1 1069 ? -29.090 -1.641 1.901 1.00 85.75 1069 VAL A N 1
ATOM 8203 C CA . VAL A 1 1069 ? -29.516 -1.294 3.263 1.00 85.75 1069 VAL A CA 1
ATOM 8204 C C . VAL A 1 1069 ? -31.036 -1.178 3.262 1.00 85.75 1069 VAL A C 1
ATOM 8206 O O . VAL A 1 1069 ? -31.623 -0.377 2.533 1.00 85.75 1069 VAL A O 1
ATOM 8209 N N . VAL A 1 1070 ? -31.682 -2.019 4.059 1.00 85.75 1070 VAL A N 1
ATOM 8210 C CA . VAL A 1 1070 ? -33.135 -2.127 4.137 1.00 85.75 1070 VAL A CA 1
ATOM 8211 C C . VAL A 1 1070 ? -33.674 -0.956 4.955 1.00 85.75 1070 VAL A C 1
ATOM 8213 O O . VAL A 1 1070 ? -33.367 -0.821 6.136 1.00 85.75 1070 VAL A O 1
ATOM 8216 N N . ASP A 1 1071 ? -34.496 -0.119 4.321 1.00 86.00 1071 ASP A N 1
ATOM 8217 C CA . ASP A 1 1071 ? -35.407 0.783 5.032 1.00 86.00 1071 ASP A CA 1
ATOM 8218 C C . ASP A 1 1071 ? -36.320 -0.022 5.968 1.00 86.00 1071 ASP A C 1
ATOM 8220 O O . ASP A 1 1071 ? -37.074 -0.884 5.511 1.00 86.00 1071 ASP A O 1
ATOM 8224 N N . LEU A 1 1072 ? -36.219 0.262 7.266 1.00 83.94 1072 LEU A N 1
ATOM 8225 C CA . LEU A 1 1072 ? -36.991 -0.359 8.342 1.00 83.94 1072 LEU A CA 1
ATOM 8226 C C . LEU A 1 1072 ? -38.364 0.304 8.557 1.00 83.94 1072 LEU A C 1
ATOM 8228 O O . LEU A 1 1072 ? -39.145 -0.169 9.379 1.00 83.94 1072 LEU A O 1
ATOM 8232 N N . THR A 1 1073 ? -38.686 1.379 7.830 1.00 80.56 1073 THR A N 1
ATOM 8233 C CA . THR A 1 1073 ? -40.036 1.964 7.829 1.00 80.56 1073 THR A CA 1
ATOM 8234 C C . THR A 1 1073 ? -40.967 1.212 6.877 1.00 80.56 1073 THR A C 1
ATOM 8236 O O . THR A 1 1073 ? -40.534 0.533 5.944 1.00 80.56 1073 THR A O 1
ATOM 8239 N N . GLY A 1 1074 ? -42.279 1.404 7.041 1.00 70.81 1074 GLY A N 1
ATOM 8240 C CA . GLY A 1 1074 ? -43.287 0.855 6.125 1.00 70.81 1074 GLY A CA 1
ATOM 8241 C C . GLY A 1 1074 ? -43.213 1.373 4.677 1.00 70.81 1074 GLY A C 1
ATOM 8242 O O . GLY A 1 1074 ? -43.993 0.917 3.845 1.00 70.81 1074 GLY A O 1
ATOM 8243 N N . ASN A 1 1075 ? -42.304 2.306 4.362 1.00 74.56 1075 ASN A N 1
ATOM 8244 C CA . ASN A 1 1075 ? -42.167 2.912 3.036 1.00 74.56 1075 ASN A CA 1
ATOM 8245 C C . ASN A 1 1075 ? -41.285 2.102 2.062 1.00 74.56 1075 ASN A C 1
ATOM 8247 O O . ASN A 1 1075 ? -41.391 2.297 0.852 1.00 74.56 1075 ASN A O 1
ATOM 8251 N N . GLN A 1 1076 ? -40.433 1.196 2.565 1.00 76.12 1076 GLN A N 1
ATOM 8252 C CA . GLN A 1 1076 ? -39.546 0.324 1.772 1.00 76.12 1076 GLN A CA 1
ATOM 8253 C C . GLN A 1 1076 ? -38.588 1.060 0.804 1.00 76.12 1076 GLN A C 1
ATOM 8255 O O . GLN A 1 1076 ? -38.237 0.553 -0.264 1.00 76.12 1076 GLN A O 1
ATOM 8260 N N . HIS A 1 1077 ? -38.094 2.243 1.180 1.00 81.69 1077 HIS A N 1
ATOM 8261 C CA . HIS A 1 1077 ? -37.086 2.997 0.425 1.00 81.69 1077 HIS A CA 1
ATOM 8262 C C . HIS A 1 1077 ? -35.668 2.400 0.570 1.00 81.69 1077 HIS A C 1
ATOM 8264 O O . HIS A 1 1077 ? -34.753 3.087 1.006 1.00 81.69 1077 HIS A O 1
ATOM 8270 N N . HIS A 1 1078 ? -35.454 1.121 0.244 1.00 86.06 1078 HIS A N 1
ATOM 8271 C CA . HIS A 1 1078 ? -34.162 0.450 0.459 1.00 86.06 1078 HIS A CA 1
ATOM 8272 C C . HIS A 1 1078 ? -33.003 1.127 -0.309 1.00 86.06 1078 HIS A C 1
ATOM 8274 O O . HIS A 1 1078 ? -33.063 1.274 -1.531 1.00 86.06 1078 HIS A O 1
ATOM 8280 N N . GLY A 1 1079 ? -31.938 1.522 0.393 1.00 83.44 1079 GLY A N 1
ATOM 8281 C CA . GLY A 1 1079 ? -30.776 2.217 -0.173 1.00 83.44 1079 GLY A CA 1
ATOM 8282 C C . GLY A 1 1079 ? -29.710 1.261 -0.710 1.00 83.44 1079 GLY A C 1
ATOM 8283 O O . GLY A 1 1079 ? -29.518 0.173 -0.176 1.00 83.44 1079 GLY A O 1
ATOM 8284 N N . HIS A 1 1080 ? -28.966 1.663 -1.740 1.00 87.12 1080 HIS A N 1
ATOM 8285 C CA . HIS A 1 1080 ? -27.814 0.908 -2.236 1.00 87.12 1080 HIS A CA 1
ATOM 8286 C C . HIS A 1 1080 ? -26.530 1.387 -1.545 1.00 87.12 1080 HIS A C 1
ATOM 8288 O O . HIS A 1 1080 ? -26.210 2.576 -1.586 1.00 87.12 1080 HIS A O 1
ATOM 8294 N N . LEU A 1 1081 ? -25.803 0.468 -0.906 1.00 85.31 1081 LEU A N 1
ATOM 8295 C CA . LEU A 1 1081 ? -24.528 0.745 -0.249 1.00 85.31 1081 LEU A CA 1
ATOM 8296 C C . LEU A 1 1081 ? -23.372 0.496 -1.218 1.00 85.31 1081 LEU A C 1
ATOM 8298 O O . LEU A 1 1081 ? -23.086 -0.642 -1.587 1.00 85.31 1081 LEU A O 1
ATOM 8302 N N . ILE A 1 1082 ? -22.667 1.570 -1.552 1.00 81.56 1082 ILE A N 1
ATOM 8303 C CA . ILE A 1 1082 ? -21.307 1.531 -2.082 1.00 81.56 1082 ILE A CA 1
ATOM 8304 C C . ILE A 1 1082 ? -20.409 1.789 -0.868 1.00 81.56 1082 ILE A C 1
ATOM 8306 O O . ILE A 1 1082 ? -20.428 2.887 -0.328 1.00 81.56 1082 ILE A O 1
ATOM 8310 N N . GLY A 1 1083 ? -19.708 0.777 -0.366 1.00 76.50 1083 GLY A N 1
ATOM 8311 C CA . GLY A 1 1083 ? -18.922 0.884 0.870 1.00 76.50 1083 GLY A CA 1
ATOM 8312 C C . GLY A 1 1083 ? -19.053 -0.358 1.746 1.00 76.50 1083 GLY A C 1
ATOM 8313 O O . GLY A 1 1083 ? -19.541 -1.396 1.297 1.00 76.50 1083 GLY A O 1
ATOM 8314 N N . GLN A 1 1084 ? -18.605 -0.271 3.001 1.00 79.00 1084 GLN A N 1
ATOM 8315 C CA . GLN A 1 1084 ? -18.480 -1.440 3.879 1.00 79.00 1084 GLN A CA 1
ATOM 8316 C C . GLN A 1 1084 ? -19.429 -1.360 5.078 1.00 79.00 1084 GLN A C 1
ATOM 8318 O O . GLN A 1 1084 ? -19.466 -0.363 5.794 1.00 79.00 1084 GLN A O 1
ATOM 8323 N N . CYS A 1 1085 ? -20.179 -2.434 5.326 1.00 83.31 1085 CYS A N 1
ATOM 8324 C CA . CYS A 1 1085 ? -20.955 -2.594 6.551 1.00 83.31 1085 CYS A CA 1
ATOM 8325 C C . CYS A 1 1085 ? -20.105 -3.303 7.612 1.00 83.31 1085 CYS A C 1
ATOM 8327 O O . CYS A 1 1085 ? -19.568 -4.385 7.369 1.00 83.31 1085 CYS A O 1
ATOM 8329 N N . CYS A 1 1086 ? -19.998 -2.700 8.792 1.00 82.62 1086 CYS A N 1
ATOM 8330 C CA . CYS A 1 1086 ? -19.179 -3.168 9.899 1.00 82.62 1086 CYS A CA 1
ATOM 8331 C C . CYS A 1 1086 ? -20.058 -3.605 11.074 1.00 82.62 1086 CYS A C 1
ATOM 8333 O O . CYS A 1 1086 ? -20.993 -2.907 11.471 1.00 82.62 1086 CYS A O 1
ATOM 8335 N N . VAL A 1 1087 ? -19.718 -4.756 11.655 1.00 83.50 1087 VAL A N 1
ATOM 8336 C CA . VAL A 1 1087 ? -20.312 -5.270 12.893 1.00 83.50 1087 VAL A CA 1
ATOM 8337 C C . VAL A 1 1087 ? -19.185 -5.528 13.881 1.00 83.50 1087 VAL A C 1
ATOM 8339 O O . VAL A 1 1087 ? -18.205 -6.196 13.552 1.00 83.50 1087 VAL A O 1
ATOM 8342 N N . THR A 1 1088 ? -19.335 -4.991 15.084 1.00 85.44 1088 THR A N 1
ATOM 8343 C CA . THR A 1 1088 ? -18.428 -5.177 16.215 1.00 85.44 1088 THR A CA 1
ATOM 8344 C C . THR A 1 1088 ? -19.152 -5.860 17.365 1.00 85.44 1088 THR A C 1
ATOM 8346 O O . THR A 1 1088 ? -20.364 -5.719 17.528 1.00 85.44 1088 THR A O 1
ATOM 8349 N N . TRP A 1 1089 ? -18.398 -6.629 18.143 1.00 86.06 1089 TRP A N 1
ATOM 8350 C CA . TRP A 1 1089 ? -18.933 -7.545 19.141 1.00 86.06 1089 TRP A CA 1
ATOM 8351 C C . TRP A 1 1089 ? -18.320 -7.259 20.515 1.00 86.06 1089 TRP A C 1
ATOM 8353 O O . TRP A 1 1089 ? -17.117 -7.450 20.707 1.00 86.06 1089 TRP A O 1
ATOM 8363 N N . ASP A 1 1090 ? -19.143 -6.800 21.461 1.00 86.88 1090 ASP A N 1
ATOM 8364 C CA . ASP A 1 1090 ? -18.730 -6.558 22.847 1.00 86.88 1090 ASP A CA 1
ATOM 8365 C C . ASP A 1 1090 ? -18.548 -7.891 23.595 1.00 86.88 1090 ASP A C 1
ATOM 8367 O O . ASP A 1 1090 ? -19.393 -8.791 23.527 1.00 86.88 1090 ASP A O 1
ATOM 8371 N N . ILE A 1 1091 ? -17.456 -8.012 24.353 1.00 89.31 1091 ILE A N 1
ATOM 8372 C CA . ILE A 1 1091 ? -17.151 -9.167 25.206 1.00 89.31 1091 ILE A CA 1
ATOM 8373 C C . ILE A 1 1091 ? -18.310 -9.525 26.161 1.00 89.31 1091 ILE A C 1
ATOM 8375 O O . ILE A 1 1091 ? -18.546 -10.711 26.418 1.00 89.31 1091 ILE A O 1
ATOM 8379 N N . LYS A 1 1092 ? -19.074 -8.522 26.624 1.00 88.25 1092 LYS A N 1
ATOM 8380 C CA . LYS A 1 1092 ? -20.269 -8.654 27.473 1.00 88.25 1092 LYS A CA 1
ATOM 8381 C C . LYS A 1 1092 ? -21.380 -9.466 26.818 1.00 88.25 1092 LYS A C 1
ATOM 8383 O O . LYS A 1 1092 ? -22.051 -10.214 27.523 1.00 88.25 1092 LYS A O 1
ATOM 8388 N N . ASP A 1 1093 ? -21.559 -9.352 25.507 1.00 86.62 1093 ASP A N 1
ATOM 8389 C CA . ASP A 1 1093 ? -22.598 -10.075 24.772 1.00 86.62 1093 ASP A CA 1
ATOM 8390 C C . ASP A 1 1093 ? -22.064 -11.410 24.246 1.00 86.62 1093 ASP A C 1
ATOM 8392 O O . ASP A 1 1093 ? -22.718 -12.450 24.357 1.00 86.62 1093 ASP A O 1
ATOM 8396 N N . VAL A 1 1094 ? -20.825 -11.403 23.749 1.00 90.00 1094 VAL A N 1
ATOM 8397 C CA . VAL A 1 1094 ? -20.141 -12.563 23.158 1.00 90.00 1094 VAL A CA 1
ATOM 8398 C C . VAL A 1 1094 ? -20.010 -13.720 24.147 1.00 90.00 1094 VAL A C 1
ATOM 8400 O O . VAL A 1 1094 ? -20.149 -14.879 23.751 1.00 90.00 1094 VAL A O 1
ATOM 8403 N N . ILE A 1 1095 ? -19.817 -13.443 25.441 1.00 90.69 1095 ILE A N 1
ATOM 8404 C CA . ILE A 1 1095 ? -19.751 -14.494 26.465 1.00 90.69 1095 ILE A CA 1
ATOM 8405 C C . ILE A 1 1095 ? -21.040 -15.331 26.542 1.00 90.69 1095 ILE A C 1
ATOM 8407 O O . ILE A 1 1095 ? -20.977 -16.539 26.786 1.00 90.69 1095 ILE A O 1
ATOM 8411 N N . ASN A 1 1096 ? -22.208 -14.741 26.266 1.00 89.50 1096 ASN A N 1
ATOM 8412 C CA . ASN A 1 1096 ? -23.488 -15.455 26.294 1.00 89.50 1096 ASN A CA 1
ATOM 8413 C C . ASN A 1 1096 ? -23.589 -16.507 25.179 1.00 89.50 1096 ASN A C 1
ATOM 8415 O O . ASN A 1 1096 ? -24.224 -17.539 25.376 1.00 89.50 1096 ASN A O 1
ATOM 8419 N N . CYS A 1 1097 ? -22.860 -16.326 24.072 1.00 88.19 1097 CYS A N 1
ATOM 8420 C CA . CYS A 1 1097 ? -22.741 -17.321 23.002 1.00 88.19 1097 CYS A CA 1
ATOM 8421 C C . CYS A 1 1097 ? -21.871 -18.539 23.386 1.00 88.19 1097 CYS A C 1
ATOM 8423 O O . CYS A 1 1097 ? -21.872 -19.539 22.671 1.00 88.19 1097 CYS A O 1
ATOM 8425 N N . ILE A 1 1098 ? -21.112 -18.465 24.488 1.00 87.38 1098 ILE A N 1
ATOM 8426 C CA . ILE A 1 1098 ? -20.176 -19.512 24.949 1.00 87.38 1098 ILE A CA 1
ATOM 8427 C C . ILE A 1 1098 ? -20.717 -20.252 26.192 1.00 87.38 1098 ILE A C 1
ATOM 8429 O O . ILE A 1 1098 ? -20.249 -21.343 26.515 1.00 87.38 1098 ILE A O 1
ATOM 8433 N N . GLY A 1 1099 ? -21.715 -19.683 26.879 1.00 83.19 1099 GLY A N 1
ATOM 8434 C CA . GLY A 1 1099 ? -22.297 -20.217 28.121 1.00 83.19 1099 GLY A CA 1
ATOM 8435 C C . GLY A 1 1099 ? -22.600 -19.163 29.197 1.00 83.19 1099 GLY A C 1
ATOM 8436 O O . GLY A 1 1099 ? -23.025 -19.513 30.296 1.00 83.19 1099 GLY A O 1
ATOM 8437 N N . GLY A 1 1100 ? -22.381 -17.877 28.906 1.00 87.38 1100 GLY A N 1
ATOM 8438 C CA . GLY A 1 1100 ? -22.589 -16.772 29.843 1.00 87.38 1100 GLY A CA 1
ATOM 8439 C C . GLY A 1 1100 ? -21.487 -16.661 30.900 1.00 87.38 1100 GLY A C 1
ATOM 8440 O O . GLY A 1 1100 ? -20.475 -17.362 30.859 1.00 87.38 1100 GLY A O 1
ATOM 8441 N N . ILE A 1 1101 ? -21.683 -15.770 31.875 1.00 88.88 1101 ILE A N 1
ATOM 8442 C CA . ILE A 1 1101 ? -20.664 -15.407 32.884 1.00 88.88 1101 ILE A CA 1
ATOM 8443 C C . ILE A 1 1101 ? -20.107 -16.620 33.655 1.00 88.88 1101 ILE A C 1
ATOM 8445 O O . ILE A 1 1101 ? -18.949 -16.603 34.073 1.00 88.88 1101 ILE A O 1
ATOM 8449 N N . GLN A 1 1102 ? -20.884 -17.701 33.791 1.00 87.62 1102 GLN A N 1
ATOM 8450 C CA . GLN A 1 1102 ? -20.464 -18.931 34.474 1.00 87.62 1102 GLN A CA 1
ATOM 8451 C C . GLN A 1 1102 ? -19.191 -19.561 33.888 1.00 87.62 1102 GLN A C 1
ATOM 8453 O O . GLN A 1 1102 ? -18.433 -20.198 34.618 1.00 87.62 1102 GLN A O 1
ATOM 8458 N N . VAL A 1 1103 ? -18.911 -19.338 32.597 1.00 88.62 1103 VAL A N 1
ATOM 8459 C CA . VAL A 1 1103 ? -17.696 -19.820 31.913 1.00 88.62 1103 VAL A CA 1
ATOM 8460 C C . VAL A 1 1103 ? -16.410 -19.294 32.576 1.00 88.62 1103 VAL A C 1
ATOM 8462 O O . VAL A 1 1103 ? -15.364 -19.934 32.466 1.00 88.62 1103 VAL A O 1
ATOM 8465 N N . LEU A 1 1104 ? -16.484 -18.174 33.310 1.00 88.44 1104 LEU A N 1
ATOM 8466 C CA . LEU A 1 1104 ? -15.359 -17.585 34.043 1.00 88.44 1104 LEU A CA 1
ATOM 8467 C C . LEU A 1 1104 ? -15.146 -18.192 35.441 1.00 88.44 1104 LEU A C 1
ATOM 8469 O O . LEU A 1 1104 ? -14.054 -18.056 35.982 1.00 88.44 1104 LEU A O 1
ATOM 8473 N N . PHE A 1 1105 ? -16.135 -18.857 36.053 1.00 89.12 1105 PHE A N 1
ATOM 8474 C CA . PHE A 1 1105 ? -16.024 -19.324 37.449 1.00 89.12 1105 PHE A CA 1
ATOM 8475 C C . PHE A 1 1105 ? -14.860 -20.303 37.707 1.00 89.12 1105 PHE A C 1
ATOM 8477 O O . PHE A 1 1105 ? -14.226 -20.168 38.757 1.00 89.12 1105 PHE A O 1
ATOM 8484 N N . PRO A 1 1106 ? -14.492 -21.220 36.783 1.00 87.00 1106 PRO A N 1
ATOM 8485 C CA . PRO A 1 1106 ? -13.313 -22.071 36.953 1.00 87.00 1106 PRO A CA 1
ATOM 8486 C C . PRO A 1 1106 ? -11.997 -21.297 37.114 1.00 87.00 1106 PRO A C 1
ATOM 8488 O O . PRO A 1 1106 ? -11.074 -21.812 37.738 1.00 87.00 1106 PRO A O 1
ATOM 8491 N N . LEU A 1 1107 ? -11.908 -20.058 36.609 1.00 84.19 1107 LEU A N 1
ATOM 8492 C CA . LEU A 1 1107 ? -10.719 -19.214 36.777 1.00 84.19 1107 LEU A CA 1
ATOM 8493 C C . LEU A 1 1107 ? -10.497 -18.854 38.252 1.00 84.19 1107 LEU A C 1
ATOM 8495 O O . LEU A 1 1107 ? -9.361 -18.857 38.710 1.00 84.19 1107 LEU A O 1
ATOM 8499 N N . LEU A 1 1108 ? -11.571 -18.606 39.015 1.00 85.38 1108 LEU A N 1
ATOM 8500 C CA . LEU A 1 1108 ? -11.482 -18.312 40.450 1.00 85.38 1108 LEU A CA 1
ATOM 8501 C C . LEU A 1 1108 ? -11.106 -19.557 41.274 1.00 85.38 1108 LEU A C 1
ATOM 8503 O O . LEU A 1 1108 ? -10.410 -19.437 42.278 1.00 85.38 1108 LEU A O 1
ATOM 8507 N N . GLU A 1 1109 ? -11.521 -20.755 40.852 1.00 82.19 1109 GLU A N 1
ATOM 8508 C CA . GLU A 1 1109 ? -11.134 -22.007 41.523 1.00 82.19 1109 GLU A CA 1
ATOM 8509 C C . GLU A 1 1109 ? -9.653 -22.367 41.269 1.00 82.19 1109 GLU A C 1
ATOM 8511 O O . GLU A 1 1109 ? -8.989 -22.921 42.147 1.00 82.19 1109 GLU A O 1
ATOM 8516 N N . GLN A 1 1110 ? -9.098 -21.971 40.117 1.00 79.94 1110 GLN A N 1
ATOM 8517 C CA . GLN A 1 1110 ? -7.685 -22.170 39.758 1.00 79.94 1110 GLN A CA 1
ATOM 8518 C C . GLN A 1 1110 ? -6.704 -21.283 40.549 1.00 79.94 1110 GLN A C 1
ATOM 8520 O O . GLN A 1 1110 ? -5.540 -21.657 40.682 1.00 79.94 1110 GLN A O 1
ATOM 8525 N N . VAL A 1 1111 ? -7.161 -20.177 41.154 1.00 78.12 1111 VAL A N 1
ATOM 8526 C CA . VAL A 1 1111 ? -6.339 -19.252 41.976 1.00 78.12 1111 VAL A CA 1
ATOM 8527 C C . VAL A 1 1111 ? -5.635 -19.950 43.155 1.00 78.12 1111 VAL A C 1
ATOM 8529 O O . VAL A 1 1111 ? -4.601 -19.490 43.631 1.00 78.12 1111 VAL A O 1
ATOM 8532 N N . ASN A 1 1112 ? -6.155 -21.088 43.623 1.00 70.38 1112 ASN A N 1
ATOM 8533 C CA . ASN A 1 1112 ? -5.516 -21.895 44.668 1.00 70.38 1112 ASN A CA 1
ATOM 8534 C C . ASN A 1 1112 ? -4.395 -22.826 44.162 1.00 70.38 1112 ASN A C 1
ATOM 8536 O O . ASN A 1 1112 ? -3.644 -23.342 44.988 1.00 70.38 1112 ASN A O 1
ATOM 8540 N N . LYS A 1 1113 ? -4.309 -23.092 42.849 1.00 66.94 1113 LYS A N 1
ATOM 8541 C CA . LYS A 1 1113 ? -3.305 -23.988 42.242 1.00 66.94 1113 LYS A CA 1
ATOM 8542 C C . LYS A 1 1113 ? -2.067 -23.253 41.726 1.00 66.94 1113 LYS A C 1
ATOM 8544 O O . LYS A 1 1113 ? -1.008 -23.862 41.621 1.00 66.94 1113 LYS A O 1
ATOM 8549 N N . SER A 1 1114 ? -2.183 -21.965 41.407 1.00 59.69 1114 SER A N 1
ATOM 8550 C CA . SER A 1 1114 ? -1.044 -21.149 40.979 1.00 59.69 1114 SER A CA 1
ATOM 8551 C C . SER A 1 1114 ? -0.002 -21.008 42.098 1.00 59.69 1114 SER A C 1
ATOM 8553 O O . SER A 1 1114 ? -0.401 -20.798 43.250 1.00 59.69 1114 SER A O 1
ATOM 8555 N N . PRO A 1 1115 ? 1.312 -21.036 41.796 1.00 52.91 1115 PRO A N 1
ATOM 8556 C CA . PRO A 1 1115 ? 2.324 -20.663 42.774 1.00 52.91 1115 PRO A CA 1
ATOM 8557 C C . PRO A 1 1115 ? 2.060 -19.231 43.251 1.00 52.91 1115 PRO A C 1
ATOM 8559 O O . PRO A 1 1115 ? 1.878 -18.314 42.448 1.00 52.91 1115 PRO A O 1
ATOM 8562 N N . ILE A 1 1116 ? 2.015 -19.045 44.570 1.00 52.56 1116 ILE A N 1
ATOM 8563 C CA . ILE A 1 1116 ? 1.943 -17.709 45.168 1.00 52.56 1116 ILE A CA 1
ATOM 8564 C C . ILE A 1 1116 ? 3.242 -16.992 44.779 1.00 52.56 1116 ILE A C 1
ATOM 8566 O O . ILE A 1 1116 ? 4.303 -17.570 45.020 1.00 52.56 1116 ILE A O 1
ATOM 8570 N N . PRO A 1 1117 ? 3.200 -15.779 44.198 1.00 43.94 1117 PRO A N 1
ATOM 8571 C CA . PRO A 1 1117 ? 4.420 -15.042 43.914 1.00 43.94 1117 PRO A CA 1
ATOM 8572 C C . PRO A 1 1117 ? 5.148 -14.760 45.230 1.00 43.94 1117 PRO A C 1
ATOM 8574 O O . PRO A 1 1117 ? 4.631 -14.058 46.101 1.00 43.94 1117 PRO A O 1
ATOM 8577 N N . GLU A 1 1118 ? 6.340 -15.331 45.383 1.00 35.38 1118 GLU A N 1
ATOM 8578 C CA . GLU A 1 1118 ? 7.294 -14.853 46.377 1.00 35.38 1118 GLU A CA 1
ATOM 8579 C C . GLU A 1 1118 ? 7.738 -13.442 45.965 1.00 35.38 1118 GLU A C 1
ATOM 8581 O O . GLU A 1 1118 ? 7.815 -13.126 44.776 1.00 35.38 1118 GLU A O 1
ATOM 8586 N N . ASN A 1 1119 ? 7.945 -12.559 46.942 1.00 32.72 1119 ASN A N 1
ATOM 8587 C CA . ASN A 1 1119 ? 8.200 -11.149 46.660 1.00 32.72 1119 ASN A CA 1
ATOM 8588 C C . ASN A 1 1119 ? 9.564 -10.961 45.980 1.00 32.72 1119 ASN A C 1
ATOM 8590 O O . ASN A 1 1119 ? 10.594 -11.029 46.649 1.00 32.72 1119 ASN A O 1
ATOM 8594 N N . ASP A 1 1120 ? 9.565 -10.583 44.701 1.00 28.09 1120 ASP A N 1
ATOM 8595 C CA . ASP A 1 1120 ? 10.637 -9.740 44.166 1.00 28.09 1120 ASP A CA 1
ATOM 8596 C C . ASP A 1 1120 ? 10.628 -8.417 44.956 1.00 28.09 1120 ASP A C 1
ATOM 8598 O O . ASP A 1 1120 ? 9.652 -7.660 44.916 1.00 28.09 1120 ASP A O 1
ATOM 8602 N N . GLU A 1 1121 ? 11.700 -8.132 45.702 1.00 30.89 1121 GLU A N 1
ATOM 8603 C CA . GLU A 1 1121 ? 11.817 -6.947 46.564 1.00 30.89 1121 GLU A CA 1
ATOM 8604 C C . GLU A 1 1121 ? 12.003 -5.641 45.761 1.00 30.89 1121 GLU A C 1
ATOM 8606 O O . GLU A 1 1121 ? 13.055 -5.002 45.788 1.00 30.89 1121 GLU A O 1
ATOM 8611 N N . VAL A 1 1122 ? 10.955 -5.187 45.067 1.00 30.78 1122 VAL A N 1
ATOM 8612 C CA . VAL A 1 1122 ? 10.958 -3.923 44.306 1.00 30.78 1122 VAL A CA 1
ATOM 8613 C C . VAL A 1 1122 ? 10.190 -2.820 45.044 1.00 30.78 1122 VAL A C 1
ATOM 8615 O O . VAL A 1 1122 ? 9.126 -2.356 44.642 1.00 30.78 1122 VAL A O 1
ATOM 8618 N N . THR A 1 1123 ? 10.800 -2.373 46.143 1.00 30.89 1123 THR A N 1
ATOM 8619 C CA . THR A 1 1123 ? 10.766 -0.975 46.620 1.00 30.89 1123 THR A CA 1
ATOM 8620 C C . THR A 1 1123 ? 9.380 -0.317 46.798 1.00 30.89 1123 THR A C 1
ATOM 8622 O O . THR A 1 1123 ? 9.091 0.721 46.201 1.00 30.89 1123 THR A O 1
ATOM 8625 N N . ILE A 1 1124 ? 8.550 -0.829 47.716 1.00 33.03 1124 ILE A N 1
ATOM 8626 C CA . ILE A 1 1124 ? 7.399 -0.074 48.258 1.00 33.03 1124 ILE A CA 1
ATOM 8627 C C . ILE A 1 1124 ? 7.446 -0.042 49.792 1.00 33.03 1124 ILE A C 1
ATOM 8629 O O . ILE A 1 1124 ? 6.693 -0.760 50.442 1.00 33.03 1124 ILE A O 1
ATOM 8633 N N . LEU A 1 1125 ? 8.316 0.804 50.374 1.00 32.50 1125 LEU A N 1
ATOM 8634 C CA . LEU A 1 1125 ? 8.185 1.284 51.767 1.00 32.50 1125 LEU A CA 1
ATOM 8635 C C . LEU A 1 1125 ? 9.151 2.447 52.127 1.00 32.50 1125 LEU A C 1
ATOM 8637 O O . LEU A 1 1125 ? 10.007 2.300 52.992 1.00 32.50 1125 LEU A O 1
ATOM 8641 N N . SER A 1 1126 ? 9.022 3.625 51.494 1.00 29.19 1126 SER A N 1
ATOM 8642 C CA . SER A 1 1126 ? 9.651 4.876 52.002 1.00 29.19 1126 SER A CA 1
ATOM 8643 C C . SER A 1 1126 ? 9.179 6.179 51.324 1.00 29.19 1126 SER A C 1
ATOM 8645 O O . SER A 1 1126 ? 9.970 7.057 50.990 1.00 29.19 1126 SER A O 1
ATOM 8647 N N . SER A 1 1127 ? 7.864 6.375 51.205 1.00 24.20 1127 SER A N 1
ATOM 8648 C CA . SER A 1 1127 ? 7.286 7.728 51.134 1.00 24.20 1127 SER A CA 1
ATOM 8649 C C . SER A 1 1127 ? 6.259 7.869 52.260 1.00 24.20 1127 SER A C 1
ATOM 8651 O O . SER A 1 1127 ? 5.227 7.194 52.191 1.00 24.20 1127 SER A O 1
ATOM 8653 N N . PRO A 1 1128 ? 6.510 8.673 53.310 1.00 30.50 1128 PRO A N 1
ATOM 8654 C CA . PRO A 1 1128 ? 5.564 8.797 54.409 1.00 30.50 1128 PRO A CA 1
ATOM 8655 C C . PRO A 1 1128 ? 4.294 9.489 53.911 1.00 30.50 1128 PRO A C 1
ATOM 8657 O O . PRO A 1 1128 ? 4.313 10.663 53.544 1.00 30.50 1128 PRO A O 1
ATOM 8660 N N . VAL A 1 1129 ? 3.173 8.766 53.927 1.00 29.58 1129 VAL A N 1
ATOM 8661 C CA . VAL A 1 1129 ? 1.859 9.414 53.959 1.00 29.58 1129 VAL A CA 1
ATOM 8662 C C . VAL A 1 1129 ? 1.802 10.183 55.274 1.00 29.58 1129 VAL A C 1
ATOM 8664 O O . VAL A 1 1129 ? 2.067 9.608 56.329 1.00 29.58 1129 VAL A O 1
ATOM 8667 N N . THR A 1 1130 ? 1.516 11.481 55.217 1.00 24.73 1130 THR A N 1
ATOM 8668 C CA . THR A 1 1130 ? 1.556 12.356 56.392 1.00 24.73 1130 THR A CA 1
ATOM 8669 C C . THR A 1 1130 ? 0.433 12.003 57.366 1.00 24.73 1130 THR A C 1
ATOM 8671 O O . THR A 1 1130 ? -0.675 12.526 57.264 1.00 24.73 1130 THR A O 1
ATOM 8674 N N . ILE A 1 1131 ? 0.717 11.113 58.319 1.00 31.08 1131 ILE A N 1
ATOM 8675 C CA . ILE A 1 1131 ? -0.174 10.818 59.443 1.00 31.08 1131 ILE A CA 1
ATOM 8676 C C . ILE A 1 1131 ? -0.148 12.030 60.377 1.00 31.08 1131 ILE A C 1
ATOM 8678 O O . ILE A 1 1131 ? 0.749 12.180 61.206 1.00 31.08 1131 ILE A O 1
ATOM 8682 N N . SER A 1 1132 ? -1.129 12.919 60.230 1.00 26.77 1132 SER A N 1
ATOM 8683 C CA . SER A 1 1132 ? -1.481 13.873 61.280 1.00 26.77 1132 SER A CA 1
ATOM 8684 C C . SER A 1 1132 ? -2.171 13.108 62.418 1.00 26.77 1132 SER A C 1
ATOM 8686 O O . SER A 1 1132 ? -3.205 12.491 62.153 1.00 26.77 1132 SER A O 1
ATOM 8688 N N . PRO A 1 1133 ? -1.648 13.121 63.657 1.00 34.94 1133 PRO A N 1
ATOM 8689 C CA . PRO A 1 1133 ? -2.262 12.392 64.759 1.00 34.94 1133 PRO A CA 1
ATOM 8690 C C . PRO A 1 1133 ? -3.544 13.095 65.228 1.00 34.94 1133 PRO A C 1
ATOM 8692 O O . PRO A 1 1133 ? -3.497 14.158 65.845 1.00 34.94 1133 PRO A O 1
ATOM 8695 N N . THR A 1 1134 ? -4.684 12.478 64.931 1.00 31.67 1134 THR A N 1
ATOM 8696 C CA . THR A 1 1134 ? -6.004 12.776 65.506 1.00 31.67 1134 THR A CA 1
ATOM 8697 C C . THR A 1 1134 ? -6.727 11.450 65.712 1.00 31.67 1134 THR A C 1
ATOM 8699 O O . THR A 1 1134 ? -6.742 10.639 64.787 1.00 31.67 1134 THR A O 1
ATOM 8702 N N . ASP A 1 1135 ? -7.293 11.225 66.896 1.00 36.50 1135 ASP A N 1
ATOM 8703 C CA . ASP A 1 1135 ? -7.736 9.905 67.363 1.00 36.50 1135 ASP A CA 1
ATOM 8704 C C . ASP A 1 1135 ? -8.912 9.296 66.569 1.00 36.50 1135 ASP A C 1
ATOM 8706 O O . ASP A 1 1135 ? -10.072 9.525 66.902 1.00 36.50 1135 ASP A O 1
ATOM 8710 N N . ASP A 1 1136 ? -8.615 8.479 65.550 1.00 36.12 1136 ASP A N 1
ATOM 8711 C CA . ASP A 1 1136 ? -9.445 7.334 65.129 1.00 36.12 1136 ASP A CA 1
ATOM 8712 C C . ASP A 1 1136 ? -8.674 6.443 64.123 1.00 36.12 1136 ASP A C 1
ATOM 8714 O O . ASP A 1 1136 ? -8.341 6.877 63.018 1.00 36.12 1136 ASP A O 1
ATOM 8718 N N . ASP A 1 1137 ? -8.408 5.180 64.476 1.00 37.56 1137 ASP A N 1
ATOM 8719 C CA . ASP A 1 1137 ? -7.579 4.224 63.705 1.00 37.56 1137 ASP A CA 1
ATOM 8720 C C . ASP A 1 1137 ? -8.324 3.606 62.488 1.00 37.56 1137 ASP A C 1
ATOM 8722 O O . ASP A 1 1137 ? -8.376 2.390 62.290 1.00 37.56 1137 ASP A O 1
ATOM 8726 N N . TRP A 1 1138 ? -8.955 4.442 61.649 1.00 49.19 1138 TRP A N 1
ATOM 8727 C CA . TRP A 1 1138 ? -9.832 3.990 60.555 1.00 49.19 1138 TRP A CA 1
ATOM 8728 C C . TRP A 1 1138 ? -9.532 4.658 59.208 1.00 49.19 1138 TRP A C 1
ATOM 8730 O O . TRP A 1 1138 ? -9.861 5.818 58.954 1.00 49.19 1138 TRP A O 1
ATOM 8740 N N . LEU A 1 1139 ? -8.975 3.876 58.281 1.00 40.06 1139 LEU A N 1
ATOM 8741 C CA . LEU A 1 1139 ? -8.624 4.329 56.935 1.00 40.06 1139 LEU A CA 1
ATOM 8742 C C . LEU A 1 1139 ? -9.883 4.439 56.049 1.00 40.06 1139 LEU A C 1
ATOM 8744 O O . LEU A 1 1139 ? -10.315 3.476 55.416 1.00 40.06 1139 LEU A O 1
ATOM 8748 N N . LEU A 1 1140 ? -10.499 5.626 56.023 1.00 41.50 1140 LEU A N 1
ATOM 8749 C CA . LEU A 1 1140 ? -11.774 5.867 55.338 1.00 41.50 1140 LEU A CA 1
ATOM 8750 C C . LEU A 1 1140 ? -11.633 5.871 53.803 1.00 41.50 1140 LEU A C 1
ATOM 8752 O O . LEU A 1 1140 ? -11.375 6.901 53.174 1.00 41.50 1140 LEU A O 1
ATOM 8756 N N . ILE A 1 1141 ? -11.853 4.701 53.203 1.00 45.78 1141 ILE A N 1
ATOM 8757 C CA . ILE A 1 1141 ? -11.907 4.483 51.753 1.00 45.78 1141 ILE A CA 1
ATOM 8758 C C . ILE A 1 1141 ? -12.972 5.396 51.119 1.00 45.78 1141 ILE A C 1
ATOM 8760 O O . ILE A 1 1141 ? -14.141 5.388 51.512 1.00 45.78 1141 ILE A O 1
ATOM 8764 N N . ARG A 1 1142 ? -12.571 6.180 50.110 1.00 39.66 1142 ARG A N 1
ATOM 8765 C CA . ARG A 1 1142 ? -13.474 7.020 49.306 1.00 39.66 1142 ARG A CA 1
ATOM 8766 C C . ARG A 1 1142 ? -13.734 6.367 47.941 1.00 39.66 1142 ARG A C 1
ATOM 8768 O O . ARG A 1 1142 ? -12.759 5.981 47.293 1.00 39.66 1142 ARG A O 1
ATOM 8775 N N . PRO A 1 1143 ? -14.984 6.325 47.443 1.00 41.41 1143 PRO A N 1
ATOM 8776 C CA . PRO A 1 1143 ? -15.301 5.889 46.081 1.00 41.41 1143 PRO A CA 1
ATOM 8777 C C . PRO A 1 1143 ? -14.948 6.997 45.067 1.00 41.41 1143 PRO A C 1
ATOM 8779 O O . PRO A 1 1143 ? -15.810 7.602 44.439 1.00 41.41 1143 PRO A O 1
ATOM 8782 N N . SER A 1 1144 ? -13.659 7.328 44.957 1.00 32.44 1144 SER A N 1
ATOM 8783 C CA . SER A 1 1144 ? -13.153 8.465 44.175 1.00 32.44 1144 SER A CA 1
ATOM 8784 C C . SER A 1 1144 ? -12.156 8.012 43.108 1.00 32.44 1144 SER A C 1
ATOM 8786 O O . SER A 1 1144 ? -10.955 8.225 43.258 1.00 32.44 1144 SER A O 1
ATOM 8788 N N . SER A 1 1145 ? -12.693 7.359 42.069 1.00 42.12 1145 SER A N 1
ATOM 8789 C CA . SER A 1 1145 ? -12.260 7.343 40.649 1.00 42.12 1145 SER A CA 1
ATOM 8790 C C . SER A 1 1145 ? -10.785 7.131 40.242 1.00 42.12 1145 SER A C 1
ATOM 8792 O O . SER A 1 1145 ? -10.511 7.096 39.048 1.00 42.12 1145 SER A O 1
ATOM 8794 N N . SER A 1 1146 ? -9.830 6.966 41.161 1.00 40.56 1146 SER A N 1
ATOM 8795 C CA . SER A 1 1146 ? -8.396 6.902 40.832 1.00 40.56 1146 SER A CA 1
ATOM 8796 C C . SER A 1 1146 ? -7.574 5.967 41.734 1.00 40.56 1146 SER A C 1
ATOM 8798 O O . SER A 1 1146 ? -6.341 6.031 41.731 1.00 40.56 1146 SER A O 1
ATOM 8800 N N . TYR A 1 1147 ? -8.213 5.046 42.467 1.00 44.72 1147 TYR A N 1
ATOM 8801 C CA . TYR A 1 1147 ? -7.498 3.870 42.977 1.00 44.72 1147 TYR A CA 1
ATOM 8802 C C . TYR A 1 1147 ? -7.307 2.900 41.806 1.00 44.72 1147 TYR A C 1
ATOM 8804 O O . TYR A 1 1147 ? -8.124 2.010 41.596 1.00 44.72 1147 TYR A O 1
ATOM 8812 N N . ALA A 1 1148 ? -6.281 3.160 40.987 1.00 52.22 1148 ALA A N 1
ATOM 8813 C CA . ALA A 1 1148 ? -6.084 2.509 39.694 1.00 52.22 1148 ALA A CA 1
ATOM 8814 C C . ALA A 1 1148 ? -6.233 0.985 39.804 1.00 52.22 1148 ALA A C 1
ATOM 8816 O O . ALA A 1 1148 ? -5.483 0.347 40.551 1.00 52.22 1148 ALA A O 1
ATOM 8817 N N . ASP A 1 1149 ? -7.174 0.402 39.050 1.00 59.34 1149 ASP A N 1
ATOM 8818 C CA . ASP A 1 1149 ? -7.537 -1.016 39.192 1.00 59.34 1149 ASP A CA 1
ATOM 8819 C C . ASP A 1 1149 ? -6.343 -1.942 38.932 1.00 59.34 1149 ASP A C 1
ATOM 8821 O O . ASP A 1 1149 ? -6.302 -3.040 39.462 1.00 59.34 1149 ASP A O 1
ATOM 8825 N N . SER A 1 1150 ? -5.309 -1.463 38.234 1.00 60.16 1150 SER A N 1
ATOM 8826 C CA . SER A 1 1150 ? -4.012 -2.127 38.087 1.00 60.16 1150 SER A CA 1
ATOM 8827 C C . SER A 1 1150 ? -3.313 -2.499 39.404 1.00 60.16 1150 SER A C 1
ATOM 8829 O O . SER A 1 1150 ? -2.367 -3.280 39.367 1.00 60.16 1150 SER A O 1
ATOM 8831 N N . LYS A 1 1151 ? -3.719 -1.915 40.543 1.00 64.50 1151 LYS A N 1
ATOM 8832 C CA . LYS A 1 1151 ? -3.314 -2.343 41.895 1.00 64.50 1151 LYS A CA 1
ATOM 8833 C C . LYS A 1 1151 ? -4.211 -3.458 42.440 1.00 64.50 1151 LYS A C 1
ATOM 8835 O O . LYS A 1 1151 ? -3.707 -4.383 43.057 1.00 64.50 1151 LYS A O 1
ATOM 8840 N N . LEU A 1 1152 ? -5.519 -3.401 42.178 1.00 68.50 1152 LEU A N 1
ATOM 8841 C CA . LEU A 1 1152 ? -6.468 -4.457 42.552 1.00 68.50 1152 LEU A CA 1
ATOM 8842 C C . LEU A 1 1152 ? -6.188 -5.746 41.767 1.00 68.50 1152 LEU A C 1
ATOM 8844 O O . LEU A 1 1152 ? -6.108 -6.829 42.334 1.00 68.50 1152 LEU A O 1
ATOM 8848 N N . GLU A 1 1153 ? -5.928 -5.606 40.469 1.00 64.44 1153 GLU A N 1
ATOM 8849 C CA . GLU A 1 1153 ? -5.596 -6.668 39.517 1.00 64.44 1153 GLU A CA 1
ATOM 8850 C C . GLU A 1 1153 ? -4.201 -7.302 39.760 1.00 64.44 1153 GLU A C 1
ATOM 8852 O O . GLU A 1 1153 ? -3.814 -8.205 39.021 1.00 64.44 1153 GLU A O 1
ATOM 8857 N N . GLN A 1 1154 ? -3.448 -6.885 40.795 1.00 68.25 1154 GLN A N 1
ATOM 8858 C CA . GLN A 1 1154 ? -2.246 -7.605 41.259 1.00 68.25 1154 GLN A CA 1
ATOM 8859 C C . GLN A 1 1154 ? -2.596 -8.936 41.941 1.00 68.25 1154 GLN A C 1
ATOM 8861 O O . GLN A 1 1154 ? -1.849 -9.906 41.830 1.00 68.25 1154 GLN A O 1
ATOM 8866 N N . ASN A 1 1155 ? -3.741 -9.000 42.625 1.00 79.44 1155 ASN A N 1
ATOM 8867 C CA . ASN A 1 1155 ? -4.249 -10.208 43.267 1.00 79.44 1155 ASN A CA 1
ATOM 8868 C C . ASN A 1 1155 ? -5.272 -10.883 42.335 1.00 79.44 1155 ASN A C 1
ATOM 8870 O O . ASN A 1 1155 ? -6.255 -10.255 41.943 1.00 79.44 1155 ASN A O 1
ATOM 8874 N N . GLN A 1 1156 ? -5.074 -12.163 41.987 1.00 79.38 1156 GLN A N 1
ATOM 8875 C CA . GLN A 1 1156 ? -5.939 -12.862 41.020 1.00 79.38 1156 GLN A CA 1
ATOM 8876 C C . GLN A 1 1156 ? -7.419 -12.916 41.461 1.00 79.38 1156 GLN A C 1
ATOM 8878 O O . GLN A 1 1156 ? -8.309 -12.811 40.618 1.00 79.38 1156 GLN A O 1
ATOM 8883 N N . ALA A 1 1157 ? -7.711 -13.012 42.765 1.00 85.19 1157 ALA A N 1
ATOM 8884 C CA . ALA A 1 1157 ? -9.090 -13.024 43.268 1.00 85.19 1157 ALA A CA 1
ATOM 8885 C C . ALA A 1 1157 ? -9.763 -11.640 43.159 1.00 85.19 1157 ALA A C 1
ATOM 8887 O O . ALA A 1 1157 ? -10.931 -11.537 42.777 1.00 85.19 1157 ALA A O 1
ATOM 8888 N N . ALA A 1 1158 ? -9.018 -10.567 43.438 1.00 84.88 1158 ALA A N 1
ATOM 8889 C CA . ALA A 1 1158 ? -9.484 -9.189 43.277 1.00 84.88 1158 ALA A CA 1
ATOM 8890 C C . ALA A 1 1158 ? -9.645 -8.814 41.788 1.00 84.88 1158 ALA A C 1
ATOM 8892 O O . ALA A 1 1158 ? -10.651 -8.214 41.400 1.00 84.88 1158 ALA A O 1
ATOM 8893 N N . GLY A 1 1159 ? -8.713 -9.254 40.935 1.00 84.19 1159 GLY A N 1
ATOM 8894 C CA . GLY A 1 1159 ? -8.798 -9.155 39.477 1.00 84.19 1159 GLY A CA 1
ATOM 8895 C C . GLY A 1 1159 ? -10.029 -9.861 38.901 1.00 84.19 1159 GLY A C 1
ATOM 8896 O O . GLY A 1 1159 ? -10.740 -9.272 38.090 1.00 84.19 1159 GLY A O 1
ATOM 8897 N N . PHE A 1 1160 ? -10.359 -11.066 39.383 1.00 89.25 1160 PHE A N 1
ATOM 8898 C CA . PHE A 1 1160 ? -11.587 -11.769 38.997 1.00 89.25 1160 PHE A CA 1
ATOM 8899 C C . PHE A 1 1160 ? -12.856 -10.993 39.393 1.00 89.25 1160 PHE A C 1
ATOM 8901 O O . PHE A 1 1160 ? -13.756 -10.828 38.569 1.00 89.25 1160 PHE A O 1
ATOM 8908 N N . LEU A 1 1161 ? -12.935 -10.471 40.625 1.00 88.69 1161 LEU A N 1
ATOM 8909 C CA . LEU A 1 1161 ? -14.075 -9.648 41.058 1.00 88.69 1161 LEU A CA 1
ATOM 8910 C C . LEU A 1 1161 ? -14.178 -8.331 40.263 1.00 88.69 1161 LEU A C 1
ATOM 8912 O O . LEU A 1 1161 ? -15.282 -7.872 39.970 1.00 88.69 1161 LEU A O 1
ATOM 8916 N N . THR A 1 1162 ? -13.043 -7.758 39.857 1.00 87.81 1162 THR A N 1
ATOM 8917 C CA . THR A 1 1162 ? -12.971 -6.553 39.014 1.00 87.81 1162 THR A CA 1
ATOM 8918 C C . THR A 1 1162 ? -13.440 -6.829 37.580 1.00 87.81 1162 THR A C 1
ATOM 8920 O O . THR A 1 1162 ? -14.260 -6.080 37.050 1.00 87.81 1162 THR A O 1
ATOM 8923 N N . LEU A 1 1163 ? -13.015 -7.947 36.977 1.00 89.31 1163 LEU A N 1
ATOM 8924 C CA . LEU A 1 1163 ? -13.543 -8.443 35.701 1.00 89.31 1163 LEU A CA 1
ATOM 8925 C C . LEU A 1 1163 ? -15.060 -8.676 35.788 1.00 89.31 1163 LEU A C 1
ATOM 8927 O O . LEU A 1 1163 ? -15.803 -8.230 34.917 1.00 89.31 1163 LEU A O 1
ATOM 8931 N N . LEU A 1 1164 ? -15.538 -9.315 36.860 1.00 90.38 1164 LEU A N 1
ATOM 8932 C CA . LEU A 1 1164 ? -16.964 -9.557 37.082 1.00 90.38 1164 LEU A CA 1
ATOM 8933 C C . LEU A 1 1164 ? -17.767 -8.251 37.210 1.00 90.38 1164 LEU A C 1
ATOM 8935 O O . LEU A 1 1164 ? -18.856 -8.161 36.642 1.00 90.38 1164 LEU A O 1
ATOM 8939 N N . ARG A 1 1165 ? -17.227 -7.226 37.890 1.00 89.88 1165 ARG A N 1
ATOM 8940 C CA . ARG A 1 1165 ? -17.825 -5.879 37.945 1.00 89.88 1165 ARG A CA 1
ATOM 8941 C C . ARG A 1 1165 ? -18.021 -5.320 36.539 1.00 89.88 1165 ARG A C 1
ATOM 8943 O O . ARG A 1 1165 ? -19.119 -4.877 36.228 1.00 89.88 1165 ARG A O 1
ATOM 8950 N N . HIS A 1 1166 ? -16.994 -5.372 35.692 1.00 88.38 1166 HIS A N 1
ATOM 8951 C CA . HIS A 1 1166 ? -17.066 -4.851 34.324 1.00 88.38 1166 HIS A CA 1
ATOM 8952 C C . HIS A 1 1166 ? -18.031 -5.652 33.435 1.00 88.38 1166 HIS A C 1
ATOM 8954 O O . HIS A 1 1166 ? -18.847 -5.057 32.740 1.00 88.38 1166 HIS A O 1
ATOM 8960 N N . MET A 1 1167 ? -18.026 -6.986 33.522 1.00 89.00 1167 MET A N 1
ATOM 8961 C CA . MET A 1 1167 ? -18.934 -7.852 32.752 1.00 89.00 1167 MET A CA 1
ATOM 8962 C C . MET A 1 1167 ? -20.418 -7.691 33.138 1.00 89.00 1167 MET A C 1
ATOM 8964 O O . MET A 1 1167 ? -21.292 -7.945 32.309 1.00 89.00 1167 MET A O 1
ATOM 8968 N N . LEU A 1 1168 ? -20.710 -7.279 34.378 1.00 87.50 1168 LEU A N 1
ATOM 8969 C CA . LEU A 1 1168 ? -22.063 -6.955 34.857 1.00 87.50 1168 LEU A CA 1
ATOM 8970 C C . LEU A 1 1168 ? -22.445 -5.475 34.664 1.00 87.50 1168 LEU A C 1
ATOM 8972 O O . LEU A 1 1168 ? -23.632 -5.148 34.723 1.00 87.50 1168 LEU A O 1
ATOM 8976 N N . HIS A 1 1169 ? -21.473 -4.585 34.440 1.00 83.75 1169 HIS A N 1
ATOM 8977 C CA . HIS A 1 1169 ? -21.721 -3.172 34.160 1.00 83.75 1169 HIS A CA 1
ATOM 8978 C C . HIS A 1 1169 ? -22.374 -3.005 32.779 1.00 83.75 1169 HIS A C 1
ATOM 8980 O O . HIS A 1 1169 ? -22.022 -3.704 31.827 1.00 83.75 1169 HIS A O 1
ATOM 8986 N N . THR A 1 1170 ? -23.330 -2.076 32.690 1.00 76.62 1170 THR A N 1
ATOM 8987 C CA . THR A 1 1170 ? -24.224 -1.779 31.548 1.00 76.62 1170 THR A CA 1
ATOM 8988 C C . THR A 1 1170 ? -25.109 -2.935 31.038 1.00 76.62 1170 THR A C 1
ATOM 8990 O O . THR A 1 1170 ? -26.310 -2.732 30.869 1.00 76.62 1170 THR A O 1
ATOM 8993 N N . SER A 1 1171 ? -24.601 -4.158 30.847 1.00 81.94 1171 SER A N 1
ATOM 8994 C CA . SER A 1 1171 ? -25.369 -5.279 30.268 1.00 81.94 1171 SER A CA 1
ATOM 8995 C C . SER A 1 1171 ? -26.516 -5.758 31.177 1.00 81.94 1171 SER A C 1
ATOM 8997 O O . SER A 1 1171 ? -26.300 -6.116 32.335 1.00 81.94 1171 SER A O 1
ATOM 8999 N N . SER A 1 1172 ? -27.752 -5.777 30.665 1.00 81.56 1172 SER A N 1
ATOM 9000 C CA . SER A 1 1172 ? -28.938 -6.357 31.329 1.00 81.56 1172 SER A CA 1
ATOM 9001 C C . SER A 1 1172 ? -28.884 -7.882 31.347 1.00 81.56 1172 SER A C 1
ATOM 9003 O O . SER A 1 1172 ? -28.853 -8.478 32.422 1.00 81.56 1172 SER A O 1
ATOM 9005 N N . THR A 1 1173 ? -28.728 -8.501 30.174 1.00 84.44 1173 THR A N 1
ATOM 9006 C CA . THR A 1 1173 ? -28.622 -9.956 29.973 1.00 84.44 1173 THR A CA 1
ATOM 9007 C C . THR A 1 1173 ? -27.652 -10.621 30.953 1.00 84.44 1173 THR A C 1
ATOM 9009 O O . THR A 1 1173 ? -27.942 -11.685 31.505 1.00 84.44 1173 THR A O 1
ATOM 9012 N N . ASN A 1 1174 ? -26.517 -9.977 31.232 1.00 87.69 1174 ASN A N 1
ATOM 9013 C CA . ASN A 1 1174 ? -25.519 -10.475 32.177 1.00 87.69 1174 ASN A CA 1
ATOM 9014 C C . ASN A 1 1174 ? -25.985 -10.400 33.642 1.00 87.69 1174 ASN A C 1
ATOM 9016 O O . ASN A 1 1174 ? -25.777 -11.347 34.400 1.00 87.69 1174 ASN A O 1
ATOM 9020 N N . ARG A 1 1175 ? -26.667 -9.325 34.052 1.00 89.00 1175 ARG A N 1
ATOM 9021 C CA . ARG A 1 1175 ? -27.246 -9.194 35.404 1.00 89.00 1175 ARG A CA 1
ATOM 9022 C C . ARG A 1 1175 ? -28.394 -10.181 35.629 1.00 89.00 1175 ARG A C 1
ATOM 9024 O O . ARG A 1 1175 ? -28.479 -10.797 36.696 1.00 89.00 1175 ARG A O 1
ATOM 9031 N N . ASP A 1 1176 ? -29.229 -10.381 34.617 1.00 85.06 1176 ASP A N 1
ATOM 9032 C CA . ASP A 1 1176 ? -30.411 -11.243 34.696 1.00 85.06 1176 ASP A CA 1
ATOM 9033 C C . ASP A 1 1176 ? -30.034 -12.728 34.659 1.00 85.06 1176 ASP A C 1
ATOM 9035 O O . ASP A 1 1176 ? -30.566 -13.529 35.427 1.00 85.06 1176 ASP A O 1
ATOM 9039 N N . THR A 1 1177 ? -29.043 -13.116 33.848 1.00 86.62 1177 THR A N 1
ATOM 9040 C CA . THR A 1 1177 ? -28.477 -14.475 33.903 1.00 86.62 1177 THR A CA 1
ATOM 9041 C C . THR A 1 1177 ? -27.785 -14.742 35.241 1.00 86.62 1177 THR A C 1
ATOM 9043 O O . THR A 1 1177 ? -28.069 -15.761 35.869 1.00 86.62 1177 THR A O 1
ATOM 9046 N N . PHE A 1 1178 ? -26.944 -13.821 35.725 1.00 88.25 1178 PHE A N 1
ATOM 9047 C CA . PHE A 1 1178 ? -26.216 -13.955 36.994 1.00 88.25 1178 PHE A CA 1
ATOM 9048 C C . PHE A 1 1178 ? -27.148 -14.112 38.208 1.00 88.25 1178 PHE A C 1
ATOM 9050 O O . PHE A 1 1178 ? -26.911 -14.963 39.073 1.00 88.25 1178 PHE A O 1
ATOM 9057 N N . THR A 1 1179 ? -28.227 -13.324 38.272 1.00 86.94 1179 THR A N 1
ATOM 9058 C CA . THR A 1 1179 ? -29.236 -13.436 39.339 1.00 86.94 1179 THR A CA 1
ATOM 9059 C C . THR A 1 1179 ? -30.061 -14.716 39.204 1.00 86.94 1179 THR A C 1
ATOM 9061 O O . THR A 1 1179 ? -30.129 -15.479 40.167 1.00 86.94 1179 THR A O 1
ATOM 9064 N N . ARG A 1 1180 ? -30.600 -15.016 38.010 1.00 86.56 1180 ARG A N 1
ATOM 9065 C CA . ARG A 1 1180 ? -31.408 -16.222 37.736 1.00 86.56 1180 ARG A CA 1
ATOM 9066 C C . ARG A 1 1180 ? -30.686 -17.529 38.063 1.00 86.56 1180 ARG A C 1
ATOM 9068 O O . ARG A 1 1180 ? -31.334 -18.489 38.465 1.00 86.56 1180 ARG A O 1
ATOM 9075 N N . THR A 1 1181 ? -29.365 -17.591 37.890 1.00 85.06 1181 THR A N 1
ATOM 9076 C CA . THR A 1 1181 ? -28.579 -18.809 38.155 1.00 85.06 1181 THR A CA 1
ATOM 9077 C C . THR A 1 1181 ? -27.856 -18.798 39.504 1.00 85.06 1181 THR A C 1
ATOM 9079 O O . THR A 1 1181 ? -26.902 -19.553 39.676 1.00 85.06 1181 THR A O 1
ATOM 9082 N N . ASN A 1 1182 ? -28.260 -17.940 40.452 1.00 86.56 1182 ASN A N 1
ATOM 9083 C CA . ASN A 1 1182 ? -27.684 -17.844 41.804 1.00 86.56 1182 ASN A CA 1
ATOM 9084 C C . ASN A 1 1182 ? -26.142 -17.736 41.830 1.00 86.56 1182 ASN A C 1
ATOM 9086 O O . ASN A 1 1182 ? -25.475 -18.245 42.735 1.00 86.56 1182 ASN A O 1
ATOM 9090 N N . ALA A 1 1183 ? -25.556 -17.054 40.841 1.00 87.81 1183 ALA A N 1
ATOM 9091 C CA . ALA A 1 1183 ? -24.108 -17.009 40.633 1.00 87.81 1183 ALA A CA 1
ATOM 9092 C C . ALA A 1 1183 ? -23.330 -16.474 41.849 1.00 87.81 1183 ALA A C 1
ATOM 9094 O O . ALA A 1 1183 ? -22.266 -16.997 42.178 1.00 87.81 1183 ALA A O 1
ATOM 9095 N N . ALA A 1 1184 ? -23.892 -15.492 42.563 1.00 87.88 1184 ALA A N 1
ATOM 9096 C CA . ALA A 1 1184 ? -23.314 -14.946 43.792 1.00 87.88 1184 ALA A CA 1
ATOM 9097 C C . ALA A 1 1184 ? -23.069 -16.020 44.871 1.00 87.88 1184 ALA A C 1
ATOM 9099 O O . ALA A 1 1184 ? -22.029 -15.991 45.523 1.00 87.88 1184 ALA A O 1
ATOM 9100 N N . ALA A 1 1185 ? -23.973 -16.997 45.019 1.00 88.38 1185 ALA A N 1
ATOM 9101 C CA . ALA A 1 1185 ? -23.818 -18.098 45.972 1.00 88.38 1185 ALA A CA 1
ATOM 9102 C C . ALA A 1 1185 ? -22.679 -19.049 45.570 1.00 88.38 1185 ALA A C 1
ATOM 9104 O O . ALA A 1 1185 ? -21.909 -19.492 46.421 1.00 88.38 1185 ALA A O 1
ATOM 9105 N N . THR A 1 1186 ? -22.531 -19.308 44.266 1.00 89.44 1186 THR A N 1
ATOM 9106 C CA . THR A 1 1186 ? -21.429 -20.121 43.723 1.00 89.44 1186 THR A CA 1
ATOM 9107 C C . THR A 1 1186 ? -20.084 -19.428 43.945 1.00 89.44 1186 THR A C 1
ATOM 9109 O O . THR A 1 1186 ? -19.147 -20.044 44.443 1.00 89.44 1186 THR A O 1
ATOM 9112 N N . ILE A 1 1187 ? -19.997 -18.127 43.652 1.00 90.62 1187 ILE A N 1
ATOM 9113 C CA . ILE A 1 1187 ? -18.781 -17.329 43.861 1.00 90.62 1187 ILE A CA 1
ATOM 9114 C C . ILE A 1 1187 ? -18.433 -17.238 45.350 1.00 90.62 1187 ILE A C 1
ATOM 9116 O O . ILE A 1 1187 ? -17.281 -17.468 45.704 1.00 90.62 1187 ILE A O 1
ATOM 9120 N N . GLY A 1 1188 ? -19.409 -16.994 46.232 1.00 88.44 1188 GLY A N 1
ATOM 9121 C CA . GLY A 1 1188 ? -19.201 -17.014 47.684 1.00 88.44 1188 GLY A CA 1
ATOM 9122 C C . GLY A 1 1188 ? -18.646 -18.354 48.182 1.00 88.44 1188 GLY A C 1
ATOM 9123 O O . GLY A 1 1188 ? -17.670 -18.385 48.930 1.00 88.44 1188 GLY A O 1
ATOM 9124 N N . ALA A 1 1189 ? -19.192 -19.471 47.692 1.00 88.81 1189 ALA A N 1
ATOM 9125 C CA . ALA A 1 1189 ? -18.706 -20.812 48.017 1.00 88.81 1189 ALA A CA 1
ATOM 9126 C C . ALA A 1 1189 ? -17.291 -21.105 47.473 1.00 88.81 1189 ALA A C 1
ATOM 9128 O O . ALA A 1 1189 ? -16.543 -21.842 48.114 1.00 88.81 1189 ALA A O 1
ATOM 9129 N N . ILE A 1 1190 ? -16.888 -20.525 46.335 1.00 88.25 1190 ILE A N 1
ATOM 9130 C CA . ILE A 1 1190 ? -15.505 -20.624 45.833 1.00 88.25 1190 ILE A CA 1
ATOM 9131 C C . ILE A 1 1190 ? -14.570 -19.721 46.656 1.00 88.25 1190 ILE A C 1
ATOM 9133 O O . ILE A 1 1190 ? -13.509 -20.181 47.069 1.00 88.25 1190 ILE A O 1
ATOM 9137 N N . LEU A 1 1191 ? -14.968 -18.487 46.990 1.00 88.00 1191 LEU A N 1
ATOM 9138 C CA . LEU A 1 1191 ? -14.196 -17.584 47.860 1.00 88.00 1191 LEU A CA 1
ATOM 9139 C C . LEU A 1 1191 ? -13.947 -18.195 49.252 1.00 88.00 1191 LEU A C 1
ATOM 9141 O O . LEU A 1 1191 ? -12.840 -18.096 49.777 1.00 88.00 1191 LEU A O 1
ATOM 9145 N N . GLN A 1 1192 ? -14.913 -18.933 49.811 1.00 88.62 1192 GLN A N 1
ATOM 9146 C CA . GLN A 1 1192 ? -14.714 -19.728 51.033 1.00 88.62 1192 GLN A CA 1
ATOM 9147 C C . GLN A 1 1192 ? -13.624 -20.811 50.896 1.00 88.62 1192 GLN A C 1
ATOM 9149 O O . GLN A 1 1192 ? -13.044 -21.211 51.908 1.00 88.62 1192 GLN A O 1
ATOM 9154 N N . LYS A 1 1193 ? -13.288 -21.277 49.684 1.00 85.56 1193 LYS A N 1
ATOM 9155 C CA . LYS A 1 1193 ? -12.161 -22.199 49.438 1.00 85.56 1193 LYS A CA 1
ATOM 9156 C C . LYS A 1 1193 ? -10.821 -21.483 49.226 1.00 85.56 1193 LYS A C 1
ATOM 9158 O O . LYS A 1 1193 ? -9.788 -22.131 49.371 1.00 85.56 1193 LYS A O 1
ATOM 9163 N N . VAL A 1 1194 ? -10.797 -20.189 48.893 1.00 85.19 1194 VAL A N 1
ATOM 9164 C CA . VAL A 1 1194 ? -9.554 -19.452 48.579 1.00 85.19 1194 VAL A CA 1
ATOM 9165 C C . VAL A 1 1194 ? -8.611 -19.387 49.792 1.00 85.19 1194 VAL A C 1
ATOM 9167 O O . VAL A 1 1194 ? -9.052 -19.314 50.947 1.00 85.19 1194 VAL A O 1
ATOM 9170 N N . ASN A 1 1195 ? -7.304 -19.459 49.527 1.00 81.75 1195 ASN A N 1
ATOM 9171 C CA . ASN A 1 1195 ? -6.221 -19.335 50.505 1.00 81.75 1195 ASN A CA 1
ATOM 9172 C C . ASN A 1 1195 ? -6.278 -17.982 51.247 1.00 81.75 1195 ASN A C 1
ATOM 9174 O O . ASN A 1 1195 ? -6.419 -16.935 50.617 1.00 81.75 1195 ASN A O 1
ATOM 9178 N N . SER A 1 1196 ? -6.125 -17.981 52.577 1.00 78.44 1196 SER A N 1
ATOM 9179 C CA . SER A 1 1196 ? -6.180 -16.762 53.404 1.00 78.44 1196 SER A CA 1
ATOM 9180 C C . SER A 1 1196 ? -5.157 -15.700 52.992 1.00 78.44 1196 SER A C 1
ATOM 9182 O O . SER A 1 1196 ? -5.467 -14.514 53.054 1.00 78.44 1196 SER A O 1
ATOM 9184 N N . LYS A 1 1197 ? -3.984 -16.105 52.480 1.00 78.06 1197 LYS A N 1
ATOM 9185 C CA . LYS A 1 1197 ? -2.962 -15.183 51.945 1.00 78.06 1197 LYS A CA 1
ATOM 9186 C C . LYS A 1 1197 ? -3.459 -14.304 50.788 1.00 78.06 1197 LYS A C 1
ATOM 9188 O O . LYS A 1 1197 ? -2.851 -13.273 50.528 1.00 78.06 1197 LYS A O 1
ATOM 9193 N N . LEU A 1 1198 ? -4.528 -14.707 50.097 1.00 77.12 1198 LEU A N 1
ATOM 9194 C CA . LEU A 1 1198 ? -5.106 -13.991 48.955 1.00 77.12 1198 LEU A CA 1
ATOM 9195 C C . LEU A 1 1198 ? -6.396 -13.229 49.309 1.00 77.12 1198 LEU A C 1
ATOM 9197 O O . LEU A 1 1198 ? -6.929 -12.535 48.449 1.00 77.12 1198 LEU A O 1
ATOM 9201 N N . ILE A 1 1199 ? -6.893 -13.313 50.550 1.00 83.75 1199 ILE A N 1
ATOM 9202 C CA . ILE A 1 1199 ? -8.032 -12.511 51.032 1.00 83.75 1199 ILE A CA 1
ATOM 9203 C C . ILE A 1 1199 ? -7.485 -11.248 51.712 1.00 83.75 1199 ILE A C 1
ATOM 9205 O O . ILE A 1 1199 ? -7.345 -11.168 52.934 1.00 83.75 1199 ILE A O 1
ATOM 9209 N N . ASP A 1 1200 ? -7.126 -10.274 50.878 1.00 81.94 1200 ASP A N 1
ATOM 9210 C CA . ASP A 1 1200 ? -6.499 -9.007 51.258 1.00 81.94 1200 ASP A CA 1
ATOM 9211 C C . ASP A 1 1200 ? -7.468 -7.804 51.156 1.00 81.94 1200 ASP A C 1
ATOM 9213 O O . ASP A 1 1200 ? -8.667 -7.932 50.882 1.00 81.94 1200 ASP A O 1
ATOM 9217 N N . VAL A 1 1201 ? -6.933 -6.597 51.368 1.00 80.81 1201 VAL A N 1
ATOM 9218 C CA . VAL A 1 1201 ? -7.681 -5.335 51.239 1.00 80.81 1201 VAL A CA 1
ATOM 9219 C C . VAL A 1 1201 ? -8.132 -5.082 49.789 1.00 80.81 1201 VAL A C 1
ATOM 9221 O O . VAL A 1 1201 ? -9.164 -4.445 49.575 1.00 80.81 1201 VAL A O 1
ATOM 9224 N N . HIS A 1 1202 ? -7.424 -5.608 48.783 1.00 82.31 1202 HIS A N 1
ATOM 9225 C CA . HIS A 1 1202 ? -7.800 -5.477 47.374 1.00 82.31 1202 HIS A CA 1
ATOM 9226 C C . HIS A 1 1202 ? -9.035 -6.322 47.033 1.00 82.31 1202 HIS A C 1
ATOM 9228 O O . HIS A 1 1202 ? -9.901 -5.859 46.287 1.00 82.31 1202 HIS A O 1
ATOM 9234 N N . VAL A 1 1203 ? -9.174 -7.520 47.615 1.00 85.19 1203 VAL A N 1
ATOM 9235 C CA . VAL A 1 1203 ? -10.391 -8.344 47.501 1.00 85.19 1203 VAL A CA 1
ATOM 9236 C C . VAL A 1 1203 ? -11.583 -7.639 48.148 1.00 85.19 1203 VAL A C 1
ATOM 9238 O O . VAL A 1 1203 ? -12.642 -7.560 47.524 1.00 85.19 1203 VAL A O 1
ATOM 9241 N N . LEU A 1 1204 ? -11.414 -7.053 49.342 1.00 83.81 1204 LEU A N 1
ATOM 9242 C CA . LEU A 1 1204 ? -12.477 -6.276 49.994 1.00 83.81 1204 LEU A CA 1
ATOM 9243 C C . LEU A 1 1204 ? -12.888 -5.048 49.164 1.00 83.81 1204 LEU A C 1
ATOM 9245 O O . LEU A 1 1204 ? -14.078 -4.834 48.940 1.00 83.81 1204 LEU A O 1
ATOM 9249 N N . MET A 1 1205 ? -11.918 -4.285 48.652 1.00 81.56 1205 MET A N 1
ATOM 9250 C CA . MET A 1 1205 ? -12.166 -3.137 47.772 1.00 81.56 1205 MET A CA 1
ATOM 9251 C C . MET A 1 1205 ? -12.925 -3.553 46.503 1.00 81.56 1205 MET A C 1
ATOM 9253 O O . MET A 1 1205 ? -13.904 -2.913 46.124 1.00 81.56 1205 MET A O 1
ATOM 9257 N N . SER A 1 1206 ? -12.516 -4.652 45.864 1.00 83.88 1206 SER A N 1
ATOM 9258 C CA . SER A 1 1206 ? -13.152 -5.156 44.638 1.00 83.88 1206 SER A CA 1
ATOM 9259 C C . SER A 1 1206 ? -14.582 -5.642 44.896 1.00 83.88 1206 SER A C 1
ATOM 9261 O O . SER A 1 1206 ? -15.477 -5.380 44.094 1.00 83.88 1206 SER A O 1
ATOM 9263 N N . ALA A 1 1207 ? -14.824 -6.290 46.042 1.00 87.19 1207 ALA A N 1
ATOM 9264 C CA . ALA A 1 1207 ? -16.162 -6.682 46.479 1.00 87.19 1207 ALA A CA 1
ATOM 9265 C C . ALA A 1 1207 ? -17.056 -5.466 46.786 1.00 87.19 1207 ALA A C 1
ATOM 9267 O O . ALA A 1 1207 ? -18.224 -5.461 46.396 1.00 87.19 1207 ALA A O 1
ATOM 9268 N N . GLN A 1 1208 ? -16.520 -4.414 47.418 1.00 84.31 1208 GLN A N 1
ATOM 9269 C CA . GLN A 1 1208 ? -17.260 -3.168 47.640 1.00 84.31 1208 GLN A CA 1
ATOM 9270 C C . GLN A 1 1208 ? -17.624 -2.496 46.308 1.00 84.31 1208 GLN A C 1
ATOM 9272 O O . GLN A 1 1208 ? -18.784 -2.172 46.085 1.00 84.31 1208 GLN A O 1
ATOM 9277 N N . LEU A 1 1209 ? -16.669 -2.355 45.386 1.00 83.62 1209 LEU A N 1
ATOM 9278 C CA . LEU A 1 1209 ? -16.896 -1.727 44.079 1.00 83.62 1209 LEU A CA 1
ATOM 9279 C C . LEU A 1 1209 ? -17.894 -2.508 43.199 1.00 83.62 1209 LEU A C 1
ATOM 9281 O O . LEU A 1 1209 ? -18.584 -1.915 42.370 1.00 83.62 1209 LEU A O 1
ATOM 9285 N N . LEU A 1 1210 ? -17.995 -3.828 43.383 1.00 86.44 1210 LEU A N 1
ATOM 9286 C CA . LEU A 1 1210 ? -19.026 -4.676 42.773 1.00 86.44 1210 LEU A CA 1
ATOM 9287 C C . LEU A 1 1210 ? -20.419 -4.429 43.392 1.00 86.44 1210 LEU A C 1
ATOM 9289 O O . LEU A 1 1210 ? -21.418 -4.400 42.672 1.00 86.44 1210 LEU A O 1
ATOM 9293 N N . VAL A 1 1211 ? -20.487 -4.218 44.710 1.00 86.38 1211 VAL A N 1
ATOM 9294 C CA . VAL A 1 1211 ? -21.715 -3.869 45.448 1.00 86.38 1211 VAL A CA 1
ATOM 9295 C C . VAL A 1 1211 ? -22.201 -2.455 45.109 1.00 86.38 1211 VAL A C 1
ATOM 9297 O O . VAL A 1 1211 ? -23.393 -2.277 44.868 1.00 86.38 1211 VAL A O 1
ATOM 9300 N N . ASP A 1 1212 ? -21.300 -1.475 45.021 1.00 84.75 1212 ASP A N 1
ATOM 9301 C CA . ASP A 1 1212 ? -21.625 -0.086 44.668 1.00 84.75 1212 ASP A CA 1
ATOM 9302 C C . ASP A 1 1212 ? -22.210 0.000 43.239 1.00 84.75 1212 ASP A C 1
ATOM 9304 O O . ASP A 1 1212 ? -23.213 0.679 43.019 1.00 84.75 1212 ASP A O 1
ATOM 9308 N N . MET A 1 1213 ? -21.672 -0.777 42.286 1.00 85.81 1213 MET A N 1
ATOM 9309 C CA . MET A 1 1213 ? -22.239 -0.936 40.934 1.00 85.81 1213 MET A CA 1
ATOM 9310 C C . MET A 1 1213 ? -23.627 -1.598 40.950 1.00 85.81 1213 MET A C 1
ATOM 9312 O O . MET A 1 1213 ? -24.546 -1.168 40.250 1.00 85.81 1213 MET A O 1
ATOM 9316 N N . ALA A 1 1214 ? -23.829 -2.632 41.770 1.00 84.69 1214 ALA A N 1
ATOM 9317 C CA . ALA A 1 1214 ? -25.144 -3.253 41.891 1.00 84.69 1214 ALA A CA 1
ATOM 9318 C C . ALA A 1 1214 ? -26.179 -2.309 42.528 1.00 84.69 1214 ALA A C 1
ATOM 9320 O O . ALA A 1 1214 ? -27.354 -2.365 42.166 1.00 84.69 1214 ALA A O 1
ATOM 9321 N N . ALA A 1 1215 ? -25.754 -1.415 43.427 1.00 83.25 1215 ALA A N 1
ATOM 9322 C CA . ALA A 1 1215 ? -26.632 -0.466 44.104 1.00 83.25 1215 ALA A CA 1
ATOM 9323 C C . ALA A 1 1215 ? -27.251 0.579 43.162 1.00 83.25 1215 ALA A C 1
ATOM 9325 O O . ALA A 1 1215 ? -28.396 0.973 43.384 1.00 83.25 1215 ALA A O 1
ATOM 9326 N N . THR A 1 1216 ? -26.545 0.982 42.101 1.00 80.50 1216 THR A N 1
ATOM 9327 C CA . THR A 1 1216 ? -27.099 1.849 41.047 1.00 80.50 1216 THR A CA 1
ATOM 9328 C C . THR A 1 1216 ? -27.936 1.082 40.020 1.00 80.50 1216 THR A C 1
ATOM 9330 O O . THR A 1 1216 ? -28.834 1.671 39.423 1.00 80.50 1216 THR A O 1
ATOM 9333 N N . THR A 1 1217 ? -27.669 -0.216 39.813 1.00 77.81 1217 THR A N 1
ATOM 9334 C CA . THR A 1 1217 ? -28.114 -0.927 38.597 1.00 77.81 1217 THR A CA 1
ATOM 9335 C C . THR A 1 1217 ? -29.180 -2.015 38.821 1.00 77.81 1217 THR A C 1
ATOM 9337 O O . THR A 1 1217 ? -29.980 -2.271 37.922 1.00 77.81 1217 THR A O 1
ATOM 9340 N N . SER A 1 1218 ? -29.228 -2.700 39.975 1.00 80.69 1218 SER A N 1
ATOM 9341 C CA . SER A 1 1218 ? -30.317 -3.648 40.292 1.00 80.69 1218 SER A CA 1
ATOM 9342 C C . SER A 1 1218 ? -30.414 -4.014 41.778 1.00 80.69 1218 SER A C 1
ATOM 9344 O O . SER A 1 1218 ? -29.485 -4.544 42.392 1.00 80.69 1218 SER A O 1
ATOM 9346 N N . ARG A 1 1219 ? -31.614 -3.834 42.342 1.00 84.00 1219 ARG A N 1
ATOM 9347 C CA . ARG A 1 1219 ? -31.914 -4.088 43.761 1.00 84.00 1219 ARG A CA 1
ATOM 9348 C C . ARG A 1 1219 ? -31.880 -5.575 44.144 1.00 84.00 1219 ARG A C 1
ATOM 9350 O O . ARG A 1 1219 ? -31.566 -5.881 45.292 1.00 84.00 1219 ARG A O 1
ATOM 9357 N N . THR A 1 1220 ? -32.166 -6.487 43.211 1.00 84.62 1220 THR A N 1
ATOM 9358 C CA . THR A 1 1220 ? -32.101 -7.946 43.436 1.00 84.62 1220 THR A CA 1
ATOM 9359 C C . THR A 1 1220 ? -30.660 -8.455 43.383 1.00 84.62 1220 THR A C 1
ATOM 9361 O O . THR A 1 1220 ? -30.236 -9.207 44.261 1.00 84.62 1220 THR A O 1
ATOM 9364 N N . LEU A 1 1221 ? -29.865 -7.965 42.423 1.00 86.94 1221 LEU A N 1
ATOM 9365 C CA . LEU A 1 1221 ? -28.425 -8.226 42.351 1.00 86.94 1221 LEU A CA 1
ATOM 9366 C C . LEU A 1 1221 ? -27.716 -7.760 43.632 1.00 86.94 1221 LEU A C 1
ATOM 9368 O O . LEU A 1 1221 ? -26.930 -8.510 44.209 1.00 86.94 1221 LEU A O 1
ATOM 9372 N N . LEU A 1 1222 ? -28.053 -6.559 44.113 1.00 87.50 1222 LEU A N 1
ATOM 9373 C CA . LEU A 1 1222 ? -27.535 -6.007 45.364 1.00 87.50 1222 LEU A CA 1
ATOM 9374 C C . LEU A 1 1222 ? -27.822 -6.922 46.571 1.00 87.50 1222 LEU A C 1
ATOM 9376 O O . LEU A 1 1222 ? -26.926 -7.177 47.373 1.00 87.50 1222 LEU A O 1
ATOM 9380 N N . GLN A 1 1223 ? -29.045 -7.452 46.689 1.00 86.50 1223 GLN A N 1
ATOM 9381 C CA . GLN A 1 1223 ? -29.411 -8.391 47.757 1.00 86.50 1223 GLN A CA 1
ATOM 9382 C C . GLN A 1 1223 ? -28.590 -9.687 47.694 1.00 86.50 1223 GLN A C 1
ATOM 9384 O O . GLN A 1 1223 ? -28.066 -10.118 48.721 1.00 86.50 1223 GLN A O 1
ATOM 9389 N N . HIS A 1 1224 ? -28.412 -10.271 46.504 1.00 87.38 1224 HIS A N 1
ATOM 9390 C CA . HIS A 1 1224 ? -27.596 -11.478 46.325 1.00 87.38 1224 HIS A CA 1
ATOM 9391 C C . HIS A 1 1224 ? -26.116 -11.238 46.684 1.00 87.38 1224 HIS A C 1
ATOM 9393 O O . HIS A 1 1224 ? -25.508 -12.060 47.370 1.00 87.38 1224 HIS A O 1
ATOM 9399 N N . LEU A 1 1225 ? -25.528 -10.110 46.273 1.00 88.19 1225 LEU A N 1
ATOM 9400 C CA . LEU A 1 1225 ? -24.134 -9.774 46.599 1.00 88.19 1225 LEU A CA 1
ATOM 9401 C C . LEU A 1 1225 ? -23.935 -9.505 48.098 1.00 88.19 1225 LEU A C 1
ATOM 9403 O O . LEU A 1 1225 ? -22.942 -9.953 48.675 1.00 88.19 1225 LEU A O 1
ATOM 9407 N N . TYR A 1 1226 ? -24.892 -8.838 48.751 1.00 88.31 1226 TYR A N 1
ATOM 9408 C CA . TYR A 1 1226 ? -24.888 -8.689 50.206 1.00 88.31 1226 TYR A CA 1
ATOM 9409 C C . TYR A 1 1226 ? -24.967 -10.046 50.918 1.00 88.31 1226 TYR A C 1
ATOM 9411 O O . TYR A 1 1226 ? -24.153 -10.305 51.800 1.00 88.31 1226 TYR A O 1
ATOM 9419 N N . GLN A 1 1227 ? -25.904 -10.917 50.531 1.00 88.62 1227 GLN A N 1
ATOM 9420 C CA . GLN A 1 1227 ? -26.144 -12.196 51.206 1.00 88.62 1227 GLN A CA 1
ATOM 9421 C C . GLN A 1 1227 ? -24.985 -13.194 51.062 1.00 88.62 1227 GLN A C 1
ATOM 9423 O O . GLN A 1 1227 ? -24.656 -13.877 52.028 1.00 88.62 1227 GLN A O 1
ATOM 9428 N N . TYR A 1 1228 ? -24.394 -13.304 49.868 1.00 88.88 1228 TYR A N 1
ATOM 9429 C CA . TYR A 1 1228 ? -23.463 -14.391 49.540 1.00 88.88 1228 TYR A CA 1
ATOM 9430 C C . TYR A 1 1228 ? -21.988 -13.980 49.445 1.00 88.88 1228 TYR A C 1
ATOM 9432 O O . TYR A 1 1228 ? -21.133 -14.858 49.360 1.00 88.88 1228 TYR A O 1
ATOM 9440 N N . ILE A 1 1229 ? -21.673 -12.678 49.441 1.00 88.44 1229 ILE A N 1
ATOM 9441 C CA . ILE A 1 1229 ? -20.286 -12.190 49.360 1.00 88.44 1229 ILE A CA 1
ATOM 9442 C C . ILE A 1 1229 ? -19.975 -11.228 50.510 1.00 88.44 1229 ILE A C 1
ATOM 9444 O O . ILE A 1 1229 ? -19.074 -11.503 51.300 1.00 88.44 1229 ILE A O 1
ATOM 9448 N N . LEU A 1 1230 ? -20.702 -10.113 50.653 1.00 85.31 1230 LEU A N 1
ATOM 9449 C CA . LEU A 1 1230 ? -20.297 -9.080 51.618 1.00 85.31 1230 LEU A CA 1
ATOM 9450 C C . LEU A 1 1230 ? -20.571 -9.475 53.079 1.00 85.31 1230 LEU A C 1
ATOM 9452 O O . LEU A 1 1230 ? -19.698 -9.297 53.918 1.00 85.31 1230 LEU A O 1
ATOM 9456 N N . PHE A 1 1231 ? -21.740 -10.042 53.393 1.00 85.75 1231 PHE A N 1
ATOM 9457 C CA . PHE A 1 1231 ? -22.082 -10.478 54.756 1.00 85.75 1231 PHE A CA 1
ATOM 9458 C C . PHE A 1 1231 ? -21.790 -11.964 55.029 1.00 85.75 1231 PHE A C 1
ATOM 9460 O O . PHE A 1 1231 ? -22.143 -12.469 56.095 1.00 85.75 1231 PHE A O 1
ATOM 9467 N N . ASP A 1 1232 ? -21.123 -12.680 54.116 1.00 86.38 1232 ASP A N 1
ATOM 9468 C CA . ASP A 1 1232 ? -20.674 -14.047 54.393 1.00 86.38 1232 ASP A CA 1
ATOM 9469 C C . ASP A 1 1232 ? -19.386 -14.035 55.228 1.00 86.38 1232 ASP A C 1
ATOM 9471 O O . ASP A 1 1232 ? -18.261 -14.065 54.720 1.00 86.38 1232 ASP A O 1
ATOM 9475 N N . PHE A 1 1233 ? -19.563 -14.006 56.549 1.00 83.88 1233 PHE A N 1
ATOM 9476 C CA . PHE A 1 1233 ? -18.474 -13.986 57.527 1.00 83.88 1233 PHE A CA 1
ATOM 9477 C C . PHE A 1 1233 ? -17.455 -15.128 57.360 1.00 83.88 1233 PHE A C 1
ATOM 9479 O O . PHE A 1 1233 ? -16.331 -14.976 57.824 1.00 83.88 1233 PHE A O 1
ATOM 9486 N N . ARG A 1 1234 ? -17.787 -16.237 56.676 1.00 86.06 1234 ARG A N 1
ATOM 9487 C CA . ARG A 1 1234 ? -16.863 -17.368 56.430 1.00 86.06 1234 ARG A CA 1
ATOM 9488 C C . ARG A 1 1234 ? -15.765 -17.047 55.411 1.00 86.06 1234 ARG A C 1
ATOM 9490 O O . ARG A 1 1234 ? -14.750 -17.740 55.368 1.00 86.06 1234 ARG A O 1
ATOM 9497 N N . ILE A 1 1235 ? -15.975 -16.026 54.578 1.00 84.81 1235 ILE A N 1
ATOM 9498 C CA . ILE A 1 1235 ? -14.952 -15.483 53.674 1.00 84.81 1235 ILE A CA 1
ATOM 9499 C C . ILE A 1 1235 ? -14.025 -14.572 54.488 1.00 84.81 1235 ILE A C 1
ATOM 9501 O O . ILE A 1 1235 ? -12.811 -14.768 54.529 1.00 84.81 1235 ILE A O 1
ATOM 9505 N N . TRP A 1 1236 ? -14.619 -13.609 55.194 1.00 85.00 1236 TRP A N 1
ATOM 9506 C CA . TRP A 1 1236 ? -13.905 -12.543 55.900 1.00 85.00 1236 TRP A CA 1
ATOM 9507 C C . TRP A 1 1236 ? -13.228 -12.997 57.200 1.00 85.00 1236 TRP A C 1
ATOM 9509 O O . TRP A 1 1236 ? -12.244 -12.397 57.612 1.00 85.00 1236 TRP A O 1
ATOM 9519 N N . SER A 1 1237 ? -13.636 -14.115 57.807 1.00 82.56 1237 SER A N 1
ATOM 9520 C CA . SER A 1 1237 ? -12.926 -14.714 58.951 1.00 82.56 1237 SER A CA 1
ATOM 9521 C C . SER A 1 1237 ? -11.521 -15.238 58.612 1.00 82.56 1237 SER A C 1
ATOM 9523 O O . SER A 1 1237 ? -10.828 -15.727 59.501 1.00 82.56 1237 SER A O 1
ATOM 9525 N N . LYS A 1 1238 ? -11.106 -15.186 57.337 1.00 77.19 1238 LYS A N 1
ATOM 9526 C CA . LYS A 1 1238 ? -9.760 -15.554 56.874 1.00 77.19 1238 LYS A CA 1
ATOM 9527 C C . LYS A 1 1238 ? -8.799 -14.373 56.703 1.00 77.19 1238 LYS A C 1
ATOM 9529 O O . LYS A 1 1238 ? -7.620 -14.621 56.460 1.00 77.19 1238 LYS A O 1
ATOM 9534 N N . SER A 1 1239 ? -9.272 -13.126 56.746 1.00 78.38 1239 SER A N 1
ATOM 9535 C CA . SER A 1 1239 ? -8.435 -11.960 56.445 1.00 78.38 1239 SER A CA 1
ATOM 9536 C C . SER A 1 1239 ? -7.582 -11.533 57.639 1.00 78.38 1239 SER A C 1
ATOM 9538 O O . SER A 1 1239 ? -8.092 -11.375 58.745 1.00 78.38 1239 SER A O 1
ATOM 9540 N N . ASN A 1 1240 ? -6.304 -11.231 57.401 1.00 70.19 1240 ASN A N 1
ATOM 9541 C CA . ASN A 1 1240 ? -5.348 -10.805 58.437 1.00 70.19 1240 ASN A CA 1
ATOM 9542 C C . ASN A 1 1240 ? -5.531 -9.340 58.916 1.00 70.19 1240 ASN A C 1
ATOM 9544 O O . ASN A 1 1240 ? -4.588 -8.738 59.422 1.00 70.19 1240 ASN A O 1
ATOM 9548 N N . PHE A 1 1241 ? -6.708 -8.737 58.726 1.00 75.81 1241 PHE A N 1
ATOM 9549 C CA . PHE A 1 1241 ? -6.993 -7.338 59.067 1.00 75.81 1241 PHE A CA 1
ATOM 9550 C C . PHE A 1 1241 ? -8.437 -7.166 59.576 1.00 75.81 1241 PHE A C 1
ATOM 9552 O O . PHE A 1 1241 ? -9.318 -7.932 59.177 1.00 75.81 1241 PHE A O 1
ATOM 9559 N N . PRO A 1 1242 ? -8.709 -6.186 60.463 1.00 68.81 1242 PRO A N 1
ATOM 9560 C CA . PRO A 1 1242 ? -10.050 -5.946 60.990 1.00 68.81 1242 PRO A CA 1
ATOM 9561 C C . PRO A 1 1242 ? -10.972 -5.337 59.924 1.00 68.81 1242 PRO A C 1
ATOM 9563 O O . PRO A 1 1242 ? -10.605 -4.385 59.236 1.00 68.81 1242 PRO A O 1
ATOM 9566 N N . ILE A 1 1243 ? -12.198 -5.856 59.817 1.00 68.56 1243 ILE A N 1
ATOM 9567 C CA . ILE A 1 1243 ? -13.202 -5.412 58.839 1.00 68.56 1243 ILE A CA 1
ATOM 9568 C C . ILE A 1 1243 ? -14.430 -4.865 59.571 1.00 68.56 1243 ILE A C 1
ATOM 9570 O O . ILE A 1 1243 ? -15.049 -5.557 60.378 1.00 68.56 1243 ILE A O 1
ATOM 9574 N N . ARG A 1 1244 ? -14.817 -3.624 59.253 1.00 66.81 1244 ARG A N 1
ATOM 9575 C CA . ARG A 1 1244 ? -16.006 -2.949 59.796 1.00 66.81 1244 ARG A CA 1
ATOM 9576 C C . ARG A 1 1244 ? -17.010 -2.671 58.678 1.00 66.81 1244 ARG A C 1
ATOM 9578 O O . ARG A 1 1244 ? -16.949 -1.634 58.025 1.00 66.81 1244 ARG A O 1
ATOM 9585 N N . ILE A 1 1245 ? -17.950 -3.591 58.466 1.00 63.94 1245 ILE A N 1
ATOM 9586 C CA . ILE A 1 1245 ? -19.017 -3.412 57.471 1.00 63.94 1245 ILE A CA 1
ATOM 9587 C C . ILE A 1 1245 ? -20.106 -2.517 58.074 1.00 63.94 1245 ILE A C 1
ATOM 9589 O O . ILE A 1 1245 ? -20.776 -2.903 59.030 1.00 63.94 1245 ILE A O 1
ATOM 9593 N N . GLY A 1 1246 ? -20.281 -1.313 57.531 1.00 57.47 1246 GLY A N 1
ATOM 9594 C CA . GLY A 1 1246 ? -21.257 -0.338 58.018 1.00 57.47 1246 GLY A CA 1
ATOM 9595 C C . GLY A 1 1246 ? -21.932 0.404 56.873 1.00 57.47 1246 GLY A C 1
ATOM 9596 O O . GLY A 1 1246 ? -21.271 0.865 55.945 1.00 57.47 1246 GLY A O 1
ATOM 9597 N N . LYS A 1 1247 ? -23.260 0.540 56.935 1.00 46.12 1247 LYS A N 1
ATOM 9598 C CA . LYS A 1 1247 ? -24.014 1.318 55.949 1.00 46.12 1247 LYS A CA 1
ATOM 9599 C C . LYS A 1 1247 ? -23.884 2.804 56.272 1.00 46.12 1247 LYS A C 1
ATOM 9601 O O . LYS A 1 1247 ? -24.346 3.244 57.323 1.00 46.12 1247 LYS A O 1
ATOM 9606 N N . LYS A 1 1248 ? -23.294 3.583 55.364 1.00 40.69 1248 LYS A N 1
ATOM 9607 C CA . LYS A 1 1248 ? -23.289 5.043 55.489 1.00 40.69 1248 LYS A CA 1
ATOM 9608 C C . LYS A 1 1248 ? -24.717 5.558 55.290 1.00 40.69 1248 LYS A C 1
ATOM 9610 O O . LYS A 1 1248 ? -25.345 5.251 54.279 1.00 40.69 1248 LYS A O 1
ATOM 9615 N N . VAL A 1 1249 ? -25.235 6.295 56.270 1.00 33.53 1249 VAL A N 1
ATOM 9616 C CA . VAL A 1 1249 ? -26.483 7.052 56.131 1.00 33.53 1249 VAL A CA 1
ATOM 9617 C C . VAL A 1 1249 ? -26.099 8.454 55.673 1.00 33.53 1249 VAL A C 1
ATOM 9619 O O . VAL A 1 1249 ? -25.427 9.179 56.407 1.00 33.53 1249 VAL A O 1
ATOM 9622 N N . THR A 1 1250 ? -26.478 8.779 54.442 1.00 31.28 1250 THR A N 1
ATOM 9623 C CA . THR A 1 1250 ? -26.340 10.078 53.769 1.00 31.28 1250 THR A CA 1
ATOM 9624 C C . THR A 1 1250 ? -27.561 10.262 52.891 1.00 31.28 1250 THR A C 1
ATOM 9626 O O . THR A 1 1250 ? -27.797 9.315 52.103 1.00 31.28 1250 THR A O 1
#

pLDDT: mean 70.76, std 17.77, range [18.42, 94.31]

Secondary structure (DSSP, 8-state):
-PPPPHHHHHHHHHHHHHTT--HHHHHHHHHHHHHHHGGG--SS-SS--SS-PPPPPPGGGSPTTHHHHHHHHHHHHHHHHHH---HHHHHHHHHHHHHHHHHHTSTTTHHHHTTSTHHHHHHHHHHHHHHHGGGT-S-HHHHHHHHHHHHHHHHHHH-TT-HHHHHHTT----GGG--S-PPPPPTTHHHHHHHHHHH----HHHHHHHHHHHHHHHHH-HHHHHHH--HHHHHHHHHHHT-----SS-HHHHHHHHHHHHHHHHHHHHHHHHHHTS-GGG-SS-HHHHHHHHHHHHHH--S----HHHHHHHHHHHHHHHHHTTSS-HHHHHHHHHHTTHHHHHHHHHHH----HHHHHHHHHHHHHHHHHHH--------------EEEES-EESS--EEEE-SSSEEEEEES-EESS-EEEEE-SS-EEEEEES-EESS-EEEEE-SS-EEEEEES-EESS-EEEEE-SS-EEEEEES-EESS-EEEEE-SS-EEEEEES-EESS-EEEEE-SS-EEEEEES-EESS-EEEEE-SS-EEEEEES-EESS-EEEEE-SS-EEEEEES-EESS-EEEEEESS--EEEEES-EESS-EE--EE----THHHHHHHHTT-HHHHHHHHHHT-HHHHHHHHHTT-SPPHHHHHHHHHHHHSS---TTS----S-HHHHHHHHTTGGG---HHHHHHHHHHHHHHHTSHHHHHHHHHTTHHHHHHHHHTTGGGS-HHHHHHHHHHHHHHHTT---HHHHHHHHHTTSBPTTSPBPTTHHHHHHHHHHHTT--TTSS-SEEEEE-STT-EEEPPTT--S--SSEEEEEEEEEE-SS---TTTT-TTS-EEEEEEEEEETTTEEEEEEE-TTS-EEEEEE-SSEEEEEEETT--GGGSS-EEEEEEEE--SSTTPPPEEEEEETTEEEEEE--PPP-TTSPEEEEEESSPPPTHHHHTTTTTS--S------PPP---------PPP---TTEEEEETT-HHHHS-EEE---EEEEEEEEESSPPPHHHHHHHHHH-TT-S-TTT-TT-TTSHHHHTTEEEEE-GGGEETTEEPP-STT--PEEEESEEEE---HHHHGGGTT-GGGGHHHHHHTTTSPP--------S-S-------S---------S-S-HHHHTTSHHHHHHHHHHHHHSS-HHHHHHHHHTTHHHHHHHHHTTS-GGG-SHHHHHHHHHHHHHHHHH-HHHHHHHIIIIIS-HHHHTT-SS---------